Protein 2IU8 (pdb70)

Structure (mmCIF, N/CA/C/O backbone):
data_2IU8
#
_entry.id   2IU8
#
_cell.length_a   98.805
_cell.length_b   98.805
_cell.length_c   283.082
_cell.angle_alpha   90.00
_cell.angle_beta   90.00
_cell.angle_gamma   90.00
#
_symmetry.space_group_name_H-M   'P 41 21 2'
#
loop_
_entity.id
_entity.type
_entity.pdbx_description
1 polymer 'UDP-3-O-[3-HYDROXYMYRISTOYL] GLUCOSAMINE N-ACYLTRANSFERASE'
2 non-polymer 'SULFATE ION'
3 non-polymer 'PALMITIC ACID'
4 non-polymer 1,2-ETHANEDIOL
5 non-polymer BETA-MERCAPTOETHANOL
6 non-polymer URIDINE-DIPHOSPHATE-N-ACETYLGLUCOSAMINE
7 water water
#
loop_
_atom_site.group_PDB
_atom_site.id
_atom_site.type_symbol
_atom_site.label_atom_id
_atom_site.label_alt_id
_atom_site.label_comp_id
_atom_site.label_asym_id
_atom_site.label_entity_id
_atom_site.label_seq_id
_atom_site.pdbx_PDB_ins_code
_atom_site.Cartn_x
_atom_site.Cartn_y
_atom_site.Cartn_z
_atom_site.occupancy
_atom_site.B_iso_or_equiv
_atom_site.auth_seq_id
_atom_site.auth_comp_id
_atom_site.auth_asym_id
_atom_site.auth_atom_id
_atom_site.pdbx_PDB_model_num
ATOM 1 N N . MET A 1 21 ? 54.589 -108.936 -75.250 1.00 71.30 1 MET A N 1
ATOM 2 C CA . MET A 1 21 ? 54.736 -107.845 -76.268 1.00 71.40 1 MET A CA 1
ATOM 3 C C . MET A 1 21 ? 53.968 -106.582 -75.861 1.00 71.20 1 MET A C 1
ATOM 4 O O . MET A 1 21 ? 53.097 -106.634 -74.986 1.00 71.35 1 MET A O 1
ATOM 9 N N . SER A 1 22 ? 54.295 -105.458 -76.502 1.00 70.82 2 SER A N 1
ATOM 10 C CA . SER A 1 22 ? 53.701 -104.152 -76.179 1.00 70.31 2 SER A CA 1
ATOM 11 C C . SER A 1 22 ? 52.449 -103.780 -76.993 1.00 69.87 2 SER A C 1
ATOM 12 O O . SER A 1 22 ? 52.216 -104.302 -78.086 1.00 69.95 2 SER A O 1
ATOM 15 N N . GLN A 1 23 ? 51.668 -102.850 -76.445 1.00 69.11 3 GLN A N 1
ATOM 16 C CA . GLN A 1 23 ? 50.395 -102.421 -77.029 1.00 68.20 3 GLN A CA 1
ATOM 17 C C . GLN A 1 23 ? 50.566 -101.539 -78.278 1.00 67.29 3 GLN A C 1
ATOM 18 O O . GLN A 1 23 ? 49.818 -101.684 -79.251 1.00 67.44 3 GLN A O 1
ATOM 24 N N . SER A 1 24 ? 51.544 -100.635 -78.240 1.00 65.72 4 SER A N 1
ATOM 25 C CA . SER A 1 24 ? 51.680 -99.595 -79.244 1.00 64.22 4 SER A CA 1
ATOM 26 C C . SER A 1 24 ? 53.138 -99.265 -79.480 1.00 63.45 4 SER A C 1
ATOM 27 O O . SER A 1 24 ? 53.979 -99.521 -78.617 1.00 63.32 4 SER A O 1
ATOM 30 N N . THR A 1 25 ? 53.428 -98.696 -80.649 1.00 62.41 5 THR A N 1
ATOM 31 C CA . THR A 1 25 ? 54.745 -98.138 -80.951 1.00 61.78 5 THR A CA 1
ATOM 32 C C . THR A 1 25 ? 54.608 -96.690 -81.426 1.00 61.75 5 THR A C 1
ATOM 33 O O . THR A 1 25 ? 53.712 -96.380 -82.209 1.00 61.70 5 THR A O 1
ATOM 37 N N . TYR A 1 26 ? 55.499 -95.821 -80.948 1.00 61.70 6 TYR A N 1
ATOM 38 C CA . TYR A 1 26 ? 55.528 -94.412 -81.333 1.00 61.84 6 TYR A CA 1
ATOM 39 C C . TYR A 1 26 ? 56.925 -94.017 -81.752 1.00 61.90 6 TYR A C 1
ATOM 40 O O . TYR A 1 26 ? 57.890 -94.598 -81.278 1.00 61.79 6 TYR A O 1
ATOM 49 N N . SER A 1 27 ? 57.046 -93.031 -82.634 1.00 62.08 7 SER A N 1
ATOM 50 C CA . SER A 1 27 ? 58.337 -92.359 -82.794 1.00 62.40 7 SER A CA 1
ATOM 51 C C . SER A 1 27 ? 58.429 -91.213 -81.801 1.00 62.87 7 SER A C 1
ATOM 52 O O . SER A 1 27 ? 57.403 -90.682 -81.337 1.00 63.01 7 SER A O 1
ATOM 55 N N . LEU A 1 28 ? 59.659 -90.865 -81.437 1.00 63.14 8 LEU A N 1
ATOM 56 C CA . LEU A 1 28 ? 59.919 -89.742 -80.557 1.00 62.99 8 LEU A CA 1
ATOM 57 C C . LEU A 1 28 ? 59.147 -88.496 -80.997 1.00 63.35 8 LEU A C 1
ATOM 58 O O . LEU A 1 28 ? 58.445 -87.868 -80.201 1.00 63.57 8 LEU A O 1
ATOM 63 N N . GLU A 1 29 ? 59.265 -88.162 -82.275 1.00 63.80 9 GLU A N 1
ATOM 64 C CA . GLU A 1 29 ? 58.629 -86.976 -82.804 1.00 64.25 9 GLU A CA 1
ATOM 65 C C . GLU A 1 29 ? 57.108 -87.069 -82.805 1.00 64.06 9 GLU A C 1
ATOM 66 O O . GLU A 1 29 ? 56.440 -86.110 -82.417 1.00 64.45 9 GLU A O 1
ATOM 72 N N . GLN A 1 30 ? 56.572 -88.213 -83.241 1.00 63.85 10 GLN A N 1
ATOM 73 C CA . GLN A 1 30 ? 55.134 -88.462 -83.222 1.00 63.31 10 GLN A CA 1
ATOM 74 C C . GLN A 1 30 ? 54.566 -88.290 -81.819 1.00 63.56 10 GLN A C 1
ATOM 75 O O . GLN A 1 30 ? 53.498 -87.685 -81.632 1.00 63.93 10 GLN A O 1
ATOM 81 N N . LEU A 1 31 ? 55.284 -88.812 -80.833 1.00 63.41 11 LEU A N 1
ATOM 82 C CA . LEU A 1 31 ? 54.855 -88.723 -79.445 1.00 63.32 11 LEU A CA 1
ATOM 83 C C . LEU A 1 31 ? 54.974 -87.282 -78.914 1.00 63.58 11 LEU A C 1
ATOM 84 O O . LEU A 1 31 ? 54.065 -86.779 -78.237 1.00 63.32 11 LEU A O 1
ATOM 89 N N . ALA A 1 32 ? 56.084 -86.616 -79.243 1.00 63.55 12 ALA A N 1
ATOM 90 C CA . ALA A 1 32 ? 56.277 -85.207 -78.878 1.00 63.42 12 ALA A CA 1
ATOM 91 C C . ALA A 1 32 ? 55.124 -84.351 -79.403 1.00 63.14 12 ALA A C 1
ATOM 92 O O . ALA A 1 32 ? 54.592 -83.506 -78.687 1.00 63.23 12 ALA A O 1
ATOM 94 N N . ASP A 1 33 ? 54.745 -84.588 -80.655 1.00 63.08 13 ASP A N 1
ATOM 95 C CA . ASP A 1 33 ? 53.612 -83.909 -81.266 1.00 63.01 13 ASP A CA 1
ATOM 96 C C . ASP A 1 33 ? 52.287 -84.238 -80.565 1.00 62.74 13 ASP A C 1
ATOM 97 O O . ASP A 1 33 ? 51.477 -83.337 -80.327 1.00 62.58 13 ASP A O 1
ATOM 102 N N . PHE A 1 34 ? 52.081 -85.517 -80.232 1.00 62.33 14 PHE A N 1
ATOM 103 C CA . PHE A 1 34 ? 50.862 -85.974 -79.542 1.00 61.94 14 PHE A CA 1
ATOM 104 C C . PHE A 1 34 ? 50.734 -85.318 -78.170 1.00 62.07 14 PHE A C 1
ATOM 105 O O . PHE A 1 34 ? 49.635 -84.954 -77.735 1.00 61.30 14 PHE A O 1
ATOM 113 N N . LEU A 1 35 ? 51.883 -85.163 -77.516 1.00 62.09 15 LEU A N 1
ATOM 114 C CA . LEU A 1 35 ? 51.984 -84.605 -76.182 1.00 62.36 15 LEU A CA 1
ATOM 115 C C . LEU A 1 35 ? 51.965 -83.073 -76.171 1.00 62.39 15 LEU A C 1
ATOM 116 O O . LEU A 1 35 ? 51.907 -82.472 -75.104 1.00 62.53 15 LEU A O 1
ATOM 121 N N . LYS A 1 36 ? 52.015 -82.457 -77.353 1.00 62.95 16 LYS A N 1
ATOM 122 C CA . LYS A 1 36 ? 52.213 -80.999 -77.514 1.00 62.93 16 LYS A CA 1
ATOM 123 C C . LYS A 1 36 ? 53.415 -80.543 -76.664 1.00 62.51 16 LYS A C 1
ATOM 124 O O . LYS A 1 36 ? 53.344 -79.612 -75.857 1.00 62.04 16 LYS A O 1
ATOM 130 N N . VAL A 1 37 ? 54.523 -81.230 -76.892 1.00 62.28 17 VAL A N 1
ATOM 131 C CA . VAL A 1 37 ? 55.731 -81.107 -76.102 1.00 61.85 17 VAL A CA 1
ATOM 132 C C . VAL A 1 37 ? 56.892 -80.960 -77.096 1.00 61.80 17 VAL A C 1
ATOM 133 O O . VAL A 1 37 ? 56.770 -81.392 -78.243 1.00 61.77 17 VAL A O 1
ATOM 137 N N . GLU A 1 38 ? 57.985 -80.312 -76.689 1.00 61.52 18 GLU A N 1
ATOM 138 C CA . GLU A 1 38 ? 59.193 -80.212 -77.538 1.00 61.14 18 GLU A CA 1
ATOM 139 C C . GLU A 1 38 ? 60.042 -81.481 -77.381 1.00 60.90 18 GLU A C 1
ATOM 140 O O . GLU A 1 38 ? 59.996 -82.132 -76.336 1.00 60.68 18 GLU A O 1
ATOM 151 N N . PHE A 1 39 ? 60.826 -81.819 -78.405 1.00 60.95 19 PHE A N 1
ATOM 152 C CA . PHE A 1 39 ? 61.815 -82.894 -78.297 1.00 60.52 19 PHE A CA 1
ATOM 153 C C . PHE A 1 39 ? 63.180 -82.465 -78.815 1.00 60.42 19 PHE A C 1
ATOM 154 O O . PHE A 1 39 ? 63.275 -81.608 -79.688 1.00 60.45 19 PHE A O 1
ATOM 162 N N . GLN A 1 40 ? 64.229 -83.060 -78.255 1.00 60.45 20 GLN A N 1
ATOM 163 C CA . GLN A 1 40 ? 65.589 -82.977 -78.806 1.00 60.54 20 GLN A CA 1
ATOM 164 C C . GLN A 1 40 ? 66.157 -84.391 -78.919 1.00 60.86 20 GLN A C 1
ATOM 165 O O . GLN A 1 40 ? 65.961 -85.220 -78.031 1.00 61.03 20 GLN A O 1
ATOM 171 N N . GLY A 1 41 ? 66.865 -84.663 -80.007 1.00 61.54 21 GLY A N 1
ATOM 172 C CA . GLY A 1 41 ? 67.443 -85.973 -80.231 1.00 61.62 21 GLY A CA 1
ATOM 173 C C . GLY A 1 41 ? 67.010 -86.497 -81.574 1.00 62.07 21 GLY A C 1
ATOM 174 O O . GLY A 1 41 ? 66.887 -85.729 -82.525 1.00 62.25 21 GLY A O 1
ATOM 175 N N . ASN A 1 42 ? 66.774 -87.805 -81.648 1.00 62.30 22 ASN A N 1
ATOM 176 C CA . ASN A 1 42 ? 66.406 -88.454 -82.900 1.00 62.69 22 ASN A CA 1
ATOM 177 C C . ASN A 1 42 ? 64.889 -88.671 -82.986 1.00 62.95 22 ASN A C 1
ATOM 178 O O . ASN A 1 42 ? 64.316 -89.479 -82.244 1.00 63.09 22 ASN A O 1
ATOM 183 N N . GLY A 1 43 ? 64.248 -87.940 -83.892 1.00 62.94 23 GLY A N 1
ATOM 184 C CA . GLY A 1 43 ? 62.793 -87.938 -83.996 1.00 62.86 23 GLY A CA 1
ATOM 185 C C . GLY A 1 43 ? 62.209 -89.256 -84.452 1.00 62.69 23 GLY A C 1
ATOM 186 O O . GLY A 1 43 ? 61.027 -89.525 -84.225 1.00 63.19 23 GLY A O 1
ATOM 187 N N . ALA A 1 44 ? 63.047 -90.079 -85.070 1.00 62.22 24 ALA A N 1
ATOM 188 C CA . ALA A 1 44 ? 62.634 -91.353 -85.639 1.00 62.10 24 ALA A CA 1
ATOM 189 C C . ALA A 1 44 ? 62.797 -92.521 -84.675 1.00 62.10 24 ALA A C 1
ATOM 190 O O . ALA A 1 44 ? 62.447 -93.658 -85.012 1.00 62.40 24 ALA A O 1
ATOM 192 N N . THR A 1 45 ? 63.322 -92.238 -83.484 1.00 61.75 25 THR A N 1
ATOM 193 C CA . THR A 1 45 ? 63.500 -93.240 -82.439 1.00 61.96 25 THR A CA 1
ATOM 194 C C . THR A 1 45 ? 62.160 -93.876 -82.014 1.00 61.96 25 THR A C 1
ATOM 195 O O . THR A 1 45 ? 61.194 -93.164 -81.713 1.00 61.99 25 THR A O 1
ATOM 199 N N . LEU A 1 46 ? 62.122 -95.211 -81.991 1.00 61.52 26 LEU A N 1
ATOM 200 C CA . LEU A 1 46 ? 60.893 -95.953 -81.724 1.00 61.26 26 LEU A CA 1
ATOM 201 C C . LEU A 1 46 ? 60.708 -96.278 -80.251 1.00 61.39 26 LEU A C 1
ATOM 202 O O . LEU A 1 46 ? 61.607 -96.804 -79.601 1.00 61.60 26 LEU A O 1
ATOM 207 N N . LEU A 1 47 ? 59.517 -95.965 -79.747 1.00 61.77 27 LEU A N 1
ATOM 208 C CA . LEU A 1 47 ? 59.163 -96.077 -78.332 1.00 61.81 27 LEU A CA 1
ATOM 209 C C . LEU A 1 47 ? 57.934 -96.990 -78.120 1.00 62.09 27 LEU A C 1
ATOM 210 O O . LEU A 1 47 ? 56.903 -96.833 -78.796 1.00 62.24 27 LEU A O 1
ATOM 215 N N . SER A 1 48 ? 58.035 -97.939 -77.189 1.00 61.76 28 SER A N 1
ATOM 216 C CA . SER A 1 48 ? 56.987 -98.953 -77.052 1.00 61.47 28 SER A CA 1
ATOM 217 C C . SER A 1 48 ? 56.592 -99.302 -75.606 1.00 60.86 28 SER A C 1
ATOM 218 O O . SER A 1 48 ? 55.937 -100.315 -75.355 1.00 61.01 28 SER A O 1
ATOM 221 N N . GLY A 1 49 ? 56.968 -98.448 -74.667 1.00 60.11 29 GLY A N 1
ATOM 222 C CA . GLY A 1 49 ? 56.648 -98.655 -73.269 1.00 59.16 29 GLY A CA 1
ATOM 223 C C . GLY A 1 49 ? 57.305 -97.623 -72.391 1.00 58.98 29 GLY A C 1
ATOM 224 O O . GLY A 1 49 ? 58.023 -96.748 -72.873 1.00 59.10 29 GLY A O 1
ATOM 225 N N . VAL A 1 50 ? 57.045 -97.726 -71.092 1.00 59.33 30 VAL A N 1
ATOM 226 C CA . VAL A 1 50 ? 57.616 -96.815 -70.107 1.00 59.50 30 VAL A CA 1
ATOM 227 C C . VAL A 1 50 ? 58.419 -97.592 -69.074 1.00 60.02 30 VAL A C 1
ATOM 228 O O . VAL A 1 50 ? 58.177 -98.776 -68.857 1.00 60.37 30 VAL A O 1
ATOM 232 N N . GLU A 1 51 ? 59.386 -96.926 -68.455 1.00 60.72 31 GLU A N 1
ATOM 233 C CA . GLU A 1 51 ? 60.175 -97.527 -67.386 1.00 61.72 31 GLU A CA 1
ATOM 234 C C . GLU A 1 51 ? 60.769 -96.437 -66.496 1.00 62.14 31 GLU A C 1
ATOM 235 O O . GLU A 1 51 ? 60.971 -95.317 -66.943 1.00 62.22 31 GLU A O 1
ATOM 241 N N . GLU A 1 52 ? 61.034 -96.762 -65.234 1.00 62.88 32 GLU A N 1
ATOM 242 C CA . GLU A 1 52 ? 61.750 -95.849 -64.357 1.00 63.64 32 GLU A CA 1
ATOM 243 C C . GLU A 1 52 ? 63.164 -95.629 -64.879 1.00 63.66 32 GLU A C 1
ATOM 244 O O . GLU A 1 52 ? 63.733 -96.501 -65.532 1.00 63.83 32 GLU A O 1
ATOM 250 N N . ILE A 1 53 ? 63.722 -94.460 -64.581 1.00 63.83 33 ILE A N 1
ATOM 251 C CA . ILE A 1 53 ? 64.973 -94.005 -65.190 1.00 63.77 33 ILE A CA 1
ATOM 252 C C . ILE A 1 53 ? 66.171 -94.957 -65.001 1.00 63.96 33 ILE A C 1
ATOM 253 O O . ILE A 1 53 ? 66.986 -95.110 -65.913 1.00 64.12 33 ILE A O 1
ATOM 258 N N . GLU A 1 54 ? 66.267 -95.616 -63.850 1.00 64.06 34 GLU A N 1
ATOM 259 C CA . GLU A 1 54 ? 67.408 -96.506 -63.607 1.00 64.27 34 GLU A CA 1
ATOM 260 C C . GLU A 1 54 ? 67.328 -97.856 -64.336 1.00 64.09 34 GLU A C 1
ATOM 261 O O . GLU A 1 54 ? 68.283 -98.636 -64.301 1.00 64.22 34 GLU A O 1
ATOM 267 N N . GLU A 1 55 ? 66.204 -98.121 -65.000 1.00 63.80 35 GLU A N 1
ATOM 268 C CA . GLU A 1 55 ? 65.982 -99.419 -65.644 1.00 63.69 35 GLU A CA 1
ATOM 269 C C . GLU A 1 55 ? 65.551 -99.315 -67.109 1.00 63.69 35 GLU A C 1
ATOM 270 O O . GLU A 1 55 ? 65.385 -100.328 -67.789 1.00 63.61 35 GLU A O 1
ATOM 281 N N . ALA A 1 56 ? 65.379 -98.093 -67.597 1.00 63.81 36 ALA A N 1
ATOM 282 C CA . ALA A 1 56 ? 64.896 -97.889 -68.956 1.00 64.02 36 ALA A CA 1
ATOM 283 C C . ALA A 1 56 ? 65.944 -98.274 -70.000 1.00 64.23 36 ALA A C 1
ATOM 284 O O . ALA A 1 56 ? 67.150 -98.089 -69.795 1.00 64.32 36 ALA A O 1
ATOM 286 N N . LYS A 1 57 ? 65.462 -98.833 -71.108 1.00 64.34 37 LYS A N 1
ATOM 287 C CA . LYS A 1 57 ? 66.297 -99.241 -72.230 1.00 64.06 37 LYS A CA 1
ATOM 288 C C . LYS A 1 57 ? 65.814 -98.490 -73.457 1.00 64.04 37 LYS A C 1
ATOM 289 O O . LYS A 1 57 ? 64.812 -97.778 -73.388 1.00 64.23 37 LYS A O 1
ATOM 295 N N . THR A 1 58 ? 66.509 -98.657 -74.577 1.00 63.93 38 THR A N 1
ATOM 296 C CA . THR A 1 58 ? 66.211 -97.941 -75.824 1.00 63.91 38 THR A CA 1
ATOM 297 C C . THR A 1 58 ? 64.723 -97.730 -76.123 1.00 63.71 38 THR A C 1
ATOM 298 O O . THR A 1 58 ? 64.311 -96.637 -76.488 1.00 63.82 38 THR A O 1
ATOM 302 N N . ALA A 1 59 ? 63.929 -98.783 -75.961 1.00 63.54 39 ALA A N 1
ATOM 303 C CA . ALA A 1 59 ? 62.516 -98.769 -76.325 1.00 63.29 39 ALA A CA 1
ATOM 304 C C . ALA A 1 59 ? 61.616 -97.946 -75.382 1.00 63.12 39 ALA A C 1
ATOM 305 O O . ALA A 1 59 ? 60.450 -97.698 -75.696 1.00 63.23 39 ALA A O 1
ATOM 307 N N . HIS A 1 60 ? 62.164 -97.513 -74.248 1.00 62.85 40 HIS A N 1
ATOM 308 C CA . HIS A 1 60 ? 61.359 -96.991 -73.149 1.00 62.75 40 HIS A CA 1
ATOM 309 C C . HIS A 1 60 ? 61.333 -95.470 -73.045 1.00 63.00 40 HIS A C 1
ATOM 310 O O . HIS A 1 60 ? 62.341 -94.789 -73.305 1.00 63.42 40 HIS A O 1
ATOM 317 N N . ILE A 1 61 ? 60.165 -94.956 -72.673 1.00 62.25 41 ILE A N 1
ATOM 318 C CA . ILE A 1 61 ? 59.999 -93.566 -72.262 1.00 61.46 41 ILE A CA 1
ATOM 319 C C . ILE A 1 61 ? 60.174 -93.525 -70.744 1.00 61.29 41 ILE A C 1
ATOM 320 O O . ILE A 1 61 ? 59.641 -94.389 -70.026 1.00 61.12 41 ILE A O 1
ATOM 325 N N . THR A 1 62 ? 60.928 -92.536 -70.259 1.00 60.70 42 THR A N 1
ATOM 326 C CA . THR A 1 62 ? 61.051 -92.281 -68.826 1.00 60.25 42 THR A CA 1
ATOM 327 C C . THR A 1 62 ? 60.920 -90.780 -68.489 1.00 60.57 42 THR A C 1
ATOM 328 O O . THR A 1 62 ? 60.701 -89.950 -69.380 1.00 60.45 42 THR A O 1
ATOM 332 N N . PHE A 1 63 ? 61.029 -90.437 -67.207 1.00 60.64 43 PHE A N 1
ATOM 333 C CA . PHE A 1 63 ? 61.062 -89.034 -66.800 1.00 60.70 43 PHE A CA 1
ATOM 334 C C . PHE A 1 63 ? 62.144 -88.766 -65.767 1.00 61.02 43 PHE A C 1
ATOM 335 O O . PHE A 1 63 ? 62.524 -89.654 -65.003 1.00 61.05 43 PHE A O 1
ATOM 343 N N . LEU A 1 64 ? 62.648 -87.537 -65.770 1.00 61.67 44 LEU A N 1
ATOM 344 C CA . LEU A 1 64 ? 63.554 -87.051 -64.730 1.00 61.99 44 LEU A CA 1
ATOM 345 C C . LEU A 1 64 ? 62.764 -86.181 -63.757 1.00 62.44 44 LEU A C 1
ATOM 346 O O . LEU A 1 64 ? 62.053 -85.260 -64.173 1.00 62.18 44 LEU A O 1
ATOM 351 N N . ASP A 1 65 ? 62.883 -86.488 -62.466 1.00 63.47 45 ASP A N 1
ATOM 352 C CA . ASP A 1 65 ? 62.155 -85.757 -61.424 1.00 64.37 45 ASP A CA 1
ATOM 353 C C . ASP A 1 65 ? 63.063 -85.071 -60.403 1.00 64.92 45 ASP A C 1
ATOM 354 O O . ASP A 1 65 ? 63.022 -85.380 -59.208 1.00 65.09 45 ASP A O 1
ATOM 359 N N . ASN A 1 66 ? 63.897 -84.158 -60.899 1.00 65.74 46 ASN A N 1
ATOM 360 C CA . ASN A 1 66 ? 64.549 -83.110 -60.092 1.00 66.53 46 ASN A CA 1
ATOM 361 C C . ASN A 1 66 ? 65.460 -83.483 -58.902 1.00 67.03 46 ASN A C 1
ATOM 362 O O . ASN A 1 66 ? 65.957 -82.592 -58.200 1.00 66.97 46 ASN A O 1
ATOM 367 N N . GLU A 1 67 ? 65.684 -84.778 -58.675 1.00 67.60 47 GLU A N 1
ATOM 368 C CA . GLU A 1 67 ? 66.573 -85.208 -57.586 1.00 68.04 47 GLU A CA 1
ATOM 369 C C . GLU A 1 67 ? 67.995 -85.505 -58.090 1.00 68.46 47 GLU A C 1
ATOM 370 O O . GLU A 1 67 ? 68.336 -85.152 -59.228 1.00 68.74 47 GLU A O 1
ATOM 376 N N . LYS A 1 68 ? 68.804 -86.161 -57.249 1.00 68.71 48 LYS A N 1
ATOM 377 C CA . LYS A 1 68 ? 70.238 -86.421 -57.506 1.00 68.84 48 LYS A CA 1
ATOM 378 C C . LYS A 1 68 ? 70.496 -87.300 -58.729 1.00 69.01 48 LYS A C 1
ATOM 379 O O . LYS A 1 68 ? 71.524 -87.977 -58.816 1.00 69.04 48 LYS A O 1
ATOM 385 N N . TYR A 1 69 ? 69.566 -87.265 -59.679 1.00 69.19 49 TYR A N 1
ATOM 386 C CA . TYR A 1 69 ? 69.616 -88.112 -60.857 1.00 69.38 49 TYR A CA 1
ATOM 387 C C . TYR A 1 69 ? 70.647 -87.672 -61.905 1.00 69.04 49 TYR A C 1
ATOM 388 O O . TYR A 1 69 ? 70.664 -88.204 -63.011 1.00 69.16 49 TYR A O 1
ATOM 397 N N . ALA A 1 70 ? 71.509 -86.717 -61.557 1.00 68.57 50 ALA A N 1
ATOM 398 C CA . ALA A 1 70 ? 72.571 -86.260 -62.462 1.00 68.10 50 ALA A CA 1
ATOM 399 C C . ALA A 1 70 ? 73.234 -87.429 -63.196 1.00 67.69 50 ALA A C 1
ATOM 400 O O . ALA A 1 70 ? 73.196 -87.503 -64.430 1.00 67.63 50 ALA A O 1
ATOM 402 N N . LYS A 1 71 ? 73.808 -88.351 -62.424 1.00 67.09 51 LYS A N 1
ATOM 403 C CA . LYS A 1 71 ? 74.512 -89.508 -62.970 1.00 66.46 51 LYS A CA 1
ATOM 404 C C . LYS A 1 71 ? 73.570 -90.644 -63.370 1.00 65.97 51 LYS A C 1
ATOM 405 O O . LYS A 1 71 ? 73.970 -91.541 -64.115 1.00 66.16 51 LYS A O 1
ATOM 411 N N . HIS A 1 72 ? 72.330 -90.604 -62.878 1.00 65.21 52 HIS A N 1
ATOM 412 C CA . HIS A 1 72 ? 71.268 -91.504 -63.345 1.00 64.52 52 HIS A CA 1
ATOM 413 C C . HIS A 1 72 ? 70.816 -91.132 -64.759 1.00 63.94 52 HIS A C 1
ATOM 414 O O . HIS A 1 72 ? 70.322 -91.978 -65.514 1.00 63.91 52 HIS A O 1
ATOM 421 N N . LEU A 1 73 ? 70.983 -89.854 -65.095 1.00 63.15 53 LEU A N 1
ATOM 422 C CA . LEU A 1 73 ? 70.636 -89.315 -66.405 1.00 62.23 53 LEU A CA 1
ATOM 423 C C . LEU A 1 73 ? 71.726 -89.601 -67.436 1.00 61.70 53 LEU A C 1
ATOM 424 O O . LEU A 1 73 ? 71.434 -90.082 -68.528 1.00 61.38 53 LEU A O 1
ATOM 429 N N . LYS A 1 74 ? 72.978 -89.315 -67.087 1.00 61.36 54 LYS A N 1
ATOM 430 C CA . LYS A 1 74 ? 74.091 -89.557 -67.998 1.00 61.13 54 LYS A CA 1
ATOM 431 C C . LYS A 1 74 ? 74.166 -91.028 -68.416 1.00 60.95 54 LYS A C 1
ATOM 432 O O . LYS A 1 74 ? 74.457 -91.330 -69.573 1.00 60.82 54 LYS A O 1
ATOM 438 N N . SER A 1 75 ? 73.878 -91.932 -67.481 1.00 60.81 55 SER A N 1
ATOM 439 C CA . SER A 1 75 ? 73.997 -93.368 -67.733 1.00 60.85 55 SER A CA 1
ATOM 440 C C . SER A 1 75 ? 72.699 -94.005 -68.233 1.00 60.90 55 SER A C 1
ATOM 441 O O . SER A 1 75 ? 72.658 -95.210 -68.502 1.00 60.88 55 SER A O 1
ATOM 444 N N . SER A 1 76 ? 71.652 -93.193 -68.367 1.00 61.05 56 SER A N 1
ATOM 445 C CA . SER A 1 76 ? 70.354 -93.666 -68.850 1.00 61.13 56 SER A CA 1
ATOM 446 C C . SER A 1 76 ? 70.402 -94.141 -70.303 1.00 61.22 56 SER A C 1
ATOM 447 O O . SER A 1 76 ? 70.905 -93.438 -71.185 1.00 61.28 56 SER A O 1
ATOM 450 N N . GLU A 1 77 ? 69.867 -95.338 -70.535 1.00 61.22 57 GLU A N 1
ATOM 451 C CA . GLU A 1 77 ? 69.777 -95.908 -71.874 1.00 61.25 57 GLU A CA 1
ATOM 452 C C . GLU A 1 77 ? 68.393 -95.705 -72.490 1.00 61.07 57 GLU A C 1
ATOM 453 O O . GLU A 1 77 ? 68.097 -96.247 -73.554 1.00 61.36 57 GLU A O 1
ATOM 459 N N . ALA A 1 78 ? 67.557 -94.910 -71.828 1.00 60.77 58 ALA A N 1
ATOM 460 C CA . ALA A 1 78 ? 66.176 -94.696 -72.266 1.00 60.55 58 ALA A CA 1
ATOM 461 C C . ALA A 1 78 ? 66.109 -94.113 -73.667 1.00 60.45 58 ALA A C 1
ATOM 462 O O . ALA A 1 78 ? 66.969 -93.314 -74.061 1.00 60.66 58 ALA A O 1
ATOM 464 N N . GLY A 1 79 ? 65.091 -94.525 -74.418 1.00 60.32 59 GLY A N 1
ATOM 465 C CA . GLY A 1 79 ? 64.831 -93.964 -75.739 1.00 60.32 59 GLY A CA 1
ATOM 466 C C . GLY A 1 79 ? 64.211 -92.577 -75.723 1.00 60.30 59 GLY A C 1
ATOM 467 O O . GLY A 1 79 ? 64.245 -91.876 -76.731 1.00 60.37 59 GLY A O 1
ATOM 468 N N . ALA A 1 80 ? 63.628 -92.191 -74.591 1.00 60.33 60 ALA A N 1
ATOM 469 C CA . ALA A 1 80 ? 63.047 -90.854 -74.417 1.00 60.75 60 ALA A CA 1
ATOM 470 C C . ALA A 1 80 ? 62.965 -90.479 -72.947 1.00 60.81 60 ALA A C 1
ATOM 471 O O . ALA A 1 80 ? 62.445 -91.244 -72.140 1.00 60.82 60 ALA A O 1
ATOM 473 N N . ILE A 1 81 ? 63.476 -89.297 -72.607 1.00 60.77 61 ILE A N 1
ATOM 474 C CA . ILE A 1 81 ? 63.420 -88.803 -71.230 1.00 60.74 61 ILE A CA 1
ATOM 475 C C . ILE A 1 81 ? 62.607 -87.516 -71.133 1.00 60.65 61 ILE A C 1
ATOM 476 O O . ILE A 1 81 ? 62.952 -86.511 -71.744 1.00 60.46 61 ILE A O 1
ATOM 481 N N . ILE A 1 82 ? 61.533 -87.567 -70.349 1.00 60.80 62 ILE A N 1
ATOM 482 C CA . ILE A 1 82 ? 60.702 -86.403 -70.072 1.00 60.49 62 ILE A CA 1
ATOM 483 C C . ILE A 1 82 ? 61.347 -85.540 -68.992 1.00 60.70 62 ILE A C 1
ATOM 484 O O . ILE A 1 82 ? 61.588 -85.987 -67.871 1.00 60.45 62 ILE A O 1
ATOM 489 N N . ILE A 1 83 ? 61.593 -84.287 -69.355 1.00 61.00 63 ILE A N 1
ATOM 490 C CA . ILE A 1 83 ? 62.388 -83.359 -68.566 1.00 61.12 63 ILE A CA 1
ATOM 491 C C . ILE A 1 83 ? 61.750 -81.968 -68.629 1.00 61.34 63 ILE A C 1
ATOM 492 O O . ILE A 1 83 ? 61.147 -81.600 -69.629 1.00 61.21 63 ILE A O 1
ATOM 497 N N . SER A 1 84 ? 61.857 -81.208 -67.548 1.00 62.18 64 SER A N 1
ATOM 498 C CA . SER A 1 84 ? 61.355 -79.836 -67.538 1.00 62.57 64 SER A CA 1
ATOM 499 C C . SER A 1 84 ? 62.288 -78.922 -68.338 1.00 62.77 64 SER A C 1
ATOM 500 O O . SER A 1 84 ? 63.403 -79.317 -68.690 1.00 62.46 64 SER A O 1
ATOM 503 N N . ARG A 1 85 ? 61.814 -77.715 -68.639 1.00 63.38 65 ARG A N 1
ATOM 504 C CA . ARG A 1 85 ? 62.622 -76.715 -69.343 1.00 64.09 65 ARG A CA 1
ATOM 505 C C . ARG A 1 85 ? 63.886 -76.359 -68.561 1.00 64.01 65 ARG A C 1
ATOM 506 O O . ARG A 1 85 ? 64.965 -76.323 -69.142 1.00 64.00 65 ARG A O 1
ATOM 514 N N . THR A 1 86 ? 63.747 -76.131 -67.251 1.00 64.41 66 THR A N 1
ATOM 515 C CA . THR A 1 86 ? 64.867 -75.705 -66.387 1.00 64.69 66 THR A CA 1
ATOM 516 C C . THR A 1 86 ? 65.974 -76.759 -66.319 1.00 64.80 66 THR A C 1
ATOM 517 O O . THR A 1 86 ? 67.160 -76.437 -66.428 1.00 65.18 66 THR A O 1
ATOM 521 N N . GLN A 1 87 ? 65.561 -78.012 -66.151 1.00 64.88 67 GLN A N 1
ATOM 522 C CA . GLN A 1 87 ? 66.457 -79.161 -66.056 1.00 64.93 67 GLN A CA 1
ATOM 523 C C . GLN A 1 87 ? 67.140 -79.478 -67.374 1.00 64.35 67 GLN A C 1
ATOM 524 O O . GLN A 1 87 ? 68.242 -80.020 -67.384 1.00 64.29 67 GLN A O 1
ATOM 530 N N . PHE A 1 88 ? 66.469 -79.173 -68.481 1.00 63.97 68 PHE A N 1
ATOM 531 C CA . PHE A 1 88 ? 67.051 -79.360 -69.800 1.00 63.67 68 PHE A CA 1
ATOM 532 C C . PHE A 1 88 ? 68.138 -78.326 -70.090 1.00 63.88 68 PHE A C 1
ATOM 533 O O . PHE A 1 88 ? 69.207 -78.685 -70.578 1.00 63.85 68 PHE A O 1
ATOM 541 N N . GLN A 1 89 ? 67.878 -77.054 -69.779 1.00 64.27 69 GLN A N 1
ATOM 542 C CA . GLN A 1 89 ? 68.902 -75.994 -69.894 1.00 64.48 69 GLN A CA 1
ATOM 543 C C . GLN A 1 89 ? 70.234 -76.361 -69.223 1.00 64.73 69 GLN A C 1
ATOM 544 O O . GLN A 1 89 ? 71.291 -75.811 -69.576 1.00 65.08 69 GLN A O 1
ATOM 555 N N . LYS A 1 90 ? 70.174 -77.290 -68.270 1.00 64.88 70 LYS A N 1
ATOM 556 C CA . LYS A 1 90 ? 71.345 -77.728 -67.511 1.00 65.14 70 LYS A CA 1
ATOM 557 C C . LYS A 1 90 ? 72.040 -78.958 -68.100 1.00 65.36 70 LYS A C 1
ATOM 558 O O . LYS A 1 90 ? 73.209 -79.212 -67.791 1.00 65.39 70 LYS A O 1
ATOM 564 N N . TYR A 1 91 ? 71.324 -79.712 -68.936 1.00 65.52 71 TYR A N 1
ATOM 565 C CA . TYR A 1 91 ? 71.829 -80.970 -69.509 1.00 65.74 71 TYR A CA 1
ATOM 566 C C . TYR A 1 91 ? 71.721 -80.986 -71.035 1.00 65.96 71 TYR A C 1
ATOM 567 O O . TYR A 1 91 ? 71.621 -82.040 -71.670 1.00 66.18 71 TYR A O 1
ATOM 576 N N . ARG A 1 92 ? 71.773 -79.784 -71.596 1.00 66.22 72 ARG A N 1
ATOM 577 C CA . ARG A 1 92 ? 71.629 -79.486 -73.017 1.00 65.98 72 ARG A CA 1
ATOM 578 C C . ARG A 1 92 ? 72.656 -80.222 -73.888 1.00 66.32 72 ARG A C 1
ATOM 579 O O . ARG A 1 92 ? 72.372 -80.599 -75.033 1.00 66.33 72 ARG A O 1
ATOM 592 N N . ASP A 1 93 ? 73.854 -80.417 -73.345 1.00 66.31 73 ASP A N 1
ATOM 593 C CA . ASP A 1 93 ? 74.962 -81.018 -74.091 1.00 66.29 73 ASP A CA 1
ATOM 594 C C . ASP A 1 93 ? 74.895 -82.550 -74.168 1.00 66.07 73 ASP A C 1
ATOM 595 O O . ASP A 1 93 ? 75.643 -83.171 -74.931 1.00 65.86 73 ASP A O 1
ATOM 600 N N . LEU A 1 94 ? 74.012 -83.153 -73.375 1.00 65.88 74 LEU A N 1
ATOM 601 C CA . LEU A 1 94 ? 73.950 -84.608 -73.275 1.00 65.97 74 LEU A CA 1
ATOM 602 C C . LEU A 1 94 ? 73.361 -85.274 -74.515 1.00 66.01 74 LEU A C 1
ATOM 603 O O . LEU A 1 94 ? 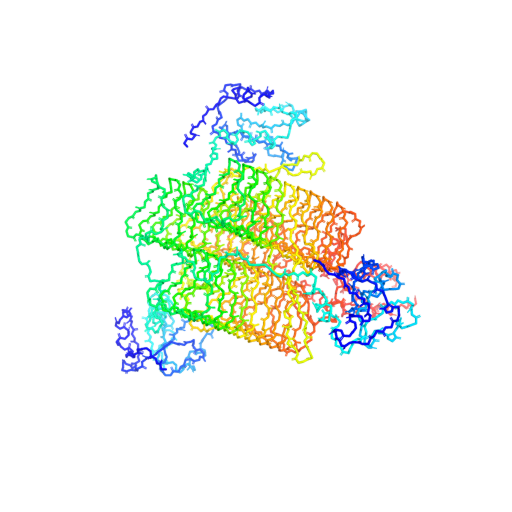72.339 -84.827 -75.043 1.00 65.99 74 LEU A O 1
ATOM 608 N N . ASN A 1 95 ? 74.027 -86.335 -74.978 1.00 66.00 75 ASN A N 1
ATOM 609 C CA . ASN A 1 95 ? 73.596 -87.090 -76.169 1.00 66.00 75 ASN A CA 1
ATOM 610 C C . ASN A 1 95 ? 72.443 -88.056 -75.857 1.00 65.65 75 ASN A C 1
ATOM 611 O O . ASN A 1 95 ? 72.637 -89.274 -75.726 1.00 66.04 75 ASN A O 1
ATOM 620 N N . LYS A 1 96 ? 71.246 -87.480 -75.719 1.00 64.75 76 LYS A N 1
ATOM 621 C CA . LYS A 1 96 ? 70.040 -88.204 -75.299 1.00 64.09 76 LYS A CA 1
ATOM 622 C C . LYS A 1 96 ? 68.792 -87.660 -75.982 1.00 63.41 76 LYS A C 1
ATOM 623 O O . LYS A 1 96 ? 68.760 -86.495 -76.388 1.00 63.44 76 LYS A O 1
ATOM 629 N N . ASN A 1 97 ? 67.771 -88.506 -76.126 1.00 62.46 77 ASN A N 1
ATOM 630 C CA . ASN A 1 97 ? 66.480 -88.046 -76.625 1.00 61.51 77 ASN A CA 1
ATOM 631 C C . ASN A 1 97 ? 65.692 -87.449 -75.482 1.00 60.93 77 ASN A C 1
ATOM 632 O O . ASN A 1 97 ? 65.442 -88.120 -74.487 1.00 60.91 77 ASN A O 1
ATOM 637 N N . PHE A 1 98 ? 65.318 -86.183 -75.608 1.00 60.39 78 PHE A N 1
ATOM 638 C CA . PHE A 1 98 ? 64.556 -85.523 -74.553 1.00 59.93 78 PHE A CA 1
ATOM 639 C C . PHE A 1 98 ? 63.171 -85.163 -75.043 1.00 59.81 78 PHE A C 1
ATOM 640 O O . PHE A 1 98 ? 62.996 -84.825 -76.218 1.00 59.87 78 PHE A O 1
ATOM 648 N N . LEU A 1 99 ? 62.196 -85.232 -74.136 1.00 59.60 79 LEU A N 1
ATOM 649 C CA . LEU A 1 99 ? 60.872 -84.654 -74.366 1.00 59.53 79 LEU A CA 1
ATOM 650 C C . LEU A 1 99 ? 60.709 -83.539 -73.344 1.00 59.34 79 LEU A C 1
ATOM 651 O O . LEU A 1 99 ? 60.585 -83.787 -72.151 1.00 59.11 79 LEU A O 1
ATOM 656 N N . ILE A 1 100 ? 60.721 -82.306 -73.831 1.00 59.41 80 ILE A N 1
ATOM 657 C CA . ILE A 1 100 ? 60.901 -81.130 -72.989 1.00 59.43 80 ILE A CA 1
ATOM 658 C C . ILE A 1 100 ? 59.583 -80.398 -72.725 1.00 59.56 80 ILE A C 1
ATOM 659 O O . ILE A 1 100 ? 58.938 -79.892 -73.641 1.00 58.98 80 ILE A O 1
ATOM 664 N N . THR A 1 101 ? 59.207 -80.331 -71.453 1.00 60.23 81 THR A N 1
ATOM 665 C CA . THR A 1 101 ? 57.884 -79.855 -71.073 1.00 60.73 81 THR A CA 1
ATOM 666 C C . THR A 1 101 ? 57.939 -78.688 -70.098 1.00 61.20 81 THR A C 1
ATOM 667 O O . THR A 1 101 ? 58.887 -78.558 -69.330 1.00 61.43 81 THR A O 1
ATOM 671 N N . SER A 1 102 ? 56.907 -77.847 -70.148 1.00 62.03 82 SER A N 1
ATOM 672 C CA . SER A 1 102 ? 56.674 -76.813 -69.143 1.00 62.81 82 SER A CA 1
ATOM 673 C C . SER A 1 102 ? 55.809 -77.303 -67.967 1.00 63.48 82 SER A C 1
ATOM 674 O O . SER A 1 102 ? 55.820 -76.695 -66.898 1.00 63.49 82 SER A O 1
ATOM 677 N N . GLU A 1 103 ? 55.068 -78.398 -68.166 1.00 64.34 83 GLU A N 1
ATOM 678 C CA . GLU A 1 103 ? 54.341 -79.075 -67.080 1.00 65.28 83 GLU A CA 1
ATOM 679 C C . GLU A 1 103 ? 55.297 -79.973 -66.287 1.00 65.14 83 GLU A C 1
ATOM 680 O O . GLU A 1 103 ? 56.422 -80.222 -66.724 1.00 65.30 83 GLU A O 1
ATOM 686 N N . SER A 1 104 ? 54.858 -80.480 -65.137 1.00 65.03 84 SER A N 1
ATOM 687 C CA . SER A 1 104 ? 55.708 -81.387 -64.364 1.00 65.08 84 SER A CA 1
ATOM 688 C C . SER A 1 104 ? 55.929 -82.669 -65.164 1.00 64.77 84 SER A C 1
ATOM 689 O O . SER A 1 104 ? 54.971 -83.199 -65.718 1.00 65.03 84 SER A O 1
ATOM 692 N N . PRO A 1 105 ? 57.194 -83.143 -65.265 1.00 64.41 85 PRO A N 1
ATOM 693 C CA . PRO A 1 105 ? 57.590 -84.327 -66.044 1.00 64.02 85 PRO A CA 1
ATOM 694 C C . PRO A 1 105 ? 56.807 -85.607 -65.744 1.00 63.94 85 PRO A C 1
ATOM 695 O O . PRO A 1 105 ? 56.445 -86.336 -66.668 1.00 64.06 85 PRO A O 1
ATOM 699 N N . SER A 1 106 ? 56.562 -85.869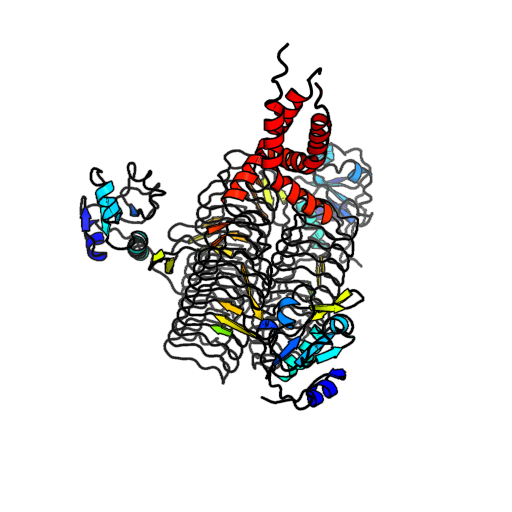 -64.464 1.00 64.17 86 SER A N 1
ATOM 700 C CA . SER A 1 106 ? 55.812 -87.032 -64.014 1.00 64.03 86 SER A CA 1
ATOM 701 C C . SER A 1 106 ? 54.391 -87.027 -64.559 1.00 64.30 86 SER A C 1
ATOM 702 O O . SER A 1 106 ? 53.840 -88.075 -64.877 1.00 64.84 86 SER A O 1
ATOM 705 N N . LEU A 1 107 ? 53.808 -85.841 -64.674 1.00 64.32 87 LEU A N 1
ATOM 706 C CA . LEU A 1 107 ? 52.450 -85.687 -65.180 1.00 64.49 87 LEU A CA 1
ATOM 707 C C . LEU A 1 107 ? 52.363 -85.974 -66.686 1.00 64.26 87 LEU A C 1
ATOM 708 O O . LEU A 1 107 ? 51.410 -86.599 -67.163 1.00 64.61 87 LEU A O 1
ATOM 713 N N . VAL A 1 108 ? 53.358 -85.505 -67.433 1.00 63.73 88 VAL A N 1
ATOM 714 C CA . VAL A 1 108 ? 53.471 -85.819 -68.846 1.00 62.85 88 VAL A CA 1
ATOM 715 C C . VAL A 1 108 ? 53.794 -87.313 -69.047 1.00 62.55 88 VAL A C 1
ATOM 716 O O . VAL A 1 108 ? 53.305 -87.943 -69.987 1.00 61.96 88 VAL A O 1
ATOM 720 N N . PHE A 1 109 ? 54.624 -87.868 -68.166 1.00 62.53 89 PHE A N 1
ATOM 721 C CA . PHE A 1 109 ? 54.937 -89.301 -68.179 1.00 62.70 89 PHE A CA 1
ATOM 722 C C . PHE A 1 109 ? 53.664 -90.123 -68.002 1.00 62.71 89 PHE A C 1
ATOM 723 O O . PHE A 1 109 ? 53.473 -91.140 -68.678 1.00 62.75 89 PHE A O 1
ATOM 731 N N . GLN A 1 110 ? 52.803 -89.668 -67.091 1.00 62.43 90 GLN A N 1
ATOM 732 C CA . GLN A 1 110 ? 51.494 -90.272 -66.870 1.00 62.26 90 GLN A CA 1
ATOM 733 C C . GLN A 1 110 ? 50.740 -90.397 -68.199 1.00 62.72 90 GLN A C 1
ATOM 734 O O . GLN A 1 110 ? 50.201 -91.469 -68.512 1.00 62.76 90 GLN A O 1
ATOM 740 N N . LYS A 1 111 ? 50.749 -89.324 -69.002 1.00 62.41 91 LYS A N 1
ATOM 741 C CA . LYS A 1 111 ? 50.096 -89.346 -70.318 1.00 62.30 91 LYS A CA 1
ATOM 742 C C . LYS A 1 111 ? 50.666 -90.434 -71.230 1.00 62.16 91 LYS A C 1
ATOM 743 O O . LYS A 1 111 ? 49.923 -91.036 -72.005 1.00 61.97 91 LYS A O 1
ATOM 749 N N . CYS A 1 112 ? 51.978 -90.666 -71.144 1.00 61.79 92 CYS A N 1
ATOM 750 C CA . CYS A 1 112 ? 52.637 -91.726 -71.916 1.00 61.62 92 CYS A CA 1
ATOM 751 C C . CYS A 1 112 ? 52.314 -93.111 -71.370 1.00 61.24 92 CYS A C 1
ATOM 752 O O . CYS A 1 112 ? 52.165 -94.051 -72.125 1.00 61.34 92 CYS A O 1
ATOM 755 N N . LEU A 1 113 ? 52.222 -93.223 -70.054 1.00 61.24 93 LEU A N 1
ATOM 756 C CA . LEU A 1 113 ? 51.875 -94.478 -69.411 1.00 61.58 93 LEU A CA 1
ATOM 757 C C . LEU A 1 113 ? 50.529 -95.036 -69.911 1.00 61.87 93 LEU A C 1
ATOM 758 O O . LEU A 1 113 ? 50.419 -96.228 -70.204 1.00 62.31 93 LEU A O 1
ATOM 763 N N . GLU A 1 114 ? 49.537 -94.154 -70.039 1.00 61.87 94 GLU A N 1
ATOM 764 C CA . GLU A 1 114 ? 48.178 -94.521 -70.432 1.00 61.70 94 GLU A CA 1
ATOM 765 C C . GLU A 1 114 ? 48.002 -94.804 -71.922 1.00 61.61 94 GLU A C 1
ATOM 766 O O . GLU A 1 114 ? 46.903 -95.125 -72.379 1.00 61.89 94 GLU A O 1
ATOM 772 N N . LEU A 1 115 ? 49.088 -94.691 -72.672 1.00 61.27 95 LEU A N 1
ATOM 773 C CA . LEU A 1 115 ? 49.123 -95.148 -74.054 1.00 61.35 95 LEU A CA 1
ATOM 774 C C . LEU A 1 115 ? 49.479 -96.637 -74.111 1.00 61.33 95 LEU A C 1
ATOM 775 O O . LEU A 1 115 ? 49.345 -97.279 -75.142 1.00 61.19 95 LEU A O 1
ATOM 780 N N . PHE A 1 116 ? 49.935 -97.177 -72.987 1.00 61.67 96 PHE A N 1
ATOM 781 C CA . PHE A 1 116 ? 50.408 -98.554 -72.934 1.00 62.20 96 PHE A CA 1
ATOM 782 C C . PHE A 1 116 ? 49.533 -99.410 -72.022 1.00 62.71 96 PHE A C 1
ATOM 783 O O . PHE A 1 116 ? 49.301 -100.584 -72.298 1.00 63.10 96 PHE A O 1
ATOM 791 N N . ILE A 1 117 ? 49.033 -98.807 -70.947 1.00 63.20 97 ILE A N 1
ATOM 792 C CA . ILE A 1 117 ? 48.040 -99.447 -70.102 1.00 63.49 97 ILE A CA 1
ATOM 793 C C . ILE A 1 117 ? 46.847 -98.507 -70.040 1.00 64.07 97 ILE A C 1
ATOM 794 O O . ILE A 1 117 ? 46.853 -97.534 -69.297 1.00 64.19 97 ILE A O 1
ATOM 799 N N . THR A 1 118 ? 45.824 -98.777 -70.832 1.00 65.00 98 THR A N 1
ATOM 800 C CA . THR A 1 118 ? 44.698 -97.855 -70.863 1.00 65.88 98 THR A CA 1
ATOM 801 C C . THR A 1 118 ? 43.826 -98.062 -69.629 1.00 66.04 98 THR A C 1
ATOM 802 O O . THR A 1 118 ? 43.528 -99.206 -69.267 1.00 66.48 98 THR A O 1
ATOM 806 N N . PRO A 1 119 ? 43.444 -96.960 -68.956 1.00 66.11 99 PRO A N 1
ATOM 807 C CA . PRO A 1 119 ? 42.586 -97.089 -67.786 1.00 66.07 99 PRO A CA 1
ATOM 808 C C . PRO A 1 119 ? 41.251 -97.699 -68.165 1.00 66.07 99 PRO A C 1
ATOM 809 O O . PRO A 1 119 ? 40.732 -97.428 -69.248 1.00 66.36 99 PRO A O 1
ATOM 813 N N . VAL A 1 120 ? 40.723 -98.542 -67.287 1.00 66.36 100 VAL A N 1
ATOM 814 C CA . VAL A 1 120 ? 39.487 -99.261 -67.562 1.00 66.52 100 VAL A CA 1
ATOM 815 C C . VAL A 1 120 ? 38.471 -99.100 -66.440 1.00 66.73 100 VAL A C 1
ATOM 816 O O . VAL A 1 120 ? 38.832 -98.904 -65.282 1.00 66.96 100 VAL A O 1
ATOM 820 N N . ASP A 1 121 ? 37.198 -99.200 -66.808 1.00 67.11 101 ASP A N 1
ATOM 821 C CA . ASP A 1 121 ? 36.088 -99.077 -65.878 1.00 67.24 101 ASP A CA 1
ATOM 822 C C . ASP A 1 121 ? 35.313 -100.392 -65.794 1.00 66.52 101 ASP A C 1
ATOM 823 O O . ASP A 1 121 ? 35.652 -101.368 -66.455 1.00 66.52 101 ASP A O 1
ATOM 828 N N . SER A 1 122 ? 34.256 -100.398 -64.993 1.00 65.70 102 SER A N 1
ATOM 829 C CA . SER A 1 122 ? 33.498 -101.607 -64.695 1.00 65.18 102 SER A CA 1
ATOM 830 C C . SER A 1 122 ? 32.707 -102.164 -65.878 1.00 64.47 102 SER A C 1
ATOM 831 O O . SER A 1 122 ? 32.412 -103.351 -65.914 1.00 64.13 102 SER A O 1
ATOM 834 N N . GLY A 1 123 ? 32.370 -101.296 -66.832 1.00 63.98 103 GLY A N 1
ATOM 835 C CA . GLY A 1 123 ? 31.537 -101.655 -67.971 1.00 63.26 103 GLY A CA 1
ATOM 836 C C . GLY A 1 123 ? 30.055 -101.369 -67.763 1.00 63.03 103 GLY A C 1
ATOM 837 O O . GLY A 1 123 ? 29.221 -101.821 -68.547 1.00 63.15 103 GLY A O 1
ATOM 838 N N . PHE A 1 124 ? 29.726 -100.628 -66.706 1.00 62.52 104 PHE A N 1
ATOM 839 C CA . PHE A 1 124 ? 28.353 -100.204 -66.439 1.00 62.25 104 PHE A CA 1
ATOM 840 C C . PHE A 1 124 ? 28.215 -98.678 -66.534 1.00 61.98 104 PHE A C 1
ATOM 841 O O . PHE A 1 124 ? 28.329 -97.982 -65.522 1.00 62.10 104 PHE A O 1
ATOM 849 N N . PRO A 1 125 ? 27.966 -98.147 -67.746 1.00 61.68 105 PRO A N 1
ATOM 850 C CA . PRO A 1 125 ? 27.885 -96.683 -67.891 1.00 61.38 105 PRO A CA 1
ATOM 851 C C . PRO A 1 125 ? 26.536 -96.115 -67.441 1.00 61.12 105 PRO A C 1
ATOM 852 O O . PRO A 1 125 ? 25.537 -96.836 -67.416 1.00 60.76 105 PRO A O 1
ATOM 856 N N . GLY A 1 126 ? 26.516 -94.835 -67.078 1.00 60.77 106 GLY A N 1
ATOM 857 C CA . GLY A 1 126 ? 25.279 -94.170 -66.669 1.00 60.25 106 GLY A CA 1
ATOM 858 C C . GLY A 1 126 ? 24.653 -94.727 -65.403 1.00 59.92 106 GLY A C 1
ATOM 859 O O . GLY A 1 126 ? 25.313 -95.407 -64.615 1.00 60.16 106 GLY A O 1
ATOM 860 N N . ILE A 1 127 ? 23.374 -94.430 -65.204 1.00 59.39 107 ILE A N 1
ATOM 861 C CA . ILE A 1 127 ? 22.660 -94.848 -64.006 1.00 59.11 107 ILE A CA 1
ATOM 862 C C . ILE A 1 127 ? 22.087 -96.252 -64.219 1.00 59.18 107 ILE A C 1
ATOM 863 O O . ILE A 1 127 ? 21.301 -96.469 -65.138 1.00 59.26 107 ILE A O 1
ATOM 868 N N . HIS A 1 128 ? 22.504 -97.199 -63.378 1.00 58.84 108 HIS A N 1
ATOM 869 C CA . HIS A 1 128 ? 22.132 -98.598 -63.539 1.00 58.50 108 HIS A CA 1
ATOM 870 C C . HIS A 1 128 ? 20.693 -98.821 -63.083 1.00 58.35 108 HIS A C 1
ATOM 871 O O . HIS A 1 128 ? 20.269 -98.209 -62.100 1.00 58.69 108 HIS A O 1
ATOM 878 N N . PRO A 1 129 ? 19.932 -99.695 -63.783 1.00 58.21 109 PRO A N 1
ATOM 879 C CA . PRO A 1 129 ? 18.570 -100.037 -63.346 1.00 58.00 109 PRO A CA 1
ATOM 880 C C . PRO A 1 129 ? 18.423 -100.376 -61.853 1.00 57.93 109 PRO A C 1
ATOM 881 O O . PRO A 1 129 ? 17.381 -100.076 -61.269 1.00 58.11 109 PRO A O 1
ATOM 885 N N . THR A 1 130 ? 19.454 -100.962 -61.244 1.00 57.62 110 THR A N 1
ATOM 886 C CA . THR A 1 130 ? 19.398 -101.362 -59.841 1.00 57.30 110 THR A CA 1
ATOM 887 C C . THR A 1 130 ? 19.835 -100.272 -58.862 1.00 57.81 110 THR A C 1
ATOM 888 O O . THR A 1 130 ? 19.844 -100.498 -57.657 1.00 58.00 110 THR A O 1
ATOM 892 N N . ALA A 1 131 ? 20.209 -99.093 -59.354 1.00 58.05 111 ALA A N 1
ATOM 893 C CA . ALA A 1 131 ? 20.530 -98.004 -58.440 1.00 57.93 111 ALA A CA 1
ATOM 894 C C . ALA A 1 131 ? 19.244 -97.550 -57.760 1.00 58.32 111 ALA A C 1
ATOM 895 O O . ALA A 1 131 ? 18.224 -97.352 -58.422 1.00 58.01 111 ALA A O 1
ATOM 897 N N . VAL A 1 132 ? 19.287 -97.427 -56.435 1.00 58.84 112 VAL A N 1
ATOM 898 C CA . VAL A 1 132 ? 18.129 -96.958 -55.685 1.00 59.31 112 VAL A CA 1
ATOM 899 C C . VAL A 1 132 ? 18.349 -95.487 -55.391 1.00 59.61 112 VAL A C 1
ATOM 900 O O . VAL A 1 132 ? 19.340 -95.111 -54.768 1.00 59.87 112 VAL A O 1
ATOM 904 N N . ILE A 1 133 ? 17.441 -94.657 -55.887 1.00 59.52 113 ILE A N 1
ATOM 905 C CA . ILE A 1 133 ? 17.565 -93.216 -55.740 1.00 59.42 113 ILE A CA 1
ATOM 906 C C . ILE A 1 133 ? 16.253 -92.731 -55.162 1.00 59.31 113 ILE A C 1
ATOM 907 O O . ILE A 1 133 ? 15.198 -92.984 -55.728 1.00 59.17 113 ILE A O 1
ATOM 912 N N . HIS A 1 134 ? 16.336 -92.079 -54.004 1.00 59.40 114 HIS A N 1
ATOM 913 C CA . HIS A 1 134 ? 15.176 -91.512 -53.333 1.00 59.35 114 HIS A CA 1
ATOM 914 C C . HIS A 1 134 ? 14.548 -90.447 -54.218 1.00 59.37 114 HIS A C 1
ATOM 915 O O . HIS A 1 134 ? 15.266 -89.645 -54.800 1.00 59.28 114 HIS A O 1
ATOM 922 N N . PRO A 1 135 ? 13.205 -90.458 -54.357 1.00 59.62 115 PRO A N 1
ATOM 923 C CA . PRO A 1 135 ? 12.499 -89.476 -55.198 1.00 59.67 115 PRO A CA 1
ATOM 924 C C . PRO A 1 135 ? 12.857 -87.998 -54.935 1.00 59.77 115 PRO A C 1
ATOM 925 O O . PRO A 1 135 ? 12.760 -87.185 -55.853 1.00 60.00 115 PRO A O 1
ATOM 929 N N . THR A 1 136 ? 13.271 -87.666 -53.710 1.00 59.92 116 THR A N 1
ATOM 930 C CA . THR A 1 136 ? 13.643 -86.285 -53.335 1.00 59.83 116 THR A CA 1
ATOM 931 C C . THR A 1 136 ? 15.106 -85.947 -53.640 1.00 59.76 116 THR A C 1
ATOM 932 O O . THR A 1 136 ? 15.514 -84.784 -53.573 1.00 59.73 116 THR A O 1
ATOM 936 N N . ALA A 1 137 ? 15.888 -86.968 -53.964 1.00 60.09 117 ALA A N 1
ATOM 937 C CA . ALA A 1 137 ? 17.288 -86.788 -54.314 1.00 60.07 117 ALA A CA 1
ATOM 938 C C . ALA A 1 137 ? 17.404 -86.132 -55.683 1.00 60.27 117 ALA A C 1
ATOM 939 O O . ALA A 1 137 ? 16.576 -86.374 -56.562 1.00 60.21 117 ALA A O 1
ATOM 941 N N . ILE A 1 138 ? 18.419 -85.293 -55.858 1.00 60.24 118 ILE A N 1
ATOM 942 C CA . ILE A 1 138 ? 18.646 -84.643 -57.141 1.00 60.57 118 ILE A CA 1
ATOM 943 C C . ILE A 1 138 ? 19.938 -85.134 -57.768 1.00 60.49 118 ILE A C 1
ATOM 944 O O . ILE A 1 138 ? 21.009 -84.922 -57.224 1.00 60.55 118 ILE A O 1
ATOM 949 N N . ILE A 1 139 ? 19.809 -85.779 -58.923 1.00 60.75 119 ILE A N 1
ATOM 950 C CA . ILE A 1 139 ? 20.937 -86.281 -59.688 1.00 60.99 119 ILE A CA 1
ATOM 951 C C . ILE A 1 139 ? 21.132 -85.387 -60.910 1.00 61.21 119 ILE A C 1
ATOM 952 O O . ILE A 1 139 ? 20.220 -85.238 -61.710 1.00 61.16 119 ILE A O 1
ATOM 957 N N . GLU A 1 140 ? 22.316 -84.800 -61.056 1.00 61.38 120 GLU A N 1
ATOM 958 C CA . GLU A 1 140 ? 22.585 -83.902 -62.179 1.00 61.70 120 GLU A CA 1
ATOM 959 C C . GLU A 1 140 ? 22.864 -84.658 -63.484 1.00 61.82 120 GLU A C 1
ATOM 960 O O . GLU A 1 140 ? 22.719 -85.880 -63.545 1.00 61.71 120 GLU A O 1
ATOM 966 N N . ASP A 1 141 ? 23.253 -83.921 -64.524 1.00 62.23 121 ASP A N 1
ATOM 967 C CA . ASP A 1 141 ? 23.539 -84.501 -65.837 1.00 62.70 121 ASP A CA 1
ATOM 968 C C . ASP A 1 141 ? 24.867 -85.282 -65.885 1.00 62.89 121 ASP A C 1
ATOM 969 O O . ASP A 1 141 ? 25.786 -85.001 -65.113 1.00 62.97 121 ASP A O 1
ATOM 978 N N . HIS A 1 142 ? 24.938 -86.263 -66.789 1.00 63.08 122 HIS A N 1
ATOM 979 C CA . HIS A 1 142 ? 26.170 -87.018 -67.106 1.00 63.47 122 HIS A CA 1
ATOM 980 C C . HIS A 1 142 ? 26.828 -87.777 -65.952 1.00 63.51 122 HIS A C 1
ATOM 981 O O . HIS A 1 142 ? 28.059 -87.951 -65.931 1.00 63.73 122 HIS A O 1
ATOM 988 N N . VAL A 1 143 ? 26.023 -88.248 -65.003 1.00 63.42 123 VAL A N 1
ATOM 989 C CA . VAL A 1 143 ? 26.588 -89.021 -63.897 1.00 63.03 123 VAL A CA 1
ATOM 990 C C . VAL A 1 143 ? 26.461 -90.525 -64.114 1.00 62.68 123 VAL A C 1
ATOM 991 O O . VAL A 1 143 ? 25.528 -91.008 -64.762 1.00 62.56 123 VAL A O 1
ATOM 995 N N . CYS A 1 144 ? 27.440 -91.245 -63.585 1.00 62.43 124 CYS A N 1
ATOM 996 C CA . CYS A 1 144 ? 27.435 -92.688 -63.573 1.00 62.26 124 CYS A CA 1
ATOM 997 C C . CYS A 1 144 ? 27.082 -93.127 -62.159 1.00 62.02 124 CYS A C 1
ATOM 998 O O . CYS A 1 144 ? 27.648 -92.630 -61.190 1.00 62.01 124 CYS A O 1
ATOM 1001 N N . ILE A 1 145 ? 26.102 -94.011 -62.038 1.00 61.72 125 ILE A N 1
ATOM 1002 C CA . ILE A 1 145 ? 25.808 -94.645 -60.755 1.00 61.55 125 ILE A CA 1
ATOM 1003 C C . ILE A 1 145 ? 25.736 -96.140 -61.015 1.00 61.44 125 ILE A C 1
ATOM 1004 O O . ILE A 1 145 ? 24.930 -96.599 -61.825 1.00 61.33 125 ILE A O 1
ATOM 1009 N N . GLU A 1 146 ? 26.600 -96.887 -60.337 1.00 61.54 126 GLU A N 1
ATOM 1010 C CA . GLU A 1 146 ? 26.771 -98.318 -60.610 1.00 61.27 126 GLU A CA 1
ATOM 1011 C C . GLU A 1 146 ? 25.777 -99.233 -59.878 1.00 60.82 126 GLU A C 1
ATOM 1012 O O . GLU A 1 146 ? 25.004 -98.766 -59.040 1.00 60.55 126 GLU A O 1
ATOM 1018 N N . PRO A 1 147 ? 25.788 -100.543 -60.206 1.00 60.86 127 PRO A N 1
ATOM 1019 C CA . PRO A 1 147 ? 24.866 -101.488 -59.571 1.00 60.63 127 PRO A CA 1
ATOM 1020 C C . PRO A 1 147 ? 24.771 -101.381 -58.045 1.00 60.60 127 PRO A C 1
ATOM 1021 O O . PRO A 1 147 ? 25.793 -101.334 -57.354 1.00 61.05 127 PRO A O 1
ATOM 1025 N N . TYR A 1 148 ? 23.533 -101.319 -57.550 1.00 60.33 128 TYR A N 1
ATOM 1026 C CA . TYR A 1 148 ? 23.196 -101.466 -56.118 1.00 59.66 128 TYR A CA 1
ATOM 1027 C C . TYR A 1 148 ? 23.631 -100.332 -55.214 1.00 59.48 128 TYR A C 1
ATOM 1028 O O . TYR A 1 148 ? 23.631 -100.464 -53.988 1.00 59.11 128 TYR A O 1
ATOM 1037 N N . ALA A 1 149 ? 23.972 -99.205 -55.828 1.00 59.57 129 ALA A N 1
ATOM 1038 C CA . ALA A 1 149 ? 24.293 -98.005 -55.078 1.00 59.55 129 ALA A CA 1
ATOM 1039 C C . ALA A 1 149 ? 22.990 -97.388 -54.554 1.00 59.55 129 ALA A C 1
ATOM 1040 O O . ALA A 1 149 ? 21.949 -97.499 -55.190 1.00 59.43 129 ALA A O 1
ATOM 1042 N N . VAL A 1 150 ? 23.049 -96.761 -53.385 1.00 59.67 130 VAL A N 1
ATOM 1043 C CA . VAL A 1 150 ? 21.858 -96.186 -52.765 1.00 59.20 130 VAL A CA 1
ATOM 1044 C C . VAL A 1 150 ? 22.040 -94.680 -52.536 1.00 59.11 130 VAL A C 1
ATOM 1045 O O . VAL A 1 150 ? 23.007 -94.258 -51.897 1.00 58.35 130 VAL A O 1
ATOM 1049 N N . VAL A 1 151 ? 21.106 -93.885 -53.063 1.00 58.87 131 VAL A N 1
ATOM 1050 C CA . VAL A 1 151 ? 21.102 -92.428 -52.875 1.00 58.63 131 VAL A CA 1
ATOM 1051 C C . VAL A 1 151 ? 19.878 -92.006 -52.060 1.00 58.55 131 VAL A C 1
ATOM 1052 O O . VAL A 1 151 ? 18.736 -92.098 -52.528 1.00 58.57 131 VAL A O 1
ATOM 1056 N N . CYS A 1 152 ? 20.135 -91.539 -50.842 1.00 58.47 132 CYS A N 1
ATOM 1057 C CA . CYS A 1 152 ? 19.088 -91.327 -49.838 1.00 58.43 132 CYS A CA 1
ATOM 1058 C C . CYS A 1 152 ? 18.374 -89.983 -49.972 1.00 57.91 132 CYS A C 1
ATOM 1059 O O . CYS A 1 152 ? 18.574 -89.274 -50.943 1.00 58.06 132 CYS A O 1
ATOM 1062 N N . GLN A 1 153 ? 17.540 -89.641 -48.996 1.00 58.00 133 GLN A N 1
ATOM 1063 C CA . GLN A 1 153 ? 16.622 -88.517 -49.161 1.00 57.93 133 GLN A CA 1
ATOM 1064 C C . GLN A 1 153 ? 17.356 -87.182 -49.245 1.00 57.81 133 GLN A C 1
ATOM 1065 O O . GLN A 1 153 ? 18.284 -86.920 -48.495 1.00 58.30 133 GLN A O 1
ATOM 1071 N N . HIS A 1 154 ? 16.945 -86.368 -50.203 1.00 57.97 134 HIS A N 1
ATOM 1072 C CA . HIS A 1 154 ? 17.473 -85.019 -50.393 1.00 58.04 134 HIS A CA 1
ATOM 1073 C C . HIS A 1 154 ? 18.977 -84.932 -50.631 1.00 57.85 134 HIS A C 1
ATOM 1074 O O . HIS A 1 154 ? 19.570 -83.886 -50.405 1.00 57.81 134 HIS A O 1
ATOM 1081 N N . ALA A 1 155 ? 19.587 -86.009 -51.111 1.00 57.96 135 ALA A N 1
ATOM 1082 C CA . ALA A 1 155 ? 20.998 -85.957 -51.473 1.00 58.43 135 ALA A CA 1
ATOM 1083 C C . ALA A 1 155 ? 21.138 -85.220 -52.803 1.00 58.89 135 ALA A C 1
ATOM 1084 O O . ALA A 1 155 ? 20.149 -85.009 -53.504 1.00 59.00 135 ALA A O 1
ATOM 1086 N N . HIS A 1 156 ? 22.356 -84.800 -53.140 1.00 59.20 136 HIS A N 1
ATOM 1087 C CA . HIS A 1 156 ? 22.585 -84.061 -54.380 1.00 59.28 136 HIS A CA 1
ATOM 1088 C C . HIS A 1 156 ? 23.904 -84.467 -55.021 1.00 59.72 136 HIS A C 1
ATOM 1089 O O . HIS A 1 156 ? 24.977 -84.151 -54.504 1.00 59.44 136 HIS A O 1
ATOM 1096 N N . VAL A 1 157 ? 23.813 -85.164 -56.149 1.00 60.41 137 VAL A N 1
ATOM 1097 C CA . VAL A 1 157 ? 24.998 -85.648 -56.869 1.00 61.03 137 VAL A CA 1
ATOM 1098 C C . VAL A 1 157 ? 25.257 -84.730 -58.059 1.00 61.55 137 VAL A C 1
ATOM 1099 O O . VAL A 1 157 ? 24.406 -84.602 -58.940 1.00 61.58 137 VAL A O 1
ATOM 1103 N N . GLY A 1 158 ? 26.423 -84.085 -58.071 1.00 61.95 138 GLY A N 1
ATOM 1104 C CA . GLY A 1 158 ? 26.772 -83.110 -59.109 1.00 62.51 138 GLY A CA 1
ATOM 1105 C C . GLY A 1 158 ? 27.047 -83.746 -60.458 1.00 63.04 138 GLY A C 1
ATOM 1106 O O . GLY A 1 158 ? 27.195 -84.967 -60.559 1.00 62.80 138 GLY A O 1
ATOM 1107 N N . SER A 1 159 ? 27.126 -82.915 -61.497 1.00 63.89 139 SER A N 1
ATOM 1108 C CA . SER A 1 159 ? 27.298 -83.410 -62.865 1.00 64.47 139 SER A CA 1
ATOM 1109 C C . SER A 1 159 ? 28.614 -84.140 -63.034 1.00 64.39 139 SER A C 1
ATOM 1110 O O . SER A 1 159 ? 29.612 -83.767 -62.420 1.00 64.91 139 SER A O 1
ATOM 1113 N N . ALA A 1 160 ? 28.597 -85.194 -63.848 1.00 64.22 140 ALA A N 1
ATOM 1114 C CA . ALA A 1 160 ? 29.796 -85.970 -64.183 1.00 63.74 140 ALA A CA 1
ATOM 1115 C C . ALA A 1 160 ? 30.429 -86.717 -63.005 1.00 63.82 140 ALA A C 1
ATOM 1116 O O . ALA A 1 160 ? 31.616 -87.043 -63.039 1.00 63.32 140 ALA A O 1
ATOM 1118 N N . CYS A 1 161 ? 29.635 -87.003 -61.975 1.00 64.02 141 CYS A N 1
ATOM 1119 C CA . CYS A 1 161 ? 30.101 -87.820 -60.857 1.00 64.36 141 CYS A CA 1
ATOM 1120 C C . CYS A 1 161 ? 30.077 -89.301 -61.207 1.00 64.03 141 CYS A C 1
ATOM 1121 O O . CYS A 1 161 ? 29.448 -89.713 -62.174 1.00 64.19 141 CYS A O 1
ATOM 1124 N N . HIS A 1 162 ? 30.787 -90.087 -60.413 1.00 63.91 142 HIS A N 1
ATOM 1125 C CA . HIS A 1 162 ? 30.718 -91.534 -60.469 1.00 63.60 142 HIS A CA 1
ATOM 1126 C C . HIS A 1 162 ? 30.444 -92.023 -59.052 1.00 63.11 142 HIS A C 1
ATOM 1127 O O . HIS A 1 162 ? 31.183 -91.705 -58.125 1.00 63.63 142 HIS A O 1
ATOM 1134 N N . ILE A 1 163 ? 29.356 -92.761 -58.883 1.00 62.33 143 ILE A N 1
ATOM 1135 C CA . ILE A 1 163 ? 29.046 -93.412 -57.616 1.00 61.39 143 ILE A CA 1
ATOM 1136 C C . ILE A 1 163 ? 29.197 -94.914 -57.858 1.00 61.04 143 ILE A C 1
ATOM 1137 O O . ILE A 1 163 ? 28.408 -95.502 -58.604 1.00 60.52 143 ILE A O 1
ATOM 1142 N N . GLY A 1 164 ? 30.223 -95.515 -57.248 1.00 60.82 144 GLY A N 1
ATOM 1143 C CA . GLY A 1 164 ? 30.587 -96.923 -57.483 1.00 60.74 144 GLY A CA 1
ATOM 1144 C C . GLY A 1 164 ? 29.654 -97.957 -56.881 1.00 60.87 144 GLY A C 1
ATOM 1145 O O . GLY A 1 164 ? 28.861 -97.641 -56.000 1.00 60.85 144 GLY A O 1
ATOM 1146 N N . SER A 1 165 ? 29.755 -99.204 -57.344 1.00 61.41 145 SER A N 1
ATOM 1147 C CA . SER A 1 165 ? 28.874 -100.293 -56.869 1.00 61.71 145 SER A CA 1
ATOM 1148 C C . SER A 1 165 ? 28.654 -100.283 -55.365 1.00 61.70 145 SER A C 1
ATOM 1149 O O . SER A 1 165 ? 29.601 -100.380 -54.589 1.00 61.54 145 SER A O 1
ATOM 1152 N N . GLY A 1 166 ? 27.392 -100.180 -54.968 1.00 62.09 146 GLY A N 1
ATOM 1153 C CA . GLY A 1 166 ? 27.010 -100.340 -53.572 1.00 62.23 146 GLY A CA 1
ATOM 1154 C C . GLY A 1 166 ? 27.367 -99.209 -52.636 1.00 62.20 146 GLY A C 1
ATOM 1155 O O . GLY A 1 166 ? 27.227 -99.333 -51.424 1.00 61.97 146 GLY A O 1
ATOM 1156 N N . SER A 1 167 ? 27.830 -98.091 -53.175 1.00 62.89 147 SER A N 1
ATOM 1157 C CA . SER A 1 167 ? 28.101 -96.956 -52.313 1.00 62.84 147 SER A CA 1
ATOM 1158 C C . SER A 1 167 ? 26.795 -96.344 -51.805 1.00 62.92 147 SER A C 1
ATOM 1159 O O . SER A 1 167 ? 25.749 -96.479 -52.437 1.00 63.35 147 SER A O 1
ATOM 1162 N N . VAL A 1 168 ? 26.852 -95.709 -50.641 1.00 62.92 148 VAL A N 1
ATOM 1163 C CA . VAL A 1 168 ? 25.671 -95.068 -50.059 1.00 62.40 148 VAL A CA 1
ATOM 1164 C C . VAL A 1 168 ? 25.932 -93.567 -50.019 1.00 62.17 148 VAL A C 1
ATOM 1165 O O . VAL A 1 168 ? 26.949 -93.139 -49.479 1.00 62.52 148 VAL A O 1
ATOM 1169 N N . ILE A 1 169 ? 25.035 -92.782 -50.619 1.00 61.63 149 ILE A N 1
ATOM 1170 C CA . ILE A 1 169 ? 25.091 -91.321 -50.502 1.00 61.00 149 ILE A CA 1
ATOM 1171 C C . ILE A 1 169 ? 23.966 -90.942 -49.551 1.00 60.39 149 ILE A C 1
ATOM 1172 O O . ILE A 1 169 ? 22.788 -91.097 -49.885 1.00 60.53 149 ILE A O 1
ATOM 1177 N N . GLY A 1 170 ? 24.330 -90.480 -48.359 1.00 59.17 150 GLY A N 1
ATOM 1178 C CA . GLY A 1 170 ? 23.382 -90.365 -47.253 1.00 58.40 150 GLY A CA 1
ATOM 1179 C C . GLY A 1 170 ? 22.455 -89.168 -47.343 1.00 58.22 150 GLY A C 1
ATOM 1180 O O . GLY A 1 170 ? 22.582 -88.340 -48.236 1.00 57.41 150 GLY A O 1
ATOM 1181 N N . ALA A 1 171 ? 21.540 -89.089 -46.385 1.00 58.10 151 ALA A N 1
ATOM 1182 C CA . ALA A 1 171 ? 20.476 -88.088 -46.361 1.00 58.62 151 ALA A CA 1
ATOM 1183 C C . ALA A 1 171 ? 21.015 -86.669 -46.313 1.00 58.58 151 ALA A C 1
ATOM 1184 O O . ALA A 1 171 ? 21.760 -86.315 -45.408 1.00 58.68 151 ALA A O 1
ATOM 1186 N N . TYR A 1 172 ? 20.641 -85.860 -47.295 1.00 58.72 152 TYR A N 1
ATOM 1187 C CA . TYR A 1 172 ? 21.027 -84.438 -47.328 1.00 58.99 152 TYR A CA 1
ATOM 1188 C C . TYR A 1 172 ? 22.500 -84.213 -47.701 1.00 59.07 152 TYR A C 1
ATOM 1189 O O . TYR A 1 172 ? 22.988 -83.085 -47.703 1.00 59.21 152 TYR A O 1
ATOM 1198 N N . SER A 1 173 ? 23.194 -85.289 -48.058 1.00 59.00 153 SER A N 1
ATOM 1199 C CA . SER A 1 173 ? 24.580 -85.185 -48.502 1.00 58.97 153 SER A CA 1
ATOM 1200 C C . SER A 1 173 ? 24.764 -84.671 -49.942 1.00 59.47 153 SER A C 1
ATOM 1201 O O . SER A 1 173 ? 24.018 -85.031 -50.840 1.00 59.61 153 SER A O 1
ATOM 1204 N N . THR A 1 174 ? 25.757 -83.802 -50.143 1.00 60.31 154 THR A N 1
ATOM 1205 C CA . THR A 1 174 ? 26.064 -83.247 -51.469 1.00 60.42 154 THR A CA 1
ATOM 1206 C C . THR A 1 174 ? 27.396 -83.785 -51.987 1.00 60.95 154 THR A C 1
ATOM 1207 O O . THR A 1 174 ? 28.315 -84.042 -51.206 1.00 61.00 154 THR A O 1
ATOM 1211 N N . VAL A 1 175 ? 27.494 -83.967 -53.301 1.00 61.39 155 VAL A N 1
ATOM 1212 C CA . VAL A 1 175 ? 28.711 -84.486 -53.924 1.00 61.89 155 VAL A CA 1
ATOM 1213 C C . VAL A 1 175 ? 29.029 -83.630 -55.133 1.00 62.02 155 VAL A C 1
ATOM 1214 O O . VAL A 1 175 ? 28.369 -83.747 -56.155 1.00 62.50 155 VAL A O 1
ATOM 1218 N N . GLY A 1 176 ? 30.040 -82.773 -55.023 1.00 62.47 156 GLY A N 1
ATOM 1219 C CA . GLY A 1 176 ? 30.354 -81.807 -56.086 1.00 62.63 156 GLY A CA 1
ATOM 1220 C C . GLY A 1 176 ? 30.685 -82.440 -57.423 1.00 63.01 156 GLY A C 1
ATOM 1221 O O . GLY A 1 176 ? 31.028 -83.619 -57.497 1.00 63.32 156 GLY A O 1
ATOM 1222 N N . GLU A 1 177 ? 30.602 -81.651 -58.487 1.00 63.73 157 GLU A N 1
ATOM 1223 C CA . GLU A 1 177 ? 30.865 -82.163 -59.835 1.00 64.29 157 GLU A CA 1
ATOM 1224 C C . GLU A 1 177 ? 32.211 -82.891 -59.981 1.00 64.40 157 GLU A C 1
ATOM 1225 O O . GLU A 1 177 ? 33.205 -82.519 -59.347 1.00 64.57 157 GLU A O 1
ATOM 1231 N N . HIS A 1 178 ? 32.212 -83.939 -60.803 1.00 64.35 158 HIS A N 1
ATOM 1232 C CA . HIS A 1 178 ? 33.431 -84.646 -61.209 1.00 64.30 158 HIS A CA 1
ATOM 1233 C C . HIS A 1 178 ? 34.120 -85.482 -60.128 1.00 64.39 158 HIS A C 1
ATOM 1234 O O . HIS A 1 178 ? 35.238 -85.971 -60.334 1.00 64.61 158 HIS A O 1
ATOM 1241 N N . SER A 1 179 ? 33.454 -85.668 -58.990 1.00 64.26 159 SER A N 1
ATOM 1242 C CA . SER A 1 179 ? 33.975 -86.546 -57.940 1.00 64.16 159 SER A CA 1
ATOM 1243 C C . SER A 1 179 ? 33.870 -88.002 -58.349 1.00 64.05 159 SER A C 1
ATOM 1244 O O . SER A 1 179 ? 33.010 -88.357 -59.136 1.00 64.53 159 SER A O 1
ATOM 1247 N N . TYR A 1 180 ? 34.761 -88.833 -57.824 1.00 63.89 160 TYR A N 1
ATOM 1248 C CA . TYR A 1 180 ? 34.781 -90.247 -58.166 1.00 63.91 160 TYR A CA 1
ATOM 1249 C C . TYR A 1 180 ? 34.705 -91.112 -56.914 1.00 63.36 160 TYR A C 1
ATOM 1250 O O . TYR A 1 180 ? 35.669 -91.248 -56.174 1.00 63.60 160 TYR A O 1
ATOM 1259 N N . ILE A 1 181 ? 33.540 -91.686 -56.666 1.00 62.87 161 ILE A N 1
ATOM 1260 C CA . ILE A 1 181 ? 33.343 -92.464 -55.455 1.00 62.23 161 ILE A CA 1
ATOM 1261 C C . ILE A 1 181 ? 33.422 -93.932 -55.837 1.00 61.55 161 ILE A C 1
ATOM 1262 O O . ILE A 1 181 ? 32.637 -94.390 -56.660 1.00 61.68 161 ILE A O 1
ATOM 1267 N N . HIS A 1 182 ? 34.395 -94.651 -55.278 1.00 60.92 162 HIS A N 1
ATOM 1268 C CA . HIS A 1 182 ? 34.588 -96.069 -55.620 1.00 60.97 162 HIS A CA 1
ATOM 1269 C C . HIS A 1 182 ? 33.533 -96.955 -54.961 1.00 60.63 162 HIS A C 1
ATOM 1270 O O . HIS A 1 182 ? 32.704 -96.452 -54.204 1.00 60.20 162 HIS A O 1
ATOM 1277 N N . PRO A 1 183 ? 33.539 -98.271 -55.266 1.00 61.03 163 PRO A N 1
ATOM 1278 C CA . PRO A 1 183 ? 32.560 -99.184 -54.665 1.00 61.15 163 PRO A CA 1
ATOM 1279 C C . PRO A 1 183 ? 32.563 -99.193 -53.145 1.00 61.80 163 PRO A C 1
ATOM 1280 O O . PRO A 1 183 ? 33.601 -98.990 -52.532 1.00 62.14 163 PRO A O 1
ATOM 1284 N N . ARG A 1 184 ? 31.392 -99.423 -52.550 1.00 62.45 164 ARG A N 1
ATOM 1285 C CA . ARG A 1 184 ? 31.258 -99.740 -51.111 1.00 62.62 164 ARG A CA 1
ATOM 1286 C C . ARG A 1 184 ? 31.814 -98.668 -50.161 1.00 62.65 164 ARG A C 1
ATOM 1287 O O . ARG A 1 184 ? 32.299 -98.941 -49.054 1.00 63.24 164 ARG A O 1
ATOM 1302 N N . VAL A 1 185 ? 31.705 -97.427 -50.609 1.00 62.98 165 VAL A N 1
ATOM 1303 C CA . VAL A 1 185 ? 31.981 -96.264 -49.771 1.00 62.64 165 VAL A CA 1
ATOM 1304 C C . VAL A 1 185 ? 30.669 -95.882 -49.076 1.00 62.86 165 VAL A C 1
ATOM 1305 O O . VAL A 1 185 ? 29.608 -95.918 -49.695 1.00 63.51 165 VAL A O 1
ATOM 1309 N N . VAL A 1 186 ? 30.726 -95.562 -47.789 1.00 62.57 166 VAL A N 1
ATOM 1310 C CA . VAL A 1 186 ? 29.539 -95.081 -47.104 1.00 61.90 166 VAL A CA 1
ATOM 1311 C C . VAL A 1 186 ? 29.719 -93.617 -46.780 1.00 62.09 166 VAL A C 1
ATOM 1312 O O . VAL A 1 186 ? 30.606 -93.256 -46.014 1.00 61.68 166 VAL A O 1
ATOM 1316 N N . ILE A 1 187 ? 28.854 -92.792 -47.366 1.00 61.48 167 ILE A N 1
ATOM 1317 C CA . ILE A 1 187 ? 28.774 -91.382 -47.022 1.00 61.52 167 ILE A CA 1
ATOM 1318 C C . ILE A 1 187 ? 27.483 -91.177 -46.244 1.00 60.93 167 ILE A C 1
ATOM 1319 O O . ILE A 1 187 ? 26.404 -91.319 -46.791 1.00 60.80 167 ILE A O 1
ATOM 1324 N N . ARG A 1 188 ? 27.605 -90.926 -44.945 1.00 60.60 168 ARG A N 1
ATOM 1325 C CA . ARG A 1 188 ? 26.433 -90.844 -44.088 1.00 60.74 168 ARG A CA 1
ATOM 1326 C C . ARG A 1 188 ? 25.715 -89.509 -44.301 1.00 60.33 168 ARG A C 1
ATOM 1327 O O . ARG A 1 188 ? 26.067 -88.773 -45.212 1.00 59.92 168 ARG A O 1
ATOM 1335 N N . GLU A 1 189 ? 24.698 -89.234 -43.489 1.00 60.60 169 GLU A N 1
ATOM 1336 C CA . GLU A 1 189 ? 23.905 -87.993 -43.610 1.00 61.63 169 GLU A CA 1
ATOM 1337 C C . GLU A 1 189 ? 24.749 -86.727 -43.431 1.00 62.23 169 GLU A C 1
ATOM 1338 O O . GLU A 1 189 ? 25.816 -86.754 -42.822 1.00 62.13 169 GLU A O 1
ATOM 1344 N N . ARG A 1 190 ? 24.263 -85.626 -43.989 1.00 63.31 170 ARG A N 1
ATOM 1345 C CA . ARG A 1 190 ? 24.860 -84.302 -43.800 1.00 63.60 170 ARG A CA 1
ATOM 1346 C C . ARG A 1 190 ? 26.372 -84.206 -44.007 1.00 63.95 170 ARG A C 1
ATOM 1347 O O . ARG A 1 190 ? 27.094 -83.613 -43.194 1.00 63.66 170 ARG A O 1
ATOM 1355 N N . VAL A 1 191 ? 26.828 -84.802 -45.109 1.00 64.38 171 VAL A N 1
ATOM 1356 C CA . VAL A 1 191 ? 28.213 -84.729 -45.537 1.00 64.29 171 VAL A CA 1
ATOM 1357 C C . VAL A 1 191 ? 28.303 -83.911 -46.832 1.00 64.55 171 VAL A C 1
ATOM 1358 O O . VAL A 1 191 ? 27.591 -84.160 -47.795 1.00 64.69 171 VAL A O 1
ATOM 1362 N N . SER A 1 192 ? 29.181 -82.920 -46.829 1.00 64.87 172 SER A N 1
ATOM 1363 C CA . SER A 1 192 ? 29.469 -82.108 -47.992 1.00 65.26 172 SER A CA 1
ATOM 1364 C C . SER A 1 192 ? 30.733 -82.632 -48.667 1.00 65.38 172 SER A C 1
ATOM 1365 O O . SER A 1 192 ? 31.812 -82.573 -48.076 1.00 65.97 172 SER A O 1
ATOM 1368 N N . ILE A 1 193 ? 30.597 -83.196 -49.871 1.00 65.32 173 ILE A N 1
ATOM 1369 C CA . ILE A 1 193 ? 31.749 -83.628 -50.687 1.00 64.71 173 ILE A CA 1
ATOM 1370 C C . ILE A 1 193 ? 31.947 -82.610 -51.812 1.00 64.87 173 ILE A C 1
ATOM 1371 O O . ILE A 1 193 ? 31.011 -82.308 -52.569 1.00 64.86 173 ILE A O 1
ATOM 1376 N N . GLY A 1 194 ? 33.156 -82.061 -51.913 1.00 64.54 174 GLY A N 1
ATOM 1377 C CA . GLY A 1 194 ? 33.440 -81.003 -52.886 1.00 63.99 174 GLY A CA 1
ATOM 1378 C C . GLY A 1 194 ? 33.613 -81.520 -54.301 1.00 63.93 174 GLY A C 1
ATOM 1379 O O . GLY A 1 194 ? 33.324 -82.685 -54.593 1.00 63.70 174 GLY A O 1
ATOM 1380 N N . LYS A 1 195 ? 34.081 -80.635 -55.177 1.00 63.84 175 LYS A N 1
ATOM 1381 C CA . LYS A 1 195 ? 34.356 -80.948 -56.578 1.00 63.67 175 LYS A CA 1
ATOM 1382 C C . LYS A 1 195 ? 35.609 -81.808 -56.722 1.00 63.66 175 LYS A C 1
ATOM 1383 O O . LYS A 1 195 ? 36.585 -81.606 -56.006 1.00 63.90 175 LYS A O 1
ATOM 1389 N N . ARG A 1 196 ? 35.576 -82.762 -57.650 1.00 63.61 176 ARG A N 1
ATOM 1390 C CA . ARG A 1 196 ? 36.758 -83.550 -58.042 1.00 63.03 176 ARG A CA 1
ATOM 1391 C C . ARG A 1 196 ? 37.395 -84.352 -56.902 1.00 63.17 176 ARG A C 1
ATOM 1392 O O . ARG A 1 196 ? 38.612 -84.593 -56.900 1.00 63.51 176 ARG A O 1
ATOM 1400 N N . VAL A 1 197 ? 36.577 -84.771 -55.939 1.00 62.72 177 VAL A N 1
ATOM 1401 C CA . VAL A 1 197 ? 37.050 -85.568 -54.815 1.00 61.90 177 VAL A CA 1
ATOM 1402 C C . VAL A 1 197 ? 37.104 -87.046 -55.232 1.00 62.54 177 VAL A C 1
ATOM 1403 O O . VAL A 1 197 ? 36.247 -87.511 -55.981 1.00 62.88 177 VAL A O 1
ATOM 1407 N N . ILE A 1 198 ? 38.123 -87.762 -54.755 1.00 62.10 178 ILE A N 1
ATOM 1408 C CA . ILE A 1 198 ? 38.262 -89.182 -55.006 1.00 62.06 178 ILE A CA 1
ATOM 1409 C C . ILE A 1 198 ? 38.258 -89.911 -53.668 1.00 62.16 178 ILE A C 1
ATOM 1410 O O . ILE A 1 198 ? 39.065 -89.635 -52.787 1.00 62.51 178 ILE A O 1
ATOM 1415 N N . ILE A 1 199 ? 37.294 -90.797 -53.498 1.00 61.82 179 ILE A N 1
ATOM 1416 C CA . ILE A 1 199 ? 37.205 -91.583 -52.286 1.00 62.07 179 ILE A CA 1
ATOM 1417 C C . ILE A 1 199 ? 37.431 -93.048 -52.713 1.00 61.65 179 ILE A C 1
ATOM 1418 O O . ILE A 1 199 ? 36.726 -93.542 -53.574 1.00 61.81 179 ILE A O 1
ATOM 1423 N N . GLN A 1 200 ? 38.448 -93.711 -52.160 1.00 61.66 180 GLN A N 1
ATOM 1424 C CA . GLN A 1 200 ? 38.722 -95.104 -52.505 1.00 61.68 180 GLN A CA 1
ATOM 1425 C C . GLN A 1 200 ? 37.737 -96.059 -51.806 1.00 61.92 180 GLN A C 1
ATOM 1426 O O . GLN A 1 200 ? 36.979 -95.631 -50.927 1.00 61.95 180 GLN A O 1
ATOM 1432 N N . PRO A 1 201 ? 37.737 -97.365 -52.180 1.00 62.39 181 PRO A N 1
ATOM 1433 C CA . PRO A 1 201 ? 36.704 -98.254 -51.627 1.00 62.15 181 PRO A CA 1
ATOM 1434 C C . PRO A 1 201 ? 36.774 -98.420 -50.106 1.00 62.43 181 PRO A C 1
ATOM 1435 O O . PRO A 1 201 ? 37.851 -98.546 -49.535 1.00 63.21 181 PRO A O 1
ATOM 1439 N N . GLY A 1 202 ? 35.616 -98.426 -49.464 1.00 62.48 182 GLY A N 1
ATOM 1440 C CA . GLY A 1 202 ? 35.531 -98.760 -48.065 1.00 61.61 182 GLY A CA 1
ATOM 1441 C C . GLY A 1 202 ? 35.680 -97.625 -47.095 1.00 61.26 182 GLY A C 1
ATOM 1442 O O . GLY A 1 202 ? 35.677 -97.847 -45.894 1.00 61.31 182 GLY A O 1
ATOM 1443 N N . ALA A 1 203 ? 35.811 -96.407 -47.592 1.00 61.37 183 ALA A N 1
ATOM 1444 C CA . ALA A 1 203 ? 35.825 -95.255 -46.692 1.00 61.52 183 ALA A CA 1
ATOM 1445 C C . ALA A 1 203 ? 34.460 -95.018 -46.044 1.00 61.51 183 ALA A C 1
ATOM 1446 O O . ALA A 1 203 ? 33.405 -95.333 -46.621 1.00 61.66 183 ALA A O 1
ATOM 1448 N N . VAL A 1 204 ? 34.493 -94.502 -44.822 1.00 61.33 184 VAL A N 1
ATOM 1449 C CA . VAL A 1 204 ? 33.286 -94.099 -44.127 1.00 61.71 184 VAL A CA 1
ATOM 1450 C C . VAL A 1 204 ? 33.428 -92.643 -43.758 1.00 62.13 184 VAL A C 1
ATOM 1451 O O . VAL A 1 204 ? 34.322 -92.308 -42.987 1.00 62.78 184 VAL A O 1
ATOM 1455 N N . ILE A 1 205 ? 32.549 -91.791 -44.299 1.00 62.13 185 ILE A N 1
ATOM 1456 C CA . ILE A 1 205 ? 32.571 -90.357 -44.018 1.00 62.14 185 ILE A CA 1
ATOM 1457 C C . ILE A 1 205 ? 31.319 -89.922 -43.241 1.00 61.56 185 ILE A C 1
ATOM 1458 O O . ILE A 1 205 ? 30.216 -89.910 -43.788 1.00 60.70 185 ILE A O 1
ATOM 1463 N N . GLY A 1 206 ? 31.513 -89.539 -41.979 1.00 61.25 186 GLY A N 1
ATOM 1464 C CA . GLY A 1 206 ? 30.430 -89.070 -41.134 1.00 60.39 186 GLY A CA 1
ATOM 1465 C C . GLY A 1 206 ? 29.925 -90.153 -40.212 1.00 60.66 186 GLY A C 1
ATOM 1466 O O . GLY A 1 206 ? 28.759 -90.185 -39.876 1.00 60.34 186 GLY A O 1
ATOM 1467 N N . SER A 1 207 ? 30.805 -91.075 -39.835 1.00 60.77 187 SER A N 1
ATOM 1468 C CA . SER A 1 207 ? 30.539 -91.971 -38.715 1.00 61.68 187 SER A CA 1
ATOM 1469 C C . SER A 1 207 ? 30.484 -91.117 -37.451 1.00 61.92 187 SER A C 1
ATOM 1470 O O . SER A 1 207 ? 31.114 -90.069 -37.395 1.00 62.84 187 SER A O 1
ATOM 1473 N N . CYS A 1 208 ? 29.737 -91.579 -36.454 0.50 62.51 188 CYS A N 1
ATOM 1474 C CA . CYS A 1 208 ? 29.530 -90.875 -35.188 0.50 62.80 188 CYS A CA 1
ATOM 1475 C C . CYS A 1 208 ? 30.853 -90.836 -34.443 0.50 63.15 188 CYS A C 1
ATOM 1476 O O . CYS A 1 208 ? 31.513 -91.864 -34.352 0.50 62.13 188 CYS A O 1
ATOM 1481 N N . GLY A 1 209 ? 31.227 -89.667 -33.904 1.00 62.44 189 GLY A N 1
ATOM 1482 C CA . GLY A 1 209 ? 32.438 -89.560 -33.084 1.00 62.34 189 GLY A CA 1
ATOM 1483 C C . GLY A 1 209 ? 32.440 -90.333 -31.771 1.00 62.32 189 GLY A C 1
ATOM 1484 O O . GLY A 1 209 ? 31.386 -90.628 -31.203 1.00 62.97 189 GLY A O 1
ATOM 1485 N N . PHE A 1 210 ? 33.633 -90.659 -31.277 1.00 62.37 190 PHE A N 1
ATOM 1486 C CA . PHE A 1 210 ? 33.784 -91.483 -30.073 1.00 61.77 190 PHE A CA 1
ATOM 1487 C C . PHE A 1 210 ? 33.643 -90.653 -28.791 1.00 62.42 190 PHE A C 1
ATOM 1488 O O . PHE A 1 210 ? 34.613 -90.470 -28.051 1.00 62.72 190 PHE A O 1
ATOM 1496 N N . GLY A 1 211 ? 32.424 -90.166 -28.534 1.00 62.19 191 GLY A N 1
ATOM 1497 C CA . GLY A 1 211 ? 32.142 -89.249 -27.432 1.00 61.90 191 GLY A CA 1
ATOM 1498 C C . GLY A 1 211 ? 30.868 -89.647 -26.720 1.00 62.11 191 GLY A C 1
ATOM 1499 O O . GLY A 1 211 ? 29.872 -90.006 -27.361 1.00 61.93 191 GLY A O 1
ATOM 1500 N N . TYR A 1 212 ? 30.923 -89.613 -25.391 1.00 62.45 192 TYR A N 1
ATOM 1501 C CA . TYR A 1 212 ? 29.860 -90.143 -24.520 1.00 62.91 192 TYR A CA 1
ATOM 1502 C C . TYR A 1 212 ? 29.624 -89.272 -23.290 1.00 62.91 192 TYR A C 1
ATOM 1503 O O . TYR A 1 212 ? 30.459 -88.447 -22.922 1.00 62.63 192 TYR A O 1
ATOM 1512 N N . VAL A 1 213 ? 28.486 -89.465 -22.643 1.00 63.22 193 VAL A N 1
ATOM 1513 C CA . VAL A 1 213 ? 28.347 -88.939 -21.296 1.00 63.95 193 VAL A CA 1
ATOM 1514 C C . VAL A 1 213 ? 28.487 -90.010 -20.244 1.00 64.11 193 VAL A C 1
ATOM 1515 O O . VAL A 1 213 ? 27.986 -91.124 -20.405 1.00 63.67 193 VAL A O 1
ATOM 1519 N N . THR A 1 214 ? 29.176 -89.658 -19.164 1.00 65.13 194 THR A N 1
ATOM 1520 C CA . THR A 1 214 ? 29.488 -90.606 -18.106 1.00 65.69 194 THR A CA 1
ATOM 1521 C C . THR A 1 214 ? 28.470 -90.514 -17.001 1.00 66.01 194 THR A C 1
ATOM 1522 O O . THR A 1 214 ? 28.044 -89.417 -16.611 1.00 66.77 194 THR A O 1
ATOM 1526 N N . SER A 1 215 ? 28.082 -91.682 -16.501 1.00 65.84 195 SER A N 1
ATOM 1527 C CA . SER A 1 215 ? 26.949 -91.813 -15.600 1.00 65.36 195 SER A CA 1
ATOM 1528 C C . SER A 1 215 ? 27.171 -93.044 -14.740 1.00 65.04 195 SER A C 1
ATOM 1529 O O . SER A 1 215 ? 27.935 -93.926 -15.119 1.00 65.33 195 SER A O 1
ATOM 1532 N N . ALA A 1 216 ? 26.515 -93.092 -13.588 1.00 64.82 196 ALA A N 1
ATOM 1533 C CA . ALA A 1 216 ? 26.515 -94.269 -12.708 1.00 64.83 196 ALA A CA 1
ATOM 1534 C C . ALA A 1 216 ? 27.906 -94.906 -12.515 1.00 64.73 196 ALA A C 1
ATOM 1535 O O . ALA A 1 216 ? 28.094 -96.120 -12.698 1.00 64.85 196 ALA A O 1
ATOM 1537 N N . PHE A 1 217 ? 28.866 -94.064 -12.132 1.00 64.40 197 PHE A N 1
ATOM 1538 C CA . PHE A 1 217 ? 30.253 -94.468 -11.844 1.00 64.20 197 PHE A CA 1
ATOM 1539 C C . PHE A 1 217 ? 30.946 -95.135 -13.028 1.00 64.03 197 PHE A C 1
ATOM 1540 O O . PHE A 1 217 ? 31.409 -96.271 -12.942 1.00 64.47 197 PHE A O 1
ATOM 1548 N N . GLY A 1 218 ? 31.009 -94.407 -14.136 1.00 63.88 198 GLY A N 1
ATOM 1549 C CA . GLY A 1 218 ? 31.777 -94.832 -15.285 1.00 63.24 198 GLY A CA 1
ATOM 1550 C C . GLY A 1 218 ? 31.041 -95.486 -16.434 1.00 62.89 198 GLY A C 1
ATOM 1551 O O . GLY A 1 218 ? 31.677 -95.935 -17.378 1.00 63.47 198 GLY A O 1
ATOM 1552 N N . GLN A 1 219 ? 29.717 -95.552 -16.374 1.00 62.34 199 GLN A N 1
ATOM 1553 C CA . GLN A 1 219 ? 28.957 -96.087 -17.497 1.00 61.84 199 GLN A CA 1
ATOM 1554 C C . GLN A 1 219 ? 28.804 -95.021 -18.573 1.00 61.75 199 GLN A C 1
ATOM 1555 O O . GLN A 1 219 ? 28.685 -93.849 -18.260 1.00 62.27 199 GLN A O 1
ATOM 1561 N N . HIS A 1 220 ? 28.789 -95.435 -19.835 1.00 61.51 200 HIS A N 1
ATOM 1562 C CA . HIS A 1 220 ? 28.890 -94.510 -20.954 1.00 61.43 200 HIS A CA 1
ATOM 1563 C C . HIS A 1 22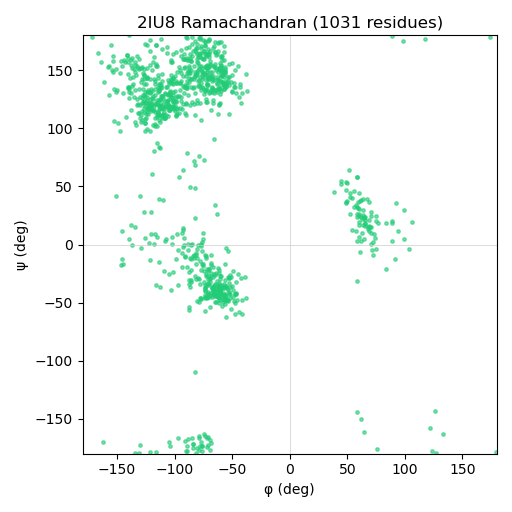0 ? 27.620 -94.408 -21.776 1.00 61.49 200 HIS A C 1
ATOM 1564 O O . HIS A 1 220 ? 27.187 -95.384 -22.389 1.00 60.86 200 HIS A O 1
ATOM 1571 N N . LYS A 1 221 ? 27.040 -93.210 -21.794 1.00 61.32 201 LYS A N 1
ATOM 1572 C CA . LYS A 1 221 ? 25.843 -92.962 -22.571 1.00 61.67 201 LYS A CA 1
ATOM 1573 C C . LYS A 1 221 ? 26.105 -92.310 -23.924 1.00 61.60 201 LYS A C 1
ATOM 1574 O O . LYS A 1 221 ? 26.794 -91.290 -24.029 1.00 61.57 201 LYS A O 1
ATOM 1580 N N . HIS A 1 222 ? 25.552 -92.938 -24.955 1.00 61.49 202 HIS A N 1
ATOM 1581 C CA . HIS A 1 222 ? 25.661 -92.496 -26.335 1.00 61.90 202 HIS A CA 1
ATOM 1582 C C . HIS A 1 222 ? 25.147 -91.065 -26.523 1.00 61.94 202 HIS A C 1
ATOM 1583 O O . HIS A 1 222 ? 24.090 -90.708 -25.997 1.00 62.14 202 HIS A O 1
ATOM 1590 N N . LEU A 1 223 ? 25.912 -90.249 -27.243 1.00 62.10 203 LEU A N 1
ATOM 1591 C CA . LEU A 1 223 ? 25.467 -88.917 -27.657 1.00 62.19 203 LEU A CA 1
ATOM 1592 C C . LEU A 1 223 ? 25.335 -88.902 -29.162 1.00 62.24 203 LEU A C 1
ATOM 1593 O O . LEU A 1 223 ? 26.224 -89.371 -29.876 1.00 62.40 203 LEU A O 1
ATOM 1598 N N . LYS A 1 224 ? 24.214 -88.383 -29.646 1.00 62.31 204 LYS A N 1
ATOM 1599 C CA . LYS A 1 224 ? 24.025 -88.214 -31.083 1.00 62.76 204 LYS A CA 1
ATOM 1600 C C . LYS A 1 224 ? 24.969 -87.132 -31.602 1.00 62.05 204 LYS A C 1
ATOM 1601 O O . LYS A 1 224 ? 25.106 -86.058 -31.005 1.00 61.89 204 LYS A O 1
ATOM 1607 N N . HIS A 1 225 ? 25.638 -87.428 -32.703 1.00 61.57 205 HIS A N 1
ATOM 1608 C CA . HIS A 1 225 ? 26.598 -86.500 -33.250 1.00 60.78 205 HIS A CA 1
ATOM 1609 C C . HIS A 1 225 ? 25.921 -85.908 -34.434 1.00 60.90 205 HIS A C 1
ATOM 1610 O O . HIS A 1 225 ? 25.545 -86.633 -35.366 1.00 60.82 205 HIS A O 1
ATOM 1617 N N . LEU A 1 226 ? 25.729 -84.590 -34.370 1.00 60.25 206 LEU A N 1
ATOM 1618 C CA . LEU A 1 226 ? 24.942 -83.888 -35.353 1.00 60.50 206 LEU A CA 1
ATOM 1619 C C . LEU A 1 226 ? 25.737 -82.884 -36.182 1.00 60.51 206 LEU A C 1
ATOM 1620 O O . LEU A 1 226 ? 25.158 -82.144 -36.978 1.00 61.04 206 LEU A O 1
ATOM 1625 N N . GLY A 1 227 ? 27.054 -82.864 -36.011 1.00 60.19 207 GLY A N 1
ATOM 1626 C CA . GLY A 1 227 ? 27.918 -82.064 -36.873 1.00 59.55 207 GLY A CA 1
ATOM 1627 C C . GLY A 1 227 ? 28.002 -82.644 -38.265 1.00 59.55 207 GLY A C 1
ATOM 1628 O O . GLY A 1 227 ? 27.623 -83.795 -38.499 1.00 59.70 207 GLY A O 1
ATOM 1629 N N . LYS A 1 228 ? 28.497 -81.846 -39.200 1.00 59.60 208 LYS A N 1
ATOM 1630 C CA . LYS A 1 228 ? 28.750 -82.332 -40.546 1.00 59.87 208 LYS A CA 1
ATOM 1631 C C . LYS A 1 228 ? 30.175 -82.886 -40.649 1.00 60.10 208 LYS A C 1
ATOM 1632 O O . LYS A 1 228 ? 30.920 -82.898 -39.670 1.00 59.52 208 LYS A O 1
ATOM 1638 N N . VAL A 1 229 ? 30.502 -83.379 -41.841 1.00 60.02 209 VAL A N 1
ATOM 1639 C CA . VAL A 1 229 ? 31.866 -83.511 -42.298 1.00 60.84 209 VAL A CA 1
ATOM 1640 C C . VAL A 1 229 ? 31.937 -82.701 -43.574 1.00 60.42 209 VAL A C 1
ATOM 1641 O O . VAL A 1 229 ? 31.093 -82.858 -44.444 1.00 60.42 209 VAL A O 1
ATOM 1645 N N . ILE A 1 230 ? 32.938 -81.840 -43.697 1.00 60.60 210 ILE A N 1
ATOM 1646 C CA . ILE A 1 230 ? 33.115 -81.080 -44.929 1.00 60.53 210 ILE A CA 1
ATOM 1647 C C . ILE A 1 230 ? 34.390 -81.542 -45.629 1.00 60.66 210 ILE A C 1
ATOM 1648 O O . ILE A 1 230 ? 35.475 -81.488 -45.048 1.00 60.73 210 ILE A O 1
ATOM 1653 N N . ILE A 1 231 ? 34.235 -82.060 -46.851 1.00 60.38 211 ILE A N 1
ATOM 1654 C CA . ILE A 1 231 ? 35.359 -82.537 -47.658 1.00 59.85 211 ILE A CA 1
ATOM 1655 C C . ILE A 1 231 ? 35.456 -81.627 -48.838 1.00 60.84 211 ILE A C 1
ATOM 1656 O O . ILE A 1 231 ? 34.593 -81.669 -49.728 1.00 61.41 211 ILE A O 1
ATOM 1661 N N . GLU A 1 232 ? 36.481 -80.771 -48.833 1.00 60.95 212 GLU A N 1
ATOM 1662 C CA . GLU A 1 232 ? 36.646 -79.744 -49.854 1.00 60.79 212 GLU A CA 1
ATOM 1663 C C . GLU A 1 232 ? 37.158 -80.264 -51.199 1.00 60.92 212 GLU A C 1
ATOM 1664 O O . GLU A 1 232 ? 37.383 -81.467 -51.370 1.00 60.05 212 GLU A O 1
ATOM 1670 N N . ASP A 1 233 ? 37.357 -79.338 -52.142 1.00 61.24 213 ASP A N 1
ATOM 1671 C CA . ASP A 1 233 ? 37.712 -79.678 -53.519 1.00 61.47 213 ASP A CA 1
ATOM 1672 C C . ASP A 1 233 ? 39.079 -80.320 -53.606 1.00 62.06 213 ASP A C 1
ATOM 1673 O O . ASP A 1 233 ? 39.996 -79.927 -52.876 1.00 61.89 213 ASP A O 1
ATOM 1678 N N . ASP A 1 234 ? 39.191 -81.316 -54.490 1.00 62.42 214 ASP A N 1
ATOM 1679 C CA . ASP A 1 234 ? 40.463 -81.931 -54.854 1.00 63.16 214 ASP A CA 1
ATOM 1680 C C . ASP A 1 234 ? 41.079 -82.740 -53.716 1.00 63.27 214 ASP A C 1
ATOM 1681 O O . ASP A 1 234 ? 42.282 -82.999 -53.702 1.00 63.43 214 ASP A O 1
ATOM 1686 N N . VAL A 1 235 ? 40.232 -83.133 -52.770 1.00 63.45 215 VAL A N 1
ATOM 1687 C CA . VAL A 1 235 ? 40.618 -83.998 -51.675 1.00 63.23 215 VAL A CA 1
ATOM 1688 C C . VAL A 1 235 ? 40.481 -85.460 -52.067 1.00 63.69 215 VAL A C 1
ATOM 1689 O O . VAL A 1 235 ? 39.561 -85.836 -52.785 1.00 63.70 215 VAL A O 1
ATOM 1693 N N . GLU A 1 236 ? 41.407 -86.281 -51.584 1.00 63.99 216 GLU A N 1
ATOM 1694 C CA . GLU A 1 236 ? 41.314 -87.705 -51.763 1.00 63.71 216 GLU A CA 1
ATOM 1695 C C . GLU A 1 236 ? 41.362 -88.394 -50.424 1.00 63.62 216 GLU A C 1
ATOM 1696 O O . GLU A 1 236 ? 42.079 -87.970 -49.533 1.00 63.53 216 GLU A O 1
ATOM 1702 N N . ILE A 1 237 ? 40.585 -89.466 -50.295 1.00 63.19 217 ILE A N 1
ATOM 1703 C CA . ILE A 1 237 ? 40.520 -90.245 -49.063 1.00 62.35 217 ILE A CA 1
ATOM 1704 C C . ILE A 1 237 ? 40.694 -91.710 -49.432 1.00 62.00 217 ILE A C 1
ATOM 1705 O O . ILE A 1 237 ? 40.055 -92.167 -50.370 1.00 62.50 217 ILE A O 1
ATOM 1710 N N . GLY A 1 238 ? 41.540 -92.431 -48.685 1.00 60.98 218 GLY A N 1
ATOM 1711 C CA . GLY A 1 238 ? 42.004 -93.773 -49.054 1.00 60.57 218 GLY A CA 1
ATOM 1712 C C . GLY A 1 238 ? 41.073 -94.902 -48.656 1.00 59.91 218 GLY A C 1
ATOM 1713 O O . GLY A 1 238 ? 39.982 -94.675 -48.131 1.00 60.27 218 GLY A O 1
ATOM 1714 N N . ALA A 1 239 ? 41.512 -96.133 -48.877 1.00 59.64 219 ALA A N 1
ATOM 1715 C CA . ALA A 1 239 ? 40.643 -97.291 -48.677 1.00 58.52 219 ALA A CA 1
ATOM 1716 C C . ALA A 1 239 ? 40.406 -97.534 -47.193 1.00 58.59 219 ALA A C 1
ATOM 1717 O O . ALA A 1 239 ? 41.327 -97.393 -46.384 1.00 58.44 219 ALA A O 1
ATOM 1719 N N . ASN A 1 240 ? 39.147 -97.834 -46.831 1.00 57.96 220 ASN A N 1
ATOM 1720 C CA . ASN A 1 240 ? 38.739 -98.144 -45.454 1.00 57.31 220 ASN A CA 1
ATOM 1721 C C . ASN A 1 240 ? 39.023 -97.092 -44.383 1.00 57.87 220 ASN A C 1
ATOM 1722 O O . ASN A 1 240 ? 38.872 -97.313 -43.178 1.00 57.84 220 ASN A O 1
ATOM 1727 N N . THR A 1 241 ? 39.395 -95.904 -44.841 1.00 57.76 221 THR A N 1
ATOM 1728 C CA . THR A 1 241 ? 39.622 -94.792 -43.955 1.00 56.15 221 THR A CA 1
ATOM 1729 C C . THR A 1 241 ? 38.304 -94.270 -43.382 1.00 56.58 221 THR A C 1
ATOM 1730 O O . THR A 1 241 ? 37.313 -94.242 -44.084 1.00 57.40 221 THR A O 1
ATOM 1734 N N . THR A 1 242 ? 38.283 -93.949 -42.089 1.00 56.18 222 THR A N 1
ATOM 1735 C CA . THR A 1 242 ? 37.063 -93.489 -41.441 1.00 57.68 222 THR A CA 1
ATOM 1736 C C . THR A 1 242 ? 37.203 -92.053 -40.927 1.00 58.27 222 THR A C 1
ATOM 1737 O O . THR A 1 242 ? 38.218 -91.723 -40.300 1.00 58.83 222 THR A O 1
ATOM 1741 N N . ILE A 1 243 ? 36.194 -91.217 -41.201 1.00 58.39 223 ILE A N 1
ATOM 1742 C CA . ILE A 1 243 ? 36.197 -89.820 -40.765 1.00 58.05 223 ILE A CA 1
ATOM 1743 C C . ILE A 1 243 ? 34.931 -89.538 -39.974 1.00 58.15 223 ILE A C 1
ATOM 1744 O O . ILE A 1 243 ? 33.824 -89.528 -40.549 1.00 58.56 223 ILE A O 1
ATOM 1749 N N . ASP A 1 244 ? 35.110 -89.300 -38.671 1.00 57.08 224 ASP A N 1
ATOM 1750 C CA . ASP A 1 244 ? 34.022 -89.077 -37.758 1.00 57.88 224 ASP A CA 1
ATOM 1751 C C . ASP A 1 244 ? 33.481 -87.650 -37.887 1.00 58.13 224 ASP A C 1
ATOM 1752 O O . ASP A 1 244 ? 34.250 -86.697 -38.098 1.00 57.04 224 ASP A O 1
ATOM 1757 N N . ARG A 1 245 ? 32.167 -87.498 -37.742 1.00 59.19 225 ARG A N 1
ATOM 1758 C CA . ARG A 1 245 ? 31.559 -86.149 -37.719 1.00 60.20 225 ARG A CA 1
ATOM 1759 C C . ARG A 1 245 ? 31.735 -85.560 -36.328 1.00 61.39 225 ARG A C 1
ATOM 1760 O O . ARG A 1 245 ? 31.894 -86.310 -35.362 1.00 61.79 225 ARG A O 1
ATOM 1768 N N . GLY A 1 246 ? 31.690 -84.228 -36.206 1.00 62.79 226 GLY A N 1
ATOM 1769 C CA . GLY A 1 246 ? 31.660 -83.594 -34.885 1.00 62.96 226 GLY A CA 1
ATOM 1770 C C . GLY A 1 246 ? 30.312 -83.780 -34.201 1.00 63.58 226 GLY A C 1
ATOM 1771 O O . GLY A 1 246 ? 29.320 -84.102 -34.850 1.00 64.45 226 GLY A O 1
ATOM 1772 N N . ARG A 1 247 ? 30.278 -83.570 -32.889 1.00 63.60 227 ARG A N 1
ATOM 1773 C CA . ARG A 1 247 ? 29.053 -83.622 -32.110 1.00 63.64 227 ARG A CA 1
ATOM 1774 C C . ARG A 1 247 ? 28.071 -82.513 -32.544 1.00 63.91 227 ARG A C 1
ATOM 1775 O O . ARG A 1 247 ? 26.862 -82.743 -32.683 1.00 63.79 227 ARG A O 1
ATOM 1783 N N . PHE A 1 248 ? 28.593 -81.314 -32.767 1.00 63.95 228 PHE A N 1
ATOM 1784 C CA . PHE A 1 248 ? 27.779 -80.191 -33.262 1.00 63.80 228 PHE A CA 1
ATOM 1785 C C . PHE A 1 248 ? 28.587 -79.287 -34.192 1.00 64.41 228 PHE A C 1
ATOM 1786 O O . PHE A 1 248 ? 28.037 -78.407 -34.858 1.00 64.95 228 PHE A O 1
ATOM 1794 N N . LYS A 1 249 ? 29.905 -79.488 -34.196 1.00 64.43 229 LYS A N 1
ATOM 1795 C CA . LYS A 1 249 ? 30.793 -78.742 -35.062 1.00 64.35 229 LYS A CA 1
ATOM 1796 C C . LYS A 1 249 ? 31.232 -79.681 -36.155 1.00 64.39 229 LYS A C 1
ATOM 1797 O O . LYS A 1 249 ? 31.088 -80.916 -36.043 1.00 64.10 229 LYS A O 1
ATOM 1803 N N . HIS A 1 250 ? 31.795 -79.128 -37.215 1.00 63.84 230 HIS A N 1
ATOM 1804 C CA . HIS A 1 250 ? 32.165 -80.004 -38.321 1.00 63.46 230 HIS A CA 1
ATOM 1805 C C . HIS A 1 250 ? 33.592 -80.496 -38.231 1.00 62.75 230 HIS A C 1
ATOM 1806 O O . HIS A 1 250 ? 34.462 -79.796 -37.717 1.00 62.54 230 HIS A O 1
ATOM 1813 N N . SER A 1 251 ? 33.800 -81.736 -38.674 1.00 61.86 231 SER A N 1
ATOM 1814 C CA . SER A 1 251 ? 35.102 -82.179 -39.117 1.00 61.46 231 SER A CA 1
ATOM 1815 C C . SER A 1 251 ? 35.261 -81.599 -40.511 1.00 61.31 231 SER A C 1
ATOM 1816 O O . SER A 1 251 ? 34.315 -81.624 -41.304 1.00 61.79 231 SER A O 1
ATOM 1819 N N . VAL A 1 252 ? 36.436 -81.047 -40.795 1.00 60.76 232 VAL A N 1
ATOM 1820 C CA . VAL A 1 252 ? 36.731 -80.493 -42.104 1.00 59.42 232 VAL A CA 1
ATOM 1821 C C . VAL A 1 252 ? 38.019 -81.098 -42.667 1.00 58.93 232 VAL A C 1
ATOM 1822 O O . VAL A 1 252 ? 38.979 -81.320 -41.926 1.00 57.88 232 VAL A O 1
ATOM 1826 N N . VAL A 1 253 ? 38.027 -81.343 -43.981 1.00 57.84 233 VAL A N 1
ATOM 1827 C CA . VAL A 1 253 ? 39.244 -81.658 -44.715 1.00 56.91 233 VAL A CA 1
ATOM 1828 C C . VAL A 1 253 ? 39.344 -80.753 -45.909 1.00 57.06 233 VAL A C 1
ATOM 1829 O O . VAL A 1 253 ? 38.620 -80.924 -46.896 1.00 56.79 233 VAL A O 1
ATOM 1833 N N . ARG A 1 254 ? 40.274 -79.795 -45.797 1.00 57.11 234 ARG A N 1
ATOM 1834 C CA . ARG A 1 254 ? 40.471 -78.707 -46.732 1.00 56.57 234 ARG A CA 1
ATOM 1835 C C . ARG A 1 254 ? 41.134 -79.109 -48.048 1.00 57.30 234 ARG A C 1
ATOM 1836 O O . ARG A 1 254 ? 41.728 -80.213 -48.185 1.00 56.88 234 ARG A O 1
ATOM 1851 N N . GLU A 1 255 ? 41.041 -78.161 -48.983 1.00 57.64 235 GLU A N 1
ATOM 1852 C CA . GLU A 1 255 ? 41.444 -78.265 -50.383 1.00 59.52 235 GLU A CA 1
ATOM 1853 C C . GLU A 1 255 ? 42.760 -78.981 -50.646 1.00 59.61 235 GLU A C 1
ATOM 1854 O O . GLU A 1 255 ? 43.778 -78.669 -50.031 1.00 60.15 235 GLU A O 1
ATOM 1860 N N . GLY A 1 256 ? 42.736 -79.929 -51.572 1.00 59.63 236 GLY A N 1
ATOM 1861 C CA . GLY A 1 256 ? 43.950 -80.563 -52.054 1.00 59.59 236 GLY A CA 1
ATOM 1862 C C . GLY A 1 256 ? 44.618 -81.569 -51.135 1.00 59.61 236 GLY A C 1
ATOM 1863 O O . GLY A 1 256 ? 45.618 -82.173 -51.511 1.00 59.79 236 GLY A O 1
ATOM 1864 N N . SER A 1 257 ? 44.091 -81.745 -49.928 1.00 59.64 237 SER A N 1
ATOM 1865 C CA . SER A 1 257 ? 44.614 -82.761 -49.017 1.00 59.57 237 SER A CA 1
ATOM 1866 C C . SER A 1 257 ? 44.327 -84.184 -49.466 1.00 59.68 237 SER A C 1
ATOM 1867 O O . SER A 1 257 ? 43.288 -84.459 -50.067 1.00 59.84 237 SER A O 1
ATOM 1870 N N . LYS A 1 258 ? 45.280 -85.072 -49.181 1.00 59.50 238 LYS A N 1
ATOM 1871 C CA . LYS A 1 258 ? 45.222 -86.487 -49.554 1.00 58.60 238 LYS A CA 1
ATOM 1872 C C . LYS A 1 258 ? 45.397 -87.277 -48.293 1.00 58.49 238 LYS A C 1
ATOM 1873 O O . LYS A 1 258 ? 46.230 -86.914 -47.471 1.00 57.60 238 LYS A O 1
ATOM 1879 N N . ILE A 1 259 ? 44.609 -88.354 -48.143 1.00 57.70 239 ILE A N 1
ATOM 1880 C CA . ILE A 1 259 ? 44.555 -89.134 -46.924 1.00 56.96 239 ILE A CA 1
ATOM 1881 C C . ILE A 1 259 ? 44.591 -90.597 -47.381 1.00 58.38 239 ILE A C 1
ATOM 1882 O O . ILE A 1 259 ? 43.803 -90.991 -48.259 1.00 58.34 239 ILE A O 1
ATOM 1887 N N . ASP A 1 260 ? 45.538 -91.365 -46.825 1.00 57.86 240 ASP A N 1
ATOM 1888 C CA . ASP A 1 260 ? 45.884 -92.704 -47.322 1.00 58.62 240 ASP A CA 1
ATOM 1889 C C . ASP A 1 260 ? 44.937 -93.736 -46.702 1.00 58.17 240 ASP A C 1
ATOM 1890 O O . ASP A 1 260 ? 43.932 -93.366 -46.132 1.00 58.49 240 ASP A O 1
ATOM 1895 N N . ASN A 1 261 ? 45.247 -95.026 -46.808 1.00 58.91 241 ASN A N 1
ATOM 1896 C CA . ASN A 1 261 ? 44.323 -96.082 -46.349 1.00 57.47 241 ASN A CA 1
ATOM 1897 C C . ASN A 1 261 ? 44.276 -96.164 -44.864 1.00 57.46 241 ASN A C 1
ATOM 1898 O O . ASN A 1 261 ? 45.277 -95.917 -44.210 1.00 56.78 241 ASN A O 1
ATOM 1903 N N . LEU A 1 262 ? 43.115 -96.520 -44.311 1.00 57.53 242 LEU A N 1
ATOM 1904 C CA . LEU A 1 262 ? 43.082 -97.025 -42.947 1.00 57.78 242 LEU A CA 1
ATOM 1905 C C . LEU A 1 262 ? 43.465 -95.913 -41.939 1.00 58.79 242 LEU A C 1
ATOM 1906 O O . LEU A 1 262 ? 44.146 -96.147 -40.937 1.00 59.59 242 LEU A O 1
ATOM 1911 N N . VAL A 1 263 ? 42.999 -94.695 -42.191 1.00 59.28 243 VAL A N 1
ATOM 1912 C CA . VAL A 1 263 ? 43.289 -93.581 -41.291 1.00 58.60 243 VAL A CA 1
ATOM 1913 C C . VAL A 1 263 ? 42.063 -93.238 -40.457 1.00 58.02 243 VAL A C 1
ATOM 1914 O O . VAL A 1 263 ? 40.941 -93.208 -40.957 1.00 57.72 243 VAL A O 1
ATOM 1918 N N . GLN A 1 264 ? 42.297 -92.980 -39.180 1.00 57.00 244 GLN A N 1
ATOM 1919 C CA . GLN A 1 264 ? 41.272 -92.488 -38.310 1.00 56.78 244 GLN A CA 1
ATOM 1920 C C . GLN A 1 264 ? 41.338 -90.952 -38.249 1.00 57.34 244 GLN A C 1
ATOM 1921 O O . GLN A 1 264 ? 42.379 -90.379 -37.870 1.00 57.39 244 GLN A O 1
ATOM 1927 N N . ILE A 1 265 ? 40.227 -90.290 -38.585 1.00 57.59 245 ILE A N 1
ATOM 1928 C CA . ILE A 1 265 ? 40.094 -88.850 -38.360 1.00 57.49 245 ILE A CA 1
ATOM 1929 C C . ILE A 1 265 ? 38.945 -88.704 -37.358 1.00 57.99 245 ILE A C 1
ATOM 1930 O O . ILE A 1 265 ? 37.835 -89.173 -37.639 1.00 59.31 245 ILE A O 1
ATOM 1935 N N . ALA A 1 266 ? 39.183 -88.100 -36.186 1.00 55.86 246 ALA A N 1
ATOM 1936 C CA . ALA A 1 266 ? 38.175 -88.127 -35.158 1.00 54.23 246 ALA A CA 1
ATOM 1937 C C . ALA A 1 266 ? 37.223 -86.945 -35.278 1.00 54.24 246 ALA A C 1
ATOM 1938 O O . ALA A 1 266 ? 37.309 -86.151 -36.213 1.00 55.10 246 ALA A O 1
ATOM 1940 N N . HIS A 1 267 ? 36.351 -86.824 -34.299 1.00 53.46 247 HIS A N 1
ATOM 1941 C CA . HIS A 1 267 ? 35.268 -85.907 -34.399 1.00 54.31 247 HIS A CA 1
ATOM 1942 C C . HIS A 1 267 ? 35.798 -84.480 -34.259 1.00 54.49 247 HIS A C 1
ATOM 1943 O O . HIS A 1 267 ? 36.460 -84.151 -33.277 1.00 53.83 247 HIS A O 1
ATOM 1950 N N . GLN A 1 268 ? 35.548 -83.658 -35.263 1.00 55.86 248 GLN A N 1
ATOM 1951 C CA . GLN A 1 268 ? 35.758 -82.203 -35.129 1.00 57.73 248 GLN A CA 1
ATOM 1952 C C . GLN A 1 268 ? 37.258 -81.899 -35.395 1.00 57.59 248 GLN A C 1
ATOM 1953 O O . GLN A 1 268 ? 37.795 -80.838 -35.050 1.00 57.46 248 GLN A O 1
ATOM 1959 N N . VAL A 1 269 ? 37.912 -82.868 -36.039 1.00 57.42 249 VAL A N 1
ATOM 1960 C CA . VAL A 1 269 ? 39.241 -82.691 -36.600 1.00 57.28 249 VAL A CA 1
ATOM 1961 C C . VAL A 1 269 ? 39.151 -81.824 -37.847 1.00 57.82 249 VAL A C 1
ATOM 1962 O O . VAL A 1 269 ? 38.296 -82.043 -38.720 1.00 57.13 249 VAL A O 1
ATOM 1966 N N . GLU A 1 270 ? 40.056 -80.844 -37.897 1.00 58.17 250 GLU A N 1
ATOM 1967 C CA . GLU A 1 270 ? 40.303 -79.990 -39.034 1.00 58.58 250 GLU A CA 1
ATOM 1968 C C . GLU A 1 270 ? 41.653 -80.353 -39.669 1.00 58.66 250 GLU A C 1
ATOM 1969 O O . GLU A 1 270 ? 42.687 -80.416 -38.986 1.00 58.71 250 GLU A O 1
ATOM 1980 N N . VAL A 1 271 ? 41.657 -80.565 -40.978 1.00 57.65 251 VAL A N 1
ATOM 1981 C CA . VAL A 1 271 ? 42.896 -80.810 -41.681 1.00 56.98 251 VAL A CA 1
ATOM 1982 C C . VAL A 1 271 ? 43.029 -79.787 -42.774 1.00 56.62 251 VAL A C 1
ATOM 1983 O O . VAL A 1 271 ? 42.213 -79.774 -43.670 1.00 57.55 251 VAL A O 1
ATOM 1987 N N . GLY A 1 272 ? 44.057 -78.938 -42.698 1.00 57.16 252 GLY A N 1
ATOM 1988 C CA . GLY A 1 272 ? 44.220 -77.785 -43.600 1.00 56.13 252 GLY A CA 1
ATOM 1989 C C . GLY A 1 272 ? 44.541 -78.183 -45.029 1.00 56.58 252 GLY A C 1
ATOM 1990 O O . GLY A 1 272 ? 44.458 -79.372 -45.398 1.00 55.91 252 GLY A O 1
ATOM 1991 N N . GLN A 1 273 ? 44.932 -77.202 -45.833 1.00 55.76 253 GLN A N 1
ATOM 1992 C CA . GLN A 1 273 ? 45.048 -77.393 -47.270 1.00 56.23 253 GLN A CA 1
ATOM 1993 C C . GLN A 1 273 ? 46.335 -78.063 -47.700 1.00 56.36 253 GLN A C 1
ATOM 1994 O O . GLN A 1 273 ? 47.382 -77.833 -47.106 1.00 56.56 253 GLN A O 1
ATOM 2000 N N . HIS A 1 274 ? 46.255 -78.853 -48.765 1.00 56.32 254 HIS A N 1
ATOM 2001 C CA . HIS A 1 274 ? 47.418 -79.532 -49.333 1.00 57.11 254 HIS A CA 1
ATOM 2002 C C . HIS A 1 274 ? 48.232 -80.273 -48.266 1.00 57.77 254 HIS A C 1
ATOM 2003 O O . HIS A 1 274 ? 49.474 -80.305 -48.297 1.00 57.23 254 HIS A O 1
ATOM 2010 N N . SER A 1 275 ? 47.528 -80.865 -47.308 1.00 58.04 255 SER A N 1
ATOM 2011 C CA . SER A 1 275 ? 48.206 -81.713 -46.343 1.00 58.84 255 SER A CA 1
ATOM 2012 C C . SER A 1 275 ? 48.135 -83.140 -46.794 1.00 58.98 255 SER A C 1
ATOM 2013 O O . SER A 1 275 ? 47.362 -83.457 -47.700 1.00 59.96 255 SER A O 1
ATOM 2016 N N . MET A 1 276 ? 48.933 -83.995 -46.150 1.00 59.36 256 MET A N 1
ATOM 2017 C CA . MET A 1 276 ? 49.071 -85.408 -46.496 1.00 59.69 256 MET A CA 1
ATOM 2018 C C . MET A 1 276 ? 49.147 -86.242 -45.233 1.00 58.62 256 MET A C 1
ATOM 2019 O O . MET A 1 276 ? 49.895 -85.911 -44.321 1.00 58.22 256 MET A O 1
ATOM 2024 N N . ILE A 1 277 ? 48.349 -87.310 -45.173 1.00 57.12 257 ILE A N 1
ATOM 2025 C CA . ILE A 1 277 ? 48.292 -88.162 -44.005 1.00 56.72 257 ILE A CA 1
ATOM 2026 C C . ILE A 1 277 ? 48.417 -89.604 -44.488 1.00 56.60 257 ILE A C 1
ATOM 2027 O O . ILE A 1 277 ? 47.616 -90.095 -45.291 1.00 55.91 257 ILE A O 1
ATOM 2032 N N . VAL A 1 278 ? 49.447 -90.265 -43.988 1.00 56.36 258 VAL A N 1
ATOM 2033 C CA . VAL A 1 278 ? 49.889 -91.519 -44.564 1.00 56.36 258 VAL A CA 1
ATOM 2034 C C . VAL A 1 278 ? 49.161 -92.650 -43.863 1.00 55.78 258 VAL A C 1
ATOM 2035 O O . VAL A 1 278 ? 48.643 -92.492 -42.773 1.00 56.40 258 VAL A O 1
ATOM 2039 N N . ALA A 1 279 ? 49.112 -93.796 -44.503 1.00 57.90 259 ALA A N 1
ATOM 2040 C CA . ALA A 1 279 ? 48.336 -94.936 -44.021 1.00 57.61 259 ALA A CA 1
ATOM 2041 C C . ALA A 1 279 ? 48.460 -95.202 -42.514 1.00 58.41 259 ALA A C 1
ATOM 2042 O O . ALA A 1 279 ? 49.545 -95.160 -41.929 1.00 58.25 259 ALA A O 1
ATOM 2044 N N . GLN A 1 280 ? 47.319 -95.462 -41.885 1.00 58.76 260 GLN A N 1
ATOM 2045 C CA . GLN A 1 280 ? 47.256 -95.905 -40.502 1.00 58.93 260 GLN A CA 1
ATOM 2046 C C . GLN A 1 280 ? 47.586 -94.861 -39.456 1.00 58.86 260 GLN A C 1
ATOM 2047 O O . GLN A 1 280 ? 47.473 -95.130 -38.285 1.00 58.81 260 GLN A O 1
ATOM 2053 N N . ALA A 1 281 ? 47.999 -93.658 -39.850 1.00 60.19 261 ALA A N 1
ATOM 2054 C CA . ALA A 1 281 ? 48.059 -92.566 -38.881 1.00 59.79 261 ALA A CA 1
ATOM 2055 C C . ALA A 1 281 ? 46.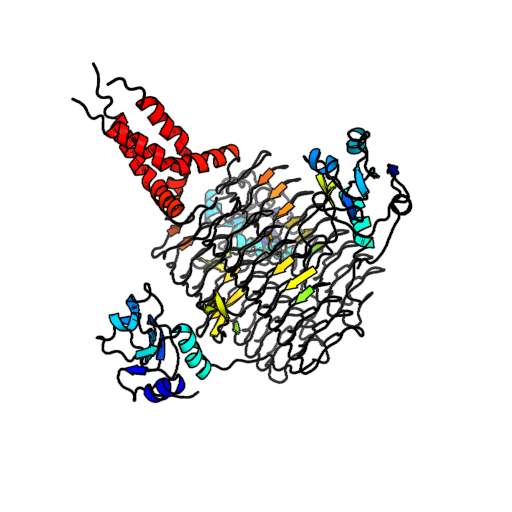642 -92.348 -38.296 1.00 59.66 261 ALA A C 1
ATOM 2056 O O . ALA A 1 281 ? 45.688 -92.782 -38.902 1.00 59.74 261 ALA A O 1
ATOM 2058 N N . GLY A 1 282 ? 46.525 -91.726 -37.113 1.00 59.78 262 GLY A N 1
ATOM 2059 C CA . GLY A 1 282 ? 45.227 -91.355 -36.496 1.00 58.46 262 GLY A CA 1
ATOM 2060 C C . GLY A 1 282 ? 45.289 -89.960 -35.852 1.00 59.23 262 GLY A C 1
ATOM 2061 O O . GLY A 1 282 ? 46.308 -89.561 -35.288 1.00 58.26 262 GLY A O 1
ATOM 2062 N N . ILE A 1 283 ? 44.198 -89.196 -35.933 1.00 59.97 263 ILE A N 1
ATOM 2063 C CA . ILE A 1 283 ? 44.123 -87.910 -35.231 1.00 60.48 263 ILE A CA 1
ATOM 2064 C C . ILE A 1 283 ? 42.898 -87.926 -34.326 1.00 61.21 263 ILE A C 1
ATOM 2065 O O . ILE A 1 283 ? 41.783 -88.244 -34.794 1.00 61.58 263 ILE A O 1
ATOM 2070 N N . ALA A 1 284 ? 43.115 -87.624 -33.036 1.00 60.35 264 ALA A N 1
ATOM 2071 C CA . ALA A 1 284 ? 42.060 -87.668 -32.039 1.00 59.52 264 ALA A CA 1
ATOM 2072 C C . ALA A 1 284 ? 41.208 -86.399 -32.103 1.00 60.05 264 ALA A C 1
ATOM 2073 O O . ALA A 1 284 ? 41.540 -85.458 -32.818 1.00 61.33 264 ALA A O 1
ATOM 2075 N N . GLY A 1 285 ? 40.115 -86.385 -31.352 1.00 59.54 265 GLY A N 1
ATOM 2076 C CA . GLY A 1 285 ? 39.074 -85.408 -31.541 1.00 59.30 265 GLY A CA 1
ATOM 2077 C C . GLY A 1 285 ? 39.541 -84.004 -31.295 1.00 59.45 265 GLY A C 1
ATOM 2078 O O . GLY A 1 285 ? 40.317 -83.743 -30.373 1.00 58.58 265 GLY A O 1
ATOM 2079 N N . SER A 1 286 ? 39.042 -83.096 -32.119 1.00 60.29 266 SER A N 1
ATOM 2080 C CA . SER A 1 286 ? 39.106 -81.660 -31.831 1.00 60.91 266 SER A CA 1
ATOM 2081 C C . SER A 1 286 ? 40.483 -81.059 -32.037 1.00 60.93 266 SER A C 1
ATOM 2082 O O . SER A 1 286 ? 40.822 -80.026 -31.463 1.00 62.43 266 SER A O 1
ATOM 2085 N N . THR A 1 287 ? 41.262 -81.713 -32.885 1.00 61.43 267 THR A N 1
ATOM 2086 C CA . THR A 1 287 ? 42.603 -81.287 -33.226 1.00 60.87 267 THR A CA 1
ATOM 2087 C C . THR A 1 287 ? 42.587 -80.624 -34.589 1.00 60.75 267 THR A C 1
ATOM 2088 O O . THR A 1 287 ? 41.861 -81.046 -35.486 1.00 60.17 267 THR A O 1
ATOM 2092 N N . LYS A 1 288 ? 43.384 -79.571 -34.717 1.00 60.97 268 LYS A N 1
ATOM 2093 C CA . LYS A 1 288 ? 43.552 -78.847 -35.966 1.00 60.92 268 LYS A CA 1
ATOM 2094 C C . LYS A 1 288 ? 44.921 -79.138 -36.556 1.00 60.06 268 LYS A C 1
ATOM 2095 O O . LYS A 1 288 ? 45.913 -79.097 -35.853 1.00 59.66 268 LYS A O 1
ATOM 2101 N N . ILE A 1 289 ? 44.962 -79.394 -37.855 1.00 59.72 269 ILE A N 1
ATOM 2102 C CA . ILE A 1 289 ? 46.214 -79.598 -38.579 1.00 59.81 269 ILE A CA 1
ATOM 2103 C C . ILE A 1 289 ? 46.353 -78.559 -39.662 1.00 59.57 269 ILE A C 1
ATOM 2104 O O . ILE A 1 289 ? 45.442 -78.404 -40.484 1.00 59.68 269 ILE A O 1
ATOM 2109 N N . GLY A 1 290 ? 47.488 -77.849 -39.658 1.00 59.12 270 GLY A N 1
ATOM 2110 C CA . GLY A 1 290 ? 47.727 -76.752 -40.596 1.00 58.47 270 GLY A CA 1
ATOM 2111 C C . GLY A 1 290 ? 47.892 -77.166 -42.043 1.00 58.41 270 GLY A C 1
ATOM 2112 O O . GLY A 1 290 ? 47.665 -78.316 -42.393 1.00 58.43 270 GLY A O 1
ATOM 2113 N N . ASN A 1 291 ? 48.296 -76.224 -42.887 1.00 58.37 271 ASN A N 1
ATOM 2114 C CA . ASN A 1 291 ? 48.459 -76.474 -44.317 1.00 58.97 271 ASN A CA 1
ATOM 2115 C C . ASN A 1 291 ? 49.860 -76.986 -44.623 1.00 59.28 271 ASN A C 1
ATOM 2116 O O . ASN A 1 291 ? 50.800 -76.629 -43.930 1.00 59.67 271 ASN A O 1
ATOM 2121 N N . HIS A 1 292 ? 49.993 -77.815 -45.657 1.00 59.25 272 HIS A N 1
ATOM 2122 C CA . HIS A 1 292 ? 51.287 -78.388 -46.062 1.00 58.93 272 HIS A CA 1
ATOM 2123 C C . HIS A 1 292 ? 51.947 -79.231 -44.981 1.00 59.10 272 HIS A C 1
ATOM 2124 O O . HIS A 1 292 ? 53.154 -79.145 -44.747 1.00 59.19 272 HIS A O 1
ATOM 2131 N N . VAL A 1 293 ? 51.135 -80.067 -44.349 1.00 59.46 273 VAL A N 1
ATOM 2132 C CA . VAL A 1 293 ? 51.575 -80.932 -43.275 1.00 59.48 273 VAL A CA 1
ATOM 2133 C C . VAL A 1 293 ? 51.716 -82.355 -43.824 1.00 60.33 273 VAL A C 1
ATOM 2134 O O . VAL A 1 293 ? 50.986 -82.772 -44.739 1.00 60.25 273 VAL A O 1
ATOM 2138 N N . ILE A 1 294 ? 52.697 -83.077 -43.300 1.00 60.42 274 ILE A N 1
ATOM 2139 C CA . ILE A 1 294 ? 52.848 -84.478 -43.608 1.00 60.41 274 ILE A CA 1
ATOM 2140 C C . ILE A 1 294 ? 52.850 -85.222 -42.292 1.00 60.61 274 ILE A C 1
ATOM 2141 O O . ILE A 1 294 ? 53.619 -84.907 -41.388 1.00 60.16 274 ILE A O 1
ATOM 2146 N N . ILE A 1 295 ? 51.944 -86.186 -42.182 1.00 60.55 275 ILE A N 1
ATOM 2147 C CA . ILE A 1 295 ? 51.855 -87.038 -41.008 1.00 61.12 275 ILE A CA 1
ATOM 2148 C C . ILE A 1 295 ? 52.223 -88.435 -41.494 1.00 61.04 275 ILE A C 1
ATOM 2149 O O . ILE A 1 295 ? 51.505 -89.006 -42.312 1.00 61.42 275 ILE A O 1
ATOM 2154 N N . GLY A 1 296 ? 53.348 -88.966 -41.018 1.00 60.59 276 GLY A N 1
ATOM 2155 C CA . GLY A 1 296 ? 53.885 -90.225 -41.533 1.00 59.72 276 GLY A CA 1
ATOM 2156 C C . GLY A 1 296 ? 53.055 -91.426 -41.129 1.00 58.65 276 GLY A C 1
ATOM 2157 O O . GLY A 1 296 ? 52.129 -91.303 -40.353 1.00 58.45 276 GLY A O 1
ATOM 2158 N N . GLY A 1 297 ? 53.411 -92.601 -41.636 1.00 58.30 277 GLY A N 1
ATOM 2159 C CA . GLY A 1 297 ? 52.606 -93.809 -41.427 1.00 57.56 277 GLY A CA 1
ATOM 2160 C C . GLY A 1 297 ? 52.486 -94.118 -39.956 1.00 57.48 277 GLY A C 1
ATOM 2161 O O . GLY A 1 297 ? 53.423 -93.902 -39.215 1.00 55.61 277 GLY A O 1
ATOM 2162 N N . GLN A 1 298 ? 51.305 -94.561 -39.526 1.00 58.05 278 GLN A N 1
ATOM 2163 C CA . GLN A 1 298 ? 51.112 -95.036 -38.151 1.00 58.63 278 GLN A CA 1
ATOM 2164 C C . GLN A 1 298 ? 51.356 -93.987 -37.048 1.00 59.06 278 GLN A C 1
ATOM 2165 O O . GLN A 1 298 ? 51.258 -94.321 -35.868 1.00 59.17 278 GLN A O 1
ATOM 2171 N N . ALA A 1 299 ? 51.666 -92.732 -37.407 1.00 59.63 279 ALA A N 1
ATOM 2172 C CA . ALA A 1 299 ? 51.751 -91.660 -36.399 1.00 59.88 279 ALA A CA 1
ATOM 2173 C C . ALA A 1 299 ? 50.406 -91.519 -35.695 1.00 59.89 279 ALA A C 1
ATOM 2174 O O . ALA A 1 299 ? 49.396 -92.023 -36.194 1.00 60.21 279 ALA A O 1
ATOM 2176 N N . GLY A 1 300 ? 50.404 -90.867 -34.531 1.00 59.34 280 GLY A N 1
ATOM 2177 C CA . GLY A 1 300 ? 49.179 -90.610 -33.767 1.00 58.41 280 GLY A CA 1
ATOM 2178 C C . GLY A 1 300 ? 49.234 -89.214 -33.168 1.00 58.36 280 GLY A C 1
ATOM 2179 O O . GLY A 1 300 ? 50.254 -88.826 -32.640 1.00 57.83 280 GLY A O 1
ATOM 2180 N N . ILE A 1 301 ? 48.141 -88.455 -33.256 1.00 58.19 281 ILE A N 1
ATOM 2181 C CA . ILE A 1 301 ? 48.108 -87.098 -32.688 1.00 59.20 281 ILE A CA 1
ATOM 2182 C C . ILE A 1 301 ? 46.968 -87.002 -31.676 1.00 59.12 281 ILE A C 1
ATOM 2183 O O . ILE A 1 301 ? 45.813 -87.283 -32.039 1.00 60.23 281 ILE A O 1
ATOM 2188 N N . THR A 1 302 ? 47.280 -86.660 -30.415 1.00 59.10 282 THR A N 1
ATOM 2189 C CA . THR A 1 302 ? 46.241 -86.524 -29.384 1.00 59.43 282 THR A CA 1
ATOM 2190 C C . THR A 1 302 ? 45.215 -85.462 -29.748 1.00 59.38 282 THR A C 1
ATOM 2191 O O . THR A 1 302 ? 45.352 -84.759 -30.741 1.00 58.86 282 THR A O 1
ATOM 2195 N N . GLY A 1 303 ? 44.187 -85.369 -28.920 1.00 60.17 283 GLY A N 1
ATOM 2196 C CA . GLY A 1 303 ? 43.090 -84.465 -29.169 1.00 60.79 283 GLY A CA 1
ATOM 2197 C C . GLY A 1 303 ? 43.340 -83.113 -28.561 1.00 61.65 283 GLY A C 1
ATOM 2198 O O . GLY A 1 303 ? 44.142 -82.974 -27.634 1.00 62.05 283 GLY A O 1
ATOM 2199 N N . HIS A 1 304 ? 42.635 -82.117 -29.080 1.00 62.10 284 HIS A N 1
ATOM 2200 C CA . HIS A 1 304 ? 42.591 -80.797 -28.471 1.00 62.57 284 HIS A CA 1
ATOM 2201 C C . HIS A 1 304 ? 43.906 -80.005 -28.592 1.00 62.10 284 HIS A C 1
ATOM 2202 O O . HIS A 1 304 ? 44.201 -79.134 -27.770 1.00 61.74 284 HIS A O 1
ATOM 2209 N N . ILE A 1 305 ? 44.666 -80.291 -29.645 1.00 61.90 285 ILE A N 1
ATOM 2210 C CA . ILE A 1 305 ? 45.895 -79.545 -29.928 1.00 61.86 285 ILE A CA 1
ATOM 2211 C C . ILE A 1 305 ? 45.973 -79.087 -31.378 1.00 62.16 285 ILE A C 1
ATOM 2212 O O . ILE A 1 305 ? 45.081 -79.354 -32.173 1.00 62.88 285 ILE A O 1
ATOM 2217 N N . CYS A 1 306 ? 47.063 -78.411 -31.706 1.00 62.81 286 CYS A N 1
ATOM 2218 C CA . CYS A 1 306 ? 47.256 -77.816 -33.004 1.00 62.01 286 CYS A CA 1
ATOM 2219 C C . CYS A 1 306 ? 48.586 -78.282 -33.608 1.00 61.36 286 CYS A C 1
ATOM 2220 O O . CYS A 1 306 ? 49.548 -78.536 -32.887 1.00 60.99 286 CYS A O 1
ATOM 2225 N N . ILE A 1 307 ? 48.620 -78.434 -34.929 1.00 60.29 287 ILE A N 1
ATOM 2226 C CA . ILE A 1 307 ? 49.863 -78.692 -35.653 1.00 58.97 287 ILE A CA 1
ATOM 2227 C C . ILE A 1 307 ? 50.007 -77.584 -36.683 1.00 58.86 287 ILE A C 1
ATOM 2228 O O . ILE A 1 307 ? 49.137 -77.430 -37.555 1.00 59.10 287 ILE A O 1
ATOM 2233 N N . ALA A 1 308 ? 51.100 -76.828 -36.564 1.00 58.33 288 ALA A N 1
ATOM 2234 C CA . ALA A 1 308 ? 51.407 -75.677 -37.420 1.00 58.08 288 ALA A CA 1
ATOM 2235 C C . ALA A 1 308 ? 51.581 -76.060 -38.888 1.00 58.17 288 ALA A C 1
ATOM 2236 O O . ALA A 1 308 ? 51.730 -77.254 -39.217 1.00 57.82 288 ALA A O 1
ATOM 2238 N N . ASP A 1 309 ? 51.578 -75.050 -39.760 1.00 57.40 289 ASP A N 1
ATOM 2239 C CA . ASP A 1 309 ? 51.840 -75.255 -41.175 1.00 57.94 289 ASP A CA 1
ATOM 2240 C C . ASP A 1 309 ? 53.244 -75.803 -41.355 1.00 58.31 289 ASP A C 1
ATOM 2241 O O . ASP A 1 309 ? 54.146 -75.500 -40.572 1.00 58.07 289 ASP A O 1
ATOM 2246 N N . HIS A 1 310 ? 53.419 -76.614 -42.392 1.00 58.88 290 HIS A N 1
ATOM 2247 C CA . HIS A 1 310 ? 54.740 -77.076 -42.809 1.00 59.93 290 HIS A CA 1
ATOM 2248 C C . HIS A 1 310 ? 55.472 -77.896 -41.741 1.00 60.49 290 HIS A C 1
ATOM 2249 O O . HIS A 1 310 ? 56.696 -77.786 -41.579 1.00 60.60 290 HIS A O 1
ATOM 2256 N N . VAL A 1 311 ? 54.710 -78.714 -41.023 1.00 60.75 291 VAL A N 1
ATOM 2257 C CA . VAL A 1 311 ? 55.270 -79.675 -40.086 1.00 61.03 291 VAL A CA 1
ATOM 2258 C C . VAL A 1 311 ? 55.311 -81.031 -40.754 1.00 61.35 291 VAL A C 1
ATOM 2259 O O . VAL A 1 311 ? 54.396 -81.393 -41.503 1.00 61.24 291 VAL A O 1
ATOM 2263 N N . ILE A 1 312 ? 56.386 -81.775 -40.520 1.00 61.67 292 ILE A N 1
ATOM 2264 C CA . ILE A 1 312 ? 56.466 -83.149 -41.028 1.00 62.18 292 ILE A CA 1
ATOM 2265 C C . ILE A 1 312 ? 56.755 -84.077 -39.873 1.00 62.44 292 ILE A C 1
ATOM 2266 O O . ILE A 1 312 ? 57.739 -83.911 -39.153 1.00 62.95 292 ILE A O 1
ATOM 2271 N N . MET A 1 313 ? 55.877 -85.046 -39.694 1.00 63.11 293 MET A N 1
ATOM 2272 C CA . MET A 1 313 ? 55.990 -86.012 -38.628 1.00 63.85 293 MET A CA 1
ATOM 2273 C C . MET A 1 313 ? 56.443 -87.323 -39.245 1.00 62.88 293 MET A C 1
ATOM 2274 O O . MET A 1 313 ? 55.865 -87.770 -40.236 1.00 62.58 293 MET A O 1
ATOM 2279 N N . MET A 1 314 ? 57.492 -87.923 -38.681 1.00 62.54 294 MET A N 1
ATOM 2280 C CA . MET A 1 314 ? 58.005 -89.196 -39.174 1.00 62.68 294 MET A CA 1
ATOM 2281 C C . MET A 1 314 ? 56.984 -90.295 -38.873 1.00 62.18 294 MET A C 1
ATOM 2282 O O . MET A 1 314 ? 56.141 -90.145 -37.991 1.00 62.75 294 MET A O 1
ATOM 2287 N N . ALA A 1 315 ? 57.029 -91.393 -39.604 1.00 61.72 295 ALA A N 1
ATOM 2288 C CA . ALA A 1 315 ? 56.181 -92.540 -39.258 1.00 61.50 295 ALA A CA 1
ATOM 2289 C C . ALA A 1 315 ? 56.288 -92.938 -37.773 1.00 61.68 295 ALA A C 1
ATOM 2290 O O . ALA A 1 315 ? 57.350 -92.800 -37.140 1.00 62.00 295 ALA A O 1
ATOM 2292 N N . GLN A 1 316 ? 55.169 -93.400 -37.216 1.00 61.95 296 GLN A N 1
ATOM 2293 C CA . GLN A 1 316 ? 55.107 -93.943 -35.848 1.00 61.67 296 GLN A CA 1
ATOM 2294 C C . GLN A 1 316 ? 55.325 -92.894 -34.754 1.00 62.04 296 GLN A C 1
ATOM 2295 O O . GLN A 1 316 ? 55.534 -93.231 -33.580 1.00 62.83 296 GLN A O 1
ATOM 2301 N N . THR A 1 317 ? 55.271 -91.623 -35.139 1.00 61.45 297 THR A N 1
ATOM 2302 C CA . THR A 1 317 ? 55.310 -90.509 -34.192 1.00 60.95 297 THR A CA 1
ATOM 2303 C C . THR A 1 317 ? 54.079 -90.450 -33.299 1.00 60.74 297 THR A C 1
ATOM 2304 O O . THR A 1 317 ? 52.973 -90.725 -33.742 1.00 61.53 297 THR A O 1
ATOM 2308 N N . GLY A 1 318 ? 54.279 -90.095 -32.032 1.00 60.67 298 GLY A N 1
ATOM 2309 C CA . GLY A 1 318 ? 53.182 -89.922 -31.077 1.00 60.15 298 GLY A CA 1
ATOM 2310 C C . GLY A 1 318 ? 53.153 -88.481 -30.612 1.00 60.14 298 GLY A C 1
ATOM 2311 O O . GLY A 1 318 ? 53.970 -88.062 -29.806 1.00 60.50 298 GLY A O 1
ATOM 2312 N N . VAL A 1 319 ? 52.220 -87.702 -31.125 1.00 60.23 299 VAL A N 1
ATOM 2313 C CA . VAL A 1 319 ? 52.177 -86.295 -30.759 1.00 59.92 299 VAL A CA 1
ATOM 2314 C C . VAL A 1 319 ? 51.301 -86.069 -29.532 1.00 60.58 299 VAL A C 1
ATOM 2315 O O . VAL A 1 319 ? 50.112 -86.399 -29.526 1.00 60.57 299 VAL A O 1
ATOM 2319 N N . THR A 1 320 ? 51.913 -85.504 -28.492 1.00 61.26 300 THR A N 1
ATOM 2320 C CA . THR A 1 320 ? 51.246 -85.267 -27.209 1.00 61.99 300 THR A CA 1
ATOM 2321 C C . THR A 1 320 ? 50.962 -83.783 -26.918 1.00 62.30 300 THR A C 1
ATOM 2322 O O . THR A 1 320 ? 50.100 -83.481 -26.097 1.00 62.89 300 THR A O 1
ATOM 2326 N N . LYS A 1 321 ? 51.712 -82.873 -27.542 1.00 62.16 301 LYS A N 1
ATOM 2327 C CA . LYS A 1 321 ? 51.480 -81.433 -27.390 1.00 62.45 301 LYS A CA 1
ATOM 2328 C C . LYS A 1 321 ? 51.430 -80.768 -28.750 1.00 61.97 301 LYS A C 1
ATOM 2329 O O . LYS A 1 321 ? 51.941 -81.304 -29.723 1.00 61.57 301 LYS A O 1
ATOM 2340 N N . SER A 1 322 ? 50.827 -79.585 -28.803 1.00 62.26 302 SER A N 1
ATOM 2341 C CA . SER A 1 322 ? 50.804 -78.788 -30.018 1.00 62.73 302 SER A CA 1
ATOM 2342 C C . SER A 1 322 ? 52.204 -78.559 -30.567 1.00 62.92 302 SER A C 1
ATOM 2343 O O . SER A 1 322 ? 53.165 -78.405 -29.802 1.00 63.06 302 SER A O 1
ATOM 2346 N N . ILE A 1 323 ? 52.308 -78.539 -31.895 1.00 62.79 303 ILE A N 1
ATOM 2347 C CA . ILE A 1 323 ? 53.529 -78.105 -32.552 1.00 62.82 303 ILE A CA 1
ATOM 2348 C C . ILE A 1 323 ? 53.330 -76.708 -33.159 1.00 63.13 303 ILE A C 1
ATOM 2349 O O . ILE A 1 323 ? 52.455 -76.504 -34.016 1.00 63.79 303 ILE A O 1
ATOM 2354 N N . THR A 1 324 ? 54.130 -75.744 -32.710 1.00 63.25 304 THR A N 1
ATOM 2355 C CA . THR A 1 324 ? 53.907 -74.362 -33.103 1.00 62.92 304 THR A CA 1
ATOM 2356 C C . THR A 1 324 ? 54.855 -73.865 -34.192 1.00 62.53 304 THR A C 1
ATOM 2357 O O . THR A 1 324 ? 54.777 -72.695 -34.616 1.00 62.58 304 THR A O 1
ATOM 2361 N N . SER A 1 325 ? 55.745 -74.733 -34.660 1.00 61.62 305 SER A N 1
ATOM 2362 C CA . SER A 1 325 ? 56.722 -74.290 -35.663 1.00 61.20 305 SER A CA 1
ATOM 2363 C C . SER A 1 325 ? 57.108 -75.394 -36.633 1.00 60.78 305 SER A C 1
ATOM 2364 O O . SER A 1 325 ? 57.138 -76.562 -36.256 1.00 60.68 305 SER A O 1
ATOM 2367 N N . PRO A 1 326 ? 57.400 -75.018 -37.891 1.00 60.29 306 PRO A N 1
ATOM 2368 C CA . PRO A 1 326 ? 57.666 -75.965 -38.960 1.00 59.73 306 PRO A CA 1
ATOM 2369 C C . PRO A 1 326 ? 58.946 -76.785 -38.740 1.00 59.46 306 PRO A C 1
ATOM 2370 O O . PRO A 1 326 ? 59.730 -76.499 -37.826 1.00 59.88 306 PRO A O 1
ATOM 2374 N N . GLY A 1 327 ? 59.147 -77.797 -39.577 1.00 59.04 307 GLY A N 1
ATOM 2375 C CA . GLY A 1 327 ? 60.270 -78.702 -39.436 1.00 58.36 307 GLY A CA 1
ATOM 2376 C C . GLY A 1 327 ? 59.859 -80.152 -39.321 1.00 58.22 307 GLY A C 1
ATOM 2377 O O . GLY A 1 327 ? 58.683 -80.482 -39.394 1.00 57.73 307 GLY A O 1
ATOM 2378 N N . ILE A 1 328 ? 60.851 -81.017 -39.145 1.00 58.16 308 ILE A N 1
ATOM 2379 C CA . ILE A 1 328 ? 60.623 -82.439 -38.984 1.00 57.73 308 ILE A CA 1
ATOM 2380 C C . ILE A 1 328 ? 60.562 -82.762 -37.510 1.00 58.04 308 ILE A C 1
ATOM 2381 O O . ILE A 1 328 ? 61.306 -82.194 -36.706 1.00 57.66 308 ILE A O 1
ATOM 2386 N N . TYR A 1 329 ? 59.652 -83.665 -37.164 1.00 58.02 309 TYR A N 1
ATOM 2387 C CA . TYR A 1 329 ? 59.493 -84.151 -35.806 1.00 58.33 309 TYR A CA 1
ATOM 2388 C C . TYR A 1 329 ? 59.351 -85.680 -35.862 1.00 58.63 309 TYR A C 1
ATOM 2389 O O . TYR A 1 329 ? 58.996 -86.236 -36.901 1.00 58.44 309 TYR A O 1
ATOM 2398 N N . GLY A 1 330 ? 59.653 -86.350 -34.758 1.00 59.01 310 GLY A N 1
ATOM 2399 C CA . GLY A 1 330 ? 59.425 -87.796 -34.638 1.00 59.77 310 GLY A CA 1
ATOM 2400 C C . GLY A 1 330 ? 59.434 -88.214 -33.179 1.00 60.51 310 GLY A C 1
ATOM 2401 O O . GLY A 1 330 ? 59.448 -87.357 -32.283 1.00 60.78 310 GLY A O 1
ATOM 2402 N N . GLY A 1 331 ? 59.440 -89.523 -32.935 1.00 60.46 311 GLY A N 1
ATOM 2403 C CA . GLY A 1 331 ? 59.392 -90.056 -31.569 1.00 60.88 311 GLY A CA 1
ATOM 2404 C C . GLY A 1 331 ? 58.029 -89.994 -30.872 1.00 61.46 311 GLY A C 1
ATOM 2405 O O . GLY A 1 331 ? 57.027 -89.597 -31.461 1.00 61.57 311 GLY A O 1
ATOM 2406 N N . ALA A 1 332 ? 58.000 -90.398 -29.605 1.00 61.56 312 ALA A N 1
ATOM 2407 C CA . ALA A 1 332 ? 56.781 -90.384 -28.799 1.00 61.95 312 ALA A CA 1
ATOM 2408 C C . ALA A 1 332 ? 57.183 -90.241 -27.331 1.00 61.97 312 ALA A C 1
ATOM 2409 O O . ALA A 1 332 ? 57.684 -91.182 -26.745 1.00 62.84 312 ALA A O 1
ATOM 2411 N N . PRO A 1 333 ? 56.980 -89.051 -26.739 1.00 61.77 313 PRO A N 1
ATOM 2412 C CA . PRO A 1 333 ? 56.316 -87.922 -27.379 1.00 61.58 313 PRO A CA 1
ATOM 2413 C C . PRO A 1 333 ? 57.171 -87.323 -28.485 1.00 61.17 313 PRO A C 1
ATOM 2414 O O . PRO A 1 333 ? 58.392 -87.447 -28.455 1.00 61.49 313 PRO A O 1
ATOM 2418 N N . ALA A 1 334 ? 56.521 -86.715 -29.471 1.00 60.78 314 ALA A N 1
ATOM 2419 C CA . ALA A 1 334 ? 57.222 -86.064 -30.567 1.00 60.21 314 ALA A CA 1
ATOM 2420 C C . ALA A 1 334 ? 58.177 -84.992 -30.058 1.00 60.17 314 ALA A C 1
ATOM 2421 O O . ALA A 1 334 ? 57.854 -84.221 -29.154 1.00 60.02 314 ALA A O 1
ATOM 2423 N N . ARG A 1 335 ? 59.371 -84.968 -30.629 1.00 60.12 315 ARG A N 1
ATOM 2424 C CA . ARG A 1 335 ? 60.304 -83.891 -30.370 1.00 60.25 315 ARG A CA 1
ATOM 2425 C C . ARG A 1 335 ? 60.828 -83.443 -31.733 1.00 60.09 315 ARG A C 1
ATOM 2426 O O . ARG A 1 335 ? 60.666 -84.170 -32.718 1.00 59.77 315 ARG A O 1
ATOM 2434 N N . PRO A 1 336 ? 61.419 -82.229 -31.813 1.00 60.05 316 PRO A N 1
ATOM 2435 C CA . PRO A 1 336 ? 62.134 -81.893 -33.043 1.00 59.63 316 PRO A CA 1
ATOM 2436 C C . PRO A 1 336 ? 63.164 -82.976 -33.329 1.00 59.52 316 PRO A C 1
ATOM 2437 O O . PRO A 1 336 ? 63.799 -83.471 -32.405 1.00 59.10 316 PRO A O 1
ATOM 2441 N N . TYR A 1 337 ? 63.300 -83.353 -34.597 1.00 59.90 317 TYR A N 1
ATOM 2442 C CA . TYR A 1 337 ? 64.096 -84.514 -34.993 1.00 60.33 317 TYR A CA 1
ATOM 2443 C C . TYR A 1 337 ? 65.530 -84.491 -34.464 1.00 60.69 317 TYR A C 1
ATOM 2444 O O . TYR A 1 337 ? 66.058 -85.535 -34.080 1.00 60.41 317 TYR A O 1
ATOM 2453 N N . GLN A 1 338 ? 66.156 -83.311 -34.458 1.00 60.91 318 GLN A N 1
ATOM 2454 C CA . GLN A 1 338 ? 67.494 -83.160 -33.891 1.00 61.47 318 GLN A CA 1
ATOM 2455 C C . GLN A 1 338 ? 67.541 -83.781 -32.496 1.00 61.41 318 GLN A C 1
ATOM 2456 O O . GLN A 1 338 ? 68.463 -84.539 -32.183 1.00 61.47 318 GLN A O 1
ATOM 2462 N N . GLU A 1 339 ? 66.521 -83.487 -31.689 1.00 61.68 319 GLU A N 1
ATOM 2463 C CA . GLU A 1 339 ? 66.411 -83.998 -30.318 1.00 61.86 319 GLU A CA 1
ATOM 2464 C C . GLU A 1 339 ? 66.271 -85.520 -30.221 1.00 61.60 319 GLU A C 1
ATOM 2465 O O . GLU A 1 339 ? 66.933 -86.133 -29.391 1.00 61.48 319 GLU A O 1
ATOM 2471 N N . ILE A 1 340 ? 65.430 -86.140 -31.051 1.00 61.43 320 ILE A N 1
ATOM 2472 C CA . ILE A 1 340 ? 65.276 -87.605 -30.972 1.00 61.68 320 ILE A CA 1
ATOM 2473 C C . ILE A 1 340 ? 66.383 -88.409 -31.649 1.00 61.60 320 ILE A C 1
ATOM 2474 O O . ILE A 1 340 ? 66.645 -89.541 -31.249 1.00 61.53 320 ILE A O 1
ATOM 2479 N N . HIS A 1 341 ? 67.005 -87.840 -32.682 1.00 61.80 321 HIS A N 1
ATOM 2480 C CA . HIS A 1 341 ? 68.183 -88.441 -33.306 1.00 61.99 321 HIS A CA 1
ATOM 2481 C C . HIS A 1 341 ? 69.235 -88.584 -32.210 1.00 62.05 321 HIS A C 1
ATOM 2482 O O . HIS A 1 341 ? 69.803 -89.659 -32.012 1.00 61.86 321 HIS A O 1
ATOM 2489 N N . ARG A 1 342 ? 69.449 -87.490 -31.484 1.00 62.38 322 ARG A N 1
ATOM 2490 C CA . ARG A 1 342 ? 70.308 -87.450 -30.304 1.00 62.61 322 ARG A CA 1
ATOM 2491 C C . ARG A 1 342 ? 69.899 -88.470 -29.240 1.00 62.44 322 ARG A C 1
ATOM 2492 O O . ARG A 1 342 ? 70.747 -89.156 -28.686 1.00 62.55 322 ARG A O 1
ATOM 2500 N N . GLN A 1 343 ? 68.598 -88.561 -28.964 1.00 62.26 323 GLN A N 1
ATOM 2501 C CA . GLN A 1 343 ? 68.057 -89.479 -27.965 1.00 61.72 323 GLN A CA 1
ATOM 2502 C C . GLN A 1 343 ? 68.341 -90.930 -28.290 1.00 61.19 323 GLN A C 1
ATOM 2503 O O . GLN A 1 343 ? 68.819 -91.667 -27.443 1.00 61.08 323 GLN A O 1
ATOM 2509 N N . VAL A 1 344 ? 68.038 -91.342 -29.515 1.00 60.72 324 VAL A N 1
ATOM 2510 C CA . VAL A 1 344 ? 68.228 -92.734 -29.907 1.00 60.25 324 VAL A CA 1
ATOM 2511 C C . VAL A 1 344 ? 69.688 -93.115 -29.729 1.00 59.77 324 VAL A C 1
ATOM 2512 O O . VAL A 1 344 ? 69.989 -94.182 -29.198 1.00 59.91 324 VAL A O 1
ATOM 2516 N N . ALA A 1 345 ? 70.573 -92.203 -30.133 1.00 59.53 325 ALA A N 1
ATOM 2517 C CA . ALA A 1 345 ? 72.029 -92.383 -30.069 1.00 58.88 325 ALA A CA 1
ATOM 2518 C C . ALA A 1 345 ? 72.591 -92.449 -28.641 1.00 58.62 325 ALA A C 1
ATOM 2519 O O . ALA A 1 345 ? 73.454 -93.275 -28.355 1.00 58.55 325 ALA A O 1
ATOM 2521 N N . LYS A 1 346 ? 72.111 -91.580 -27.755 1.00 58.36 326 LYS A N 1
ATOM 2522 C CA . LYS A 1 346 ? 72.548 -91.590 -26.361 1.00 58.42 326 LYS A CA 1
ATOM 2523 C C . LYS A 1 346 ? 72.079 -92.864 -25.672 1.00 58.59 326 LYS A C 1
ATOM 2524 O O . LYS A 1 346 ? 72.805 -93.433 -24.856 1.00 58.79 326 LYS A O 1
ATOM 2530 N N . VAL A 1 347 ? 70.872 -93.315 -26.015 1.00 58.71 327 VAL A N 1
ATOM 2531 C CA . VAL A 1 347 ? 70.318 -94.558 -25.475 1.00 58.76 327 VAL A CA 1
ATOM 2532 C C . VAL A 1 347 ? 71.117 -95.780 -25.950 1.00 59.07 327 VAL A C 1
ATOM 2533 O O . VAL A 1 347 ? 71.419 -96.679 -25.161 1.00 59.10 327 VAL A O 1
ATOM 2537 N N . ARG A 1 348 ? 71.474 -95.796 -27.231 1.00 59.33 328 ARG A N 1
ATOM 2538 C CA . ARG A 1 348 ? 72.271 -96.889 -27.789 1.00 59.78 328 ARG A CA 1
ATOM 2539 C C . ARG A 1 348 ? 73.686 -96.930 -27.178 1.00 59.68 328 ARG A C 1
ATOM 2540 O O . ARG A 1 348 ? 74.317 -97.986 -27.123 1.00 59.61 328 ARG A O 1
ATOM 2548 N N . ASN A 1 349 ? 74.149 -95.777 -26.697 1.00 59.77 329 ASN A N 1
ATOM 2549 C CA . ASN A 1 349 ? 75.498 -95.603 -26.159 1.00 59.75 329 ASN A CA 1
ATOM 2550 C C . ASN A 1 349 ? 75.596 -95.824 -24.647 1.00 60.03 329 ASN A C 1
ATOM 2551 O O . ASN A 1 349 ? 76.658 -95.609 -24.045 1.00 59.85 329 ASN A O 1
ATOM 2556 N N . LEU A 1 350 ? 74.489 -96.252 -24.039 1.00 60.20 330 LEU A N 1
ATOM 2557 C CA . LEU A 1 350 ? 74.420 -96.481 -22.590 1.00 60.28 330 LEU A CA 1
ATOM 2558 C C . LEU A 1 350 ? 75.460 -97.458 -22.011 1.00 60.44 330 LEU A C 1
ATOM 2559 O O . LEU A 1 350 ? 76.066 -97.145 -20.978 1.00 60.38 330 LEU A O 1
ATOM 2564 N N . PRO A 1 351 ? 75.668 -98.635 -22.659 1.00 60.67 331 PRO A N 1
ATOM 2565 C CA . PRO A 1 351 ? 76.689 -99.588 -22.173 1.00 60.84 331 PRO A CA 1
ATOM 2566 C C . PRO A 1 351 ? 78.104 -99.008 -22.185 1.00 61.01 331 PRO A C 1
ATOM 2567 O O . PRO A 1 351 ? 78.880 -99.252 -21.263 1.00 60.84 331 PRO A O 1
ATOM 2571 N N . ARG A 1 352 ? 78.414 -98.247 -23.233 1.00 61.44 332 ARG A N 1
ATOM 2572 C CA . ARG A 1 352 ? 79.691 -97.560 -23.383 1.00 61.99 332 ARG A CA 1
ATOM 2573 C C . ARG A 1 352 ? 79.828 -96.405 -22.389 1.00 62.18 332 ARG A C 1
ATOM 2574 O O . ARG A 1 352 ? 80.939 -95.964 -22.087 1.00 62.31 332 ARG A O 1
ATOM 2582 N N . LEU A 1 353 ? 78.693 -95.926 -21.883 1.00 62.37 333 LEU A N 1
ATOM 2583 C CA . LEU A 1 353 ? 78.673 -94.905 -20.840 1.00 62.45 333 LEU A CA 1
ATOM 2584 C C . LEU A 1 353 ? 78.782 -95.532 -19.448 1.00 62.59 333 LEU A C 1
ATOM 2585 O O . LEU A 1 353 ? 79.173 -94.867 -18.490 1.00 62.60 333 LEU A O 1
ATOM 2590 N N . GLU A 1 354 ? 78.433 -96.812 -19.350 1.00 62.78 334 GLU A N 1
ATOM 2591 C CA . GLU A 1 354 ? 78.451 -97.548 -18.086 1.00 63.00 334 GLU A CA 1
ATOM 2592 C C . GLU A 1 354 ? 79.837 -98.148 -17.812 1.00 63.11 334 GLU A C 1
ATOM 2593 O O . GLU A 1 354 ? 80.290 -98.208 -16.663 1.00 63.06 334 GLU A O 1
ATOM 2599 N N . GLU A 1 355 ? 80.496 -98.594 -18.879 1.00 63.19 335 GLU A N 1
ATOM 2600 C CA . GLU A 1 355 ? 81.881 -99.043 -18.816 1.00 63.38 335 GLU A CA 1
ATOM 2601 C C . GLU A 1 355 ? 82.784 -97.848 -18.544 1.00 63.52 335 GLU A C 1
ATOM 2602 O O . GLU A 1 355 ? 83.875 -97.987 -17.982 1.00 63.54 335 GLU A O 1
ATOM 2608 N N . ARG A 1 356 ? 82.308 -96.677 -18.960 1.00 63.63 336 ARG A N 1
ATOM 2609 C CA . ARG A 1 356 ? 82.955 -95.401 -18.695 1.00 63.78 336 ARG A CA 1
ATOM 2610 C C . ARG A 1 356 ? 82.823 -95.047 -17.214 1.00 64.06 336 ARG A C 1
ATOM 2611 O O . ARG A 1 356 ? 83.722 -94.435 -16.631 1.00 64.10 336 ARG A O 1
ATOM 2619 N N . ILE A 1 357 ? 81.698 -95.442 -16.616 1.00 64.40 337 ILE A N 1
ATOM 2620 C CA . ILE A 1 357 ? 81.459 -95.252 -15.182 1.00 64.76 337 ILE A CA 1
ATOM 2621 C C . ILE A 1 357 ? 82.211 -96.287 -14.338 1.00 64.95 337 ILE A C 1
ATOM 2622 O O . ILE A 1 357 ? 82.840 -95.932 -13.341 1.00 65.04 337 ILE A O 1
ATOM 2627 N N . ALA A 1 358 ? 82.142 -97.556 -14.745 1.00 65.18 338 ALA A N 1
ATOM 2628 C CA . ALA A 1 358 ? 82.810 -98.655 -14.039 1.00 65.43 338 ALA A CA 1
ATOM 2629 C C . ALA A 1 358 ? 84.333 -98.487 -13.989 1.00 65.62 338 ALA A C 1
ATOM 2630 O O . ALA A 1 358 ? 84.971 -98.835 -12.987 1.00 65.59 338 ALA A O 1
ATOM 2632 N N . ALA A 1 359 ? 84.898 -97.957 -15.077 1.00 65.85 339 ALA A N 1
ATOM 2633 C CA . ALA A 1 359 ? 86.327 -97.629 -15.159 1.00 66.01 339 ALA A CA 1
ATOM 2634 C C . ALA A 1 359 ? 86.680 -96.511 -14.189 1.00 66.08 339 ALA A C 1
ATOM 2635 O O . ALA A 1 359 ? 87.731 -96.542 -13.544 1.00 66.09 339 ALA A O 1
ATOM 2637 N N . LEU A 1 360 ? 85.782 -95.533 -14.095 1.00 66.16 340 LEU A N 1
ATOM 2638 C CA . LEU A 1 360 ? 85.937 -94.409 -13.185 1.00 66.25 340 LEU A CA 1
ATOM 2639 C C . LEU A 1 360 ? 85.454 -94.759 -11.772 1.00 66.33 340 LEU A C 1
ATOM 2640 O O . LEU A 1 360 ? 85.663 -93.988 -10.835 1.00 66.41 340 LEU A O 1
ATOM 2645 N N . GLU A 1 361 ? 84.811 -95.918 -11.625 1.00 66.40 341 GLU A N 1
ATOM 2646 C CA . GLU A 1 361 ? 84.455 -96.446 -10.303 1.00 66.49 341 GLU A CA 1
ATOM 2647 C C . GLU A 1 361 ? 85.588 -97.283 -9.711 1.00 66.46 341 GLU A C 1
ATOM 2648 O O . GLU A 1 361 ? 85.680 -97.438 -8.489 1.00 66.54 341 GLU A O 1
ATOM 2654 N N . LYS A 1 362 ? 86.445 -97.816 -10.582 1.00 66.34 342 LYS A N 1
ATOM 2655 C CA . LYS A 1 362 ? 87.613 -98.587 -10.157 1.00 66.15 342 LYS A CA 1
ATOM 2656 C C . LYS A 1 362 ? 88.610 -97.717 -9.391 1.00 65.99 342 LYS A C 1
ATOM 2657 O O . LYS A 1 362 ? 89.268 -98.192 -8.461 1.00 66.11 342 LYS A O 1
ATOM 2663 N N . LEU A 1 363 ? 88.711 -96.447 -9.782 1.00 65.72 343 LEU A N 1
ATOM 2664 C CA . LEU A 1 363 ? 89.651 -95.512 -9.160 1.00 65.51 343 LEU A CA 1
ATOM 2665 C C . LEU A 1 363 ? 89.191 -95.047 -7.768 1.00 65.41 343 LEU A C 1
ATOM 2666 O O . LEU A 1 363 ? 88.765 -93.904 -7.583 1.00 65.37 343 LEU A O 1
ATOM 2671 N N . VAL A 1 364 ? 89.280 -95.955 -6.798 1.00 65.31 344 VAL A N 1
ATOM 2672 C CA . VAL A 1 364 ? 88.949 -95.665 -5.402 1.00 65.26 344 VAL A CA 1
ATOM 2673 C C . VAL A 1 364 ? 90.227 -95.748 -4.540 1.00 65.20 344 VAL A C 1
ATOM 2674 O O . VAL A 1 364 ? 90.529 -96.772 -3.914 1.00 65.11 344 VAL A O 1
ATOM 2678 N N . GLN A 1 365 ? 90.972 -94.644 -4.528 1.00 65.03 345 GLN A N 1
ATOM 2679 C CA . GLN A 1 365 ? 92.331 -94.624 -3.996 1.00 64.82 345 GLN A CA 1
ATOM 2680 C C . GLN A 1 365 ? 92.453 -93.770 -2.738 1.00 64.73 345 GLN A C 1
ATOM 2681 O O . GLN A 1 365 ? 91.883 -92.667 -2.669 1.00 64.69 345 GLN A O 1
ATOM 2687 N N . LYS A 1 366 ? 93.208 -94.303 -1.765 1.00 64.53 346 LYS A N 1
ATOM 2688 C CA . LYS A 1 366 ? 93.494 -93.664 -0.465 1.00 64.39 346 LYS A CA 1
ATOM 2689 C C . LYS A 1 366 ? 92.452 -92.654 0.011 1.00 64.45 346 LYS A C 1
ATOM 2690 O O . LYS A 1 366 ? 91.282 -93.010 0.232 1.00 64.49 346 LYS A O 1
ATOM 2696 N N . MET B 1 21 ? 16.600 -77.007 -41.579 1.00 78.00 1 MET B N 1
ATOM 2697 C CA . MET B 1 21 ? 16.232 -75.565 -41.728 1.00 78.06 1 MET B CA 1
ATOM 2698 C C . MET B 1 21 ? 15.778 -74.940 -40.401 1.00 77.73 1 MET B C 1
ATOM 2699 O O . MET B 1 21 ? 14.775 -74.216 -40.349 1.00 77.84 1 MET B O 1
ATOM 2704 N N . SER B 1 22 ? 16.526 -75.228 -39.333 1.00 77.24 2 SER B N 1
ATOM 2705 C CA . SER B 1 22 ? 16.228 -74.689 -38.001 1.00 76.61 2 SER B CA 1
ATOM 2706 C C . SER B 1 22 ? 16.998 -73.395 -37.746 1.00 75.94 2 SER B C 1
ATOM 2707 O O . SER B 1 22 ? 17.858 -73.327 -36.851 1.00 76.16 2 SER B O 1
ATOM 2710 N N . GLN B 1 23 ? 16.677 -72.379 -38.549 1.00 74.70 3 GLN B N 1
ATOM 2711 C CA . GLN B 1 23 ? 17.103 -70.999 -38.313 1.00 73.36 3 GLN B CA 1
ATOM 2712 C C . GLN B 1 23 ? 16.470 -70.473 -37.014 1.00 71.93 3 GLN B C 1
ATOM 2713 O O . GLN B 1 23 ? 16.150 -69.289 -36.916 1.00 72.00 3 GLN B O 1
ATOM 2719 N N . SER B 1 24 ? 16.302 -71.353 -36.023 1.00 69.85 4 SER B N 1
ATOM 2720 C CA . SER B 1 24 ? 15.537 -71.033 -34.812 1.00 68.03 4 SER B CA 1
ATOM 2721 C C . SER B 1 24 ? 16.284 -70.209 -33.762 1.00 66.58 4 SER B C 1
ATOM 2722 O O . SER B 1 24 ? 17.477 -70.413 -33.522 1.00 65.95 4 SER B O 1
ATOM 2725 N N . THR B 1 25 ? 15.543 -69.276 -33.163 1.00 64.66 5 THR B N 1
ATOM 2726 C CA . THR B 1 25 ? 15.978 -68.433 -32.050 1.00 63.14 5 THR B CA 1
ATOM 2727 C C . THR B 1 25 ? 14.941 -68.570 -30.929 1.00 62.23 5 THR B C 1
ATOM 2728 O O . THR B 1 25 ? 13.752 -68.397 -31.176 1.00 62.45 5 THR B O 1
ATOM 2732 N N . TYR B 1 26 ? 15.396 -68.870 -29.714 1.00 61.13 6 TYR B N 1
ATOM 2733 C CA . TYR B 1 26 ? 14.554 -68.880 -28.518 1.00 59.97 6 TYR B CA 1
ATOM 2734 C C . TYR B 1 26 ? 15.113 -67.909 -27.508 1.00 59.70 6 TYR B C 1
ATOM 2735 O O . TYR B 1 26 ? 16.240 -67.439 -27.643 1.00 59.49 6 TYR B O 1
ATOM 2744 N N . SER B 1 27 ? 14.302 -67.604 -26.503 1.00 59.58 7 SER B N 1
ATOM 2745 C CA . SER B 1 27 ? 14.711 -66.743 -25.408 1.00 59.61 7 SER B CA 1
ATOM 2746 C C . SER B 1 27 ? 15.269 -67.622 -24.304 1.00 59.29 7 SER B C 1
ATOM 2747 O O . SER B 1 27 ? 14.852 -68.784 -24.169 1.00 58.56 7 SER B O 1
ATOM 2750 N N . LEU B 1 28 ? 16.195 -67.066 -23.514 1.00 59.37 8 LEU B N 1
ATOM 2751 C CA . LEU B 1 28 ? 16.827 -67.801 -22.406 1.00 59.12 8 LEU B CA 1
ATOM 2752 C C . LEU B 1 28 ? 15.757 -68.409 -21.506 1.00 58.87 8 LEU B C 1
ATOM 2753 O O . LEU B 1 28 ? 15.915 -69.512 -20.987 1.00 59.22 8 LEU B O 1
ATOM 2758 N N . GLU B 1 29 ? 14.663 -67.680 -21.338 1.00 57.79 9 GLU B N 1
ATOM 2759 C CA . GLU B 1 29 ? 13.553 -68.139 -20.525 1.00 57.28 9 GLU B CA 1
ATOM 2760 C C . GLU B 1 29 ? 12.797 -69.317 -21.137 1.00 56.86 9 GLU B C 1
ATOM 2761 O O . GLU B 1 29 ? 12.428 -70.239 -20.418 1.00 56.79 9 GLU B O 1
ATOM 2767 N N . GLN B 1 30 ? 12.529 -69.259 -22.443 1.00 56.75 10 GLN B N 1
ATOM 2768 C CA . GLN B 1 30 ? 11.935 -70.378 -23.168 1.00 57.39 10 GLN B CA 1
ATOM 2769 C C . GLN B 1 30 ? 12.805 -71.614 -22.997 1.00 58.30 10 GLN B C 1
ATOM 2770 O O . GLN B 1 30 ? 12.321 -72.680 -22.614 1.00 59.07 10 GLN B O 1
ATOM 2776 N N . LEU B 1 31 ? 14.094 -71.441 -23.272 1.00 58.58 11 LEU B N 1
ATOM 2777 C CA . LEU B 1 31 ? 15.106 -72.494 -23.147 1.00 59.72 11 LEU B CA 1
ATOM 2778 C C . LEU B 1 31 ? 14.945 -73.191 -21.798 1.00 59.46 11 LEU B C 1
ATOM 2779 O O . LEU B 1 31 ? 14.655 -74.380 -21.737 1.00 59.83 11 LEU B O 1
ATOM 2784 N N . ALA B 1 32 ? 15.076 -72.412 -20.724 1.00 59.82 12 ALA B N 1
ATOM 2785 C CA . ALA B 1 32 ? 14.953 -72.893 -19.358 1.00 59.56 12 ALA B CA 1
ATOM 2786 C C . ALA B 1 32 ? 13.630 -73.609 -19.100 1.00 59.79 12 ALA B C 1
ATOM 2787 O O . ALA B 1 32 ? 13.585 -74.582 -18.348 1.00 59.83 12 ALA B O 1
ATOM 2789 N N . ASP B 1 33 ? 12.554 -73.142 -19.726 1.00 59.52 13 ASP B N 1
ATOM 2790 C CA . ASP B 1 33 ? 11.266 -73.805 -19.556 1.00 59.48 13 ASP B CA 1
ATOM 2791 C C . ASP B 1 33 ? 11.230 -75.152 -20.285 1.00 59.30 13 ASP B C 1
ATOM 2792 O O . ASP B 1 33 ? 10.809 -76.157 -19.712 1.00 59.43 13 ASP B O 1
ATOM 2801 N N . PHE B 1 34 ? 11.702 -75.171 -21.528 1.00 59.07 14 PHE B N 1
ATOM 2802 C CA . PHE B 1 34 ? 11.858 -76.413 -22.296 1.00 58.95 14 PHE B CA 1
ATOM 2803 C C . PHE B 1 34 ? 12.702 -77.455 -21.562 1.00 59.27 14 PHE B C 1
ATOM 2804 O O . PHE B 1 34 ? 12.327 -78.621 -21.472 1.00 59.01 14 PHE B O 1
ATOM 2812 N N . LEU B 1 35 ? 13.846 -77.013 -21.052 1.00 60.11 15 LEU B N 1
ATOM 2813 C CA . LEU B 1 35 ? 14.805 -77.861 -20.350 1.00 59.78 15 LEU B CA 1
ATOM 2814 C C . LEU B 1 35 ? 14.371 -78.209 -18.913 1.00 60.33 15 LEU B C 1
ATOM 2815 O O . LEU B 1 35 ? 14.890 -79.156 -18.315 1.00 60.90 15 LEU B O 1
ATOM 2820 N N . LYS B 1 36 ? 13.412 -77.456 -18.376 1.00 60.75 16 LYS B N 1
ATOM 2821 C CA . LYS B 1 36 ? 12.962 -77.575 -16.981 1.00 61.00 16 LYS B CA 1
ATOM 2822 C C . LYS B 1 36 ? 14.126 -77.354 -16.023 1.00 61.19 16 LYS B C 1
ATOM 2823 O O . LYS B 1 36 ? 14.454 -78.211 -15.198 1.00 61.59 16 LYS B O 1
ATOM 2829 N N . VAL B 1 37 ? 14.737 -76.180 -16.149 1.00 61.19 17 VAL B N 1
ATOM 2830 C CA . VAL B 1 37 ? 15.978 -75.836 -15.463 1.00 61.02 17 VAL B CA 1
ATOM 2831 C C . VAL B 1 37 ? 15.863 -74.422 -14.857 1.00 60.62 17 VAL B C 1
ATOM 2832 O O . VAL B 1 37 ? 15.146 -73.586 -15.385 1.00 60.83 17 VAL B O 1
ATOM 2836 N N . GLU B 1 38 ? 16.529 -74.167 -13.734 1.00 60.29 18 GLU B N 1
ATOM 2837 C CA . GLU B 1 38 ? 16.625 -72.805 -13.210 1.00 60.29 18 GLU B CA 1
ATOM 2838 C C . GLU B 1 38 ? 17.556 -71.963 -14.089 1.00 60.25 18 GLU B C 1
ATOM 2839 O O . GLU B 1 38 ? 18.473 -72.489 -14.723 1.00 59.97 18 GLU B O 1
ATOM 2845 N N . PHE B 1 39 ? 17.308 -70.658 -14.148 1.00 60.23 19 PHE B N 1
ATOM 2846 C CA . PHE B 1 39 ? 18.229 -69.754 -14.837 1.00 60.24 19 PHE B CA 1
ATOM 2847 C C . PHE B 1 39 ? 18.576 -68.519 -14.012 1.00 60.34 19 PHE B C 1
ATOM 2848 O O . PHE B 1 39 ? 17.815 -68.108 -13.144 1.00 60.09 19 PHE B O 1
ATOM 2856 N N . GLN B 1 40 ? 19.769 -67.989 -14.255 1.00 60.89 20 GLN B N 1
ATOM 2857 C CA . GLN B 1 40 ? 20.147 -66.665 -13.812 1.00 61.49 20 GLN B CA 1
ATOM 2858 C C . GLN B 1 40 ? 20.397 -65.867 -15.073 1.00 61.98 20 GLN B C 1
ATOM 2859 O O . GLN B 1 40 ? 20.934 -66.391 -16.045 1.00 62.16 20 GLN B O 1
ATOM 2865 N N . GLY B 1 41 ? 19.979 -64.607 -15.072 1.00 62.58 21 GLY B N 1
ATOM 2866 C CA . GLY B 1 41 ? 20.213 -63.748 -16.220 1.00 63.10 21 GLY B CA 1
ATOM 2867 C C . GLY B 1 41 ? 18.966 -63.240 -16.919 1.00 63.49 21 GLY B C 1
ATOM 2868 O O . GLY B 1 41 ? 17.831 -63.601 -16.564 1.00 63.12 21 GLY B O 1
ATOM 2869 N N . ASN B 1 42 ? 19.208 -62.401 -17.926 1.00 63.91 22 ASN B N 1
ATOM 2870 C CA . ASN B 1 42 ? 18.165 -61.819 -18.754 1.00 64.56 22 ASN B CA 1
ATOM 2871 C C . ASN B 1 42 ? 17.398 -62.916 -19.499 1.00 64.30 22 ASN B C 1
ATOM 2872 O O . ASN B 1 42 ? 17.949 -63.585 -20.373 1.00 64.30 22 ASN B O 1
ATOM 2877 N N . GLY B 1 43 ? 16.133 -63.103 -19.133 1.00 64.13 23 GLY B N 1
ATOM 2878 C CA . GLY B 1 43 ? 15.287 -64.113 -19.757 1.00 63.75 23 GLY B CA 1
ATOM 2879 C C . GLY B 1 43 ? 14.948 -63.776 -21.195 1.00 63.53 23 GLY B C 1
ATOM 2880 O O . GLY B 1 43 ? 14.538 -64.644 -21.958 1.00 64.07 23 GLY B O 1
ATOM 2881 N N . ALA B 1 44 ? 15.125 -62.510 -21.560 1.00 62.95 24 ALA B N 1
ATOM 2882 C CA . ALA B 1 44 ? 14.836 -62.028 -22.908 1.00 62.44 24 ALA B CA 1
ATOM 2883 C C . ALA B 1 44 ? 15.986 -62.286 -23.890 1.00 62.03 24 ALA B C 1
ATOM 2884 O O . ALA B 1 44 ? 15.820 -62.137 -25.100 1.00 61.95 24 ALA B O 1
ATOM 2886 N N . THR B 1 45 ? 17.149 -62.666 -23.363 1.00 62.10 25 THR B N 1
ATOM 2887 C CA . THR B 1 45 ? 18.306 -63.023 -24.191 1.00 61.78 25 THR B CA 1
ATOM 2888 C C . THR B 1 45 ? 17.921 -64.039 -25.268 1.00 61.41 25 THR B C 1
ATOM 2889 O O . THR B 1 45 ? 17.253 -65.029 -24.995 1.00 61.25 25 THR B O 1
ATOM 2893 N N . LEU B 1 46 ? 18.352 -63.752 -26.491 1.00 61.15 26 LEU B N 1
ATOM 2894 C CA . LEU B 1 46 ? 17.982 -64.503 -27.670 1.00 60.48 26 LEU B CA 1
ATOM 2895 C C . LEU B 1 46 ? 19.127 -65.431 -28.032 1.00 60.77 26 LEU B C 1
ATOM 2896 O O . LEU B 1 46 ? 20.248 -64.983 -28.290 1.00 60.45 26 LEU B O 1
ATOM 2901 N N . LEU B 1 47 ? 18.836 -66.731 -28.024 1.00 61.07 27 LEU B N 1
ATOM 2902 C CA . LEU B 1 47 ? 19.820 -67.769 -28.349 1.00 60.81 27 LEU B CA 1
ATOM 2903 C C . LEU B 1 47 ? 19.410 -68.462 -29.638 1.00 60.76 27 LEU B C 1
ATOM 2904 O O . LEU B 1 47 ? 18.242 -68.813 -29.821 1.00 60.63 27 LEU B O 1
ATOM 2909 N N . SER B 1 48 ? 20.364 -68.618 -30.549 1.00 60.73 28 SER B N 1
ATOM 2910 C CA . SER B 1 48 ? 20.063 -69.149 -31.866 1.00 60.56 28 SER B CA 1
ATOM 2911 C C . SER B 1 48 ? 21.059 -70.209 -32.315 1.00 60.19 28 SER B C 1
ATOM 2912 O O . SER B 1 48 ? 21.101 -70.580 -33.494 1.00 60.45 28 SER B O 1
ATOM 2915 N N . GLY B 1 49 ? 21.834 -70.717 -31.365 1.00 59.57 29 GLY B N 1
ATOM 2916 C CA . GLY B 1 49 ? 22.708 -71.838 -31.645 1.00 59.59 29 GLY B CA 1
ATOM 2917 C C . GLY B 1 49 ? 23.535 -72.284 -30.461 1.00 59.16 29 GLY B C 1
ATOM 2918 O O . GLY B 1 49 ? 23.419 -71.736 -29.363 1.00 58.39 29 GLY B O 1
ATOM 2919 N N . VAL B 1 50 ? 24.365 -73.297 -30.709 1.00 59.31 30 VAL B N 1
ATOM 2920 C CA . VAL B 1 50 ? 25.323 -73.810 -29.725 1.00 59.34 30 VAL B CA 1
ATOM 2921 C C . VAL B 1 50 ? 26.768 -73.591 -30.181 1.00 59.52 30 VAL B C 1
ATOM 2922 O O . VAL B 1 50 ? 27.057 -73.511 -31.379 1.00 59.25 30 VAL B O 1
ATOM 2926 N N . GLU B 1 51 ? 27.670 -73.499 -29.213 1.00 59.59 31 GLU B N 1
ATOM 2927 C CA . GLU B 1 51 ? 29.079 -73.286 -29.491 1.00 59.62 31 GLU B CA 1
ATOM 2928 C C . GLU B 1 51 ? 29.890 -73.864 -28.324 1.00 59.59 31 GLU B C 1
ATOM 2929 O O . GLU B 1 51 ? 29.337 -74.140 -27.262 1.00 59.61 31 GLU B O 1
ATOM 2935 N N . GLU B 1 52 ? 31.181 -74.099 -28.531 1.00 59.28 32 GLU B N 1
ATOM 2936 C CA . GLU B 1 52 ? 32.056 -74.541 -27.441 1.00 59.72 32 GLU B CA 1
ATOM 2937 C C . GLU B 1 52 ? 32.453 -73.348 -26.562 1.00 59.80 32 GLU B C 1
ATOM 2938 O O . GLU B 1 52 ? 32.535 -72.219 -27.050 1.00 59.99 32 GLU B O 1
ATOM 2944 N N . ILE B 1 53 ? 32.707 -73.596 -25.278 1.00 59.99 33 ILE B N 1
ATOM 2945 C CA . ILE B 1 53 ? 32.932 -72.502 -24.314 1.00 60.33 33 ILE B CA 1
ATOM 2946 C C . ILE B 1 53 ? 33.907 -71.361 -24.726 1.00 60.37 33 ILE B C 1
ATOM 2947 O O . ILE B 1 53 ? 33.600 -70.194 -24.504 1.00 60.30 33 ILE B O 1
ATOM 2952 N N . GLU B 1 54 ? 35.040 -71.674 -25.351 1.00 60.85 34 GLU B N 1
ATOM 2953 C CA . GLU B 1 54 ? 36.021 -70.622 -25.709 1.00 61.08 34 GLU B CA 1
ATOM 2954 C C . GLU B 1 54 ? 35.702 -69.821 -26.992 1.00 61.03 34 GLU B C 1
ATOM 2955 O O . GLU B 1 54 ? 36.420 -68.874 -27.333 1.00 60.66 34 GLU B O 1
ATOM 2961 N N . GLU B 1 55 ? 34.627 -70.207 -27.685 1.00 61.03 35 GLU B N 1
ATOM 2962 C CA . GLU B 1 55 ? 34.187 -69.537 -28.917 1.00 61.06 35 GLU B CA 1
ATOM 2963 C C . GLU B 1 55 ? 32.757 -68.974 -28.841 1.00 60.94 35 GLU B C 1
ATOM 2964 O O . GLU B 1 55 ? 32.355 -68.202 -29.707 1.00 61.01 35 GLU B O 1
ATOM 2970 N N . ALA B 1 56 ? 31.992 -69.364 -27.824 1.00 60.94 36 ALA B N 1
ATOM 2971 C CA . ALA B 1 56 ? 30.582 -68.945 -27.705 1.00 61.45 36 ALA B CA 1
ATOM 2972 C C . ALA B 1 56 ? 30.383 -67.428 -27.786 1.00 61.88 36 ALA B C 1
ATOM 2973 O O . ALA B 1 56 ? 31.150 -66.672 -27.198 1.00 62.65 36 ALA B O 1
ATOM 2975 N N . LYS B 1 57 ? 29.367 -66.982 -28.523 1.00 62.03 37 LYS B N 1
ATOM 2976 C CA . LYS B 1 57 ? 29.039 -65.552 -28.590 1.00 62.06 37 LYS B CA 1
ATOM 2977 C C . LYS B 1 57 ? 27.696 -65.288 -27.897 1.00 61.85 37 LYS B C 1
ATOM 2978 O O . LYS B 1 57 ? 27.043 -66.221 -27.438 1.00 61.95 37 LYS B O 1
ATOM 2984 N N . THR B 1 58 ? 27.282 -64.023 -27.821 1.00 61.60 38 THR B N 1
ATOM 2985 C CA . THR B 1 58 ? 26.004 -63.676 -27.173 1.00 61.21 38 THR B CA 1
ATOM 2986 C C . THR B 1 58 ? 24.800 -64.454 -27.739 1.00 60.81 38 THR B C 1
ATOM 2987 O O . THR B 1 58 ? 23.821 -64.690 -27.028 1.00 60.77 38 THR B O 1
ATOM 2991 N N . ALA B 1 59 ? 24.878 -64.865 -29.002 1.00 60.12 39 ALA B N 1
ATOM 2992 C CA . ALA B 1 59 ? 23.831 -65.707 -29.584 1.00 59.80 39 ALA B CA 1
ATOM 2993 C C . ALA B 1 59 ? 23.930 -67.197 -29.208 1.00 59.41 39 ALA B C 1
ATOM 2994 O O . ALA B 1 59 ? 23.093 -67.994 -29.623 1.00 59.48 39 ALA B O 1
ATOM 2996 N N . HIS B 1 60 ? 24.936 -67.579 -28.423 1.00 59.33 40 HIS B N 1
ATOM 2997 C CA . HIS B 1 60 ? 25.264 -69.011 -28.255 1.00 58.54 40 HIS B CA 1
ATOM 2998 C C . HIS B 1 60 ? 25.021 -69.587 -26.875 1.00 58.75 40 HIS B C 1
ATOM 2999 O O . HIS B 1 60 ? 25.330 -68.962 -25.847 1.00 58.70 40 HIS B O 1
ATOM 3006 N N . ILE B 1 61 ? 24.469 -70.798 -26.872 1.00 58.73 41 ILE B N 1
ATOM 3007 C CA . ILE B 1 61 ? 24.344 -71.595 -25.663 1.00 58.33 41 ILE B CA 1
ATOM 3008 C C . ILE B 1 61 ? 25.620 -72.433 -25.620 1.00 58.08 41 ILE B C 1
ATOM 3009 O O . ILE B 1 61 ? 26.066 -72.930 -26.652 1.00 58.04 41 ILE B O 1
ATOM 3014 N N . THR B 1 62 ? 26.221 -72.555 -24.440 1.00 58.16 42 THR B N 1
ATOM 3015 C CA . THR B 1 62 ? 27.397 -73.411 -24.261 1.00 58.43 42 THR B CA 1
ATOM 3016 C C . THR B 1 62 ? 27.233 -74.117 -22.934 1.00 58.59 42 THR B C 1
ATOM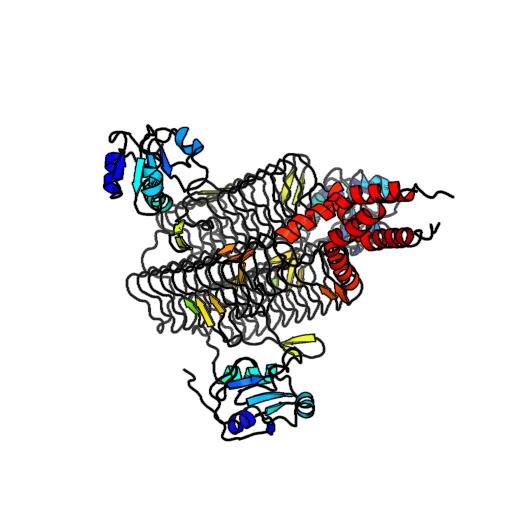 3017 O O . THR B 1 62 ? 26.215 -73.929 -22.246 1.00 59.58 42 THR B O 1
ATOM 3021 N N . PHE B 1 63 ? 28.203 -74.948 -22.582 1.00 58.78 43 PHE B N 1
ATOM 3022 C CA . PHE B 1 63 ? 28.178 -75.678 -21.322 1.00 58.78 43 PHE B CA 1
ATOM 3023 C C . PHE B 1 63 ? 29.572 -75.756 -20.716 1.00 58.92 43 PHE B C 1
ATOM 3024 O O . PHE B 1 63 ? 30.571 -75.482 -21.389 1.00 58.30 43 PHE B O 1
ATOM 3032 N N . LEU B 1 64 ? 29.597 -76.079 -19.424 1.00 59.53 44 LEU B N 1
ATOM 3033 C CA . LEU B 1 64 ? 30.812 -76.365 -18.681 1.00 60.36 44 LEU B CA 1
ATOM 3034 C C . LEU B 1 64 ? 30.596 -77.676 -17.938 1.00 60.80 44 LEU B C 1
ATOM 3035 O O . LEU B 1 64 ? 29.812 -77.739 -16.998 1.00 60.88 44 LEU B O 1
ATOM 3040 N N . ASP B 1 65 ? 31.280 -78.723 -18.383 1.00 61.70 45 ASP B N 1
ATOM 3041 C CA . ASP B 1 65 ? 31.124 -80.057 -17.823 1.00 62.54 45 ASP B CA 1
ATOM 3042 C C . ASP B 1 65 ? 32.416 -80.446 -17.125 1.00 63.33 45 ASP B C 1
ATOM 3043 O O . ASP B 1 65 ? 32.393 -81.119 -16.092 1.00 63.61 45 ASP B O 1
ATOM 3048 N N . ASN B 1 66 ? 33.544 -80.033 -17.706 1.00 64.09 46 ASN B N 1
ATOM 3049 C CA . ASN B 1 66 ? 34.869 -80.268 -17.121 1.00 64.54 46 ASN B CA 1
ATOM 3050 C C . ASN B 1 66 ? 35.386 -79.000 -16.441 1.00 64.94 46 ASN B C 1
ATOM 3051 O O . ASN B 1 66 ? 35.247 -77.898 -16.982 1.00 64.79 46 ASN B O 1
ATOM 3056 N N . GLU B 1 67 ? 35.996 -79.157 -15.268 1.00 65.50 47 GLU B N 1
ATOM 3057 C CA . GLU B 1 67 ? 36.770 -78.065 -14.671 1.00 66.13 47 GLU B CA 1
ATOM 3058 C C . GLU B 1 67 ? 38.036 -77.788 -15.490 1.00 66.34 47 GLU B C 1
ATOM 3059 O O . GLU B 1 67 ? 38.724 -76.792 -15.255 1.00 66.51 47 GLU B O 1
ATOM 3065 N N . LYS B 1 68 ? 38.320 -78.662 -16.460 1.00 66.63 48 LYS B N 1
ATOM 3066 C CA . LYS B 1 68 ? 39.464 -78.499 -17.368 1.00 66.90 48 LYS B CA 1
ATOM 3067 C C . LYS B 1 68 ? 39.353 -77.219 -18.192 1.00 66.99 48 LYS B C 1
ATOM 3068 O O . LYS B 1 68 ? 40.355 -76.581 -18.513 1.00 67.19 48 LYS B O 1
ATOM 3074 N N . TYR B 1 69 ? 38.122 -76.851 -18.519 1.00 67.19 49 TYR B N 1
ATOM 3075 C CA . TYR B 1 69 ? 37.830 -75.564 -19.140 1.00 67.48 49 TYR B CA 1
ATOM 3076 C C . TYR B 1 69 ? 37.765 -74.514 -18.022 1.00 67.33 49 TYR B C 1
ATOM 3077 O O . TYR B 1 69 ? 38.814 -74.216 -17.431 1.00 67.40 49 TYR B O 1
ATOM 3086 N N . ALA B 1 70 ? 36.582 -73.977 -17.710 1.00 66.74 50 ALA B N 1
ATOM 3087 C CA . ALA B 1 70 ? 36.402 -73.100 -16.530 1.00 66.32 50 ALA B CA 1
ATOM 3088 C C . ALA B 1 70 ? 37.275 -71.831 -16.505 1.00 65.98 50 ALA B C 1
ATOM 3089 O O . ALA B 1 70 ? 36.871 -70.807 -15.946 1.00 66.11 50 ALA B O 1
ATOM 3091 N N . LYS B 1 71 ? 38.473 -71.912 -17.084 1.00 65.36 51 LYS B N 1
ATOM 3092 C CA . LYS B 1 71 ? 39.315 -70.743 -17.338 1.00 64.61 51 LYS B CA 1
ATOM 3093 C C . LYS B 1 71 ? 38.727 -69.885 -18.465 1.00 64.27 51 LYS B C 1
ATOM 3094 O O . LYS B 1 71 ? 39.011 -68.685 -18.554 1.00 64.15 51 LYS B O 1
ATOM 3100 N N . HIS B 1 72 ? 37.910 -70.518 -19.314 1.00 63.60 52 HIS B N 1
ATOM 3101 C CA . HIS B 1 72 ? 37.218 -69.851 -20.416 1.00 62.98 52 HIS B CA 1
ATOM 3102 C C . HIS B 1 72 ? 35.925 -69.197 -19.947 1.00 62.55 52 HIS B C 1
ATOM 3103 O O . HIS B 1 72 ? 35.299 -68.445 -20.697 1.00 62.58 52 HIS B O 1
ATOM 3110 N N . LEU B 1 73 ? 35.530 -69.490 -18.710 1.00 61.83 53 LEU B N 1
ATOM 3111 C CA . LEU B 1 73 ? 34.253 -69.038 -18.177 1.00 61.15 53 LEU B CA 1
ATOM 3112 C C . LEU B 1 73 ? 34.213 -67.550 -17.840 1.00 60.83 53 LEU B C 1
ATOM 3113 O O . LEU B 1 73 ? 33.238 -66.866 -18.144 1.00 60.74 53 LEU B O 1
ATOM 3118 N N . LYS B 1 74 ? 35.270 -67.053 -17.210 1.00 60.60 54 LYS B N 1
ATOM 3119 C CA . LYS B 1 74 ? 35.295 -65.672 -16.737 1.00 60.37 54 LYS B CA 1
ATOM 3120 C C . LYS B 1 74 ? 35.160 -64.694 -17.899 1.00 60.23 54 LYS B C 1
ATOM 3121 O O . LYS B 1 74 ? 34.489 -63.667 -17.783 1.00 60.09 54 LYS B O 1
ATOM 3127 N N . SER B 1 75 ? 35.788 -65.040 -19.020 1.00 60.12 55 SER B N 1
ATOM 3128 C CA . SER B 1 75 ? 35.826 -64.179 -20.196 1.00 60.20 55 SER B CA 1
ATOM 3129 C C . SER B 1 75 ? 34.710 -64.497 -21.191 1.00 60.33 55 SER B C 1
ATOM 3130 O O . SER B 1 75 ? 34.505 -63.762 -22.162 1.00 60.55 55 SER B O 1
ATOM 3133 N N . SER B 1 76 ? 33.982 -65.581 -20.929 1.00 60.35 56 SER B N 1
ATOM 3134 C CA . SER B 1 76 ? 32.967 -66.097 -21.840 1.00 60.35 56 SER B CA 1
ATOM 3135 C C . SER B 1 76 ? 31.956 -65.056 -22.306 1.00 60.36 56 SER B C 1
ATOM 3136 O O . SER B 1 76 ? 31.498 -64.219 -21.535 1.00 60.51 56 SER B O 1
ATOM 3139 N N . GLU B 1 77 ? 31.614 -65.140 -23.584 1.00 60.48 57 GLU B N 1
ATOM 3140 C CA . GLU B 1 77 ? 30.683 -64.218 -24.220 1.00 60.55 57 GLU B CA 1
ATOM 3141 C C . GLU B 1 77 ? 29.334 -64.882 -24.518 1.00 60.46 57 GLU B C 1
ATOM 3142 O O . GLU B 1 77 ? 28.457 -64.267 -25.125 1.00 60.77 57 GLU B O 1
ATOM 3153 N N . ALA B 1 78 ? 29.168 -66.133 -24.089 1.00 60.18 58 ALA B N 1
ATOM 3154 C CA . ALA B 1 78 ? 27.951 -66.897 -24.369 1.00 59.92 58 ALA B CA 1
ATOM 3155 C C . ALA B 1 78 ? 26.687 -66.187 -23.885 1.00 59.59 58 ALA B C 1
ATOM 3156 O O . ALA B 1 78 ? 26.704 -65.487 -22.873 1.00 59.28 58 ALA B O 1
ATOM 3158 N N . GLY B 1 79 ? 25.595 -66.383 -24.621 1.00 59.07 59 GLY B N 1
ATOM 3159 C CA . GLY B 1 79 ? 24.291 -65.877 -24.200 1.00 58.50 59 GLY B CA 1
ATOM 3160 C C . GLY B 1 79 ? 23.637 -66.727 -23.130 1.00 58.00 59 GLY B C 1
ATOM 3161 O O . GLY B 1 79 ? 22.652 -66.316 -22.522 1.00 57.79 59 GLY B O 1
ATOM 3162 N N . ALA B 1 80 ? 24.171 -67.929 -22.932 1.00 57.45 60 ALA B N 1
ATOM 3163 C CA . ALA B 1 80 ? 23.734 -68.846 -21.874 1.00 57.18 60 ALA B CA 1
ATOM 3164 C C . ALA B 1 80 ? 24.831 -69.876 -21.661 1.00 56.79 60 ALA B C 1
ATOM 3165 O O . ALA B 1 80 ? 25.437 -70.339 -22.620 1.00 57.24 60 ALA B O 1
ATOM 3167 N N . ILE B 1 81 ? 25.084 -70.223 -20.407 1.00 56.46 61 ILE B N 1
ATOM 3168 C CA . ILE B 1 81 ? 26.048 -71.254 -20.083 1.00 56.06 61 ILE B CA 1
ATOM 3169 C C . ILE B 1 81 ? 25.365 -72.298 -19.211 1.00 56.03 61 ILE B C 1
ATOM 3170 O O . ILE B 1 81 ? 24.878 -71.982 -18.127 1.00 55.58 61 ILE B O 1
ATOM 3175 N N . ILE B 1 82 ? 25.312 -73.535 -19.702 1.00 56.41 62 ILE B N 1
ATOM 3176 C CA . ILE B 1 82 ? 24.745 -74.648 -18.928 1.00 56.78 62 ILE B CA 1
ATOM 3177 C C . ILE B 1 82 ? 25.768 -75.160 -17.932 1.00 56.77 62 ILE B C 1
ATOM 3178 O O . ILE B 1 82 ? 26.872 -75.573 -18.302 1.00 56.72 62 ILE B O 1
ATOM 3183 N N . ILE B 1 83 ? 25.360 -75.167 -16.669 1.00 56.98 63 ILE B N 1
ATOM 3184 C CA . ILE B 1 83 ? 26.267 -75.339 -15.553 1.00 57.50 63 ILE B CA 1
ATOM 3185 C C . ILE B 1 83 ? 25.568 -76.148 -14.462 1.00 57.61 63 ILE B C 1
ATOM 3186 O O . ILE B 1 83 ? 24.338 -76.234 -14.437 1.00 57.70 63 ILE B O 1
ATOM 3191 N N . SER B 1 84 ? 26.353 -76.757 -13.581 1.00 57.96 64 SER B N 1
ATOM 3192 C CA . SER B 1 84 ? 25.810 -77.566 -12.494 1.00 58.20 64 SER B CA 1
ATOM 3193 C C . SER B 1 84 ? 25.583 -76.701 -11.260 1.00 58.78 64 SER B C 1
ATOM 3194 O O . SER B 1 84 ? 26.011 -75.550 -11.217 1.00 59.43 64 SER B O 1
ATOM 3197 N N . ARG B 1 85 ? 24.893 -77.245 -10.265 1.00 59.49 65 ARG B N 1
ATOM 3198 C CA . ARG B 1 85 ? 24.606 -76.507 -9.038 1.00 60.25 65 ARG B CA 1
ATOM 3199 C C . ARG B 1 85 ? 25.854 -76.192 -8.199 1.00 60.44 65 ARG B C 1
ATOM 3200 O O . ARG B 1 85 ? 25.940 -75.109 -7.588 1.00 60.07 65 ARG B O 1
ATOM 3208 N N . THR B 1 86 ? 26.805 -77.133 -8.172 1.00 60.33 66 THR B N 1
ATOM 3209 C CA . THR B 1 86 ? 28.083 -76.919 -7.502 1.00 60.83 66 THR B CA 1
ATOM 3210 C C . THR B 1 86 ? 28.861 -75.794 -8.173 1.00 61.23 66 THR B C 1
ATOM 3211 O O . THR B 1 86 ? 29.349 -74.891 -7.493 1.00 61.50 66 THR B O 1
ATOM 3215 N N . GLN B 1 87 ? 28.985 -75.858 -9.499 1.00 61.67 67 GLN B N 1
ATOM 3216 C CA . GLN B 1 87 ? 29.736 -74.851 -10.244 1.00 62.61 67 GLN B CA 1
ATOM 3217 C C . GLN B 1 87 ? 29.126 -73.451 -10.082 1.00 63.25 67 GLN B C 1
ATOM 3218 O O . GLN B 1 87 ? 29.852 -72.453 -10.014 1.00 63.35 67 GLN B O 1
ATOM 3224 N N . PHE B 1 88 ? 27.797 -73.384 -9.982 1.00 64.05 68 PHE B N 1
ATOM 3225 C CA . PHE B 1 88 ? 27.121 -72.108 -9.769 1.00 64.64 68 PHE B CA 1
ATOM 3226 C C . PHE B 1 88 ? 27.618 -71.445 -8.493 1.00 64.92 68 PHE B C 1
ATOM 3227 O O . PHE B 1 88 ? 27.962 -70.262 -8.491 1.00 65.05 68 PHE B O 1
ATOM 3235 N N . GLN B 1 89 ? 27.667 -72.215 -7.412 1.00 65.29 69 GLN B N 1
ATOM 3236 C CA . GLN B 1 89 ? 28.192 -71.705 -6.154 1.00 65.55 69 GLN B CA 1
ATOM 3237 C C . GLN B 1 89 ? 29.619 -71.201 -6.312 1.00 65.79 69 GLN B C 1
ATOM 3238 O O . GLN B 1 89 ? 29.940 -70.115 -5.832 1.00 65.87 69 GLN B O 1
ATOM 3244 N N . LYS B 1 90 ? 30.454 -71.975 -7.008 1.00 65.88 70 LYS B N 1
ATOM 3245 C CA . LYS B 1 90 ? 31.834 -71.585 -7.287 1.00 66.28 70 LYS B CA 1
ATOM 3246 C C . LYS B 1 90 ? 31.905 -70.279 -8.076 1.00 66.63 70 LYS B C 1
ATOM 3247 O O . LYS B 1 90 ? 32.808 -69.474 -7.866 1.00 66.67 70 LYS B O 1
ATOM 3253 N N . TYR B 1 91 ? 30.941 -70.062 -8.966 1.00 67.28 71 TYR B N 1
ATOM 3254 C CA . TYR B 1 91 ? 31.006 -68.933 -9.901 1.00 67.98 71 TYR B CA 1
ATOM 3255 C C . TYR B 1 91 ? 29.848 -67.935 -9.797 1.00 68.38 71 TYR B C 1
ATOM 3256 O O . TYR B 1 91 ? 29.516 -67.260 -10.771 1.00 68.56 71 TYR B O 1
ATOM 3265 N N . ARG B 1 92 ? 29.265 -67.830 -8.607 1.00 68.77 72 ARG B N 1
ATOM 3266 C CA . ARG B 1 92 ? 28.081 -67.000 -8.371 1.00 69.30 72 ARG B CA 1
ATOM 3267 C C . ARG B 1 92 ? 28.272 -65.498 -8.655 1.00 69.56 72 ARG B C 1
ATOM 3268 O O . ARG B 1 92 ? 27.411 -64.855 -9.264 1.00 69.90 72 ARG B O 1
ATOM 3276 N N . ASP B 1 93 ? 29.398 -64.959 -8.193 1.00 69.89 73 ASP B N 1
ATOM 3277 C CA . ASP B 1 93 ? 29.804 -63.560 -8.399 1.00 70.01 73 ASP B CA 1
ATOM 3278 C C . ASP B 1 93 ? 29.766 -63.094 -9.859 1.00 69.75 73 ASP B C 1
ATOM 3279 O O . ASP B 1 93 ? 29.591 -61.903 -10.129 1.00 69.97 73 ASP B O 1
ATOM 3284 N N . LEU B 1 94 ? 29.921 -64.036 -10.788 1.00 69.40 74 LEU B N 1
ATOM 3285 C CA . LEU B 1 94 ? 30.060 -63.722 -12.215 1.00 68.88 74 LEU B CA 1
ATOM 3286 C C . LEU B 1 94 ? 28.770 -63.238 -12.899 1.00 68.46 74 LEU B C 1
ATOM 3287 O O . LEU B 1 94 ? 27.661 -63.648 -12.537 1.00 68.43 74 LEU B O 1
ATOM 3292 N N . ASN B 1 95 ? 28.948 -62.371 -13.895 1.00 67.90 75 ASN B N 1
ATOM 3293 C CA . ASN B 1 95 ? 27.849 -61.728 -14.617 1.00 67.39 75 ASN B CA 1
ATOM 3294 C C . ASN B 1 95 ? 27.489 -62.460 -15.913 1.00 66.86 75 ASN B C 1
ATOM 3295 O O . ASN B 1 95 ? 27.524 -61.887 -17.009 1.00 66.94 75 ASN B O 1
ATOM 3304 N N . LYS B 1 96 ? 27.135 -63.733 -15.777 1.00 65.80 76 LYS B N 1
ATOM 3305 C CA . LYS B 1 96 ? 26.856 -64.583 -16.927 1.00 64.59 76 LYS B CA 1
ATOM 3306 C C . LYS B 1 96 ? 25.417 -65.096 -16.901 1.00 63.75 76 LYS B C 1
ATOM 3307 O O . LYS B 1 96 ? 24.789 -65.136 -15.837 1.00 63.60 76 LYS B O 1
ATOM 3313 N N . ASN B 1 97 ? 24.895 -65.463 -18.073 1.00 62.58 77 ASN B N 1
ATOM 3314 C CA . ASN B 1 97 ? 23.610 -66.160 -18.170 1.00 61.43 77 ASN B CA 1
ATOM 3315 C C . ASN B 1 97 ? 23.790 -67.660 -17.927 1.00 60.86 77 ASN B C 1
ATOM 3316 O O . ASN B 1 97 ? 24.414 -68.361 -18.723 1.00 61.14 77 ASN B O 1
ATOM 3321 N N . PHE B 1 98 ? 23.262 -68.149 -16.814 1.00 59.89 78 PHE B N 1
ATOM 3322 C CA . PHE B 1 98 ? 23.433 -69.543 -16.465 1.00 59.06 78 PHE B CA 1
ATOM 3323 C C . PHE B 1 98 ? 22.124 -70.287 -16.544 1.00 58.75 78 PHE B C 1
ATOM 3324 O O . PHE B 1 98 ? 21.086 -69.781 -16.122 1.00 57.89 78 PHE B O 1
ATOM 3332 N N . LEU B 1 99 ? 22.201 -71.488 -17.108 1.00 58.33 79 LEU B N 1
ATOM 3333 C CA . LEU B 1 99 ? 21.158 -72.498 -17.010 1.00 58.12 79 LEU B CA 1
ATOM 3334 C C . LEU B 1 99 ? 21.685 -73.521 -16.024 1.00 58.30 79 LEU B C 1
ATOM 3335 O O . LEU B 1 99 ? 22.718 -74.156 -16.262 1.00 58.06 79 LEU B O 1
ATOM 3340 N N . ILE B 1 100 ? 20.998 -73.640 -14.895 1.00 58.55 80 ILE B N 1
ATOM 3341 C CA . ILE B 1 100 ? 21.501 -74.398 -13.756 1.00 59.31 80 ILE B CA 1
ATOM 3342 C C . ILE B 1 100 ? 20.760 -75.730 -13.628 1.00 59.61 80 ILE B C 1
ATOM 3343 O O . ILE B 1 100 ? 19.540 -75.763 -13.441 1.00 59.71 80 ILE B O 1
ATOM 3348 N N . THR B 1 101 ? 21.510 -76.818 -13.741 1.00 59.88 81 THR B N 1
ATOM 3349 C CA . THR B 1 101 ? 20.937 -78.167 -13.721 1.00 60.56 81 THR B CA 1
ATOM 3350 C C . THR B 1 101 ? 21.572 -79.111 -12.683 1.00 60.97 81 THR B C 1
ATOM 3351 O O . THR B 1 101 ? 22.758 -78.990 -12.334 1.00 60.76 81 THR B O 1
ATOM 3355 N N . SER B 1 102 ? 20.765 -80.058 -12.214 1.00 61.41 82 SER B N 1
ATOM 3356 C CA . SER B 1 102 ? 21.218 -81.073 -11.269 1.00 61.89 82 SER B CA 1
ATOM 3357 C C . SER B 1 102 ? 21.725 -82.277 -12.024 1.00 62.24 82 SER B C 1
ATOM 3358 O O . SER B 1 102 ? 22.280 -83.192 -11.431 1.00 62.53 82 SER B O 1
ATOM 3361 N N . GLU B 1 103 ? 21.490 -82.279 -13.333 1.00 62.93 83 GLU B N 1
ATOM 3362 C CA . GLU B 1 103 ? 21.976 -83.326 -14.231 1.00 63.74 83 GLU B CA 1
ATOM 3363 C C . GLU B 1 103 ? 23.356 -82.980 -14.800 1.00 63.21 83 GLU B C 1
ATOM 3364 O O . GLU B 1 103 ? 23.947 -81.937 -14.467 1.00 63.92 83 GLU B O 1
ATOM 3370 N N . SER B 1 104 ? 23.856 -83.851 -15.668 1.00 62.40 84 SER B N 1
ATOM 3371 C CA . SER B 1 104 ? 25.097 -83.599 -16.406 1.00 61.78 84 SER B CA 1
ATOM 3372 C C . SER B 1 104 ? 24.887 -82.437 -17.378 1.00 60.60 84 SER B C 1
ATOM 3373 O O . SER B 1 104 ? 23.998 -82.509 -18.224 1.00 60.92 84 SER B O 1
ATOM 3376 N N . PRO B 1 105 ? 25.694 -81.361 -17.256 1.00 59.39 85 PRO B N 1
ATOM 3377 C CA . PRO B 1 105 ? 25.584 -80.231 -18.187 1.00 57.98 85 PRO B CA 1
ATOM 3378 C C . PRO B 1 105 ? 25.746 -80.651 -19.654 1.00 56.52 85 PRO B C 1
ATOM 3379 O O . PRO B 1 105 ? 25.143 -80.052 -20.541 1.00 55.79 85 PRO B O 1
ATOM 3383 N N . SER B 1 106 ? 26.529 -81.694 -19.906 1.00 55.15 86 SER B N 1
ATOM 3384 C CA . SER B 1 106 ? 26.680 -82.202 -21.266 1.00 53.62 86 SER B CA 1
ATOM 3385 C C . SER B 1 106 ? 25.445 -82.943 -21.783 1.00 53.13 86 SER B C 1
ATOM 3386 O O . SER B 1 106 ? 25.227 -83.032 -22.993 1.00 52.51 86 SER B O 1
ATOM 3389 N N . LEU B 1 107 ? 24.661 -83.512 -20.880 1.00 53.27 87 LEU B N 1
ATOM 3390 C CA . LEU B 1 107 ? 23.439 -84.192 -21.297 1.00 53.74 87 LEU B CA 1
ATOM 3391 C C . LEU B 1 107 ? 22.318 -83.173 -21.516 1.00 54.01 87 LEU B C 1
ATOM 3392 O O . LEU B 1 107 ? 21.417 -83.386 -22.329 1.00 54.72 87 LEU B O 1
ATOM 3397 N N . VAL B 1 108 ? 22.378 -82.080 -20.769 1.00 54.18 88 VAL B N 1
ATOM 3398 C CA . VAL B 1 108 ? 21.420 -80.959 -20.929 1.00 54.41 88 VAL B CA 1
ATOM 3399 C C . VAL B 1 108 ? 21.751 -80.184 -22.203 1.00 54.91 88 VAL B C 1
ATOM 3400 O O . VAL B 1 108 ? 20.887 -79.948 -23.020 1.00 56.29 88 VAL B O 1
ATOM 3404 N N . PHE B 1 109 ? 23.028 -79.876 -22.408 1.00 56.66 89 PHE B N 1
ATOM 3405 C CA . PHE B 1 109 ? 23.530 -79.351 -23.681 1.00 56.85 89 PHE B CA 1
ATOM 3406 C C . PHE B 1 109 ? 23.017 -80.113 -24.911 1.00 57.95 89 PHE B C 1
ATOM 3407 O O . PHE B 1 109 ? 22.583 -79.486 -25.884 1.00 58.39 89 PHE B O 1
ATOM 3415 N N . GLN B 1 110 ? 23.085 -81.452 -24.867 1.00 58.52 90 GLN B N 1
ATOM 3416 C CA . GLN B 1 110 ? 22.537 -82.323 -25.928 1.00 59.24 90 GLN B CA 1
ATOM 3417 C C . GLN B 1 110 ? 21.061 -82.034 -26.277 1.00 59.72 90 GLN B C 1
ATOM 3418 O O . GLN B 1 110 ? 20.679 -82.053 -27.445 1.00 59.95 90 GLN B O 1
ATOM 3424 N N . LYS B 1 111 ? 20.238 -81.772 -25.271 1.00 60.39 91 LYS B N 1
ATOM 3425 C CA . LYS B 1 111 ? 18.832 -81.418 -25.514 1.00 61.41 91 LYS B CA 1
ATOM 3426 C C . LYS B 1 111 ? 18.706 -80.126 -26.298 1.00 61.67 91 LYS B C 1
ATOM 3427 O O . LYS B 1 111 ? 17.754 -79.960 -27.043 1.00 62.66 91 LYS B O 1
ATOM 3433 N N . CYS B 1 112 ? 19.651 -79.206 -26.119 1.00 62.01 92 CYS B N 1
ATOM 3434 C CA . CYS B 1 112 ? 19.641 -77.919 -26.853 1.00 62.41 92 CYS B CA 1
ATOM 3435 C C . CYS B 1 112 ? 20.117 -78.101 -28.267 1.00 62.13 92 CYS B C 1
ATOM 3436 O O . CYS B 1 112 ? 19.530 -77.570 -29.210 1.00 61.75 92 CYS B O 1
ATOM 3439 N N . LEU B 1 113 ? 21.230 -78.820 -28.385 1.00 62.37 93 LEU B N 1
ATOM 3440 C CA . LEU B 1 113 ? 21.773 -79.226 -29.659 1.00 62.36 93 LEU B CA 1
ATOM 3441 C C . LEU B 1 113 ? 20.657 -79.743 -30.564 1.00 62.53 93 LEU B C 1
ATOM 3442 O O . LEU B 1 113 ? 20.418 -79.198 -31.650 1.00 62.16 93 LEU B O 1
ATOM 3447 N N . GLU B 1 114 ? 19.958 -80.771 -30.086 1.00 62.90 94 GLU B N 1
ATOM 3448 C CA . GLU B 1 114 ? 18.893 -81.429 -30.849 1.00 63.29 94 GLU B CA 1
ATOM 3449 C C . GLU B 1 114 ? 17.735 -80.497 -31.200 1.00 62.92 94 GLU B C 1
ATOM 3450 O O . GLU B 1 114 ? 17.049 -80.729 -32.182 1.00 63.79 94 GLU B O 1
ATOM 3456 N N . LEU B 1 115 ? 17.551 -79.432 -30.425 1.00 62.82 95 LEU B N 1
ATOM 3457 C CA . LEU B 1 115 ? 16.611 -78.352 -30.769 1.00 62.18 95 LEU B CA 1
ATOM 3458 C C . LEU B 1 115 ? 17.008 -77.537 -31.993 1.00 61.83 95 LEU B C 1
ATOM 3459 O O . LEU B 1 115 ? 16.156 -76.990 -32.668 1.00 62.20 95 LEU B O 1
ATOM 3464 N N . PHE B 1 116 ? 18.302 -77.439 -32.273 1.00 61.73 96 PHE B N 1
ATOM 3465 C CA . PHE B 1 116 ? 18.773 -76.623 -33.391 1.00 61.11 96 PHE B CA 1
ATOM 3466 C C . PHE B 1 116 ? 19.136 -77.451 -34.613 1.00 61.53 96 PHE B C 1
ATOM 3467 O O . PHE B 1 116 ? 19.152 -76.935 -35.731 1.00 61.54 96 PHE B O 1
ATOM 3475 N N . ILE B 1 117 ? 19.460 -78.723 -34.391 1.00 61.50 97 ILE B N 1
ATOM 3476 C CA . ILE B 1 117 ? 19.778 -79.641 -35.478 1.00 61.80 97 ILE B CA 1
ATOM 3477 C C . ILE B 1 117 ? 18.995 -80.933 -35.248 1.00 61.88 97 ILE B C 1
ATOM 3478 O O . ILE B 1 117 ? 19.135 -81.584 -34.227 1.00 61.93 97 ILE B O 1
ATOM 3483 N N . THR B 1 118 ? 18.144 -81.273 -36.203 1.00 62.43 98 THR B N 1
ATOM 3484 C CA . THR B 1 118 ? 17.262 -82.423 -36.078 1.00 62.80 98 THR B CA 1
ATOM 3485 C C . THR B 1 118 ? 17.875 -83.650 -36.745 1.00 62.68 98 THR B C 1
ATOM 3486 O O . THR B 1 118 ? 18.373 -83.560 -37.870 1.00 62.75 98 THR B O 1
ATOM 3490 N N . PRO B 1 119 ? 17.858 -84.803 -36.056 1.00 62.88 99 PRO B N 1
ATOM 3491 C CA . PRO B 1 119 ? 18.377 -86.012 -36.696 1.00 62.88 99 PRO B CA 1
ATOM 3492 C C . PRO B 1 119 ? 17.589 -86.331 -37.960 1.00 62.98 99 PRO B C 1
ATOM 3493 O O . PRO B 1 119 ? 16.383 -86.046 -38.037 1.00 63.59 99 PRO B O 1
ATOM 3497 N N . VAL B 1 120 ? 18.270 -86.870 -38.962 1.00 62.79 100 VAL B N 1
ATOM 3498 C CA . VAL B 1 120 ? 17.618 -87.265 -40.215 1.00 62.38 100 VAL B CA 1
ATOM 3499 C C . VAL B 1 120 ? 17.947 -88.723 -40.583 1.00 62.61 100 VAL B C 1
ATOM 3500 O O . VAL B 1 120 ? 19.111 -89.160 -40.499 1.00 62.62 100 VAL B O 1
ATOM 3504 N N . ASP B 1 121 ? 16.900 -89.463 -40.954 1.00 62.41 101 ASP B N 1
ATOM 3505 C CA . ASP B 1 121 ? 16.985 -90.838 -41.453 1.00 62.03 101 ASP B CA 1
ATOM 3506 C C . ASP B 1 121 ? 17.259 -90.814 -42.953 1.00 61.59 101 ASP B C 1
ATOM 3507 O O . ASP B 1 121 ? 17.324 -89.739 -43.556 1.00 61.57 101 ASP B O 1
ATOM 3516 N N . SER B 1 122 ? 17.401 -91.999 -43.548 1.00 60.50 102 SER B N 1
ATOM 3517 C CA . SER B 1 122 ? 17.669 -92.148 -44.983 1.00 59.62 102 SER B CA 1
ATOM 3518 C C . SER B 1 122 ? 16.452 -91.863 -45.848 1.00 58.90 102 SER B C 1
ATOM 3519 O O . SER B 1 122 ? 16.585 -91.553 -47.030 1.00 58.23 102 SER B O 1
ATOM 3522 N N . GLY B 1 123 ? 15.272 -91.999 -45.253 1.00 58.60 103 GLY B N 1
ATOM 3523 C CA . GLY B 1 123 ? 14.012 -91.842 -45.965 1.00 58.37 103 GLY B CA 1
ATOM 3524 C C . GLY B 1 123 ? 13.514 -93.138 -46.585 1.00 58.02 103 GLY B C 1
ATOM 3525 O O . GLY B 1 123 ? 12.717 -93.112 -47.517 1.00 58.23 103 GLY B O 1
ATOM 3526 N N . PHE B 1 124 ? 13.995 -94.273 -46.083 1.00 57.93 104 PHE B N 1
ATOM 3527 C CA . PHE B 1 124 ? 13.534 -95.587 -46.536 1.00 57.42 104 PHE B CA 1
ATOM 3528 C C . PHE B 1 124 ? 12.891 -96.336 -45.366 1.00 57.48 104 PHE B C 1
ATOM 3529 O O . PHE B 1 124 ? 13.540 -97.176 -44.756 1.00 57.65 104 PHE B O 1
ATOM 3537 N N . PRO B 1 125 ? 11.612 -96.027 -45.043 1.00 57.60 105 PRO B N 1
ATOM 3538 C CA . PRO B 1 125 ? 10.934 -96.637 -43.884 1.00 57.36 105 PRO B CA 1
ATOM 3539 C C . PRO B 1 125 ? 10.721 -98.143 -44.034 1.00 57.26 105 PRO B C 1
ATOM 3540 O O . PRO B 1 125 ? 10.653 -98.638 -45.158 1.00 57.53 105 PRO B O 1
ATOM 3544 N N . GLY B 1 126 ? 10.628 -98.852 -42.909 1.00 57.00 106 GLY B N 1
ATOM 3545 C CA . GLY B 1 126 ? 10.216 -100.255 -42.888 1.00 56.69 106 GLY B CA 1
ATOM 3546 C C . GLY B 1 126 ? 11.136 -101.185 -43.650 1.00 56.75 106 GLY B C 1
ATOM 3547 O O . GLY B 1 126 ? 12.339 -100.943 -43.753 1.00 56.61 106 GLY B O 1
ATOM 3548 N N . ILE B 1 127 ? 10.585 -102.265 -44.184 1.00 57.05 107 ILE B N 1
ATOM 3549 C CA . ILE B 1 127 ? 11.414 -103.151 -44.990 1.00 57.24 107 ILE B CA 1
ATOM 3550 C C . ILE B 1 127 ? 11.365 -102.751 -46.463 1.00 57.65 107 ILE B C 1
ATOM 3551 O O . ILE B 1 127 ? 10.321 -102.857 -47.118 1.00 57.02 107 ILE B O 1
ATOM 3556 N N . HIS B 1 128 ? 12.508 -102.279 -46.962 1.00 58.13 108 HIS B N 1
ATOM 3557 C CA . HIS B 1 128 ? 12.630 -101.876 -48.361 1.00 58.88 108 HIS B CA 1
ATOM 3558 C C . HIS B 1 128 ? 12.518 -103.093 -49.288 1.00 59.48 108 HIS B C 1
ATOM 3559 O O . HIS B 1 128 ? 13.203 -104.087 -49.057 1.00 59.80 108 HIS B O 1
ATOM 3566 N N . PRO B 1 129 ? 11.661 -103.007 -50.341 1.00 59.93 109 PRO B N 1
ATOM 3567 C CA . PRO B 1 129 ? 11.364 -104.073 -51.308 1.00 60.23 109 PRO B CA 1
ATOM 3568 C C . PRO B 1 129 ? 12.563 -104.888 -51.805 1.00 60.63 109 PRO B C 1
ATOM 3569 O O . PRO B 1 129 ? 12.403 -106.067 -52.147 1.00 60.24 109 PRO B O 1
ATOM 3573 N N . THR B 1 130 ? 13.739 -104.264 -51.840 1.00 60.75 110 THR B N 1
ATOM 3574 C CA . THR B 1 130 ? 14.958 -104.897 -52.340 1.00 61.16 110 THR B CA 1
ATOM 3575 C C . THR B 1 130 ? 15.792 -105.572 -51.241 1.00 61.47 110 THR B C 1
ATOM 3576 O O . THR B 1 130 ? 16.974 -105.864 -51.445 1.00 62.14 110 THR B O 1
ATOM 3580 N N . ALA B 1 131 ? 15.213 -105.773 -50.063 1.00 61.24 111 ALA B N 1
ATOM 3581 C CA . ALA B 1 131 ? 15.901 -106.516 -49.013 1.00 60.83 111 ALA B CA 1
ATOM 3582 C C . ALA B 1 131 ? 15.717 -107.995 -49.256 1.00 60.88 111 ALA B C 1
ATOM 3583 O O . ALA B 1 131 ? 14.590 -108.468 -49.474 1.00 60.46 111 ALA B O 1
ATOM 3585 N N . VAL B 1 132 ? 16.825 -108.728 -49.221 1.00 60.86 112 VAL B N 1
ATOM 3586 C CA . VAL B 1 132 ? 16.766 -110.183 -49.342 1.00 60.64 112 VAL B CA 1
ATOM 3587 C C . VAL B 1 132 ? 16.632 -110.816 -47.960 1.00 60.63 112 VAL B C 1
ATOM 3588 O O . VAL B 1 132 ? 17.473 -110.604 -47.086 1.00 60.37 112 VAL B O 1
ATOM 3592 N N . ILE B 1 133 ? 15.562 -111.590 -47.765 1.00 60.83 113 ILE B N 1
ATOM 3593 C CA . ILE B 1 133 ? 15.341 -112.251 -46.484 1.00 60.79 113 ILE B CA 1
ATOM 3594 C C . ILE B 1 133 ? 15.086 -113.730 -46.681 1.00 61.07 113 ILE B C 1
ATOM 3595 O O . ILE B 1 133 ? 14.078 -114.126 -47.275 1.00 60.75 113 ILE B O 1
ATOM 3600 N N . HIS B 1 134 ? 16.001 -114.545 -46.167 1.00 61.19 114 HIS B N 1
ATOM 3601 C CA . HIS B 1 134 ? 15.915 -115.984 -46.356 1.00 60.94 114 HIS B CA 1
ATOM 3602 C C . HIS B 1 134 ? 14.609 -116.511 -45.729 1.00 60.95 114 HIS B C 1
ATOM 3603 O O . HIS B 1 134 ? 14.253 -116.128 -44.620 1.00 61.65 114 HIS B O 1
ATOM 3610 N N . PRO B 1 135 ? 13.870 -117.361 -46.458 1.00 60.61 115 PRO B N 1
ATOM 3611 C CA . PRO B 1 135 ? 12.653 -117.986 -45.934 1.00 60.43 115 PRO B CA 1
ATOM 3612 C C . PRO B 1 135 ? 12.723 -118.418 -44.461 1.00 60.26 115 PRO B C 1
ATOM 3613 O O . PRO B 1 135 ? 11.692 -118.445 -43.785 1.00 60.38 115 PRO B O 1
ATOM 3617 N N . THR B 1 136 ? 13.917 -118.730 -43.961 1.00 60.08 116 THR B N 1
ATOM 3618 C CA . THR B 1 136 ? 14.038 -119.207 -42.582 1.00 59.56 116 THR B CA 1
ATOM 3619 C C . THR B 1 136 ? 14.538 -118.150 -41.584 1.00 59.95 116 THR B C 1
ATOM 3620 O O . THR B 1 136 ? 14.776 -118.443 -40.412 1.00 59.49 116 THR B O 1
ATOM 3624 N N . ALA B 1 137 ? 14.667 -116.912 -42.047 1.00 60.84 117 ALA B N 1
ATOM 3625 C CA . ALA B 1 137 ? 14.987 -115.789 -41.162 1.00 61.25 117 ALA B CA 1
ATOM 3626 C C . ALA B 1 137 ? 13.738 -115.264 -40.435 1.00 61.75 117 ALA B C 1
ATOM 3627 O O . ALA B 1 137 ? 12.631 -115.266 -40.986 1.00 61.73 117 ALA B O 1
ATOM 3629 N N . ILE B 1 138 ? 13.916 -114.830 -39.190 1.00 62.36 118 ILE B N 1
ATOM 3630 C CA . ILE B 1 138 ? 12.802 -114.291 -38.406 1.00 62.82 118 ILE B CA 1
ATOM 3631 C C . ILE B 1 138 ? 12.917 -112.778 -38.219 1.00 63.03 118 ILE B C 1
ATOM 3632 O O . ILE B 1 138 ? 13.923 -112.257 -37.707 1.00 63.11 118 ILE B O 1
ATOM 3637 N N . ILE B 1 139 ? 11.866 -112.084 -38.645 1.00 62.96 119 ILE B N 1
ATOM 3638 C CA . ILE B 1 139 ? 11.807 -110.641 -38.548 1.00 62.70 119 ILE B CA 1
ATOM 3639 C C . ILE B 1 139 ? 10.661 -110.250 -37.620 1.00 62.49 119 ILE B C 1
ATOM 3640 O O . ILE B 1 139 ? 9.518 -110.704 -37.797 1.00 61.75 119 ILE B O 1
ATOM 3645 N N . GLU B 1 140 ? 10.977 -109.407 -36.635 1.00 62.06 120 GLU B N 1
ATOM 3646 C CA . GLU B 1 140 ? 9.979 -108.966 -35.663 1.00 62.14 120 GLU B CA 1
ATOM 3647 C C . GLU B 1 140 ? 9.257 -107.675 -36.096 1.00 61.52 120 GLU B C 1
ATOM 3648 O O . GLU B 1 140 ? 9.366 -107.247 -37.248 1.00 61.13 120 GLU B O 1
ATOM 3654 N N . ASP B 1 141 ? 8.495 -107.087 -35.175 1.00 61.06 121 ASP B N 1
ATOM 3655 C CA . ASP B 1 141 ? 7.728 -105.878 -35.445 1.00 61.02 121 ASP B CA 1
ATOM 3656 C C . ASP B 1 141 ? 8.616 -104.631 -35.513 1.00 60.88 121 ASP B C 1
ATOM 3657 O O . ASP B 1 141 ? 9.738 -104.634 -35.005 1.00 60.15 121 ASP B O 1
ATOM 3662 N N . HIS B 1 142 ? 8.092 -103.587 -36.158 1.00 60.88 122 HIS B N 1
ATOM 3663 C CA . HIS B 1 142 ? 8.704 -102.249 -36.211 1.00 61.34 122 HIS B CA 1
ATOM 3664 C C . HIS B 1 142 ? 10.164 -102.204 -36.669 1.00 61.18 122 HIS B C 1
ATOM 3665 O O . HIS B 1 142 ? 10.894 -101.270 -36.331 1.00 61.52 122 HIS B O 1
ATOM 3672 N N . VAL B 1 143 ? 10.578 -103.187 -37.464 1.00 61.15 123 VAL B N 1
ATOM 3673 C CA . VAL B 1 143 ? 11.954 -103.217 -37.976 1.00 61.17 123 VAL B CA 1
ATOM 3674 C C . VAL B 1 143 ? 12.134 -102.502 -39.316 1.00 61.09 123 VAL B C 1
ATOM 3675 O O . VAL B 1 143 ? 11.343 -102.662 -40.251 1.00 60.72 123 VAL B O 1
ATOM 3679 N N . CYS B 1 144 ? 13.194 -101.706 -39.381 1.00 61.08 124 CYS B N 1
ATOM 3680 C CA . CYS B 1 144 ? 13.648 -101.123 -40.623 1.00 61.04 124 CYS B CA 1
ATOM 3681 C C . CYS B 1 144 ? 14.732 -102.013 -41.218 1.00 61.16 124 CYS B C 1
ATOM 3682 O O . CYS B 1 144 ? 15.691 -102.364 -40.535 1.00 60.96 124 CYS B O 1
ATOM 3685 N N . ILE B 1 145 ? 14.558 -102.407 -42.477 1.00 61.19 125 ILE B N 1
ATOM 3686 C CA . ILE B 1 145 ? 15.650 -102.998 -43.249 1.00 61.04 125 ILE B CA 1
ATOM 3687 C C . ILE B 1 145 ? 15.799 -102.224 -44.551 1.00 61.15 125 ILE B C 1
ATOM 3688 O O . ILE B 1 145 ? 14.872 -102.205 -45.383 1.00 60.62 125 ILE B O 1
ATOM 3693 N N . GLU B 1 146 ? 16.970 -101.598 -44.722 1.00 60.65 126 GLU B N 1
ATOM 3694 C CA . GLU B 1 146 ? 17.233 -100.670 -45.831 1.00 60.47 126 GLU B CA 1
ATOM 3695 C C . GLU B 1 146 ? 17.616 -101.350 -47.163 1.00 60.54 126 GLU B C 1
ATOM 3696 O O . GLU B 1 146 ? 17.964 -102.529 -47.194 1.00 60.08 126 GLU B O 1
ATOM 3702 N N . PRO B 1 147 ? 17.570 -100.590 -48.273 1.00 61.17 127 PRO B N 1
ATOM 3703 C CA . PRO B 1 147 ? 17.834 -101.133 -49.595 1.00 61.40 127 PRO B CA 1
ATOM 3704 C C . PRO B 1 147 ? 19.048 -102.045 -49.625 1.00 61.51 127 PRO B C 1
ATOM 3705 O O . PRO B 1 147 ? 20.140 -101.643 -49.194 1.00 61.74 127 PRO B O 1
ATOM 3709 N N . TYR B 1 148 ? 18.845 -103.250 -50.147 1.00 61.60 128 TYR B N 1
ATOM 3710 C CA . TYR B 1 148 ? 19.917 -104.187 -50.493 1.00 61.61 128 TYR B CA 1
ATOM 3711 C C . TYR B 1 148 ? 20.653 -104.806 -49.309 1.00 61.80 128 TYR B C 1
ATOM 3712 O O . TYR B 1 148 ? 21.730 -105.376 -49.484 1.00 63.17 128 TYR B O 1
ATOM 3721 N N . ALA B 1 149 ? 20.093 -104.704 -48.110 1.00 61.02 129 ALA B N 1
ATOM 3722 C CA . ALA B 1 149 ? 20.574 -105.515 -46.993 1.00 60.39 129 ALA B CA 1
ATOM 3723 C C . ALA B 1 149 ? 20.216 -106.998 -47.251 1.00 60.15 129 ALA B C 1
ATOM 3724 O O . ALA B 1 149 ? 19.263 -107.281 -47.987 1.00 59.84 129 ALA B O 1
ATOM 3726 N N . VAL B 1 150 ? 20.981 -107.925 -46.662 1.00 59.25 130 VAL B N 1
ATOM 3727 C CA . VAL B 1 150 ? 20.808 -109.371 -46.905 1.00 59.47 130 VAL B CA 1
ATOM 3728 C C . VAL B 1 150 ? 20.731 -110.110 -45.568 1.00 59.10 130 VAL B C 1
ATOM 3729 O O . VAL B 1 150 ? 21.614 -109.946 -44.716 1.00 59.56 130 VAL B O 1
ATOM 3733 N N . VAL B 1 151 ? 19.675 -110.910 -45.376 1.00 58.89 131 VAL B N 1
ATOM 3734 C CA . VAL B 1 151 ? 19.460 -111.622 -44.103 1.00 57.55 131 VAL B CA 1
ATOM 3735 C C . VAL B 1 151 ? 19.403 -113.137 -44.332 1.00 57.39 131 VAL B C 1
ATOM 3736 O O . VAL B 1 151 ? 18.483 -113.623 -44.999 1.00 57.55 131 VAL B O 1
ATOM 3740 N N . CYS B 1 152 ? 20.358 -113.878 -43.751 1.00 56.63 132 CYS B N 1
ATOM 3741 C CA . CYS B 1 152 ? 20.609 -115.276 -44.156 1.00 55.73 132 CYS B CA 1
ATOM 3742 C C . CYS B 1 152 ? 19.799 -116.362 -43.398 1.00 55.75 132 CYS B C 1
ATOM 3743 O O . CYS B 1 152 ? 19.004 -116.072 -42.489 1.00 54.98 132 CYS B O 1
ATOM 3746 N N . GLN B 1 153 ? 19.988 -117.618 -43.794 1.00 55.49 133 GLN B N 1
ATOM 3747 C CA . GLN B 1 153 ? 19.164 -118.687 -43.238 1.00 55.85 133 GLN B CA 1
ATOM 3748 C C . GLN B 1 153 ? 19.194 -118.553 -41.712 1.00 56.54 133 GLN B C 1
ATOM 3749 O O . GLN B 1 153 ? 20.254 -118.307 -41.119 1.00 57.48 133 GLN B O 1
ATOM 3755 N N . HIS B 1 154 ? 18.013 -118.601 -41.104 1.00 56.87 134 HIS B N 1
ATOM 3756 C CA . HIS B 1 154 ? 17.855 -118.682 -39.637 1.00 57.84 134 HIS B CA 1
ATOM 3757 C C . HIS B 1 154 ? 18.448 -117.535 -38.830 1.00 58.80 134 HIS B C 1
ATOM 3758 O O . HIS B 1 154 ? 18.786 -117.708 -37.661 1.00 59.43 134 HIS B O 1
ATOM 3765 N N . ALA B 1 155 ? 18.554 -116.364 -39.449 1.00 59.72 135 ALA B N 1
ATOM 3766 C CA . ALA B 1 155 ? 18.915 -115.144 -38.723 1.00 60.51 135 ALA B CA 1
ATOM 3767 C C . ALA B 1 155 ? 17.675 -114.595 -38.004 1.00 60.92 135 ALA B C 1
ATOM 3768 O O . ALA B 1 155 ? 16.552 -114.984 -38.321 1.00 61.26 135 ALA B O 1
ATOM 3770 N N . HIS B 1 156 ? 17.885 -113.734 -37.011 1.00 61.72 136 HIS B N 1
ATOM 3771 C CA . HIS B 1 156 ? 16.790 -113.156 -36.232 1.00 62.10 136 HIS B CA 1
ATOM 3772 C C . HIS B 1 156 ? 17.012 -111.668 -35.973 1.00 62.15 136 HIS B C 1
ATOM 3773 O O . HIS B 1 156 ? 17.955 -111.279 -35.285 1.00 61.79 136 HIS B O 1
ATOM 3780 N N . VAL B 1 157 ? 16.122 -110.850 -36.523 1.00 62.42 137 VAL B N 1
ATOM 3781 C CA . VAL B 1 157 ? 16.132 -109.401 -36.299 1.00 62.33 137 VAL B CA 1
ATOM 3782 C C . VAL B 1 157 ? 15.094 -109.080 -35.220 1.00 62.14 137 VAL B C 1
ATOM 3783 O O . VAL B 1 157 ? 13.914 -109.420 -35.360 1.00 61.52 137 VAL B O 1
ATOM 3787 N N . GLY B 1 158 ? 15.548 -108.430 -34.150 1.00 62.03 138 GLY B N 1
ATOM 3788 C CA . GLY B 1 158 ? 14.699 -108.134 -32.998 1.00 62.14 138 GLY B CA 1
ATOM 3789 C C . GLY B 1 158 ? 13.638 -107.089 -33.285 1.00 61.90 138 GLY B C 1
ATOM 3790 O O . GLY B 1 158 ? 13.587 -106.526 -34.380 1.00 62.55 138 GLY B O 1
ATOM 3791 N N . SER B 1 159 ? 12.784 -106.820 -32.307 1.00 61.36 139 SER B N 1
ATOM 3792 C CA . SER B 1 159 ? 11.760 -105.810 -32.498 1.00 61.33 139 SER B CA 1
ATOM 3793 C C . SER B 1 159 ? 12.386 -104.432 -32.495 1.00 61.08 139 SER B C 1
ATOM 3794 O O . SER B 1 159 ? 13.274 -104.152 -31.698 1.00 61.15 139 SER B O 1
ATOM 3797 N N . ALA B 1 160 ? 11.919 -103.587 -33.406 1.00 61.08 140 ALA B N 1
ATOM 3798 C CA . ALA B 1 160 ? 12.361 -102.191 -33.514 1.00 61.18 140 ALA B CA 1
ATOM 3799 C C . ALA B 1 160 ? 13.843 -102.041 -33.870 1.00 61.00 140 ALA B C 1
ATOM 3800 O O . ALA B 1 160 ? 14.486 -101.050 -33.498 1.00 61.79 140 ALA B O 1
ATOM 3802 N N . CYS B 1 161 ? 14.369 -103.013 -34.612 1.00 61.01 141 CYS B N 1
ATOM 3803 C CA . CYS B 1 161 ? 15.753 -102.981 -35.097 1.00 62.10 141 CYS B CA 1
ATOM 3804 C C . CYS B 1 161 ? 15.878 -102.264 -36.415 1.00 62.20 141 CYS B C 1
ATOM 3805 O O . CYS B 1 161 ? 14.963 -102.318 -37.232 1.00 62.40 141 CYS B O 1
ATOM 3808 N N . HIS B 1 162 ? 17.036 -101.640 -36.635 1.00 61.95 142 HIS B N 1
ATOM 3809 C CA . HIS B 1 162 ? 17.349 -101.007 -37.902 1.00 61.97 142 HIS B CA 1
ATOM 3810 C C . HIS B 1 162 ? 18.492 -101.730 -38.605 1.00 61.78 142 HIS B C 1
ATOM 3811 O O . HIS B 1 162 ? 19.594 -101.817 -38.069 1.00 61.23 142 HIS B O 1
ATOM 3818 N N . ILE B 1 163 ? 18.235 -102.251 -39.803 1.00 61.31 143 ILE B N 1
ATOM 3819 C CA . ILE B 1 163 ? 19.311 -102.867 -40.589 1.00 61.38 143 ILE B CA 1
ATOM 3820 C C . ILE B 1 163 ? 19.621 -102.005 -41.814 1.00 61.42 143 ILE B C 1
ATOM 3821 O O . ILE B 1 163 ? 18.814 -101.928 -42.747 1.00 60.70 143 ILE B O 1
ATOM 3826 N N . GLY B 1 164 ? 20.786 -101.353 -41.779 1.00 61.06 144 GLY B N 1
ATOM 3827 C CA . GLY B 1 164 ? 21.209 -100.396 -42.799 1.00 60.91 144 GLY B CA 1
ATOM 3828 C C . GLY B 1 164 ? 21.558 -100.974 -44.163 1.00 61.10 144 GLY B C 1
ATOM 3829 O O . GLY B 1 164 ? 21.787 -102.170 -44.302 1.00 60.55 144 GLY B O 1
ATOM 3830 N N . SER B 1 165 ? 21.620 -100.088 -45.160 1.00 61.54 145 SER B N 1
ATOM 3831 C CA . SER B 1 165 ? 21.792 -100.443 -46.569 1.00 62.02 145 SER B CA 1
ATOM 3832 C C . SER B 1 165 ? 22.910 -101.427 -46.772 1.00 61.88 145 SER B C 1
ATOM 3833 O O . SER B 1 165 ? 23.965 -101.296 -46.182 1.00 62.19 145 SER B O 1
ATOM 3836 N N . GLY B 1 166 ? 22.659 -102.433 -47.586 1.00 62.09 146 GLY B N 1
ATOM 3837 C CA . GLY B 1 166 ? 23.685 -103.416 -47.926 1.00 62.43 146 GLY B CA 1
ATOM 3838 C C . GLY B 1 166 ? 24.408 -104.134 -46.797 1.00 61.87 146 GLY B C 1
ATOM 3839 O O . GLY B 1 166 ? 25.438 -104.779 -47.026 1.00 62.49 146 GLY B O 1
ATOM 3840 N N . SER B 1 167 ? 23.893 -104.026 -45.581 1.00 61.04 147 SER B N 1
ATOM 3841 C CA . SER B 1 167 ? 24.461 -104.794 -44.487 1.00 60.96 147 SER B CA 1
ATOM 3842 C C . SER B 1 167 ? 24.107 -106.272 -44.617 1.00 60.03 147 SER B C 1
ATOM 3843 O O . SER B 1 167 ? 23.097 -106.615 -45.235 1.00 60.12 147 SER B O 1
ATOM 3846 N N . VAL B 1 168 ? 24.951 -107.139 -44.069 1.00 59.73 148 VAL B N 1
ATOM 3847 C CA . VAL B 1 168 ? 24.684 -108.589 -44.089 1.00 59.89 148 VAL B CA 1
ATOM 3848 C C . VAL B 1 168 ? 24.459 -109.048 -42.667 1.00 59.72 148 VAL B C 1
ATOM 3849 O O . VAL B 1 168 ? 25.193 -108.646 -41.756 1.00 59.73 148 VAL B O 1
ATOM 3853 N N . ILE B 1 169 ? 23.416 -109.856 -42.468 1.00 59.62 149 ILE B N 1
ATOM 3854 C CA . ILE B 1 169 ? 23.150 -110.467 -41.170 1.00 58.87 149 ILE B CA 1
ATOM 3855 C C . ILE B 1 169 ? 23.230 -111.985 -41.406 1.00 58.79 149 ILE B C 1
ATOM 3856 O O . ILE B 1 169 ? 22.304 -112.577 -41.957 1.00 58.65 149 ILE B O 1
ATOM 3861 N N . GLY B 1 170 ? 24.352 -112.584 -40.999 1.00 57.92 150 GLY B N 1
ATOM 3862 C CA . GLY B 1 170 ? 24.740 -113.950 -41.386 1.00 57.65 150 GLY B CA 1
ATOM 3863 C C . GLY B 1 170 ? 23.907 -115.079 -40.828 1.00 56.87 150 GLY B C 1
ATOM 3864 O O . GLY B 1 170 ? 22.931 -114.851 -40.119 1.00 56.73 150 GLY B O 1
ATOM 3865 N N . ALA B 1 171 ? 24.305 -116.309 -41.138 1.00 57.36 151 ALA B N 1
ATOM 3866 C CA . ALA B 1 171 ? 23.521 -117.487 -40.785 1.00 56.99 151 ALA B CA 1
ATOM 3867 C C . ALA B 1 171 ? 23.470 -117.779 -39.274 1.00 57.27 151 ALA B C 1
ATOM 3868 O O . ALA B 1 171 ? 24.492 -118.129 -38.667 1.00 57.68 151 ALA B O 1
ATOM 3870 N N . TYR B 1 172 ? 22.271 -117.690 -38.687 1.00 56.83 152 TYR B N 1
ATOM 3871 C CA . TYR B 1 172 ? 22.042 -118.000 -37.257 1.00 56.66 152 TYR B CA 1
ATOM 3872 C C . TYR B 1 172 ? 22.498 -116.919 -36.317 1.00 56.99 152 TYR B C 1
ATOM 3873 O O . TYR B 1 172 ? 22.709 -117.197 -35.124 1.00 56.97 152 TYR B O 1
ATOM 3882 N N . SER B 1 173 ? 22.669 -115.709 -36.871 1.00 56.48 153 SER B N 1
ATOM 3883 C CA . SER B 1 173 ? 23.012 -114.512 -36.113 1.00 56.55 153 SER B CA 1
ATOM 3884 C C . SER B 1 173 ? 21.747 -113.789 -35.657 1.00 56.53 153 SER B C 1
ATOM 3885 O O . SER B 1 173 ? 20.786 -113.651 -36.425 1.00 56.06 153 SER B O 1
ATOM 3888 N N . THR B 1 174 ? 21.751 -113.369 -34.392 1.00 56.58 154 THR B N 1
ATOM 3889 C CA . THR B 1 174 ? 20.620 -112.665 -33.799 1.00 56.56 154 THR B CA 1
ATOM 3890 C C . THR B 1 174 ? 21.002 -111.213 -33.546 1.00 57.42 154 THR B C 1
ATOM 3891 O O . THR B 1 174 ? 22.127 -110.937 -33.137 1.00 57.06 154 THR B O 1
ATOM 3895 N N . VAL B 1 175 ? 20.066 -110.303 -33.796 1.00 57.59 155 VAL B N 1
ATOM 3896 C CA . VAL B 1 175 ? 20.246 -108.882 -33.499 1.00 57.21 155 VAL B CA 1
ATOM 3897 C C . VAL B 1 175 ? 19.159 -108.508 -32.489 1.00 57.64 155 VAL B C 1
ATOM 3898 O O . VAL B 1 175 ? 17.960 -108.594 -32.796 1.00 58.54 155 VAL B O 1
ATOM 3902 N N . GLY B 1 176 ? 19.570 -108.119 -31.283 1.00 57.60 156 GLY B N 1
ATOM 3903 C CA . GLY B 1 176 ? 18.647 -107.843 -30.178 1.00 57.15 156 GLY B CA 1
ATOM 3904 C C . GLY B 1 176 ? 17.808 -106.600 -30.382 1.00 57.94 156 GLY B C 1
ATOM 3905 O O . GLY B 1 176 ? 18.205 -105.674 -31.102 1.00 57.27 156 GLY B O 1
ATOM 3906 N N . GLU B 1 177 ? 16.647 -106.569 -29.732 1.00 58.30 157 GLU B N 1
ATOM 3907 C CA . GLU B 1 177 ? 15.697 -105.470 -29.898 1.00 59.17 157 GLU B CA 1
ATOM 3908 C C . GLU B 1 177 ? 16.323 -104.071 -29.787 1.00 58.81 157 GLU B C 1
ATOM 3909 O O . GLU B 1 177 ? 17.182 -103.820 -28.938 1.00 58.88 157 GLU B O 1
ATOM 3915 N N . HIS B 1 178 ? 15.878 -103.174 -30.662 1.00 59.18 158 HIS B N 1
ATOM 3916 C CA . HIS B 1 178 ? 16.298 -101.758 -30.662 1.00 59.68 158 HIS B CA 1
ATOM 3917 C C . HIS B 1 178 ? 17.762 -101.503 -31.050 1.00 59.54 158 HIS B C 1
ATOM 3918 O O . HIS B 1 178 ? 18.281 -100.399 -30.831 1.00 59.61 158 HIS B O 1
ATOM 3925 N N . SER B 1 179 ? 18.419 -102.503 -31.634 1.00 59.23 159 SER B N 1
ATOM 3926 C CA . SER B 1 179 ? 19.772 -102.328 -32.159 1.00 59.94 159 SER B CA 1
ATOM 3927 C C . SER B 1 179 ? 19.779 -101.475 -33.435 1.00 60.23 159 SER B C 1
ATOM 3928 O O . SER B 1 179 ? 18.768 -101.401 -34.144 1.00 60.11 159 SER B O 1
ATOM 3931 N N . TYR B 1 180 ? 20.901 -100.812 -33.714 1.00 60.03 160 TYR B N 1
ATOM 3932 C CA . TYR B 1 180 ? 20.988 -99.966 -34.904 1.00 60.21 160 TYR B CA 1
ATOM 3933 C C . TYR B 1 180 ? 22.227 -100.322 -35.702 1.00 60.80 160 TYR B C 1
ATOM 3934 O O . TYR B 1 180 ? 23.339 -99.966 -35.308 1.00 61.30 160 TYR B O 1
ATOM 3943 N N . ILE B 1 181 ? 22.025 -101.019 -36.820 1.00 60.62 161 ILE B N 1
ATOM 3944 C CA . ILE B 1 181 ? 23.114 -101.447 -37.691 1.00 61.07 161 ILE B CA 1
ATOM 3945 C C . ILE B 1 181 ? 23.176 -100.576 -38.928 1.00 61.11 161 ILE B C 1
ATOM 3946 O O . ILE B 1 181 ? 22.251 -100.562 -39.727 1.00 60.62 161 ILE B O 1
ATOM 3951 N N . HIS B 1 182 ? 24.282 -99.837 -39.059 1.00 61.63 162 HIS B N 1
ATOM 3952 C CA . HIS B 1 182 ? 24.501 -98.896 -40.149 1.00 61.05 162 HIS B CA 1
ATOM 3953 C C . HIS B 1 182 ? 24.876 -99.589 -41.442 1.00 61.38 162 HIS B C 1
ATOM 3954 O O . HIS B 1 182 ? 25.169 -100.782 -41.437 1.00 61.09 162 HIS B O 1
ATOM 3961 N N . PRO B 1 183 ? 24.880 -98.839 -42.569 1.00 62.05 163 PRO B N 1
ATOM 3962 C CA . PRO B 1 183 ? 25.184 -99.432 -43.881 1.00 62.29 163 PRO B CA 1
ATOM 3963 C C . PRO B 1 183 ? 26.515 -100.213 -43.948 1.00 62.77 163 PRO B C 1
ATOM 3964 O O . PRO B 1 183 ? 27.510 -99.809 -43.336 1.00 62.77 163 PRO B O 1
ATOM 3968 N N . ARG B 1 184 ? 26.482 -101.336 -44.670 1.00 62.95 164 ARG B N 1
ATOM 3969 C CA . ARG B 1 184 ? 27.632 -102.236 -44.965 1.00 62.61 164 ARG B CA 1
ATOM 3970 C C . ARG B 1 184 ? 28.449 -102.722 -43.774 1.00 62.42 164 ARG B C 1
ATOM 3971 O O . ARG B 1 184 ? 29.689 -102.729 -43.792 1.00 63.27 164 ARG B O 1
ATOM 3986 N N . VAL B 1 185 ? 27.736 -103.128 -42.736 1.00 61.40 165 VAL B N 1
ATOM 3987 C CA . VAL B 1 185 ? 28.318 -103.913 -41.671 1.00 60.06 165 VAL B CA 1
ATOM 3988 C C . VAL B 1 185 ? 28.145 -105.388 -42.111 1.00 60.71 165 VAL B C 1
ATOM 3989 O O . VAL B 1 185 ? 27.114 -105.742 -42.694 1.00 60.37 165 VAL B O 1
ATOM 3993 N N . VAL B 1 186 ? 29.150 -106.229 -41.866 1.00 60.40 166 VAL B N 1
ATOM 3994 C CA . VAL B 1 186 ? 29.014 -107.659 -42.137 1.00 59.89 166 VAL B CA 1
ATOM 3995 C C . VAL B 1 186 ? 28.932 -108.385 -40.801 1.00 59.91 166 VAL B C 1
ATOM 3996 O O . VAL B 1 186 ? 29.911 -108.459 -40.037 1.00 60.58 166 VAL B O 1
ATOM 4000 N N . ILE B 1 187 ? 27.750 -108.892 -40.492 1.00 59.04 167 ILE B N 1
ATOM 4001 C CA . ILE B 1 187 ? 27.611 -109.702 -39.306 1.00 57.95 167 ILE B CA 1
ATOM 4002 C C . ILE B 1 187 ? 27.644 -111.115 -39.855 1.00 58.69 167 ILE B C 1
ATOM 4003 O O . ILE B 1 187 ? 26.788 -111.489 -40.649 1.00 58.84 167 ILE B O 1
ATOM 4008 N N . ARG B 1 188 ? 28.678 -111.868 -39.488 1.00 59.27 168 ARG B N 1
ATOM 4009 C CA . ARG B 1 188 ? 28.890 -113.227 -40.038 1.00 58.36 168 ARG B CA 1
ATOM 4010 C C . ARG B 1 188 ? 28.032 -114.265 -39.358 1.00 58.59 168 ARG B C 1
ATOM 4011 O O . ARG B 1 188 ? 27.205 -113.943 -38.518 1.00 59.12 168 ARG B O 1
ATOM 4019 N N . GLU B 1 189 ? 28.241 -115.527 -39.727 1.00 58.49 169 GLU B N 1
ATOM 4020 C CA . GLU B 1 189 ? 27.513 -116.645 -39.148 1.00 58.74 169 GLU B CA 1
ATOM 4021 C C . GLU B 1 189 ? 27.694 -116.669 -37.636 1.00 58.90 169 GLU B C 1
ATOM 4022 O O . GLU B 1 189 ? 28.717 -116.218 -37.123 1.00 59.44 169 GLU B O 1
ATOM 4028 N N . ARG B 1 190 ? 26.672 -117.146 -36.938 1.00 58.85 170 ARG B N 1
ATOM 4029 C CA . ARG B 1 190 ? 26.734 -117.495 -35.513 1.00 59.52 170 ARG B CA 1
ATOM 4030 C C . ARG B 1 190 ? 27.356 -116.424 -34.648 1.00 59.47 170 ARG B C 1
ATOM 4031 O O . ARG B 1 190 ? 28.321 -116.645 -33.902 1.00 58.88 170 ARG B O 1
ATOM 4039 N N . VAL B 1 191 ? 26.782 -115.229 -34.798 1.00 60.21 171 VAL B N 1
ATOM 4040 C CA . VAL B 1 191 ? 27.112 -114.087 -33.986 1.00 60.23 171 VAL B CA 1
ATOM 4041 C C . VAL B 1 191 ? 25.832 -113.688 -33.255 1.00 60.34 171 VAL B C 1
ATOM 4042 O O . VAL B 1 191 ? 24.771 -113.540 -33.865 1.00 60.60 171 VAL B O 1
ATOM 4046 N N . SER B 1 192 ? 25.933 -113.566 -31.938 1.00 60.20 172 SER B N 1
ATOM 4047 C CA . SER B 1 192 ? 24.858 -113.004 -31.133 1.00 60.27 172 SER B CA 1
ATOM 4048 C C . SER B 1 192 ? 25.129 -111.522 -30.833 1.00 60.47 172 SER B C 1
ATOM 4049 O O . SER B 1 192 ? 26.104 -111.206 -30.150 1.00 60.71 172 SER B O 1
ATOM 4052 N N . ILE B 1 193 ? 24.259 -110.638 -31.333 1.00 60.73 173 ILE B N 1
ATOM 4053 C CA . ILE B 1 193 ? 24.279 -109.189 -31.042 1.00 60.32 173 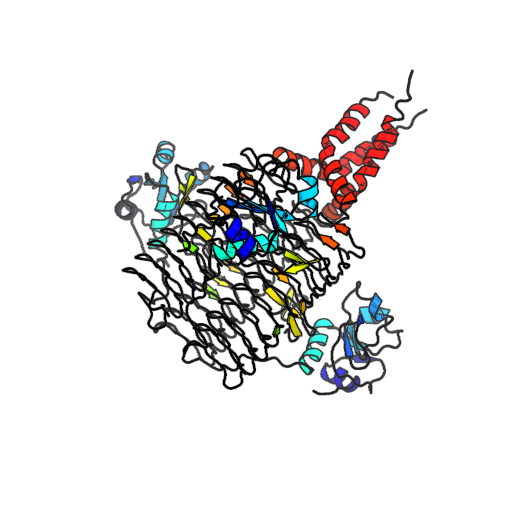ILE B CA 1
ATOM 4054 C C . ILE B 1 193 ? 23.182 -108.848 -30.029 1.00 60.31 173 ILE B C 1
ATOM 4055 O O . ILE B 1 193 ? 22.016 -109.167 -30.251 1.00 61.11 173 ILE B O 1
ATOM 4060 N N . GLY B 1 194 ? 23.540 -108.175 -28.936 1.00 59.87 174 GLY B N 1
ATOM 4061 C CA . GLY B 1 194 ? 22.587 -107.858 -27.864 1.00 59.69 174 GLY B CA 1
ATOM 4062 C C . GLY B 1 194 ? 21.524 -106.808 -28.172 1.00 59.34 174 GLY B C 1
ATOM 4063 O O . GLY B 1 194 ? 21.300 -106.450 -29.329 1.00 59.32 174 GLY B O 1
ATOM 4064 N N . LYS B 1 195 ? 20.865 -106.327 -27.127 1.00 59.28 175 LYS B N 1
ATOM 4065 C CA . LYS B 1 195 ? 19.861 -105.262 -27.239 1.00 59.98 175 LYS B CA 1
ATOM 4066 C C . LYS B 1 195 ? 20.510 -103.888 -27.259 1.00 60.21 175 LYS B C 1
ATOM 4067 O O . LYS B 1 195 ? 21.496 -103.681 -26.569 1.00 60.82 175 LYS B O 1
ATOM 4073 N N . ARG B 1 196 ? 19.947 -102.952 -28.029 1.00 60.52 176 ARG B N 1
ATOM 4074 C CA . ARG B 1 196 ? 20.386 -101.532 -28.041 1.00 60.44 176 ARG B CA 1
ATOM 4075 C C . ARG B 1 196 ? 21.819 -101.304 -28.504 1.00 60.13 176 ARG B C 1
ATOM 4076 O O . ARG B 1 196 ? 22.409 -100.280 -28.180 1.00 61.12 176 ARG B O 1
ATOM 4084 N N . VAL B 1 197 ? 22.368 -102.252 -29.254 1.00 59.86 177 VAL B N 1
ATOM 4085 C CA . VAL B 1 197 ? 23.750 -102.215 -29.765 1.00 58.91 177 VAL B CA 1
ATOM 4086 C C . VAL B 1 197 ? 23.825 -101.391 -31.066 1.00 58.24 177 VAL B C 1
ATOM 4087 O O . VAL B 1 197 ? 22.995 -101.569 -31.967 1.00 58.54 177 VAL B O 1
ATOM 4091 N N . ILE B 1 198 ? 24.822 -100.509 -31.163 1.00 56.83 178 ILE B N 1
ATOM 4092 C CA . ILE B 1 198 ? 25.071 -99.708 -32.360 1.00 55.56 178 ILE B CA 1
ATOM 4093 C C . ILE B 1 198 ? 26.375 -100.141 -33.038 1.00 54.68 178 ILE B C 1
ATOM 4094 O O . ILE B 1 198 ? 27.400 -100.315 -32.363 1.00 54.29 178 ILE B O 1
ATOM 4099 N N . ILE B 1 199 ? 26.338 -100.293 -34.360 1.00 53.49 179 ILE B N 1
ATOM 4100 C CA . ILE B 1 199 ? 27.502 -100.685 -35.134 1.00 53.44 179 ILE B CA 1
ATOM 4101 C C . ILE B 1 199 ? 27.639 -99.750 -36.322 1.00 54.12 179 ILE B C 1
ATOM 4102 O O . ILE B 1 199 ? 26.778 -99.720 -37.193 1.00 53.24 179 ILE B O 1
ATOM 4107 N N . GLN B 1 200 ? 28.702 -98.936 -36.326 1.00 55.19 180 GLN B N 1
ATOM 4108 C CA . GLN B 1 200 ? 28.915 -97.925 -37.364 1.00 55.48 180 GLN B CA 1
ATOM 4109 C C . GLN B 1 200 ? 29.240 -98.614 -38.688 1.00 56.28 180 GLN B C 1
ATOM 4110 O O . GLN B 1 200 ? 29.532 -99.818 -38.697 1.00 55.83 180 GLN B O 1
ATOM 4116 N N . PRO B 1 201 ? 29.203 -97.871 -39.821 1.00 56.24 181 PRO B N 1
ATOM 4117 C CA . PRO B 1 201 ? 29.370 -98.598 -41.094 1.00 57.09 181 PRO B CA 1
ATOM 4118 C C . PRO B 1 201 ? 30.704 -99.376 -41.240 1.00 57.76 181 PRO B C 1
ATOM 4119 O O . PRO B 1 201 ? 31.695 -99.057 -40.582 1.00 58.45 181 PRO B O 1
ATOM 4123 N N . GLY B 1 202 ? 30.700 -100.447 -42.025 1.00 58.84 182 GLY B N 1
ATOM 4124 C CA . GLY B 1 202 ? 31.939 -101.213 -42.287 1.00 57.34 182 GLY B CA 1
ATOM 4125 C C . GLY B 1 202 ? 32.600 -102.104 -41.234 1.00 56.85 182 GLY B C 1
ATOM 4126 O O . GLY B 1 202 ? 33.563 -102.798 -41.559 1.00 56.64 182 GLY B O 1
ATOM 4127 N N . ALA B 1 203 ? 32.157 -102.073 -39.979 1.00 56.58 183 ALA B N 1
ATOM 4128 C CA . ALA B 1 203 ? 32.693 -103.025 -38.979 1.00 57.10 183 ALA B CA 1
ATOM 4129 C C . ALA B 1 203 ? 32.412 -104.422 -39.505 1.00 56.26 183 ALA B C 1
ATOM 4130 O O . ALA B 1 203 ? 31.465 -104.572 -40.282 1.00 56.22 183 ALA B O 1
ATOM 4132 N N . VAL B 1 204 ? 33.250 -105.396 -39.135 1.00 56.06 184 VAL B N 1
ATOM 4133 C CA . VAL B 1 204 ? 33.050 -106.827 -39.494 1.00 56.63 184 VAL B CA 1
ATOM 4134 C C . VAL B 1 204 ? 33.025 -107.660 -38.217 1.00 56.69 184 VAL B C 1
ATOM 4135 O O . VAL B 1 204 ? 34.009 -107.719 -37.469 1.00 57.08 184 VAL B O 1
ATOM 4139 N N . ILE B 1 205 ? 31.889 -108.289 -37.943 1.00 56.65 185 ILE B N 1
ATOM 4140 C CA . ILE B 1 205 ? 31.739 -109.001 -36.702 1.00 56.41 185 ILE B CA 1
ATOM 4141 C C . ILE B 1 205 ? 31.687 -110.492 -37.008 1.00 56.18 185 ILE B C 1
ATOM 4142 O O . ILE B 1 205 ? 30.725 -110.988 -37.636 1.00 56.97 185 ILE B O 1
ATOM 4147 N N . GLY B 1 206 ? 32.747 -111.191 -36.610 1.00 55.74 186 GLY B N 1
ATOM 4148 C CA . GLY B 1 206 ? 32.823 -112.652 -36.802 1.00 54.32 186 GLY B CA 1
ATOM 4149 C C . GLY B 1 206 ? 33.759 -113.144 -37.892 1.00 54.60 186 GLY B C 1
ATOM 4150 O O . GLY B 1 206 ? 33.620 -114.288 -38.361 1.00 54.16 186 GLY B O 1
ATOM 4151 N N . SER B 1 207 ? 34.714 -112.319 -38.319 1.00 53.81 187 SER B N 1
ATOM 4152 C CA . SER B 1 207 ? 35.778 -112.802 -39.212 1.00 54.85 187 SER B CA 1
ATOM 4153 C C . SER B 1 207 ? 36.603 -113.957 -38.573 1.00 54.99 187 SER B C 1
ATOM 4154 O O . SER B 1 207 ? 36.667 -114.063 -37.349 1.00 54.85 187 SER B O 1
ATOM 4157 N N . CYS B 1 208 ? 37.226 -114.823 -39.377 1.00 55.77 188 CYS B N 1
ATOM 4158 C CA . CYS B 1 208 ? 38.053 -115.901 -38.793 1.00 56.26 188 CYS B CA 1
ATOM 4159 C C . CYS B 1 208 ? 39.256 -115.362 -38.022 1.00 55.83 188 CYS B C 1
ATOM 4160 O O . CYS B 1 208 ? 39.987 -114.479 -38.508 1.00 55.46 188 CYS B O 1
ATOM 4163 N N . GLY B 1 209 ? 39.459 -115.902 -36.818 1.00 55.38 189 GLY B N 1
ATOM 4164 C CA . GLY B 1 209 ? 40.692 -115.672 -36.051 1.00 55.27 189 GLY B CA 1
ATOM 4165 C C . GLY B 1 209 ? 41.964 -115.931 -36.861 1.00 55.10 189 GLY B C 1
ATOM 4166 O O . GLY B 1 209 ? 41.925 -116.640 -37.869 1.00 53.70 189 GLY B O 1
ATOM 4167 N N . PHE B 1 210 ? 43.076 -115.312 -36.449 1.00 55.52 190 PHE B N 1
ATOM 4168 C CA . PHE B 1 210 ? 44.352 -115.491 -37.152 1.00 56.66 190 PHE B CA 1
ATOM 4169 C C . PHE B 1 210 ? 45.132 -116.701 -36.585 1.00 56.22 190 PHE B C 1
ATOM 4170 O O . PHE B 1 210 ? 46.059 -116.543 -35.791 1.00 55.94 190 PHE B O 1
ATOM 4178 N N . GLY B 1 211 ? 44.747 -117.909 -36.981 1.00 57.22 191 GLY B N 1
ATOM 4179 C CA . GLY B 1 211 ? 45.345 -119.130 -36.382 1.00 56.92 191 GLY B CA 1
ATOM 4180 C C . GLY B 1 211 ? 45.901 -120.122 -37.379 1.00 57.41 191 GLY B C 1
ATOM 4181 O O . GLY B 1 211 ? 45.186 -120.521 -38.304 1.00 57.54 191 GLY B O 1
ATOM 4182 N N . TYR B 1 212 ? 47.165 -120.535 -37.175 1.00 57.44 192 TYR B N 1
ATOM 4183 C CA . TYR B 1 212 ? 47.905 -121.382 -38.129 1.00 57.86 192 TYR B CA 1
ATOM 4184 C C . TYR B 1 212 ? 48.820 -122.424 -37.483 1.00 57.79 192 TYR B C 1
ATOM 4185 O O . TYR B 1 212 ? 49.247 -122.285 -36.341 1.00 57.62 192 TYR B O 1
ATOM 4194 N N . VAL B 1 213 ? 49.128 -123.477 -38.221 1.00 58.57 193 VAL B N 1
ATOM 4195 C CA . VAL B 1 213 ? 50.153 -124.403 -37.764 1.00 58.77 193 VAL B CA 1
ATOM 4196 C C . VAL B 1 213 ? 51.276 -124.494 -38.796 1.00 59.28 193 VAL B C 1
ATOM 4197 O O . VAL B 1 213 ? 51.178 -125.229 -39.793 1.00 59.93 193 VAL B O 1
ATOM 4201 N N . THR B 1 214 ? 52.338 -123.726 -38.543 1.00 59.61 194 THR B N 1
ATOM 4202 C CA . THR B 1 214 ? 53.559 -123.760 -39.353 1.00 60.05 194 THR B CA 1
ATOM 4203 C C . THR B 1 214 ? 54.243 -125.139 -39.335 1.00 60.13 194 THR B C 1
ATOM 4204 O O . THR B 1 214 ? 54.645 -125.644 -38.284 1.00 60.27 194 THR B O 1
ATOM 4208 N N . SER B 1 215 ? 54.368 -125.728 -40.520 1.00 60.57 195 SER B N 1
ATOM 4209 C CA . SER B 1 215 ? 55.075 -126.991 -40.740 1.00 60.61 195 SER B CA 1
ATOM 4210 C C . SER B 1 215 ? 56.591 -126.825 -40.652 1.00 60.84 195 SER B C 1
ATOM 4211 O O . SER B 1 215 ? 57.087 -125.697 -40.510 1.00 60.77 195 SER B O 1
ATOM 4214 N N . ALA B 1 216 ? 57.322 -127.955 -40.747 1.00 61.29 196 ALA B N 1
ATOM 4215 C CA . ALA B 1 216 ? 58.798 -127.957 -40.768 1.00 61.52 196 ALA B CA 1
ATOM 4216 C C . ALA B 1 216 ? 59.339 -127.046 -41.904 1.00 61.84 196 ALA B C 1
ATOM 4217 O O . ALA B 1 216 ? 59.947 -125.991 -41.624 1.00 62.47 196 ALA B O 1
ATOM 4219 N N . PHE B 1 217 ? 59.054 -127.328 -43.168 1.00 61.58 197 PHE B N 1
ATOM 4220 C CA . PHE B 1 217 ? 59.420 -126.424 -44.359 1.00 61.61 197 PHE B CA 1
ATOM 4221 C C . PHE B 1 217 ? 58.975 -125.018 -44.354 1.00 61.33 197 PHE B C 1
ATOM 4222 O O . PHE B 1 217 ? 59.301 -124.268 -45.296 1.00 61.39 197 PHE B O 1
ATOM 4230 N N . GLY B 1 218 ? 58.237 -124.711 -43.320 1.00 61.36 198 GLY B N 1
ATOM 4231 C CA . GLY B 1 218 ? 57.855 -123.282 -43.154 1.00 61.55 198 GLY B CA 1
ATOM 4232 C C . GLY B 1 218 ? 56.416 -122.866 -43.523 1.00 61.50 198 GLY B C 1
ATOM 4233 O O . GLY B 1 218 ? 56.015 -121.693 -43.304 1.00 62.18 198 GLY B O 1
ATOM 4234 N N . GLN B 1 219 ? 55.623 -123.816 -44.045 1.00 61.23 199 GLN B N 1
ATOM 4235 C CA . GLN B 1 219 ? 54.244 -123.546 -44.555 1.00 61.71 199 GLN B CA 1
ATOM 4236 C C . GLN B 1 219 ? 53.105 -123.594 -43.513 1.00 61.56 199 GLN B C 1
ATOM 4237 O O . GLN B 1 219 ? 53.136 -124.408 -42.550 1.00 61.97 199 GLN B O 1
ATOM 4243 N N . HIS B 1 220 ? 52.068 -122.733 -43.742 1.00 61.77 200 HIS B N 1
ATOM 4244 C CA . HIS B 1 220 ? 51.108 -122.465 -42.657 1.00 61.96 200 HIS B CA 1
ATOM 4245 C C . HIS B 1 220 ? 49.677 -122.974 -42.874 1.00 61.83 200 HIS B C 1
ATOM 4246 O O . HIS B 1 220 ? 48.965 -122.560 -43.832 1.00 61.78 200 HIS B O 1
ATOM 4253 N N . LYS B 1 221 ? 49.269 -123.862 -41.948 1.00 61.94 201 LYS B N 1
ATOM 4254 C CA . LYS B 1 221 ? 47.990 -124.546 -42.050 1.00 62.33 201 LYS B CA 1
ATOM 4255 C C . LYS B 1 221 ? 46.865 -123.708 -41.469 1.00 62.27 201 LYS B C 1
ATOM 4256 O O . LYS B 1 221 ? 46.897 -123.324 -40.302 1.00 62.36 201 LYS B O 1
ATOM 4262 N N . HIS B 1 222 ? 45.871 -123.433 -42.303 1.00 62.40 202 HIS B N 1
ATOM 4263 C CA . HIS B 1 222 ? 44.653 -122.740 -41.891 1.00 62.61 202 HIS B CA 1
ATOM 4264 C C . HIS B 1 222 ? 43.861 -123.640 -40.927 1.00 62.14 202 HIS B C 1
ATOM 4265 O O . HIS B 1 222 ? 43.568 -124.802 -41.253 1.00 61.49 202 HIS B O 1
ATOM 4272 N N . LEU B 1 223 ? 43.570 -123.105 -39.736 1.00 61.25 203 LEU B N 1
ATOM 4273 C CA . LEU B 1 223 ? 42.698 -123.759 -38.755 1.00 60.81 203 LEU B CA 1
ATOM 4274 C C . LEU B 1 223 ? 41.305 -123.129 -38.830 1.00 60.85 203 LEU B C 1
ATOM 4275 O O . LEU B 1 223 ? 41.153 -121.908 -38.674 1.00 60.77 203 LEU B O 1
ATOM 4280 N N . LYS B 1 224 ? 40.301 -123.963 -39.090 1.00 60.78 204 LYS B N 1
ATOM 4281 C CA . LYS B 1 224 ? 38.922 -123.504 -39.248 1.00 60.59 204 LYS B CA 1
ATOM 4282 C C . LYS B 1 224 ? 38.404 -122.984 -37.913 1.00 60.21 204 LYS B C 1
ATOM 4283 O O . LYS B 1 224 ? 38.629 -123.593 -36.860 1.00 59.84 204 LYS B O 1
ATOM 4289 N N . HIS B 1 225 ? 37.728 -121.846 -37.959 1.00 59.36 205 HIS B N 1
ATOM 4290 C CA . HIS B 1 225 ? 37.139 -121.276 -36.759 1.00 59.59 205 HIS B CA 1
ATOM 4291 C C . HIS B 1 225 ? 35.634 -121.494 -36.709 1.00 59.48 205 HIS B C 1
ATOM 4292 O O . HIS B 1 225 ? 34.921 -121.286 -37.693 1.00 59.37 205 HIS B O 1
ATOM 4299 N N . LEU B 1 226 ? 35.163 -121.953 -35.553 1.00 59.35 206 LEU B N 1
ATOM 4300 C CA . LEU B 1 226 ? 33.789 -122.427 -35.413 1.00 59.21 206 LEU B CA 1
ATOM 4301 C C . LEU B 1 226 ? 33.166 -121.925 -34.128 1.00 59.58 206 LEU B C 1
ATOM 4302 O O . LEU B 1 226 ? 32.002 -122.223 -33.824 1.00 60.40 206 LEU B O 1
ATOM 4307 N N . GLY B 1 227 ? 33.959 -121.171 -33.370 1.00 60.10 207 GLY B N 1
ATOM 4308 C CA . GLY B 1 227 ? 33.480 -120.462 -32.195 1.00 60.04 207 GLY B CA 1
ATOM 4309 C C . GLY B 1 227 ? 32.625 -119.319 -32.682 1.00 60.27 207 GLY B C 1
ATOM 4310 O O . GLY B 1 227 ? 32.374 -119.203 -33.883 1.00 60.20 207 GLY B O 1
ATOM 4311 N N . LYS B 1 228 ? 32.193 -118.477 -31.749 1.00 60.06 208 LYS B N 1
ATOM 4312 C CA . LYS B 1 228 ? 31.245 -117.412 -32.033 1.00 60.04 208 LYS B CA 1
ATOM 4313 C C . LYS B 1 228 ? 31.836 -116.058 -31.672 1.00 60.02 208 LYS B C 1
ATOM 4314 O O . LYS B 1 228 ? 32.994 -115.969 -31.248 1.00 59.87 208 LYS B O 1
ATOM 4320 N N . VAL B 1 229 ? 31.025 -115.014 -31.867 1.00 60.17 209 VAL B N 1
ATOM 4321 C CA . VAL B 1 229 ? 31.230 -113.686 -31.276 1.00 59.73 209 VAL B CA 1
ATOM 4322 C C . VAL B 1 229 ? 29.963 -113.259 -30.503 1.00 59.43 209 VAL B C 1
ATOM 4323 O O . VAL B 1 229 ? 28.872 -113.185 -31.072 1.00 59.60 209 VAL B O 1
ATOM 4327 N N . ILE B 1 230 ? 30.111 -112.982 -29.208 1.00 58.88 210 ILE B N 1
ATOM 4328 C CA . ILE B 1 230 ? 28.997 -112.487 -28.401 1.00 58.24 210 ILE B CA 1
ATOM 4329 C C . ILE B 1 230 ? 29.149 -110.968 -28.135 1.00 58.21 210 ILE B C 1
ATOM 4330 O O . ILE B 1 230 ? 30.144 -110.520 -27.573 1.00 57.54 210 ILE B O 1
ATOM 4335 N N . ILE B 1 231 ? 28.184 -110.177 -28.585 1.00 58.16 211 ILE B N 1
ATOM 4336 C CA . ILE B 1 231 ? 28.182 -108.734 -28.278 1.00 58.78 211 ILE B CA 1
ATOM 4337 C C . ILE B 1 231 ? 27.014 -108.477 -27.331 1.00 59.15 211 ILE B C 1
ATOM 4338 O O . ILE B 1 231 ? 25.863 -108.708 -27.694 1.00 59.51 211 ILE B O 1
ATOM 4343 N N . GLU B 1 232 ? 27.301 -108.026 -26.111 1.00 59.44 212 GLU B N 1
ATOM 4344 C CA . GLU B 1 232 ? 26.255 -107.837 -25.097 1.00 59.36 212 GLU B CA 1
ATOM 4345 C C . GLU B 1 232 ? 25.509 -106.508 -25.288 1.00 59.21 212 GLU B C 1
ATOM 4346 O O . GLU B 1 232 ? 25.802 -105.779 -26.225 1.00 59.29 212 GLU B O 1
ATOM 4352 N N . ASP B 1 233 ? 24.547 -106.215 -24.414 1.00 59.09 213 ASP B N 1
ATOM 4353 C CA . ASP B 1 233 ? 23.680 -105.023 -24.545 1.00 59.32 213 ASP B CA 1
ATOM 4354 C C . ASP B 1 233 ? 24.424 -103.705 -24.378 1.00 59.78 213 ASP B C 1
ATOM 4355 O O . ASP B 1 233 ? 25.355 -103.620 -23.568 1.00 59.43 213 ASP B O 1
ATOM 4360 N N . ASP B 1 234 ? 23.991 -102.688 -25.135 1.00 60.30 214 ASP B N 1
ATOM 4361 C CA . ASP B 1 234 ? 24.447 -101.282 -24.973 1.00 60.89 214 ASP B CA 1
ATOM 4362 C C . ASP B 1 234 ? 25.896 -101.094 -25.383 1.00 60.96 214 ASP B C 1
ATOM 4363 O O . ASP B 1 234 ? 26.540 -100.096 -25.043 1.00 61.98 214 ASP B O 1
ATOM 4368 N N . VAL B 1 235 ? 26.404 -102.078 -26.106 1.00 61.03 215 VAL B N 1
ATOM 4369 C CA . VAL B 1 235 ? 27.727 -102.026 -26.673 1.00 60.63 215 VAL B CA 1
ATOM 4370 C C . VAL B 1 235 ? 27.665 -101.246 -27.971 1.00 60.63 215 VAL B C 1
ATOM 4371 O O . VAL B 1 235 ? 26.668 -101.294 -28.694 1.00 60.01 215 VAL B O 1
ATOM 4375 N N . GLU B 1 236 ? 28.738 -100.513 -28.249 1.00 60.75 216 GLU B N 1
ATOM 4376 C CA . GLU B 1 236 ? 28.909 -99.839 -29.520 1.00 61.11 216 GLU B CA 1
ATOM 4377 C C . GLU B 1 236 ? 30.235 -100.160 -30.158 1.00 60.64 216 GLU B C 1
ATOM 4378 O O . GLU B 1 236 ? 31.229 -100.387 -29.490 1.00 59.98 216 GLU B O 1
ATOM 4384 N N . ILE B 1 237 ? 30.222 -100.175 -31.478 1.00 60.41 217 ILE B N 1
ATOM 4385 C CA . ILE B 1 237 ? 31.348 -100.644 -32.225 1.00 60.58 217 ILE B CA 1
ATOM 4386 C C . ILE B 1 237 ? 31.527 -99.698 -33.385 1.00 59.74 217 ILE B C 1
ATOM 4387 O O . ILE B 1 237 ? 30.580 -99.445 -34.130 1.00 58.34 217 ILE B O 1
ATOM 4392 N N . GLY B 1 238 ? 32.764 -99.242 -33.549 1.00 59.20 218 GLY B N 1
ATOM 4393 C CA . GLY B 1 238 ? 33.099 -98.231 -34.529 1.00 59.75 218 GLY B CA 1
ATOM 4394 C C . GLY B 1 238 ? 33.203 -98.731 -35.938 1.00 59.64 218 GLY B C 1
ATOM 4395 O O . GLY B 1 238 ? 33.064 -99.940 -36.227 1.00 59.58 218 GLY B O 1
ATOM 4396 N N . ALA B 1 239 ? 33.478 -97.779 -36.809 1.00 59.64 219 ALA B N 1
ATOM 4397 C CA . ALA B 1 239 ? 33.533 -98.006 -38.232 1.00 60.11 219 ALA B CA 1
ATOM 4398 C C . ALA B 1 239 ? 34.760 -98.808 -38.606 1.00 60.12 219 ALA B C 1
ATOM 4399 O O . ALA B 1 239 ? 35.856 -98.543 -38.121 1.00 59.49 219 ALA B O 1
ATOM 4401 N N . ASN B 1 240 ? 34.554 -99.834 -39.429 1.00 60.94 220 ASN B N 1
ATOM 4402 C CA . ASN B 1 240 ? 35.674 -100.599 -39.977 1.00 61.31 220 ASN B CA 1
ATOM 4403 C C . ASN B 1 240 ? 36.489 -101.314 -38.905 1.00 61.07 220 ASN B C 1
ATOM 4404 O O . ASN B 1 240 ? 37.547 -101.902 -39.169 1.00 62.79 220 ASN B O 1
ATOM 4409 N N . THR B 1 241 ? 35.967 -101.310 -37.691 1.00 60.78 221 THR B N 1
ATOM 4410 C CA . THR B 1 241 ? 36.528 -102.140 -36.622 1.00 60.91 221 THR B CA 1
ATOM 4411 C C . THR B 1 241 ? 36.261 -103.628 -36.944 1.00 59.97 221 THR B C 1
ATOM 4412 O O . THR B 1 241 ? 35.262 -103.931 -37.558 1.00 60.09 221 THR B O 1
ATOM 4416 N N . THR B 1 242 ? 37.173 -104.538 -36.600 1.00 59.57 222 THR B N 1
ATOM 4417 C CA . THR B 1 242 ? 36.991 -105.954 -36.966 1.00 58.71 222 THR B CA 1
ATOM 4418 C C . THR B 1 242 ? 37.143 -106.832 -35.748 1.00 58.73 222 THR B C 1
ATOM 4419 O O . THR B 1 242 ? 38.152 -106.767 -35.028 1.00 57.19 222 THR B O 1
ATOM 4423 N N . ILE B 1 243 ? 36.121 -107.652 -35.520 1.00 58.42 223 ILE B N 1
ATOM 4424 C CA . ILE B 1 243 ? 36.095 -108.499 -34.359 1.00 59.24 223 ILE B CA 1
ATOM 4425 C C . ILE B 1 243 ? 36.012 -109.932 -34.827 1.00 59.64 223 ILE B C 1
ATOM 4426 O O . ILE B 1 243 ? 35.033 -110.360 -35.461 1.00 58.78 223 ILE B O 1
ATOM 4431 N N . ASP B 1 244 ? 37.090 -110.644 -34.517 1.00 60.84 224 ASP B N 1
ATOM 4432 C CA . ASP B 1 244 ? 37.304 -111.996 -34.901 1.00 60.60 224 ASP B CA 1
ATOM 4433 C C . ASP B 1 244 ? 36.668 -112.945 -33.922 1.00 61.20 224 ASP B C 1
ATOM 4434 O O . ASP B 1 244 ? 36.470 -112.610 -32.748 1.00 61.10 224 ASP B O 1
ATOM 4439 N N . ARG B 1 245 ? 36.411 -114.159 -34.410 1.00 60.95 225 ARG B N 1
ATOM 4440 C CA . ARG B 1 245 ? 35.781 -115.204 -33.640 1.00 60.70 225 ARG B CA 1
ATOM 4441 C C . ARG B 1 245 ? 36.847 -116.200 -33.152 1.00 60.63 225 ARG B C 1
ATOM 4442 O O . ARG B 1 245 ? 37.970 -116.211 -33.669 1.00 60.24 225 ARG B O 1
ATOM 4450 N N . GLY B 1 246 ? 36.492 -117.035 -32.173 1.00 60.23 226 GLY B N 1
ATOM 4451 C CA . GLY B 1 246 ? 37.454 -117.943 -31.540 1.00 59.77 226 GLY B CA 1
ATOM 4452 C C . GLY B 1 246 ? 37.550 -119.285 -32.236 1.00 59.51 226 GLY B C 1
ATOM 4453 O O . GLY B 1 246 ? 36.622 -119.678 -32.964 1.00 59.20 226 GLY B O 1
ATOM 4454 N N . ARG B 1 247 ? 38.656 -120.010 -32.005 1.00 59.45 227 ARG B N 1
ATOM 4455 C CA . ARG B 1 247 ? 38.848 -121.304 -32.653 1.00 59.04 227 ARG B CA 1
ATOM 4456 C C . ARG B 1 247 ? 37.611 -122.147 -32.309 1.00 59.17 227 ARG B C 1
ATOM 4457 O O . ARG B 1 247 ? 36.973 -122.726 -33.196 1.00 58.74 227 ARG B O 1
ATOM 4465 N N . PHE B 1 248 ? 37.238 -122.154 -31.030 1.00 59.75 228 PHE B N 1
ATOM 4466 C CA . PHE B 1 248 ? 36.160 -123.030 -30.541 1.00 61.33 228 PHE B CA 1
ATOM 4467 C C . PHE B 1 248 ? 35.315 -122.402 -29.427 1.00 61.82 228 PHE B C 1
ATOM 4468 O O . PHE B 1 248 ? 34.217 -122.891 -29.128 1.00 61.89 228 PHE B O 1
ATOM 4476 N N . LYS B 1 249 ? 35.850 -121.338 -28.821 1.00 62.33 229 LYS B N 1
ATOM 4477 C CA . LYS B 1 249 ? 35.200 -120.598 -27.742 1.00 62.67 229 LYS B CA 1
ATOM 4478 C C . LYS B 1 249 ? 34.975 -119.167 -28.227 1.00 62.84 229 LYS B C 1
ATOM 4479 O O . LYS B 1 249 ? 35.586 -118.716 -29.198 1.00 62.93 229 LYS B O 1
ATOM 4490 N N . HIS B 1 250 ? 34.084 -118.453 -27.568 1.00 62.90 230 HIS B N 1
ATOM 4491 C CA . HIS B 1 250 ? 33.618 -117.193 -28.120 1.00 63.85 230 HIS B CA 1
ATOM 4492 C C . HIS B 1 250 ? 34.512 -116.015 -27.763 1.00 63.46 230 HIS B C 1
ATOM 4493 O O . HIS B 1 250 ? 35.068 -115.955 -26.670 1.00 63.25 230 HIS B O 1
ATOM 4500 N N . SER B 1 251 ? 34.677 -115.103 -28.716 1.00 64.23 231 SER B N 1
ATOM 4501 C CA . SER B 1 251 ? 35.089 -113.743 -28.405 1.00 64.45 231 SER B CA 1
ATOM 4502 C C . SER B 1 251 ? 33.850 -113.070 -27.848 1.00 64.28 231 SER B C 1
ATOM 4503 O O . SER B 1 251 ? 32.739 -113.387 -28.279 1.00 63.86 231 SER B O 1
ATOM 4506 N N . VAL B 1 252 ? 34.043 -112.161 -26.883 1.00 64.57 232 VAL B N 1
ATOM 4507 C CA . VAL B 1 252 ? 32.942 -111.538 -26.121 1.00 63.99 232 VAL B CA 1
ATOM 4508 C C . VAL B 1 252 ? 33.265 -110.092 -25.792 1.00 64.21 232 VAL B C 1
ATOM 4509 O O . VAL B 1 252 ? 34.350 -109.802 -25.289 1.00 63.81 232 VAL B O 1
ATOM 4513 N N . VAL B 1 253 ? 32.308 -109.204 -26.081 1.00 64.26 233 VAL B N 1
ATOM 4514 C CA . VAL B 1 253 ? 32.331 -107.814 -25.635 1.00 64.33 233 VAL B CA 1
ATOM 4515 C C . VAL B 1 253 ? 31.126 -107.601 -24.716 1.00 64.55 233 VAL B C 1
ATOM 4516 O O . VAL B 1 253 ? 29.977 -107.660 -25.165 1.00 64.34 233 VAL B O 1
ATOM 4520 N N . ARG B 1 254 ? 31.404 -107.346 -23.436 1.00 64.71 234 ARG B N 1
ATOM 4521 C CA . ARG B 1 254 ? 30.375 -107.294 -22.392 1.00 64.80 234 ARG B CA 1
ATOM 4522 C C . ARG B 1 254 ? 29.705 -105.926 -22.235 1.00 64.71 234 ARG B C 1
ATOM 4523 O O . ARG B 1 254 ? 30.219 -104.912 -22.715 1.00 64.12 234 ARG B O 1
ATOM 4531 N N . GLU B 1 255 ? 28.561 -105.934 -21.552 1.00 64.53 235 GLU B N 1
ATOM 4532 C CA . GLU B 1 255 ? 27.633 -104.802 -21.470 1.00 65.03 235 GLU B CA 1
ATOM 4533 C C . GLU B 1 255 ? 28.239 -103.405 -21.398 1.00 64.38 235 GLU B C 1
ATOM 4534 O O . GLU B 1 255 ? 29.128 -103.145 -20.581 1.00 64.57 235 GLU B O 1
ATOM 4540 N N . GLY B 1 256 ? 27.719 -102.510 -22.233 1.00 63.65 236 GLY B N 1
ATOM 4541 C CA . GLY B 1 256 ? 28.034 -101.091 -22.162 1.00 63.58 236 GLY B CA 1
ATOM 4542 C C . GLY B 1 256 ? 29.422 -100.668 -22.617 1.00 63.05 236 GLY B C 1
ATOM 4543 O O . GLY B 1 256 ? 29.772 -99.500 -22.526 1.00 63.31 236 GLY B O 1
ATOM 4544 N N . SER B 1 257 ? 30.224 -101.614 -23.090 1.00 63.19 237 SER B N 1
ATOM 4545 C CA . SER B 1 257 ? 31.555 -101.294 -23.607 1.00 62.66 237 SER B CA 1
ATOM 4546 C C . SER B 1 257 ? 31.465 -100.562 -24.937 1.00 62.84 237 SER B C 1
ATOM 4547 O O . SER B 1 257 ? 30.588 -100.870 -25.758 1.00 62.87 237 SER B O 1
ATOM 4550 N N . LYS B 1 258 ? 32.366 -99.599 -25.154 1.00 62.31 238 LYS B N 1
ATOM 4551 C CA . LYS B 1 258 ? 32.363 -98.832 -26.402 1.00 61.97 238 LYS B CA 1
ATOM 4552 C C . LYS B 1 258 ? 33.688 -98.954 -27.127 1.00 62.30 238 LYS B C 1
ATOM 4553 O O . LYS B 1 258 ? 34.723 -98.559 -26.607 1.00 62.15 238 LYS B O 1
ATOM 4559 N N . ILE B 1 259 ? 33.623 -99.509 -28.334 1.00 62.50 239 ILE B N 1
ATOM 4560 C CA . ILE B 1 259 ? 34.765 -99.770 -29.167 1.00 62.61 239 ILE B CA 1
ATOM 4561 C C . ILE B 1 259 ? 34.691 -98.846 -30.350 1.00 62.47 239 ILE B C 1
ATOM 4562 O O . ILE B 1 259 ? 33.720 -98.900 -31.115 1.00 63.19 239 ILE B O 1
ATOM 4567 N N . ASP B 1 260 ? 35.729 -98.018 -30.468 1.00 61.29 240 ASP B N 1
ATOM 4568 C CA . ASP B 1 260 ? 35.924 -96.957 -31.466 1.00 61.14 240 ASP B CA 1
ATOM 4569 C C . ASP B 1 260 ? 36.214 -97.525 -32.853 1.00 61.04 240 ASP B C 1
ATOM 4570 O O . ASP B 1 260 ? 35.992 -98.709 -33.102 1.00 61.18 240 ASP B O 1
ATOM 4575 N N . ASN B 1 261 ? 36.684 -96.671 -33.756 1.00 60.31 241 ASN B N 1
ATOM 4576 C CA . ASN B 1 261 ? 36.908 -97.017 -35.161 1.00 60.66 241 ASN B CA 1
ATOM 4577 C C . ASN B 1 261 ? 38.188 -97.795 -35.413 1.00 60.94 241 ASN B C 1
ATOM 4578 O O . ASN B 1 261 ? 39.198 -97.519 -34.772 1.00 60.77 241 ASN B O 1
ATOM 4583 N N . LEU B 1 262 ? 38.149 -98.770 -36.329 1.00 61.49 242 LEU B N 1
ATOM 4584 C CA . LEU B 1 262 ? 39.385 -99.325 -36.885 1.00 60.76 242 LEU B CA 1
ATOM 4585 C C . LEU B 1 262 ? 40.169 -100.143 -35.842 1.00 61.19 242 LEU B C 1
ATOM 4586 O O . LEU B 1 262 ? 41.403 -100.153 -35.830 1.00 60.86 242 LEU B O 1
ATOM 4591 N N . VAL B 1 263 ? 39.443 -100.864 -34.989 1.00 62.19 243 VAL B N 1
ATOM 4592 C CA . VAL B 1 263 ? 40.062 -101.682 -33.935 1.00 61.92 243 VAL B CA 1
ATOM 4593 C C . VAL B 1 263 ? 40.154 -103.164 -34.285 1.00 62.01 243 VAL B C 1
ATOM 4594 O O . VAL B 1 263 ? 39.270 -103.728 -34.955 1.00 62.65 243 VAL B O 1
ATOM 4598 N N . GLN B 1 264 ? 41.230 -103.803 -33.837 1.00 61.08 244 GLN B N 1
ATOM 4599 C CA . GLN B 1 264 ? 41.369 -105.251 -33.996 1.00 60.38 244 GLN B CA 1
ATOM 4600 C C . GLN B 1 264 ? 41.019 -105.929 -32.685 1.00 59.77 244 GLN B C 1
ATOM 4601 O O . GLN B 1 264 ? 41.673 -105.724 -31.680 1.00 59.33 244 GLN B O 1
ATOM 4607 N N . ILE B 1 265 ? 39.961 -106.725 -32.697 1.00 59.85 245 ILE B N 1
ATOM 4608 C CA . ILE B 1 265 ? 39.676 -107.592 -31.569 1.00 59.52 245 ILE B CA 1
ATOM 4609 C C . ILE B 1 265 ? 39.873 -108.999 -32.106 1.00 59.85 245 ILE B C 1
ATOM 4610 O O . ILE B 1 265 ? 39.109 -109.447 -32.953 1.00 59.49 245 ILE B O 1
ATOM 4615 N N . ALA B 1 266 ? 40.913 -109.677 -31.618 1.00 60.75 246 ALA B N 1
ATOM 4616 C CA . ALA B 1 266 ? 41.312 -110.987 -32.101 1.00 60.80 246 ALA B CA 1
ATOM 4617 C C . ALA B 1 266 ? 40.418 -112.123 -31.613 1.00 61.71 246 ALA B C 1
ATOM 4618 O O . ALA B 1 266 ? 39.394 -111.898 -30.972 1.00 62.23 246 ALA B O 1
ATOM 4620 N N . HIS B 1 267 ? 40.828 -113.353 -31.922 1.00 61.96 247 HIS B N 1
ATOM 4621 C CA . HIS B 1 267 ? 40.085 -114.557 -31.567 1.00 62.61 247 HIS B CA 1
ATOM 4622 C C . HIS B 1 267 ? 40.186 -114.822 -30.079 1.00 62.87 247 HIS B C 1
ATOM 4623 O O . HIS B 1 267 ? 41.282 -114.911 -29.525 1.00 63.42 247 HIS B O 1
ATOM 4630 N N . GLN B 1 268 ? 39.038 -114.942 -29.427 1.00 63.15 248 GLN B N 1
ATOM 4631 C CA . GLN B 1 268 ? 38.977 -115.333 -28.018 1.00 63.60 248 GLN B CA 1
ATOM 4632 C C . GLN B 1 268 ? 39.385 -114.222 -27.070 1.00 63.45 248 GLN B C 1
ATOM 4633 O O . GLN B 1 268 ? 39.739 -114.471 -25.934 1.00 64.18 248 GLN B O 1
ATOM 4639 N N . VAL B 1 269 ? 39.328 -112.981 -27.540 1.00 64.01 249 VAL B N 1
ATOM 4640 C CA . VAL B 1 269 ? 39.451 -111.851 -26.649 1.00 63.20 249 VAL B CA 1
ATOM 4641 C C . VAL B 1 269 ? 38.141 -111.689 -25.868 1.00 63.62 249 VAL B C 1
ATOM 4642 O O . VAL B 1 269 ? 37.056 -111.757 -26.448 1.00 63.60 249 VAL B O 1
ATOM 4646 N N . GLU B 1 270 ? 38.255 -111.476 -24.560 1.00 63.22 250 GLU B N 1
ATOM 4647 C CA . GLU B 1 270 ? 37.111 -111.064 -23.765 1.00 63.18 250 GLU B CA 1
ATOM 4648 C C . GLU B 1 270 ? 37.281 -109.615 -23.270 1.00 63.22 250 GLU B C 1
ATOM 4649 O O . GLU B 1 270 ? 38.289 -109.251 -22.662 1.00 62.94 250 GLU B O 1
ATOM 4660 N N . VAL B 1 271 ? 36.305 -108.778 -23.594 1.00 63.27 251 VAL B N 1
ATOM 4661 C CA . VAL B 1 271 ? 36.261 -107.415 -23.082 1.00 63.32 251 VAL B CA 1
ATOM 4662 C C . VAL B 1 271 ? 35.179 -107.367 -22.030 1.00 63.17 251 VAL B C 1
ATOM 4663 O O . VAL B 1 271 ? 34.059 -107.798 -22.280 1.00 63.82 251 VAL B O 1
ATOM 4667 N N . GLY B 1 272 ? 35.515 -106.860 -20.849 1.00 62.95 252 GLY B N 1
ATOM 4668 C CA . GLY B 1 272 ? 34.552 -106.728 -19.757 1.00 62.67 252 GLY B CA 1
ATOM 4669 C C . GLY B 1 272 ? 33.547 -105.603 -19.968 1.00 62.39 252 GLY B C 1
ATOM 4670 O O . GLY B 1 272 ? 33.415 -105.082 -21.062 1.00 61.80 252 GLY B O 1
ATOM 4671 N N . GLN B 1 273 ? 32.859 -105.226 -18.896 1.00 62.50 253 GLN B N 1
ATOM 4672 C CA . GLN B 1 273 ? 31.754 -104.281 -18.952 1.00 62.61 253 GLN B CA 1
ATOM 4673 C C . GLN B 1 273 ? 32.212 -102.837 -18.778 1.00 62.28 253 GLN B C 1
ATOM 4674 O O . GLN B 1 273 ? 33.091 -102.555 -17.987 1.00 62.39 253 GLN B O 1
ATOM 4680 N N . HIS B 1 274 ? 31.550 -101.923 -19.477 1.00 62.27 254 HIS B N 1
ATOM 4681 C CA . HIS B 1 274 ? 31.796 -100.474 -19.367 1.00 62.10 254 HIS B CA 1
ATOM 4682 C C . HIS B 1 274 ? 33.237 -100.087 -19.664 1.00 62.37 254 HIS B C 1
ATOM 4683 O O . HIS B 1 274 ? 33.780 -99.142 -19.094 1.00 62.73 254 HIS B O 1
ATOM 4690 N N . SER B 1 275 ? 33.834 -100.816 -20.588 1.00 62.31 255 SER B N 1
ATOM 4691 C CA . SER B 1 275 ? 35.192 -100.552 -20.990 1.00 62.83 255 SER B CA 1
ATOM 4692 C C . SER B 1 275 ? 35.189 -99.746 -22.272 1.00 63.16 255 SER B C 1
ATOM 4693 O O . SER B 1 275 ? 34.167 -99.598 -22.929 1.00 62.96 255 SER B O 1
ATOM 4696 N N . MET B 1 276 ? 36.337 -99.187 -22.604 1.00 63.60 256 MET B N 1
ATOM 4697 C CA . MET B 1 276 ? 36.428 -98.351 -23.773 1.00 65.17 256 MET B CA 1
ATOM 4698 C C . MET B 1 276 ? 37.713 -98.633 -24.493 1.00 63.62 256 MET B C 1
ATOM 4699 O O . MET B 1 276 ? 38.771 -98.729 -23.864 1.00 63.72 256 MET B O 1
ATOM 4704 N N . ILE B 1 277 ? 37.601 -98.789 -25.809 1.00 62.54 257 ILE B N 1
ATOM 4705 C CA . ILE B 1 277 ? 38.749 -99.016 -26.678 1.00 61.57 257 ILE B CA 1
ATOM 4706 C C . ILE B 1 277 ? 38.782 -97.993 -27.789 1.00 60.38 257 ILE B C 1
ATOM 4707 O O . ILE B 1 277 ? 38.005 -98.053 -28.738 1.00 60.20 257 ILE B O 1
ATOM 4712 N N . VAL B 1 278 ? 39.691 -97.043 -27.648 1.00 59.39 258 VAL B N 1
ATOM 4713 C CA . VAL B 1 278 ? 39.848 -95.942 -28.587 1.00 57.52 258 VAL B CA 1
ATOM 4714 C C . VAL B 1 278 ? 40.437 -96.383 -29.943 1.00 57.29 258 VAL B C 1
ATOM 4715 O O . VAL B 1 278 ? 41.143 -97.436 -30.050 1.00 57.61 258 VAL B O 1
ATOM 4719 N N . ALA B 1 279 ? 40.120 -95.624 -30.990 1.00 55.89 259 ALA B N 1
ATOM 4720 C CA . ALA B 1 279 ? 40.491 -95.976 -32.376 1.00 56.83 259 ALA B CA 1
ATOM 4721 C C . ALA B 1 279 ? 41.864 -96.624 -32.580 1.00 56.95 259 ALA B C 1
ATOM 4722 O O . ALA B 1 279 ? 42.842 -96.284 -31.897 1.00 57.02 259 ALA B O 1
ATOM 4724 N N . GLN B 1 280 ? 41.936 -97.515 -33.563 1.00 57.19 260 GLN B N 1
ATOM 4725 C CA . GLN B 1 280 ? 43.216 -98.165 -33.954 1.00 57.45 260 GLN B CA 1
ATOM 4726 C C . GLN B 1 280 ? 43.929 -99.007 -32.879 1.00 56.95 260 GLN B C 1
ATOM 4727 O O . GLN B 1 280 ? 44.933 -99.707 -33.183 1.00 57.92 260 GLN B O 1
ATOM 4733 N N . ALA B 1 281 ? 43.444 -98.994 -31.639 1.00 55.81 261 ALA B N 1
ATOM 4734 C CA . ALA B 1 281 ? 44.035 -99.895 -30.635 1.00 56.26 261 ALA B CA 1
ATOM 4735 C C . ALA B 1 281 ? 43.921 -101.342 -31.156 1.00 55.94 261 ALA B C 1
ATOM 4736 O O . ALA B 1 281 ? 43.264 -101.587 -32.179 1.00 55.73 261 ALA B O 1
ATOM 4738 N N . GLY B 1 282 ? 44.559 -102.297 -30.496 1.00 56.68 262 GLY B N 1
ATOM 4739 C CA . GLY B 1 282 ? 44.428 -103.714 -30.937 1.00 57.16 262 GLY B CA 1
ATOM 4740 C C . GLY B 1 282 ? 44.740 -104.687 -29.807 1.00 58.36 262 GLY B C 1
ATOM 4741 O O . GLY B 1 282 ? 45.511 -104.360 -28.909 1.00 58.43 262 GLY B O 1
ATOM 4742 N N . ILE B 1 283 ? 44.147 -105.887 -29.853 1.00 58.85 263 ILE B N 1
ATOM 4743 C CA . ILE B 1 283 ? 44.265 -106.849 -28.784 1.00 58.66 263 ILE B CA 1
ATOM 4744 C C . ILE B 1 283 ? 44.439 -108.236 -29.410 1.00 59.89 263 ILE B C 1
ATOM 4745 O O . ILE B 1 283 ? 43.651 -108.656 -30.267 1.00 59.76 263 ILE B O 1
ATOM 4750 N N . ALA B 1 284 ? 45.492 -108.929 -28.999 1.00 60.13 264 ALA B N 1
ATOM 4751 C CA . ALA B 1 284 ? 45.827 -110.208 -29.612 1.00 60.67 264 ALA B CA 1
ATOM 4752 C C . ALA B 1 284 ? 45.076 -111.346 -28.921 1.00 60.76 264 ALA B C 1
ATOM 4753 O O . ALA B 1 284 ? 44.448 -111.138 -27.877 1.00 61.21 264 ALA B O 1
ATOM 4755 N N . GLY B 1 285 ? 45.136 -112.537 -29.514 1.00 61.18 265 GLY B N 1
ATOM 4756 C CA . GLY B 1 285 ? 44.337 -113.687 -29.081 1.00 60.91 265 GLY B CA 1
ATOM 4757 C C . GLY B 1 285 ? 44.320 -114.001 -27.593 1.00 61.00 265 GLY B C 1
ATOM 4758 O O . GLY B 1 285 ? 45.284 -113.728 -26.886 1.00 61.17 265 GLY B O 1
ATOM 4759 N N . SER B 1 286 ? 43.206 -114.576 -27.132 1.00 61.18 266 SER B N 1
ATOM 4760 C CA . SER B 1 286 ? 43.031 -115.068 -25.768 1.00 61.21 266 SER B CA 1
ATOM 4761 C C . SER B 1 286 ? 43.436 -114.097 -24.663 1.00 61.46 266 SER B C 1
ATOM 4762 O O . SER B 1 286 ? 43.957 -114.503 -23.617 1.00 62.09 266 SER B O 1
ATOM 4765 N N . THR B 1 287 ? 43.184 -112.814 -24.876 1.00 61.75 267 THR B N 1
ATOM 4766 C CA . THR B 1 287 ? 43.481 -111.831 -23.859 1.00 61.62 267 THR B CA 1
ATOM 4767 C C . THR B 1 287 ? 42.209 -111.344 -23.179 1.00 61.67 267 THR B C 1
ATOM 4768 O O . THR B 1 287 ? 41.175 -111.182 -23.818 1.00 61.91 267 THR B O 1
ATOM 4772 N N . LYS B 1 288 ? 42.301 -111.134 -21.869 1.00 61.40 268 LYS B N 1
ATOM 4773 C CA . LYS B 1 288 ? 41.177 -110.696 -21.060 1.00 61.15 268 LYS B CA 1
ATOM 4774 C C . LYS B 1 288 ? 41.323 -109.260 -20.552 1.00 61.10 268 LYS B C 1
ATOM 4775 O O . LYS B 1 288 ? 42.282 -108.927 -19.845 1.00 61.13 268 LYS B O 1
ATOM 4781 N N . ILE B 1 289 ? 40.352 -108.429 -20.923 1.00 60.06 269 ILE B N 1
ATOM 4782 C CA . ILE B 1 289 ? 40.252 -107.036 -20.482 1.00 59.66 269 ILE B CA 1
ATOM 4783 C C . ILE B 1 289 ? 39.136 -106.990 -19.456 1.00 59.16 269 ILE B C 1
ATOM 4784 O O . ILE B 1 289 ? 38.040 -107.497 -19.705 1.00 59.09 269 ILE B O 1
ATOM 4789 N N . GLY B 1 290 ? 39.416 -106.402 -18.298 1.00 58.65 270 GLY B N 1
ATOM 4790 C CA . GLY B 1 290 ? 38.434 -106.324 -17.219 1.00 57.48 270 GLY B CA 1
ATOM 4791 C C . GLY B 1 290 ? 37.413 -105.223 -17.460 1.00 57.01 270 GLY B C 1
ATOM 4792 O O . GLY B 1 290 ? 37.289 -104.705 -18.572 1.00 56.21 270 GLY B O 1
ATOM 4793 N N . ASN B 1 291 ? 36.689 -104.883 -16.401 1.00 56.56 271 ASN B N 1
ATOM 4794 C CA . ASN B 1 291 ? 35.605 -103.912 -16.448 1.00 56.91 271 ASN B CA 1
ATOM 4795 C C . ASN B 1 291 ? 36.121 -102.510 -16.191 1.00 57.05 271 ASN B C 1
ATOM 4796 O O . ASN B 1 291 ? 37.058 -102.324 -15.422 1.00 57.52 271 ASN B O 1
ATOM 4801 N N . HIS B 1 292 ? 35.491 -101.523 -16.810 1.00 57.06 272 HIS B N 1
ATOM 4802 C CA . HIS B 1 292 ? 35.862 -100.118 -16.591 1.00 57.67 272 HIS B CA 1
ATOM 4803 C C . HIS B 1 292 ? 37.315 -99.837 -16.953 1.00 57.50 272 HIS B C 1
ATOM 4804 O O . HIS B 1 292 ? 37.994 -99.051 -16.286 1.00 57.64 272 HIS B O 1
ATOM 4811 N N . VAL B 1 293 ? 37.774 -100.496 -18.013 1.00 57.90 273 VAL B N 1
ATOM 4812 C CA . VAL B 1 293 ? 39.139 -100.364 -18.508 1.00 57.46 273 VAL B CA 1
ATOM 4813 C C . VAL B 1 293 ? 39.144 -99.386 -19.663 1.00 57.67 273 VAL B C 1
ATOM 4814 O O . VAL B 1 293 ? 38.258 -99.419 -20.516 1.00 57.69 273 VAL B O 1
ATOM 4818 N N . ILE B 1 294 ? 40.161 -98.530 -19.712 1.00 57.68 274 ILE B N 1
ATOM 4819 C CA . ILE B 1 294 ? 40.374 -97.712 -20.893 1.00 57.79 274 ILE B CA 1
ATOM 4820 C C . ILE B 1 294 ? 41.655 -98.072 -21.653 1.00 57.71 274 ILE B C 1
ATOM 4821 O O . ILE B 1 294 ? 42.764 -97.889 -21.124 1.00 56.55 274 ILE B O 1
ATOM 4826 N N . ILE B 1 295 ? 41.486 -98.524 -22.905 1.00 57.85 275 ILE B N 1
ATOM 4827 C CA . ILE B 1 295 ? 42.603 -98.682 -23.834 1.00 58.45 275 ILE B CA 1
ATOM 4828 C C . ILE B 1 295 ? 42.743 -97.531 -24.810 1.00 58.12 275 ILE B C 1
ATOM 4829 O O . ILE B 1 295 ? 41.945 -97.404 -25.721 1.00 59.22 275 ILE B O 1
ATOM 4834 N N . GLY B 1 296 ? 43.796 -96.731 -24.662 1.00 58.01 276 GLY B N 1
ATOM 4835 C CA . GLY B 1 296 ? 43.972 -95.531 -25.477 1.00 57.28 276 GLY B CA 1
ATOM 4836 C C . GLY B 1 296 ? 44.167 -95.794 -26.964 1.00 57.41 276 GLY B C 1
ATOM 4837 O O . GLY B 1 296 ? 44.438 -96.927 -27.378 1.00 56.82 276 GLY B O 1
ATOM 4838 N N . GLY B 1 297 ? 44.036 -94.743 -27.772 1.00 56.89 277 GLY B N 1
ATOM 4839 C CA . GLY B 1 297 ? 44.272 -94.836 -29.211 1.00 57.79 277 GLY B CA 1
ATOM 4840 C C . GLY B 1 297 ? 45.570 -95.564 -29.564 1.00 58.44 277 GLY B C 1
ATOM 4841 O O . GLY B 1 297 ? 46.602 -95.324 -28.929 1.00 58.90 277 GLY B O 1
ATOM 4842 N N . GLN B 1 298 ? 45.512 -96.464 -30.552 1.00 58.07 278 GLN B N 1
ATOM 4843 C CA . GLN B 1 298 ? 46.721 -97.106 -31.129 1.00 58.30 278 GLN B CA 1
ATOM 4844 C C . GLN B 1 298 ? 47.489 -97.993 -30.152 1.00 58.30 278 GLN B C 1
ATOM 4845 O O . GLN B 1 298 ? 48.565 -98.518 -30.487 1.00 59.54 278 GLN B O 1
ATOM 4851 N N . ALA B 1 299 ? 46.961 -98.175 -28.952 1.00 58.37 279 ALA B N 1
ATOM 4852 C CA . ALA B 1 299 ? 47.610 -99.048 -27.984 1.00 59.10 279 ALA B CA 1
ATOM 4853 C C . ALA B 1 299 ? 47.611 -100.472 -28.538 1.00 59.02 279 ALA B C 1
ATOM 4854 O O . ALA B 1 299 ? 46.896 -100.765 -29.498 1.00 59.17 279 ALA B O 1
ATOM 4856 N N . GLY B 1 300 ? 48.449 -101.340 -27.981 1.00 59.92 280 GLY B N 1
ATOM 4857 C CA . GLY B 1 300 ? 48.533 -102.737 -28.439 1.00 59.92 280 GLY B CA 1
ATOM 4858 C C . GLY B 1 300 ? 48.707 -103.673 -27.260 1.00 60.68 280 GLY B C 1
ATOM 4859 O O . GLY B 1 300 ? 49.519 -103.403 -26.377 1.00 61.35 280 GLY B O 1
ATOM 4860 N N . ILE B 1 301 ? 47.958 -104.771 -27.237 1.00 60.70 281 ILE B N 1
ATOM 4861 C CA . ILE B 1 301 ? 47.990 -105.688 -26.110 1.00 61.30 281 ILE B CA 1
ATOM 4862 C C . ILE B 1 301 ? 48.272 -107.120 -26.575 1.00 62.14 281 ILE B C 1
ATOM 4863 O O . ILE B 1 301 ? 47.530 -107.648 -27.416 1.00 62.87 281 ILE B O 1
ATOM 4868 N N . THR B 1 302 ? 49.317 -107.747 -26.028 1.00 62.21 282 THR B N 1
ATOM 4869 C CA . THR B 1 302 ? 49.714 -109.106 -26.461 1.00 62.58 282 THR B CA 1
ATOM 4870 C C . THR B 1 302 ? 48.604 -110.097 -26.176 1.00 62.57 282 THR B C 1
ATOM 4871 O O . THR B 1 302 ? 47.612 -109.761 -25.512 1.00 62.36 282 THR B O 1
ATOM 4875 N N . GLY B 1 303 ? 48.796 -111.326 -26.649 1.00 62.26 283 GLY B N 1
ATOM 4876 C CA . GLY B 1 303 ? 47.827 -112.392 -26.419 1.00 61.88 283 GLY B CA 1
ATOM 4877 C C . GLY B 1 303 ? 48.057 -113.108 -25.112 1.00 61.23 283 GLY B C 1
ATOM 4878 O O . GLY B 1 303 ? 49.145 -113.039 -24.548 1.00 62.17 283 GLY B O 1
ATOM 4879 N N . HIS B 1 304 ? 47.028 -113.798 -24.630 1.00 60.30 284 HIS B N 1
ATOM 4880 C CA . HIS B 1 304 ? 47.151 -114.691 -23.484 1.00 59.13 284 HIS B CA 1
ATOM 4881 C C . HIS B 1 304 ? 47.490 -113.979 -22.185 1.00 59.49 284 HIS B C 1
ATOM 4882 O O . HIS B 1 304 ? 47.996 -114.598 -21.262 1.00 59.31 284 HIS B O 1
ATOM 4889 N N . ILE B 1 305 ? 47.209 -112.679 -22.115 1.00 60.03 285 ILE B N 1
ATOM 4890 C CA . ILE B 1 305 ? 47.373 -111.927 -20.864 1.00 60.38 285 ILE B CA 1
ATOM 4891 C C . ILE B 1 305 ? 46.044 -111.386 -20.315 1.00 60.90 285 ILE B C 1
ATOM 4892 O O . ILE B 1 305 ? 45.002 -111.494 -20.970 1.00 60.48 285 ILE B O 1
ATOM 4897 N N . CYS B 1 306 ? 46.088 -110.836 -19.100 1.00 61.57 286 CYS B N 1
ATOM 4898 C CA . CYS B 1 306 ? 44.928 -110.159 -18.500 1.00 62.39 286 CYS B CA 1
ATOM 4899 C C . CYS B 1 306 ? 45.216 -108.729 -18.089 1.00 62.05 286 CYS B C 1
ATOM 4900 O O . CYS B 1 306 ? 46.289 -108.410 -17.593 1.00 62.14 286 CYS B O 1
ATOM 4903 N N . ILE B 1 307 ? 44.215 -107.883 -18.253 1.00 62.56 287 ILE B N 1
ATOM 4904 C CA . ILE B 1 307 ? 44.270 -106.544 -17.725 1.00 62.40 287 ILE B CA 1
ATOM 4905 C C . ILE B 1 307 ? 43.214 -106.472 -16.635 1.00 62.46 287 ILE B C 1
ATOM 4906 O O . ILE B 1 307 ? 42.045 -106.815 -16.865 1.00 63.01 287 ILE B O 1
ATOM 4911 N N . ALA B 1 308 ? 43.639 -106.068 -15.437 1.00 61.88 288 ALA B N 1
ATOM 4912 C CA . ALA B 1 308 ? 42.748 -105.908 -14.290 1.00 61.14 288 ALA B CA 1
ATOM 4913 C C . ALA B 1 308 ? 41.632 -104.896 -14.579 1.00 60.84 288 ALA B C 1
ATOM 4914 O O . ALA B 1 308 ? 41.736 -104.102 -15.523 1.00 60.54 288 ALA B O 1
ATOM 4916 N N . ASP B 1 309 ? 40.571 -104.944 -13.770 1.00 60.38 289 ASP B N 1
ATOM 4917 C CA . ASP B 1 309 ? 39.487 -103.967 -13.808 1.00 59.69 289 ASP B CA 1
ATOM 4918 C C . ASP B 1 309 ? 40.059 -102.586 -13.475 1.00 59.41 289 ASP B C 1
ATOM 4919 O O . ASP B 1 309 ? 41.030 -102.485 -12.733 1.00 59.14 289 ASP B O 1
ATOM 4924 N N . HIS B 1 310 ? 39.433 -101.525 -13.987 1.00 58.76 290 HIS B N 1
ATOM 4925 C CA . HIS B 1 310 ? 39.769 -100.137 -13.605 1.00 57.77 290 HIS B CA 1
ATOM 4926 C C . HIS B 1 310 ? 41.215 -99.721 -13.935 1.00 57.22 290 HIS B C 1
ATOM 4927 O O . HIS B 1 310 ? 41.871 -99.001 -13.176 1.00 56.63 290 HIS B O 1
ATOM 4934 N N . VAL B 1 311 ? 41.690 -100.182 -15.083 1.00 57.07 291 VAL B N 1
ATOM 4935 C CA . VAL B 1 311 ? 43.021 -99.862 -15.580 1.00 57.07 291 VAL B CA 1
ATOM 4936 C C . VAL B 1 311 ? 42.908 -98.855 -16.710 1.00 57.55 291 VAL B C 1
ATOM 4937 O O . VAL B 1 311 ? 42.014 -98.976 -17.549 1.00 57.95 291 VAL B O 1
ATOM 4941 N N . ILE B 1 312 ? 43.811 -97.874 -16.750 1.00 57.48 292 ILE B N 1
ATOM 4942 C CA . ILE B 1 312 ? 43.870 -96.984 -17.905 1.00 57.87 292 ILE B CA 1
ATOM 4943 C C . ILE B 1 312 ? 45.184 -97.166 -18.643 1.00 58.80 292 ILE B C 1
ATOM 4944 O O . ILE B 1 312 ? 46.250 -97.005 -18.058 1.00 58.57 292 ILE B O 1
ATOM 4949 N N . MET B 1 313 ? 45.082 -97.505 -19.929 1.00 59.93 293 MET B N 1
ATOM 4950 C CA . MET B 1 313 ? 46.234 -97.594 -20.815 1.00 62.05 293 MET B CA 1
ATOM 4951 C C . MET B 1 313 ? 46.318 -96.366 -21.712 1.00 61.90 293 MET B C 1
ATOM 4952 O O . MET B 1 313 ? 45.420 -96.127 -22.515 1.00 61.87 293 MET B O 1
ATOM 4957 N N . MET B 1 314 ? 47.411 -95.612 -21.556 1.00 62.13 294 MET B N 1
ATOM 4958 C CA . MET B 1 314 ? 47.728 -94.420 -22.349 1.00 63.05 294 MET B CA 1
ATOM 4959 C C . MET B 1 314 ? 47.773 -94.727 -23.844 1.00 62.60 294 MET B C 1
ATOM 4960 O O . MET B 1 314 ? 47.927 -95.883 -24.250 1.00 63.26 294 MET B O 1
ATOM 4965 N N . ALA B 1 315 ? 47.615 -93.706 -24.679 1.00 61.94 295 ALA B N 1
ATOM 4966 C CA . ALA B 1 315 ? 47.738 -93.927 -26.116 1.00 61.38 295 ALA B CA 1
ATOM 4967 C C . ALA B 1 315 ? 49.111 -94.520 -26.476 1.00 61.08 295 ALA B C 1
ATOM 4968 O O . ALA B 1 315 ? 50.116 -94.228 -25.810 1.00 61.54 295 ALA B O 1
ATOM 4970 N N . GLN B 1 316 ? 49.128 -95.357 -27.511 1.00 60.52 296 GLN B N 1
ATOM 4971 C CA . GLN B 1 316 ? 50.349 -95.976 -28.061 1.00 60.61 296 GLN B CA 1
ATOM 4972 C C . GLN B 1 316 ? 51.075 -96.949 -27.121 1.00 60.99 296 GLN B C 1
ATOM 4973 O O . GLN B 1 316 ? 52.229 -97.310 -27.336 1.00 61.32 296 GLN B O 1
ATOM 4979 N N . THR B 1 317 ? 50.374 -97.410 -26.097 1.00 61.85 297 THR B N 1
ATOM 4980 C CA . THR B 1 317 ? 50.954 -98.346 -25.142 1.00 61.77 297 THR B CA 1
ATOM 4981 C C . THR B 1 317 ? 51.213 -99.689 -25.821 1.00 62.11 297 THR B C 1
ATOM 4982 O O . THR B 1 317 ? 50.450 -100.104 -26.714 1.00 62.02 297 THR B O 1
ATOM 4986 N N . GLY B 1 318 ? 52.324 -100.331 -25.425 1.00 61.52 298 GLY B N 1
ATOM 4987 C CA . GLY B 1 318 ? 52.625 -101.702 -25.814 1.00 60.90 298 GLY B CA 1
ATOM 4988 C C . GLY B 1 318 ? 52.657 -102.537 -24.558 1.00 60.54 298 GLY B C 1
ATOM 4989 O O . GLY B 1 318 ? 53.624 -102.487 -23.802 1.00 60.64 298 GLY B O 1
ATOM 4990 N N . VAL B 1 319 ? 51.583 -103.282 -24.326 1.00 59.96 299 VAL B N 1
ATOM 4991 C CA . VAL B 1 319 ? 51.450 -104.109 -23.135 1.00 59.45 299 VAL B CA 1
ATOM 4992 C C . VAL B 1 319 ? 51.960 -105.508 -23.450 1.00 59.49 299 VAL B C 1
ATOM 4993 O O . VAL B 1 319 ? 51.438 -106.169 -24.351 1.00 58.88 299 VAL B O 1
ATOM 4997 N N . THR B 1 320 ? 52.967 -105.951 -22.698 1.00 59.91 300 THR B N 1
ATOM 4998 C CA . THR B 1 320 ? 53.634 -107.244 -22.947 1.00 60.23 300 THR B CA 1
ATOM 4999 C C . THR B 1 320 ? 53.404 -108.269 -21.838 1.00 60.80 300 THR B C 1
ATOM 5000 O O . THR B 1 320 ? 53.681 -109.454 -22.008 1.00 61.12 300 THR B O 1
ATOM 5004 N N . LYS B 1 321 ? 52.919 -107.799 -20.695 1.00 61.42 301 LYS B N 1
ATOM 5005 C CA . LYS B 1 321 ? 52.740 -108.627 -19.514 1.00 61.88 301 LYS B CA 1
ATOM 5006 C C . LYS B 1 321 ? 51.398 -108.224 -18.934 1.00 61.69 301 LYS B C 1
ATOM 5007 O O . LYS B 1 321 ? 50.943 -107.095 -19.154 1.00 61.52 301 LYS B O 1
ATOM 5013 N N . SER B 1 322 ? 50.768 -109.141 -18.200 1.00 61.38 302 SER B N 1
ATOM 5014 C CA . SER B 1 322 ? 49.472 -108.885 -17.583 1.00 61.42 302 SER B CA 1
ATOM 5015 C C . SER B 1 322 ? 49.549 -107.707 -16.628 1.00 61.51 302 SER B C 1
ATOM 5016 O O . SER B 1 322 ? 50.513 -107.564 -15.876 1.00 61.75 302 SER B O 1
ATOM 5019 N N . ILE B 1 323 ? 48.538 -106.851 -16.678 1.00 61.28 303 ILE B N 1
ATOM 5020 C CA . ILE B 1 323 ? 48.360 -105.821 -15.663 1.00 61.06 303 ILE B CA 1
ATOM 5021 C C . ILE B 1 323 ? 47.368 -106.401 -14.683 1.00 60.97 303 ILE B C 1
ATOM 5022 O O . ILE B 1 323 ? 46.308 -106.874 -15.085 1.00 61.04 303 ILE B O 1
ATOM 5027 N N . THR B 1 324 ? 47.729 -106.391 -13.401 1.00 60.95 304 THR B N 1
ATOM 5028 C CA . THR B 1 324 ? 46.985 -107.138 -12.394 1.00 61.15 304 THR B CA 1
ATOM 5029 C C . THR B 1 324 ? 46.456 -106.282 -11.253 1.00 61.06 304 THR B C 1
ATOM 5030 O O . THR B 1 324 ? 45.835 -106.797 -10.322 1.00 61.26 304 THR B O 1
ATOM 5034 N N . SER B 1 325 ? 46.710 -104.978 -11.322 1.00 60.93 305 SER B N 1
ATOM 5035 C CA . SER B 1 325 ? 46.137 -104.039 -10.370 1.00 60.67 305 SER B CA 1
ATOM 5036 C C . SER B 1 325 ? 45.728 -102.751 -11.075 1.00 60.09 305 SER B C 1
ATOM 5037 O O . SER B 1 325 ? 46.254 -102.424 -12.144 1.00 59.75 305 SER B O 1
ATOM 5040 N N . PRO B 1 326 ? 44.787 -101.999 -10.484 1.00 59.75 306 PRO B N 1
ATOM 5041 C CA . PRO B 1 326 ? 44.285 -100.847 -11.223 1.00 59.46 306 PRO B CA 1
ATOM 5042 C C . PRO B 1 326 ? 45.289 -99.691 -11.285 1.00 59.21 306 PRO B C 1
ATOM 5043 O O . PRO B 1 326 ? 46.331 -99.721 -10.622 1.00 59.27 306 PRO B O 1
ATOM 5047 N N . GLY B 1 327 ? 44.977 -98.694 -12.104 1.00 59.00 307 GLY B N 1
ATOM 5048 C CA . GLY B 1 327 ? 45.783 -97.483 -12.194 1.00 58.29 307 GLY B CA 1
ATOM 5049 C C . GLY B 1 327 ? 46.057 -97.115 -13.632 1.00 57.86 307 GLY B C 1
ATOM 5050 O O . GLY B 1 327 ? 45.380 -97.606 -14.539 1.00 57.33 307 GLY B O 1
ATOM 5051 N N . ILE B 1 328 ? 47.057 -96.251 -13.824 1.00 57.79 308 ILE B N 1
ATOM 5052 C CA . ILE B 1 328 ? 47.414 -95.743 -15.138 1.00 57.67 308 ILE B CA 1
ATOM 5053 C C . ILE B 1 328 ? 48.727 -96.332 -15.610 1.00 58.29 308 ILE B C 1
ATOM 5054 O O . ILE B 1 328 ? 49.713 -96.318 -14.876 1.00 58.55 308 ILE B O 1
ATOM 5059 N N . TYR B 1 329 ? 48.724 -96.841 -16.845 1.00 58.65 309 TYR B N 1
ATOM 5060 C CA . TYR B 1 329 ? 49.904 -97.452 -17.454 1.00 59.04 309 TYR B CA 1
ATOM 5061 C C . TYR B 1 329 ? 50.204 -96.827 -18.806 1.00 59.44 309 TYR B C 1
ATOM 5062 O O . TYR B 1 329 ? 49.298 -96.453 -19.527 1.00 60.07 309 TYR B O 1
ATOM 5071 N N . GLY B 1 330 ? 51.483 -96.722 -19.151 1.00 60.35 310 GLY B N 1
ATOM 5072 C CA . GLY B 1 330 ? 51.886 -96.155 -20.438 1.00 60.73 310 GLY B CA 1
ATOM 5073 C C . GLY B 1 330 ? 53.246 -96.653 -20.877 1.00 61.25 310 GLY B C 1
ATOM 5074 O O . GLY B 1 330 ? 53.948 -97.325 -20.108 1.00 62.18 310 GLY B O 1
ATOM 5075 N N . GLY B 1 331 ? 53.618 -96.321 -22.113 1.00 61.51 311 GLY B N 1
ATOM 5076 C CA . GLY B 1 331 ? 54.894 -96.734 -22.703 1.00 61.39 311 GLY B CA 1
ATOM 5077 C C . GLY B 1 331 ? 54.797 -98.073 -23.405 1.00 61.66 311 GLY B C 1
ATOM 5078 O O . GLY B 1 331 ? 53.724 -98.708 -23.415 1.00 61.32 311 GLY B O 1
ATOM 5079 N N . ALA B 1 332 ? 55.924 -98.502 -23.981 1.00 61.48 312 ALA B N 1
ATOM 5080 C CA . ALA B 1 332 ? 56.025 -99.760 -24.722 1.00 61.52 312 ALA B CA 1
ATOM 5081 C C . ALA B 1 332 ? 57.441 -100.319 -24.569 1.00 61.86 312 ALA B C 1
ATOM 5082 O O . ALA B 1 332 ? 58.359 -99.799 -25.195 1.00 62.41 312 ALA B O 1
ATOM 5084 N N . PRO B 1 333 ? 57.639 -101.366 -23.731 1.00 61.69 313 PRO B N 1
ATOM 5085 C CA . PRO B 1 333 ? 56.714 -102.073 -22.825 1.00 61.47 313 PRO B CA 1
ATOM 5086 C C . PRO B 1 333 ? 56.050 -101.180 -21.783 1.00 61.47 313 PRO B C 1
ATOM 5087 O O . PRO B 1 333 ? 56.721 -100.318 -21.201 1.00 61.21 313 PRO B O 1
ATOM 5091 N N . ALA B 1 334 ? 54.750 -101.407 -21.552 1.00 61.17 314 ALA B N 1
ATOM 5092 C CA . ALA B 1 334 ? 53.962 -100.665 -20.573 1.00 60.72 314 ALA B CA 1
ATOM 5093 C C . ALA B 1 334 ? 54.537 -100.759 -19.172 1.00 60.82 314 ALA B C 1
ATOM 5094 O O . ALA B 1 334 ? 55.000 -101.822 -18.733 1.00 60.67 314 ALA B O 1
ATOM 5096 N N . ARG B 1 335 ? 54.491 -99.635 -18.470 1.00 60.52 315 ARG B N 1
ATOM 5097 C CA . ARG B 1 335 ? 54.906 -99.573 -17.086 1.00 60.47 315 ARG B CA 1
ATOM 5098 C C . ARG B 1 335 ? 53.904 -98.664 -16.380 1.00 60.61 315 ARG B C 1
ATOM 5099 O O . ARG B 1 335 ? 53.187 -97.929 -17.042 1.00 61.05 315 ARG B O 1
ATOM 5114 N N . PRO B 1 336 ? 53.799 -98.745 -15.043 1.00 61.01 316 PRO B N 1
ATOM 5115 C CA . PRO B 1 336 ? 52.934 -97.778 -14.380 1.00 61.18 316 PRO B CA 1
ATOM 5116 C C . PRO B 1 336 ? 53.339 -96.342 -14.715 1.00 61.72 316 PRO B C 1
ATOM 5117 O O . PRO B 1 336 ? 54.511 -96.080 -15.015 1.00 61.61 316 PRO B O 1
ATOM 5121 N N . TYR B 1 337 ? 52.369 -95.429 -14.666 1.00 61.93 317 TYR B N 1
ATOM 5122 C CA . TYR B 1 337 ? 52.581 -94.034 -15.047 1.00 62.32 317 TYR B CA 1
ATOM 5123 C C . TYR B 1 337 ? 53.851 -93.443 -14.448 1.00 62.52 317 TYR B C 1
ATOM 5124 O O . TYR B 1 337 ? 54.597 -92.737 -15.120 1.00 62.67 317 TYR B O 1
ATOM 5133 N N . GLN B 1 338 ? 54.073 -93.746 -13.176 1.00 62.81 318 GLN B N 1
ATOM 5134 C CA . GLN B 1 338 ? 55.199 -93.238 -12.413 1.00 63.12 318 GLN B CA 1
ATOM 5135 C C . GLN B 1 338 ? 56.541 -93.615 -13.038 1.00 63.41 318 GLN B C 1
ATOM 5136 O O . GLN B 1 338 ? 57.383 -92.745 -13.286 1.00 63.33 318 GLN B O 1
ATOM 5142 N N . GLU B 1 339 ? 56.715 -94.913 -13.297 1.00 64.01 319 GLU B N 1
ATOM 5143 C CA . GLU B 1 339 ? 57.944 -95.466 -13.881 1.00 64.41 319 GLU B CA 1
ATOM 5144 C C . GLU B 1 339 ? 58.136 -94.996 -15.307 1.00 64.19 319 GLU B C 1
ATOM 5145 O O . GLU B 1 339 ? 59.271 -94.768 -15.732 1.00 64.37 319 GLU B O 1
ATOM 5156 N N . ILE B 1 340 ? 57.041 -94.853 -16.051 1.00 63.97 320 ILE B N 1
ATOM 5157 C CA . ILE B 1 340 ? 57.155 -94.387 -17.429 1.00 63.84 320 ILE B CA 1
ATOM 5158 C C . ILE B 1 340 ? 57.379 -92.876 -17.533 1.00 63.60 320 ILE B C 1
ATOM 5159 O O . ILE B 1 340 ? 58.095 -92.422 -18.412 1.00 64.07 320 ILE B O 1
ATOM 5164 N N . HIS B 1 341 ? 56.795 -92.104 -16.627 1.00 63.70 321 HIS B N 1
ATOM 5165 C CA . HIS B 1 341 ? 57.018 -90.661 -16.605 1.00 63.70 321 HIS B CA 1
ATOM 5166 C C . HIS B 1 341 ? 58.479 -90.369 -16.251 1.00 63.70 321 HIS B C 1
ATOM 5167 O O . HIS B 1 341 ? 59.122 -89.529 -16.883 1.00 63.45 321 HIS B O 1
ATOM 5174 N N . ARG B 1 342 ? 58.987 -91.089 -15.250 1.00 63.91 322 ARG B N 1
ATOM 5175 C CA . ARG B 1 342 ? 60.381 -90.988 -14.796 1.00 64.14 322 ARG B CA 1
ATOM 5176 C C . ARG B 1 342 ? 61.373 -91.368 -15.897 1.00 63.99 322 ARG B C 1
ATOM 5177 O O . ARG B 1 342 ? 62.407 -90.717 -16.069 1.00 64.29 322 ARG B O 1
ATOM 5185 N N . GLN B 1 343 ? 61.050 -92.431 -16.629 1.00 63.57 323 GLN B N 1
ATOM 5186 C CA . GLN B 1 343 ? 61.896 -92.961 -17.704 1.00 63.08 323 GLN B CA 1
ATOM 5187 C C . GLN B 1 343 ? 62.112 -91.958 -18.836 1.00 62.73 323 GLN B C 1
ATOM 5188 O O . GLN B 1 343 ? 63.241 -91.744 -19.284 1.00 62.55 323 GLN B O 1
ATOM 5194 N N . VAL B 1 344 ? 61.016 -91.356 -19.293 1.00 62.29 324 VAL B N 1
ATOM 5195 C CA . VAL B 1 344 ? 61.054 -90.313 -20.311 1.00 61.89 324 VAL B CA 1
ATOM 5196 C C . VAL B 1 344 ? 61.948 -89.150 -19.846 1.00 61.75 324 VAL B C 1
ATOM 5197 O O . VAL B 1 344 ? 62.758 -88.639 -20.622 1.00 62.02 324 VAL B O 1
ATOM 5201 N N . ALA B 1 345 ? 61.821 -88.772 -18.576 1.00 61.11 325 ALA B N 1
ATOM 5202 C CA . ALA B 1 345 ? 62.574 -87.656 -18.011 1.00 60.83 325 ALA B CA 1
ATOM 5203 C C . ALA B 1 345 ? 64.065 -87.952 -17.960 1.00 60.66 325 ALA B C 1
ATOM 5204 O O . ALA B 1 345 ? 64.888 -87.068 -18.210 1.00 60.34 325 ALA B O 1
ATOM 5206 N N . LYS B 1 346 ? 64.391 -89.203 -17.631 1.00 60.67 326 LYS B N 1
ATOM 5207 C CA . LYS B 1 346 ? 65.768 -89.671 -17.521 1.00 60.56 326 LYS B CA 1
ATOM 5208 C C . LYS B 1 346 ? 66.418 -89.848 -18.888 1.00 60.45 326 LYS B C 1
ATOM 5209 O O . LYS B 1 346 ? 67.592 -89.528 -19.060 1.00 60.33 326 LYS B O 1
ATOM 5215 N N . VAL B 1 347 ? 65.658 -90.356 -19.854 1.00 60.49 327 VAL B N 1
ATOM 5216 C CA . VAL B 1 347 ? 66.132 -90.423 -21.238 1.00 60.54 327 VAL B CA 1
ATOM 5217 C C . VAL B 1 347 ? 66.380 -89.009 -21.771 1.00 60.81 327 VAL B C 1
ATOM 5218 O O . VAL B 1 347 ? 67.416 -88.744 -22.378 1.00 61.13 327 VAL B O 1
ATOM 5222 N N . ARG B 1 348 ? 65.437 -88.106 -21.508 1.00 61.15 328 ARG B N 1
ATOM 5223 C CA . ARG B 1 348 ? 65.564 -86.687 -21.855 1.00 61.22 328 ARG B CA 1
ATOM 5224 C C . ARG B 1 348 ? 66.815 -86.037 -21.259 1.00 61.19 328 ARG B C 1
ATOM 5225 O O . ARG B 1 348 ? 67.241 -84.972 -21.705 1.00 61.29 328 ARG B O 1
ATOM 5233 N N . ASN B 1 349 ? 67.402 -86.691 -20.263 1.00 61.08 329 ASN B N 1
ATOM 5234 C CA . ASN B 1 349 ? 68.441 -86.085 -19.445 1.00 61.04 329 ASN B CA 1
ATOM 5235 C C . ASN B 1 349 ? 69.848 -86.640 -19.689 1.00 61.07 329 ASN B C 1
ATOM 5236 O O . ASN B 1 349 ? 70.802 -86.242 -19.017 1.00 61.07 329 ASN B O 1
ATOM 5241 N N . LEU B 1 350 ? 69.970 -87.549 -20.653 1.00 61.09 330 LEU B N 1
ATOM 5242 C CA . LEU B 1 350 ? 71.242 -88.219 -20.946 1.00 61.02 330 LEU B CA 1
ATOM 5243 C C . LEU B 1 350 ? 72.383 -87.290 -21.361 1.00 61.24 330 LEU B C 1
ATOM 5244 O O . LEU B 1 350 ? 73.523 -87.526 -20.962 1.00 61.21 330 LEU B O 1
ATOM 5249 N N . PRO B 1 351 ? 72.094 -86.245 -22.169 1.00 61.50 331 PRO B N 1
ATOM 5250 C CA . PRO B 1 351 ? 73.156 -85.272 -22.441 1.00 61.73 331 PRO B CA 1
ATOM 5251 C C . PRO B 1 351 ? 73.625 -84.563 -21.170 1.00 62.08 331 PRO B C 1
ATOM 5252 O O . PRO B 1 351 ? 74.832 -84.427 -20.955 1.00 61.98 331 PRO B O 1
ATOM 5256 N N . ARG B 1 352 ? 72.674 -84.135 -20.338 1.00 62.44 332 ARG B N 1
ATOM 5257 C CA . ARG B 1 352 ? 72.972 -83.501 -19.053 1.00 62.96 332 ARG B CA 1
ATOM 5258 C C . ARG B 1 352 ? 73.723 -84.456 -18.112 1.00 63.01 332 ARG B C 1
ATOM 5259 O O . ARG B 1 352 ? 74.596 -84.024 -17.352 1.00 63.09 332 ARG B O 1
ATOM 5267 N N . LEU B 1 353 ? 73.384 -85.745 -18.184 1.00 63.08 333 LEU B N 1
ATOM 5268 C CA . LEU B 1 353 ? 73.982 -86.775 -17.330 1.00 63.01 333 LEU B CA 1
ATOM 5269 C C . LEU B 1 353 ? 75.450 -87.042 -17.663 1.00 63.43 333 LEU B C 1
ATOM 5270 O O . LEU B 1 353 ? 76.308 -86.979 -16.782 1.00 63.55 333 LEU B O 1
ATOM 5275 N N . GLU B 1 354 ? 75.739 -87.340 -18.929 1.00 63.82 334 GLU B N 1
ATOM 5276 C CA . GLU B 1 354 ? 77.120 -87.584 -19.348 1.00 64.21 334 GLU B CA 1
ATOM 5277 C C . GLU B 1 354 ? 77.962 -86.303 -19.298 1.00 64.26 334 GLU B C 1
ATOM 5278 O O . GLU B 1 354 ? 79.189 -86.361 -19.317 1.00 64.24 334 GLU B O 1
ATOM 5284 N N . GLU B 1 355 ? 77.282 -85.159 -19.227 1.00 64.36 335 GLU B N 1
ATOM 5285 C CA . GLU B 1 355 ? 77.914 -83.862 -19.030 1.00 64.41 335 GLU B CA 1
ATOM 5286 C C . GLU B 1 355 ? 78.515 -83.799 -17.630 1.00 64.44 335 GLU B C 1
ATOM 5287 O O . GLU B 1 355 ? 79.595 -83.229 -17.428 1.00 64.49 335 GLU B O 1
ATOM 5293 N N . ARG B 1 356 ? 77.804 -84.391 -16.670 1.00 64.42 336 ARG B N 1
ATOM 5294 C CA . ARG B 1 356 ? 78.284 -84.515 -15.293 1.00 64.41 336 ARG B CA 1
ATOM 5295 C C . ARG B 1 356 ? 79.457 -85.491 -15.207 1.00 64.37 336 ARG B C 1
ATOM 5296 O O . ARG B 1 356 ? 80.349 -85.320 -14.371 1.00 64.36 336 ARG B O 1
ATOM 5304 N N . ILE B 1 357 ? 79.443 -86.506 -16.074 1.00 64.30 337 ILE B N 1
ATOM 5305 C CA . ILE B 1 357 ? 80.568 -87.433 -16.234 1.00 64.21 337 ILE B CA 1
ATOM 5306 C C . ILE B 1 357 ? 81.764 -86.732 -16.899 1.00 64.39 337 ILE B C 1
ATOM 5307 O O . ILE B 1 357 ? 82.905 -86.864 -16.437 1.00 64.46 337 ILE B O 1
ATOM 5312 N N . ALA B 1 358 ? 81.494 -85.973 -17.963 1.00 64.46 338 ALA B N 1
ATOM 5313 C CA . ALA B 1 358 ? 82.522 -85.185 -18.655 1.00 64.50 338 ALA B CA 1
ATOM 5314 C C . ALA B 1 358 ? 83.275 -84.248 -17.703 1.00 64.51 338 ALA B C 1
ATOM 5315 O O . ALA B 1 358 ? 84.487 -84.053 -17.844 1.00 64.58 338 ALA B O 1
ATOM 5317 N N . ALA B 1 359 ? 82.550 -83.683 -16.736 1.00 64.46 339 ALA B N 1
ATOM 5318 C CA . ALA B 1 359 ? 83.143 -82.824 -15.709 1.00 64.42 339 ALA B CA 1
ATOM 5319 C C . ALA B 1 359 ? 83.940 -83.641 -14.689 1.00 64.40 339 ALA B C 1
ATOM 5320 O O . ALA B 1 359 ? 84.995 -83.202 -14.217 1.00 64.26 339 ALA B O 1
ATOM 5322 N N . LEU B 1 360 ? 83.425 -84.830 -14.367 1.00 64.32 340 LEU B N 1
ATOM 5323 C CA . LEU B 1 360 ? 84.057 -85.756 -13.421 1.00 64.26 340 LEU B CA 1
ATOM 5324 C C . LEU B 1 360 ? 85.400 -86.263 -13.952 1.00 64.17 340 LEU B C 1
ATOM 5325 O O . LEU B 1 360 ? 86.413 -86.228 -13.246 1.00 64.09 340 LEU B O 1
ATOM 5330 N N . GLU B 1 361 ? 85.391 -86.721 -15.204 1.00 64.03 341 GLU B N 1
ATOM 5331 C CA . GLU B 1 361 ? 86.525 -87.424 -15.803 1.00 63.76 341 GLU B CA 1
ATOM 5332 C C . GLU B 1 361 ? 87.787 -86.580 -15.898 1.00 63.72 341 GLU B C 1
ATOM 5333 O O . GLU B 1 361 ? 88.887 -87.123 -16.022 1.00 63.71 341 GLU B O 1
ATOM 5339 N N . LYS B 1 362 ? 87.627 -85.260 -15.831 1.00 63.57 342 LYS B N 1
ATOM 5340 C CA . LYS B 1 362 ? 88.771 -84.369 -15.688 1.00 63.45 342 LYS B CA 1
ATOM 5341 C C . LYS B 1 362 ? 89.192 -84.280 -14.209 1.00 63.23 342 LYS B C 1
ATOM 5342 O O . LYS B 1 362 ? 89.365 -83.191 -13.655 1.00 63.18 342 LYS B O 1
ATOM 5348 N N . LEU B 1 363 ? 89.326 -85.445 -13.575 1.00 62.99 343 LEU B N 1
ATOM 5349 C CA . LEU B 1 363 ? 89.976 -85.546 -12.275 1.00 62.77 343 LEU B CA 1
ATOM 5350 C C . LEU B 1 363 ? 91.441 -85.925 -12.483 1.00 62.70 343 LEU B C 1
ATOM 5351 O O . LEU B 1 363 ? 91.789 -86.597 -13.457 1.00 62.73 343 LEU B O 1
ATOM 5356 N N . VAL B 1 364 ? 92.293 -85.486 -11.564 1.00 62.55 344 VAL B N 1
ATOM 5357 C CA . VAL B 1 364 ? 93.735 -85.668 -11.698 1.00 62.39 344 VAL B CA 1
ATOM 5358 C C . VAL B 1 364 ? 94.324 -86.551 -10.588 1.00 62.38 344 VAL B C 1
ATOM 5359 O O . VAL B 1 364 ? 95.551 -86.676 -10.469 1.00 62.32 344 VAL B O 1
ATOM 5363 N N . GLN B 1 365 ? 93.427 -87.161 -9.802 1.00 62.34 345 GLN B N 1
ATOM 5364 C CA . GLN B 1 365 ? 93.743 -88.095 -8.703 1.00 62.33 345 GLN B CA 1
ATOM 5365 C C . GLN B 1 365 ? 95.222 -88.502 -8.604 1.00 62.35 345 GLN B C 1
ATOM 5366 O O . GLN B 1 365 ? 96.001 -87.891 -7.843 1.00 62.54 345 GLN B O 1
ATOM 5372 N N . GLN C 1 23 ? 24.749 -133.855 -31.691 1.00 61.22 3 GLN C N 1
ATOM 5373 C CA . GLN C 1 23 ? 25.869 -134.050 -30.716 1.00 61.28 3 GLN C CA 1
ATOM 5374 C C . GLN C 1 23 ? 26.187 -135.527 -30.466 1.00 61.26 3 GLN C C 1
ATOM 5375 O O . GLN C 1 23 ? 25.279 -136.351 -30.316 1.00 61.23 3 GLN C O 1
ATOM 5381 N N . SER C 1 24 ? 27.480 -135.851 -30.417 1.00 61.16 4 SER C N 1
ATOM 5382 C CA . SER C 1 24 ? 27.928 -137.231 -30.204 1.00 61.04 4 SER C CA 1
ATOM 5383 C C . SER C 1 24 ? 28.908 -137.373 -29.026 1.00 60.82 4 SER C C 1
ATOM 5384 O O . SER C 1 24 ? 29.342 -136.376 -28.439 1.00 60.85 4 SER C O 1
ATOM 5387 N N . THR C 1 25 ? 29.236 -138.617 -28.680 1.00 60.46 5 THR C N 1
ATOM 5388 C CA . THR C 1 25 ? 30.184 -138.908 -27.600 1.00 60.10 5 THR C CA 1
ATOM 5389 C C . THR C 1 25 ? 31.219 -139.955 -28.009 1.00 59.79 5 THR C C 1
ATOM 5390 O O . THR C 1 25 ? 30.926 -140.873 -28.778 1.00 59.75 5 THR C O 1
ATOM 5394 N N . TYR C 1 26 ? 32.432 -139.797 -27.489 1.00 59.55 6 TYR C N 1
ATOM 5395 C CA . TYR C 1 26 ? 33.564 -140.647 -27.848 1.00 59.17 6 TYR C CA 1
ATOM 5396 C C . TYR C 1 26 ? 34.337 -141.043 -26.596 1.00 59.12 6 TYR C C 1
ATOM 5397 O O . TYR C 1 26 ? 34.449 -140.254 -25.656 1.00 59.06 6 TYR C O 1
ATOM 5406 N N . SER C 1 27 ? 34.858 -142.266 -26.580 1.00 59.06 7 SER C N 1
ATOM 5407 C CA . SER C 1 27 ? 35.733 -142.699 -25.493 1.00 59.04 7 SER C CA 1
ATOM 5408 C C . SER C 1 27 ? 37.203 -142.488 -25.864 1.00 58.99 7 SER C C 1
ATOM 5409 O O . SER C 1 27 ? 37.524 -142.317 -27.041 1.00 58.81 7 SER C O 1
ATOM 5412 N N . LEU C 1 28 ? 38.083 -142.483 -24.862 1.00 58.94 8 LEU C N 1
ATOM 5413 C CA . LEU C 1 28 ? 39.516 -142.243 -25.084 1.00 59.07 8 LEU C CA 1
ATOM 5414 C C . LEU C 1 28 ? 40.136 -143.220 -26.096 1.00 58.91 8 LEU C C 1
ATOM 5415 O O . LEU C 1 28 ? 40.847 -142.796 -27.010 1.00 58.91 8 LEU C O 1
ATOM 5420 N N . GLU C 1 29 ? 39.855 -144.513 -25.930 1.00 58.63 9 GLU C N 1
ATOM 5421 C CA . GLU C 1 29 ? 40.246 -145.527 -26.906 1.00 58.46 9 GLU C CA 1
ATOM 5422 C C . GLU C 1 29 ? 39.551 -145.313 -28.259 1.00 58.38 9 GLU C C 1
ATOM 5423 O O . GLU C 1 29 ? 40.172 -145.474 -29.310 1.00 58.28 9 GLU C O 1
ATOM 5429 N N . GLN C 1 30 ? 38.271 -144.945 -28.220 1.00 58.44 10 GLN C N 1
ATOM 5430 C CA . GLN C 1 30 ? 37.472 -144.664 -29.423 1.00 58.51 10 GLN C CA 1
ATOM 5431 C C . GLN C 1 30 ? 38.004 -143.449 -30.189 1.00 58.76 10 GLN C C 1
ATOM 5432 O O . GLN C 1 30 ? 37.783 -143.316 -31.397 1.00 58.85 10 GLN C O 1
ATOM 5438 N N . LEU C 1 31 ? 38.703 -142.576 -29.466 1.00 58.77 11 LEU C N 1
ATOM 5439 C CA . LEU C 1 31 ? 39.341 -141.396 -30.028 1.00 58.95 11 LEU C CA 1
ATOM 5440 C C . LEU C 1 31 ? 40.750 -141.713 -30.546 1.00 58.73 11 LEU C C 1
ATOM 5441 O O . LEU C 1 31 ? 41.059 -141.449 -31.707 1.00 58.63 11 LEU C O 1
ATOM 5446 N N . ALA C 1 32 ? 41.590 -142.287 -29.686 1.00 58.57 12 ALA C N 1
ATOM 5447 C CA . ALA C 1 32 ? 42.965 -142.635 -30.051 1.00 58.60 12 ALA C CA 1
ATOM 5448 C C . ALA C 1 32 ? 43.012 -143.401 -31.369 1.00 58.63 12 ALA C C 1
ATOM 5449 O O . ALA C 1 32 ? 43.900 -143.173 -32.196 1.00 58.58 12 ALA C O 1
ATOM 5451 N N . ASP C 1 33 ? 42.039 -144.292 -31.556 1.00 58.40 13 ASP C N 1
ATOM 5452 C CA . ASP C 1 33 ? 41.948 -145.119 -32.748 1.00 58.46 13 ASP C CA 1
ATOM 5453 C C . ASP C 1 33 ? 41.561 -144.322 -33.989 1.00 58.35 13 ASP C C 1
ATOM 5454 O O . ASP C 1 33 ? 42.013 -144.635 -35.090 1.00 58.42 13 ASP C O 1
ATOM 5459 N N . PHE C 1 34 ? 40.721 -143.305 -33.809 1.00 58.32 14 PHE C N 1
ATOM 5460 C CA . PHE C 1 34 ? 40.263 -142.472 -34.923 1.00 58.41 14 PHE C CA 1
ATOM 5461 C C . PHE C 1 34 ? 41.371 -141.544 -35.393 1.00 58.48 14 PHE C C 1
ATOM 5462 O O . PHE C 1 34 ? 41.608 -141.394 -36.593 1.00 58.59 14 PHE C O 1
ATOM 5470 N N . LEU C 1 35 ? 42.037 -140.929 -34.420 1.00 58.59 15 LEU C N 1
ATOM 5471 C CA . LEU C 1 35 ? 43.158 -140.026 -34.647 1.00 58.49 15 LEU C CA 1
ATOM 5472 C C . LEU C 1 35 ? 44.422 -140.777 -35.079 1.00 58.67 15 LEU C C 1
ATOM 5473 O O . LEU C 1 35 ? 45.391 -140.154 -35.533 1.00 58.47 15 LEU C O 1
ATOM 5478 N N . LYS C 1 36 ? 44.387 -142.110 -34.948 1.00 58.59 16 LYS C N 1
ATOM 5479 C CA . LYS C 1 36 ? 45.562 -142.993 -35.099 1.00 58.70 16 LYS C CA 1
ATOM 5480 C C . LYS C 1 36 ? 46.732 -142.492 -34.225 1.00 58.69 16 LYS C C 1
ATOM 5481 O O . LYS C 1 36 ? 47.788 -142.083 -34.709 1.00 58.48 16 LYS C O 1
ATOM 5492 N N . VAL C 1 37 ? 46.495 -142.534 -32.917 1.00 58.81 17 VAL C N 1
ATOM 5493 C CA . VAL C 1 37 ? 47.379 -141.962 -31.913 1.00 59.20 17 VAL C CA 1
ATOM 5494 C C . VAL C 1 37 ? 47.489 -142.957 -30.743 1.00 59.30 17 VAL C C 1
ATOM 5495 O O . VAL C 1 37 ? 46.568 -143.737 -30.514 1.00 59.30 17 VAL C O 1
ATOM 5499 N N . GLU C 1 38 ? 48.616 -142.945 -30.026 1.00 59.54 18 GLU C N 1
ATOM 5500 C CA . GLU C 1 38 ? 48.767 -143.738 -28.794 1.00 60.04 18 GLU C CA 1
ATOM 5501 C C . GLU C 1 38 ? 48.170 -143.006 -27.591 1.00 59.98 18 GLU C C 1
ATOM 5502 O O . GLU C 1 38 ? 48.396 -141.809 -27.418 1.00 60.38 18 GLU C O 1
ATOM 5508 N N . PHE C 1 39 ? 47.417 -143.727 -26.763 1.00 60.00 19 PHE C N 1
ATOM 5509 C CA . PHE C 1 39 ? 46.895 -143.165 -25.512 1.00 59.88 19 PHE C CA 1
ATOM 5510 C C . PHE C 1 39 ? 47.541 -143.786 -24.262 1.00 59.89 19 PHE C C 1
ATOM 5511 O O . PHE C 1 39 ? 48.268 -144.786 -24.349 1.00 59.82 19 PHE C O 1
ATOM 5519 N N . GLN C 1 40 ? 47.292 -143.162 -23.113 1.00 59.75 20 GLN C N 1
ATOM 5520 C CA . GLN C 1 40 ? 47.689 -143.699 -21.812 1.00 59.45 20 GLN C CA 1
ATOM 5521 C C . GLN C 1 40 ? 46.666 -143.217 -20.782 1.00 59.82 20 GLN C C 1
ATOM 5522 O O . GLN C 1 40 ? 46.299 -142.041 -20.766 1.00 59.71 20 GLN C O 1
ATOM 5528 N N . GLY C 1 41 ? 46.195 -144.138 -19.947 1.00 60.10 21 GLY C N 1
ATOM 5529 C CA . GLY C 1 41 ? 45.194 -143.826 -18.937 1.00 60.53 21 GLY C CA 1
ATOM 5530 C C . GLY C 1 41 ? 43.952 -144.673 -19.111 1.00 60.85 21 GLY C C 1
ATOM 5531 O O . GLY C 1 41 ? 44.005 -145.746 -19.715 1.00 61.00 21 GLY C O 1
ATOM 5532 N N . ASN C 1 42 ? 42.834 -144.183 -18.579 1.00 61.04 22 ASN C N 1
ATOM 5533 C CA . ASN C 1 42 ? 41.548 -144.879 -18.655 1.00 61.07 22 ASN C CA 1
ATOM 5534 C C . ASN C 1 42 ? 40.895 -144.742 -20.037 1.00 60.97 22 ASN C C 1
ATOM 5535 O O . ASN C 1 42 ? 40.393 -143.674 -20.397 1.00 60.99 22 ASN C O 1
ATOM 5540 N N . GLY C 1 43 ? 40.907 -145.835 -20.799 1.00 60.85 23 GLY C N 1
ATOM 5541 C CA . GLY C 1 43 ? 40.407 -145.848 -22.176 1.00 60.61 23 GLY C CA 1
ATOM 5542 C C . GLY C 1 43 ? 38.897 -145.836 -22.321 1.00 60.46 23 GLY C C 1
ATOM 5543 O O . GLY C 1 43 ? 38.379 -145.538 -23.400 1.00 60.43 23 GLY C O 1
ATOM 5544 N N . ALA C 1 44 ? 38.191 -146.167 -21.241 1.00 60.39 24 ALA C N 1
ATOM 5545 C CA . ALA C 1 44 ? 36.726 -146.123 -21.213 1.00 60.29 24 ALA C CA 1
ATOM 5546 C C . ALA C 1 44 ? 36.176 -144.722 -20.888 1.00 60.26 24 ALA C C 1
ATOM 5547 O O . ALA C 1 44 ? 34.957 -144.529 -20.827 1.00 60.18 24 ALA C O 1
ATOM 5549 N N . THR C 1 45 ? 37.083 -143.758 -20.693 1.00 60.29 25 THR C N 1
ATOM 5550 C CA . THR C 1 45 ? 36.738 -142.363 -20.374 1.00 60.29 25 THR C CA 1
ATOM 5551 C C . THR C 1 45 ? 35.880 -141.733 -21.473 1.00 60.32 25 THR C C 1
ATOM 5552 O O . THR C 1 45 ? 36.204 -141.839 -22.657 1.00 60.26 25 THR C O 1
ATOM 5556 N N . LEU C 1 46 ? 34.791 -141.081 -21.063 1.00 60.27 26 LEU C N 1
ATOM 5557 C CA . LEU C 1 46 ? 33.823 -140.499 -21.996 1.00 60.18 26 LEU C CA 1
ATOM 5558 C C . LEU C 1 46 ? 34.034 -139.002 -22.227 1.00 60.12 26 LEU C C 1
ATOM 5559 O O . LEU C 1 46 ? 34.086 -138.211 -21.279 1.00 60.14 26 LEU C O 1
ATOM 5564 N N . LEU C 1 47 ? 34.141 -138.633 -23.501 1.00 59.98 27 LEU C N 1
ATOM 5565 C CA . LEU C 1 47 ? 34.437 -137.265 -23.916 1.00 59.92 27 LEU C CA 1
ATOM 5566 C C . LEU C 1 47 ? 33.325 -136.713 -24.812 1.00 60.01 27 LEU C C 1
ATOM 5567 O O . LEU C 1 47 ? 32.771 -137.440 -25.640 1.00 59.85 27 LEU C O 1
ATOM 5572 N N . SER C 1 48 ? 33.007 -135.429 -24.650 1.00 60.21 28 SER C N 1
ATOM 5573 C CA . SER C 1 48 ? 31.894 -134.813 -25.387 1.00 60.55 28 SER C CA 1
ATOM 5574 C C . SER C 1 48 ? 32.165 -133.395 -25.908 1.00 60.64 28 SER C C 1
ATOM 5575 O O . SER C 1 48 ? 31.273 -132.752 -26.476 1.00 60.50 28 SER C O 1
ATOM 5578 N N . GLY C 1 49 ? 33.394 -132.916 -25.732 1.00 60.74 29 GLY C N 1
ATOM 5579 C CA . GLY C 1 49 ? 33.779 -131.621 -26.287 1.00 60.73 29 GLY C CA 1
ATOM 5580 C C . GLY C 1 49 ? 35.254 -131.288 -26.178 1.00 60.60 29 GLY C C 1
ATOM 5581 O O . GLY C 1 49 ? 36.047 -132.072 -25.640 1.00 60.30 29 GLY C O 1
ATOM 5582 N N . VAL C 1 50 ? 35.609 -130.123 -26.718 1.00 60.35 30 VAL C N 1
ATOM 5583 C CA . VAL C 1 50 ? 36.947 -129.550 -26.562 1.00 60.31 30 VAL C CA 1
ATOM 5584 C C . VAL C 1 50 ? 36.923 -128.412 -25.534 1.00 60.50 30 VAL C C 1
ATOM 5585 O O . VAL C 1 50 ? 35.869 -127.832 -25.268 1.00 60.73 30 VAL C O 1
ATOM 5589 N N . GLU C 1 51 ? 38.086 -128.102 -24.965 1.00 60.69 31 GLU C N 1
ATOM 5590 C CA . GLU C 1 51 ? 38.232 -126.978 -24.042 1.00 61.06 31 GLU C CA 1
ATOM 5591 C C . GLU C 1 51 ? 39.712 -126.607 -23.862 1.00 61.45 31 GLU C C 1
ATOM 5592 O O . GLU C 1 51 ? 40.599 -127.424 -24.117 1.00 61.32 31 GLU C O 1
ATOM 5598 N N . GLU C 1 52 ? 39.963 -125.364 -23.451 1.00 61.99 32 GLU C N 1
ATOM 5599 C CA . GLU C 1 52 ? 41.313 -124.876 -23.137 1.00 62.51 32 GLU C CA 1
ATOM 5600 C C . GLU C 1 52 ? 41.864 -125.577 -21.887 1.00 62.49 32 GLU C C 1
ATOM 5601 O O . GLU C 1 52 ? 41.123 -125.811 -20.929 1.00 62.47 32 GLU C O 1
ATOM 5607 N N . ILE C 1 53 ? 43.159 -125.902 -21.906 1.00 62.74 33 ILE C N 1
ATOM 5608 C CA . ILE C 1 53 ? 43.812 -126.724 -20.860 1.00 62.85 33 ILE C CA 1
ATOM 5609 C C . ILE C 1 53 ? 43.393 -126.403 -19.419 1.00 62.91 33 ILE C C 1
ATOM 5610 O O . ILE C 1 53 ? 43.054 -127.309 -18.650 1.00 62.75 33 ILE C O 1
ATOM 5615 N N . GLU C 1 54 ? 43.396 -125.113 -19.080 1.00 63.18 34 GLU C N 1
ATOM 5616 C CA . GLU C 1 54 ? 43.040 -124.637 -17.739 1.00 63.40 34 GLU C CA 1
ATOM 5617 C C . GLU C 1 54 ? 41.605 -125.004 -17.379 1.00 63.36 34 GLU C C 1
ATOM 5618 O O . GLU C 1 54 ? 41.316 -125.353 -16.237 1.00 63.32 34 GLU C O 1
ATOM 5624 N N . GLU C 1 55 ? 40.723 -124.936 -18.371 1.00 63.36 35 GLU C N 1
ATOM 5625 C CA . GLU C 1 55 ? 39.281 -124.961 -18.145 1.00 63.45 35 GLU C CA 1
ATOM 5626 C C . GLU C 1 55 ? 38.624 -126.324 -18.347 1.00 63.46 35 GLU C C 1
ATOM 5627 O O . GLU C 1 55 ? 37.469 -126.509 -17.960 1.00 63.60 35 GLU C O 1
ATOM 5633 N N . ALA C 1 56 ? 39.346 -127.267 -18.945 1.00 63.42 36 ALA C N 1
ATOM 5634 C CA . ALA C 1 56 ? 38.764 -128.557 -19.326 1.00 63.53 36 ALA C CA 1
ATOM 5635 C C . ALA C 1 56 ? 38.427 -129.458 -18.137 1.00 63.70 36 ALA C C 1
ATOM 5636 O O . ALA C 1 56 ? 39.254 -129.659 -17.241 1.00 63.92 36 ALA C O 1
ATOM 5638 N N . LYS C 1 57 ? 37.203 -129.986 -18.135 1.00 63.69 37 LYS C N 1
ATOM 5639 C CA . LYS C 1 57 ? 36.792 -131.010 -17.172 1.00 63.74 37 LYS C CA 1
ATOM 5640 C C . LYS C 1 57 ? 36.754 -132.377 -17.859 1.00 63.83 37 LYS C C 1
ATOM 5641 O O . LYS C 1 57 ? 37.157 -132.502 -19.018 1.00 63.94 37 LYS C O 1
ATOM 5647 N N . THR C 1 58 ? 36.268 -133.388 -17.136 1.00 63.98 38 THR C N 1
ATOM 5648 C CA . THR C 1 58 ? 36.265 -134.788 -17.582 1.00 63.99 38 THR C CA 1
ATOM 5649 C C . THR C 1 58 ? 35.745 -134.981 -18.999 1.00 63.91 38 THR C C 1
ATOM 5650 O O . THR C 1 58 ? 36.317 -135.750 -19.776 1.00 64.10 38 THR C O 1
ATOM 5654 N N . ALA C 1 59 ? 34.663 -134.281 -19.326 1.00 63.68 39 ALA C N 1
ATOM 5655 C CA . ALA C 1 59 ? 34.024 -134.418 -20.627 1.00 63.40 39 ALA C CA 1
ATOM 5656 C C . ALA C 1 59 ? 34.797 -133.732 -21.760 1.00 63.14 39 ALA C C 1
ATOM 5657 O O . ALA C 1 59 ? 34.336 -133.723 -22.903 1.00 63.04 39 ALA C O 1
ATOM 5659 N N . HIS C 1 60 ? 35.975 -133.187 -21.451 1.00 62.98 40 HIS C N 1
ATOM 5660 C CA . HIS C 1 60 ? 36.714 -132.359 -22.421 1.00 62.99 40 HIS C CA 1
ATOM 5661 C C . HIS C 1 60 ? 38.086 -132.876 -22.881 1.00 62.76 40 HIS C C 1
ATOM 5662 O O . HIS C 1 60 ? 38.897 -133.370 -22.091 1.00 62.65 40 HIS C O 1
ATOM 5669 N N . ILE C 1 61 ? 38.314 -132.738 -24.184 1.00 62.66 41 ILE C N 1
ATOM 5670 C CA . ILE C 1 61 ? 39.607 -132.963 -24.816 1.00 62.40 41 ILE C CA 1
ATOM 5671 C C . ILE C 1 61 ? 40.359 -131.637 -24.797 1.00 62.59 41 ILE C C 1
ATOM 5672 O O . ILE C 1 61 ? 39.786 -130.596 -25.124 1.00 62.64 41 ILE C O 1
ATOM 5677 N N . THR C 1 62 ? 41.635 -131.668 -24.416 1.00 62.59 42 THR C N 1
ATOM 5678 C CA . THR C 1 62 ? 42.492 -130.470 -24.490 1.00 62.22 42 THR C CA 1
ATOM 5679 C C . THR C 1 62 ? 43.834 -130.772 -25.204 1.00 61.85 42 THR C C 1
ATOM 5680 O O . THR C 1 62 ? 44.000 -131.845 -25.783 1.00 61.72 42 THR C O 1
ATOM 5684 N N . PHE C 1 63 ? 44.763 -129.817 -25.200 1.00 61.50 43 PHE C N 1
ATOM 5685 C CA . PHE C 1 63 ? 46.117 -130.047 -25.725 1.00 61.01 43 PHE C CA 1
ATOM 5686 C C . PHE C 1 63 ? 47.144 -129.119 -25.082 1.00 61.04 43 PHE C C 1
ATOM 5687 O O . PHE C 1 63 ? 46.808 -128.006 -24.671 1.00 60.97 43 PHE C O 1
ATOM 5695 N N . LEU C 1 64 ? 48.384 -129.598 -24.989 1.00 61.23 44 LEU C N 1
ATOM 5696 C CA . LEU C 1 64 ? 49.521 -128.775 -24.569 1.00 61.52 44 LEU C CA 1
ATOM 5697 C C . LEU C 1 64 ? 50.474 -128.566 -25.740 1.00 61.71 44 LEU C C 1
ATOM 5698 O O . LEU C 1 64 ? 50.792 -129.509 -26.468 1.00 61.75 44 LEU C O 1
ATOM 5703 N N . ASP C 1 65 ? 50.926 -127.329 -25.917 1.00 62.08 45 ASP C N 1
ATOM 5704 C CA . ASP C 1 65 ? 51.899 -127.018 -26.958 1.00 62.40 45 ASP C CA 1
ATOM 5705 C C . ASP C 1 65 ? 52.774 -125.833 -26.557 1.00 62.67 45 ASP C C 1
ATOM 5706 O O . ASP C 1 65 ? 53.079 -124.964 -27.380 1.00 62.71 45 ASP C O 1
ATOM 5711 N N . ASN C 1 66 ? 53.184 -125.813 -25.289 1.00 63.00 46 ASN C N 1
ATOM 5712 C CA . ASN C 1 66 ? 53.970 -124.704 -24.744 1.00 63.30 46 ASN C CA 1
ATOM 5713 C C . ASN C 1 66 ? 54.870 -125.063 -23.569 1.00 63.50 46 ASN C C 1
ATOM 5714 O O . ASN C 1 66 ? 54.551 -125.941 -22.761 1.00 63.59 46 ASN C O 1
ATOM 5719 N N . GLU C 1 67 ? 55.998 -124.364 -23.486 1.00 63.72 47 GLU C N 1
ATOM 5720 C CA . GLU C 1 67 ? 56.773 -124.300 -22.255 1.00 63.95 47 GLU C CA 1
ATOM 5721 C C . GLU C 1 67 ? 56.085 -123.323 -21.293 1.00 64.17 47 GLU C C 1
ATOM 5722 O O . GLU C 1 67 ? 56.283 -123.391 -20.076 1.00 64.19 47 GLU C O 1
ATOM 5728 N N . LYS C 1 68 ? 55.270 -122.430 -21.860 1.00 64.42 48 LYS C N 1
ATOM 5729 C CA . LYS C 1 68 ? 54.543 -121.406 -21.101 1.00 64.58 48 LYS C CA 1
ATOM 5730 C C . LYS C 1 68 ? 53.029 -121.663 -21.047 1.00 64.72 48 LYS C C 1
ATOM 5731 O O . LYS C 1 68 ? 52.219 -120.736 -21.135 1.00 64.67 48 LYS C O 1
ATOM 5737 N N . TYR C 1 69 ? 52.667 -122.936 -20.916 1.00 64.97 49 TYR C N 1
ATOM 5738 C CA . TYR C 1 69 ? 51.305 -123.358 -20.576 1.00 65.22 49 TYR C CA 1
ATOM 5739 C C . TYR C 1 69 ? 51.357 -124.618 -19.707 1.00 65.18 49 TYR C C 1
ATOM 5740 O O . TYR C 1 69 ? 50.337 -125.267 -19.460 1.00 65.12 49 TYR C O 1
ATOM 5749 N N . ALA C 1 70 ? 52.564 -124.928 -19.234 1.00 65.16 50 ALA C N 1
ATOM 5750 C CA . ALA C 1 70 ? 52.842 -126.095 -18.402 1.00 65.09 50 ALA C CA 1
ATOM 5751 C C . ALA C 1 70 ? 52.244 -126.005 -16.995 1.00 65.02 50 ALA C C 1
ATOM 5752 O O . ALA C 1 70 ? 51.944 -127.033 -16.386 1.00 65.13 50 ALA C O 1
ATOM 5754 N N . LYS C 1 71 ? 52.091 -124.783 -16.482 1.00 64.85 51 LYS C N 1
ATOM 5755 C CA . LYS C 1 71 ? 51.427 -124.536 -15.193 1.00 64.75 51 LYS C CA 1
ATOM 5756 C C . LYS C 1 71 ? 50.096 -125.282 -15.035 1.00 64.67 51 LYS C C 1
ATOM 5757 O O . LYS C 1 71 ? 49.815 -125.855 -13.978 1.00 64.65 51 LYS C O 1
ATOM 5763 N N . HIS C 1 72 ? 49.295 -125.276 -16.100 1.00 64.51 52 HIS C N 1
ATOM 5764 C CA . HIS C 1 72 ? 47.903 -125.727 -16.052 1.00 64.34 52 HIS C CA 1
ATOM 5765 C C . HIS C 1 72 ? 47.727 -127.220 -16.311 1.00 64.13 52 HIS C C 1
ATOM 5766 O O . HIS C 1 72 ? 46.618 -127.745 -16.210 1.00 63.99 52 HIS C O 1
ATOM 5773 N N . LEU C 1 73 ? 48.823 -127.895 -16.642 1.00 64.05 53 LEU C N 1
ATOM 5774 C CA . LEU C 1 73 ? 48.808 -129.333 -16.890 1.00 64.05 53 LEU C CA 1
ATOM 5775 C C . LEU C 1 73 ? 48.805 -130.138 -15.588 1.00 64.05 53 LEU C C 1
ATOM 5776 O O . LEU C 1 73 ? 47.983 -131.044 -15.415 1.00 64.03 53 LEU C O 1
ATOM 5781 N N . LYS C 1 74 ? 49.717 -129.787 -14.680 1.00 64.09 54 LYS C N 1
ATOM 5782 C CA . LYS C 1 74 ? 49.890 -130.474 -13.395 1.00 64.23 54 LYS C CA 1
ATOM 5783 C C . LYS C 1 74 ? 48.588 -130.594 -12.594 1.00 64.37 54 LYS C C 1
ATOM 5784 O O . LYS C 1 74 ? 48.415 -131.531 -11.808 1.00 64.46 54 LYS C O 1
ATOM 5790 N N . SER C 1 75 ? 47.683 -129.641 -12.800 1.00 64.44 55 SER C N 1
ATOM 5791 C CA . SER C 1 75 ? 46.399 -129.629 -12.113 1.00 64.57 55 SER C CA 1
ATOM 5792 C C . SER C 1 75 ? 45.228 -129.451 -13.085 1.00 64.70 55 SER C C 1
ATOM 5793 O O . SER C 1 75 ? 44.287 -128.713 -12.801 1.00 64.72 55 SER C O 1
ATOM 5796 N N . SER C 1 76 ? 45.292 -130.137 -14.226 1.00 64.90 56 SER C N 1
ATOM 5797 C CA . SER C 1 76 ? 44.209 -130.112 -15.213 1.00 64.91 56 SER C CA 1
ATOM 5798 C C . SER C 1 76 ? 43.164 -131.187 -14.920 1.00 64.95 56 SER C C 1
ATOM 5799 O O . SER C 1 76 ? 43.446 -132.164 -14.227 1.00 65.16 56 SER C O 1
ATOM 5802 N N . GLU C 1 77 ? 41.959 -131.003 -15.453 1.00 64.87 57 GLU C N 1
ATOM 5803 C CA . GLU C 1 77 ? 40.872 -131.961 -15.244 1.00 64.65 57 GLU C CA 1
ATOM 5804 C C . GLU C 1 77 ? 40.328 -132.555 -16.544 1.00 64.22 57 GLU C C 1
ATOM 5805 O O . GLU C 1 77 ? 39.318 -133.262 -16.538 1.00 64.23 57 GLU C O 1
ATOM 5811 N N . ALA C 1 78 ? 41.015 -132.277 -17.649 1.00 63.78 58 ALA C N 1
ATOM 5812 C CA . ALA C 1 78 ? 40.637 -132.803 -18.956 1.00 63.30 58 ALA C CA 1
ATOM 5813 C C . ALA C 1 78 ? 40.564 -134.333 -18.950 1.00 63.09 58 ALA C C 1
ATOM 5814 O O . ALA C 1 78 ? 41.280 -134.997 -18.193 1.00 63.17 58 ALA C O 1
ATOM 5816 N N . GLY C 1 79 ? 39.682 -134.884 -19.781 1.00 62.67 59 GLY C N 1
ATOM 5817 C CA . GLY C 1 79 ? 39.538 -136.334 -19.902 1.00 62.13 59 GLY C CA 1
ATOM 5818 C C . GLY C 1 79 ? 40.432 -136.902 -20.989 1.00 61.71 59 GLY C C 1
ATOM 5819 O O . GLY C 1 79 ? 40.573 -138.122 -21.113 1.00 61.74 59 GLY C O 1
ATOM 5820 N N . ALA C 1 80 ? 41.012 -136.002 -21.785 1.00 61.19 60 ALA C N 1
ATOM 5821 C CA . ALA C 1 80 ? 41.994 -136.324 -22.819 1.00 60.70 60 ALA C CA 1
ATOM 5822 C C . ALA C 1 80 ? 42.915 -135.124 -22.987 1.00 60.65 60 ALA C C 1
ATOM 5823 O O . ALA C 1 80 ? 42.446 -133.983 -23.105 1.00 61.05 60 ALA C O 1
ATOM 5825 N N . ILE C 1 81 ? 44.221 -135.374 -22.975 1.00 60.24 61 ILE C N 1
ATOM 5826 C CA . ILE C 1 81 ? 45.216 -134.331 -23.226 1.00 59.91 61 ILE C CA 1
ATOM 5827 C C . ILE C 1 81 ? 46.120 -134.765 -24.368 1.00 59.69 61 ILE C C 1
ATOM 5828 O O . ILE C 1 81 ? 46.927 -135.691 -24.217 1.00 59.68 61 ILE C O 1
ATOM 5833 N N . ILE C 1 82 ? 45.961 -134.101 -25.510 1.00 59.31 62 ILE C N 1
ATOM 5834 C CA . ILE C 1 82 ? 46.803 -134.330 -26.675 1.00 59.25 62 ILE C CA 1
ATOM 5835 C C . ILE C 1 82 ? 48.180 -133.696 -26.445 1.00 59.70 62 ILE C C 1
ATOM 5836 O O . ILE C 1 82 ? 48.283 -132.520 -26.084 1.00 59.41 62 ILE C O 1
ATOM 5841 N N . ILE C 1 83 ? 49.233 -134.481 -26.669 1.00 60.06 63 ILE C N 1
ATOM 5842 C CA . ILE C 1 83 ? 50.579 -134.106 -26.240 1.00 60.09 63 ILE C CA 1
ATOM 5843 C C . ILE C 1 83 ? 51.641 -134.712 -27.169 1.00 60.42 63 ILE C C 1
ATOM 5844 O O . ILE C 1 83 ? 51.424 -135.760 -27.781 1.00 61.16 63 ILE C O 1
ATOM 5849 N N . SER C 1 84 ? 52.778 -134.037 -27.292 1.00 60.32 64 SER C N 1
ATOM 5850 C CA . SER C 1 84 ? 53.849 -134.505 -28.156 1.00 60.07 64 SER C CA 1
ATOM 5851 C C . SER C 1 84 ? 54.736 -135.513 -27.432 1.00 59.96 64 SER C C 1
ATOM 5852 O O . SER C 1 84 ? 54.748 -135.569 -26.199 1.00 59.99 64 SER C O 1
ATOM 5855 N N . ARG C 1 85 ? 55.502 -136.271 -28.219 1.00 59.76 65 ARG C N 1
ATOM 5856 C CA . ARG C 1 85 ? 56.450 -137.262 -27.707 1.00 59.15 65 ARG C CA 1
ATOM 5857 C C . ARG C 1 85 ? 57.512 -136.611 -26.824 1.00 59.13 65 ARG C C 1
ATOM 5858 O O . ARG C 1 85 ? 58.035 -137.249 -25.906 1.00 59.11 65 ARG C O 1
ATOM 5866 N N . THR C 1 86 ? 57.826 -135.350 -27.116 1.00 58.86 66 THR C N 1
ATOM 5867 C CA . THR C 1 86 ? 58.800 -134.584 -26.336 1.00 59.08 66 THR C CA 1
ATOM 5868 C C . THR C 1 86 ? 58.265 -134.152 -24.971 1.00 59.52 66 THR C C 1
ATOM 5869 O O . THR C 1 86 ? 58.866 -134.481 -23.937 1.00 59.19 66 THR C O 1
ATOM 5873 N N . GLN C 1 87 ? 57.149 -133.419 -24.967 1.00 60.05 67 GLN C N 1
ATOM 5874 C CA . GLN C 1 87 ? 56.560 -132.939 -23.715 1.00 60.83 67 GLN C CA 1
ATOM 5875 C C . GLN C 1 87 ? 56.060 -134.072 -22.835 1.00 61.04 67 GLN C C 1
ATOM 5876 O O . GLN C 1 87 ? 56.013 -133.929 -21.614 1.00 61.16 67 GLN C O 1
ATOM 5882 N N . PHE C 1 88 ? 55.703 -135.198 -23.459 1.00 61.60 68 PHE C N 1
ATOM 5883 C CA . PHE C 1 88 ? 55.232 -136.397 -22.739 1.00 61.86 68 PHE C CA 1
ATOM 5884 C C . PHE C 1 88 ? 56.274 -136.938 -21.756 1.00 62.00 68 PHE C C 1
ATOM 5885 O O . PHE C 1 88 ? 55.932 -137.557 -20.747 1.00 62.07 68 PHE C O 1
ATOM 5893 N N . GLN C 1 89 ? 57.542 -136.676 -22.057 1.00 62.49 69 GLN C N 1
ATOM 5894 C CA . GLN C 1 89 ? 58.673 -137.171 -21.273 1.00 62.63 69 GLN C CA 1
ATOM 5895 C C . GLN C 1 89 ? 58.767 -136.482 -19.912 1.00 62.88 69 GLN C C 1
ATOM 5896 O O . GLN C 1 89 ? 59.378 -137.009 -18.978 1.00 62.71 69 GLN C O 1
ATOM 5902 N N . LYS C 1 90 ? 58.151 -135.306 -19.809 1.00 63.06 70 LYS C N 1
ATOM 5903 C CA . LYS C 1 90 ? 58.075 -134.580 -18.547 1.00 63.27 70 LYS C CA 1
ATOM 5904 C C . LYS C 1 90 ? 56.899 -135.010 -17.671 1.00 63.40 70 LYS C C 1
ATOM 5905 O O . LYS C 1 90 ? 57.002 -135.000 -16.442 1.00 63.51 70 LYS C O 1
ATOM 5911 N N . TYR C 1 91 ? 55.796 -135.404 -18.303 1.00 63.52 71 TYR C N 1
ATOM 5912 C CA . TYR C 1 91 ? 54.519 -135.542 -17.595 1.00 63.54 71 TYR C CA 1
ATOM 5913 C C . TYR C 1 91 ? 53.950 -136.953 -17.589 1.00 63.59 71 TYR C C 1
ATOM 5914 O O . TYR C 1 91 ? 52.885 -137.185 -17.012 1.00 63.66 71 TYR C O 1
ATOM 5923 N N . ARG C 1 92 ? 54.653 -137.898 -18.211 1.00 63.30 72 ARG C N 1
ATOM 5924 C CA . ARG C 1 92 ? 54.146 -139.269 -18.298 1.00 63.13 72 ARG C CA 1
ATOM 5925 C C . ARG C 1 92 ? 53.947 -139.947 -16.934 1.00 63.17 72 ARG C C 1
ATOM 5926 O O . ARG C 1 92 ? 53.164 -140.898 -16.815 1.00 62.93 72 ARG C O 1
ATOM 5934 N N . ASP C 1 93 ? 54.640 -139.438 -15.915 1.00 63.32 73 ASP C N 1
ATOM 5935 C CA . ASP C 1 93 ? 54.483 -139.919 -14.536 1.00 63.54 73 ASP C CA 1
ATOM 5936 C C . ASP C 1 93 ? 53.155 -139.488 -13.901 1.00 63.56 73 ASP C C 1
ATOM 5937 O O . ASP C 1 93 ? 52.664 -140.137 -12.977 1.00 63.62 73 ASP C O 1
ATOM 5946 N N . LEU C 1 94 ? 52.588 -138.387 -14.394 1.00 63.69 74 LEU C N 1
ATOM 5947 C CA . LEU C 1 94 ? 51.300 -137.897 -13.907 1.00 63.78 74 LEU C CA 1
ATOM 5948 C C . LEU C 1 94 ? 50.164 -138.813 -14.359 1.00 63.72 74 LEU C C 1
ATOM 5949 O O . LEU C 1 94 ? 50.173 -139.334 -15.476 1.00 63.65 74 LEU C O 1
ATOM 5954 N N . ASN C 1 95 ? 49.184 -138.994 -13.482 1.00 63.80 75 ASN C N 1
ATOM 5955 C CA . ASN C 1 95 ? 48.060 -139.895 -13.732 1.00 63.84 75 ASN C CA 1
ATOM 5956 C C . ASN C 1 95 ? 46.913 -139.229 -14.503 1.00 63.51 75 ASN C C 1
ATOM 5957 O O . ASN C 1 95 ? 45.745 -139.304 -14.109 1.00 63.73 75 ASN C O 1
ATOM 5962 N N . LYS C 1 96 ? 47.265 -138.569 -15.600 1.00 62.98 76 LYS C N 1
ATOM 5963 C CA . LYS C 1 96 ? 46.288 -137.955 -16.486 1.00 62.60 76 LYS C CA 1
ATOM 5964 C C . LYS C 1 96 ? 46.102 -138.806 -17.735 1.00 62.13 76 LYS C C 1
ATOM 5965 O O . LYS C 1 96 ? 46.976 -139.597 -18.089 1.00 62.11 76 LYS C O 1
ATOM 5971 N N . ASN C 1 97 ? 44.953 -138.653 -18.386 1.00 61.66 77 ASN C N 1
ATOM 5972 C CA . ASN C 1 97 ? 44.694 -139.291 -19.673 1.00 61.27 77 ASN C CA 1
ATOM 5973 C C . ASN C 1 97 ? 45.391 -138.530 -20.808 1.00 61.13 77 ASN C C 1
ATOM 5974 O O . ASN C 1 97 ? 45.145 -137.339 -21.002 1.00 60.80 77 ASN C O 1
ATOM 5979 N N . PHE C 1 98 ? 46.258 -139.220 -21.548 1.00 60.82 78 PHE C N 1
ATOM 5980 C CA . PHE C 1 98 ? 47.010 -138.598 -22.635 1.00 60.48 78 PHE C CA 1
ATOM 5981 C C . PHE C 1 98 ? 46.668 -139.195 -23.993 1.00 60.30 78 PHE C C 1
ATOM 5982 O O . PHE C 1 98 ? 46.211 -140.325 -24.086 1.00 60.58 78 PHE C O 1
ATOM 5990 N N . LEU C 1 99 ? 46.884 -138.407 -25.040 1.00 59.96 79 LEU C N 1
ATOM 5991 C CA . LEU C 1 99 ? 46.893 -138.885 -26.409 1.00 59.43 79 LEU C CA 1
ATOM 5992 C C . LEU C 1 99 ? 48.200 -138.347 -26.973 1.00 59.30 79 LEU C C 1
ATOM 5993 O O . LEU C 1 99 ? 48.368 -137.129 -27.126 1.00 59.09 79 LEU C O 1
ATOM 5998 N N . ILE C 1 100 ? 49.132 -139.26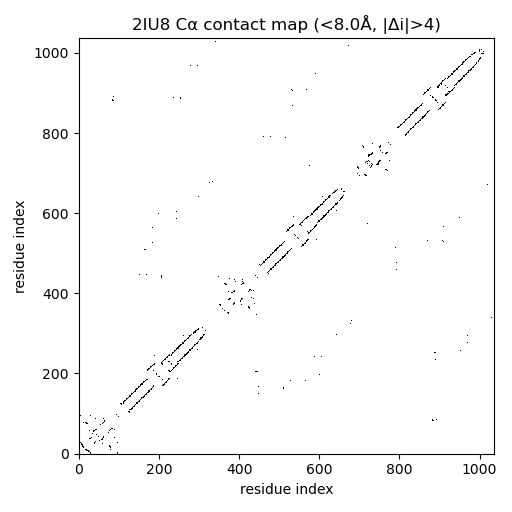2 -27.244 1.00 58.99 80 ILE C N 1
ATOM 5999 C CA . ILE C 1 100 ? 50.517 -138.904 -27.592 1.00 58.42 80 ILE C CA 1
ATOM 6000 C C . ILE C 1 100 ? 50.787 -138.994 -29.091 1.00 58.54 80 ILE C C 1
ATOM 6001 O O . ILE C 1 100 ? 50.604 -140.045 -29.715 1.00 58.59 80 ILE C O 1
ATOM 6006 N N . THR C 1 101 ? 51.237 -137.868 -29.644 1.00 58.48 81 THR C N 1
ATOM 6007 C CA . THR C 1 101 ? 51.383 -137.690 -31.079 1.00 58.08 81 THR C CA 1
ATOM 6008 C C . THR C 1 101 ? 52.790 -137.200 -31.419 1.00 58.40 81 THR C C 1
ATOM 6009 O O . THR C 1 101 ? 53.387 -136.410 -30.676 1.00 58.28 81 THR C O 1
ATOM 6013 N N . SER C 1 102 ? 53.311 -137.697 -32.537 1.00 58.55 82 SER C N 1
ATOM 6014 C CA . SER C 1 102 ? 54.585 -137.253 -33.080 1.00 59.05 82 SER C CA 1
ATOM 6015 C C . SER C 1 102 ? 54.347 -136.133 -34.094 1.00 59.23 82 SER C C 1
ATOM 6016 O O . SER C 1 102 ? 55.241 -135.768 -34.867 1.00 58.87 82 SER C O 1
ATOM 6019 N N . GLU C 1 103 ? 53.115 -135.620 -34.080 1.00 59.50 83 GLU C N 1
ATOM 6020 C CA . GLU C 1 103 ? 52.661 -134.511 -34.918 1.00 59.89 83 GLU C CA 1
ATOM 6021 C C . GLU C 1 103 ? 52.288 -133.319 -34.042 1.00 59.53 83 GLU C C 1
ATOM 6022 O O . GLU C 1 103 ? 52.229 -133.439 -32.813 1.00 59.46 83 GLU C O 1
ATOM 6028 N N . SER C 1 104 ? 52.028 -132.183 -34.689 1.00 59.11 84 SER C N 1
ATOM 6029 C CA . SER C 1 104 ? 51.522 -130.988 -34.023 1.00 59.14 84 SER C CA 1
ATOM 6030 C C . SER C 1 104 ? 50.272 -131.277 -33.187 1.00 58.91 84 SER C C 1
ATOM 6031 O O . SER C 1 104 ? 49.223 -131.587 -33.748 1.00 59.21 84 SER C O 1
ATOM 6034 N N . PRO C 1 105 ? 50.385 -131.178 -31.844 1.00 58.75 85 PRO C N 1
ATOM 6035 C CA . PRO C 1 105 ? 49.255 -131.311 -30.926 1.00 58.76 85 PRO C CA 1
ATOM 6036 C C . PRO C 1 105 ? 48.049 -130.441 -31.299 1.00 58.81 85 PRO C C 1
ATOM 6037 O O . PRO C 1 105 ? 46.896 -130.855 -31.105 1.00 59.07 85 PRO C O 1
ATOM 6041 N N . SER C 1 106 ? 48.323 -129.253 -31.828 1.00 58.29 86 SER C N 1
ATOM 6042 C CA . SER C 1 106 ? 47.291 -128.302 -32.209 1.00 57.86 86 SER C CA 1
ATOM 6043 C C . SER C 1 106 ? 46.506 -128.744 -33.454 1.00 57.76 86 SER C C 1
ATOM 6044 O O . SER C 1 106 ? 45.314 -128.445 -33.591 1.00 57.23 86 SER C O 1
ATOM 6047 N N . LEU C 1 107 ? 47.189 -129.436 -34.364 1.00 57.82 87 LEU C N 1
ATOM 6048 C CA . LEU C 1 107 ? 46.561 -129.971 -35.563 1.00 58.51 87 LEU C CA 1
ATOM 6049 C C . LEU C 1 107 ? 45.643 -131.140 -35.210 1.00 58.76 87 LEU C C 1
ATOM 6050 O O . LEU C 1 107 ? 44.536 -131.265 -35.752 1.00 58.95 87 LEU C O 1
ATOM 6055 N N . VAL C 1 108 ? 46.131 -132.000 -34.320 1.00 58.61 88 VAL C N 1
ATOM 6056 C CA . VAL C 1 108 ? 45.382 -133.152 -33.865 1.00 58.63 88 VAL C CA 1
ATOM 6057 C C . VAL C 1 108 ? 44.185 -132.644 -33.060 1.00 58.86 88 VAL C C 1
ATOM 6058 O O . VAL C 1 108 ? 43.077 -133.164 -33.187 1.00 58.65 88 VAL C O 1
ATOM 6062 N N . PHE C 1 109 ? 44.411 -131.601 -32.262 1.00 59.25 89 PHE C N 1
ATOM 6063 C CA . PHE C 1 109 ? 43.331 -130.930 -31.539 1.00 59.79 89 PHE C CA 1
ATOM 6064 C C . PHE C 1 109 ? 42.216 -130.511 -32.505 1.00 60.02 89 PHE C C 1
ATOM 6065 O O . PHE C 1 109 ? 41.039 -130.795 -32.257 1.00 59.72 89 PHE C O 1
ATOM 6073 N N . GLN C 1 110 ? 42.602 -129.884 -33.620 1.00 60.25 90 GLN C N 1
ATOM 6074 C CA . GLN C 1 110 ? 41.656 -129.490 -34.666 1.00 60.66 90 GLN C CA 1
ATOM 6075 C C . GLN C 1 110 ? 40.808 -130.658 -35.203 1.00 61.03 90 GLN C C 1
ATOM 6076 O O . GLN C 1 110 ? 39.625 -130.470 -35.511 1.00 61.03 90 GLN C O 1
ATOM 6082 N N . LYS C 1 111 ? 41.416 -131.847 -35.312 1.00 61.01 91 LYS C N 1
ATOM 6083 C CA . LYS C 1 111 ? 40.718 -133.057 -35.746 1.00 61.34 91 LYS C CA 1
ATOM 6084 C C . LYS C 1 111 ? 39.568 -133.420 -34.803 1.00 61.20 91 LYS C C 1
ATOM 6085 O O . LYS C 1 111 ? 38.506 -133.871 -35.257 1.00 61.61 91 LYS C O 1
ATOM 6091 N N . CYS C 1 112 ? 39.796 -133.240 -33.500 1.00 61.01 92 CYS C N 1
ATOM 6092 C CA . CYS C 1 112 ? 38.782 -133.492 -32.468 1.00 60.75 92 CYS C CA 1
ATOM 6093 C C . CYS C 1 112 ? 37.690 -132.418 -32.493 1.00 61.03 92 CYS C C 1
ATOM 6094 O O . CYS C 1 112 ? 36.505 -132.734 -32.399 1.00 60.84 92 CYS C O 1
ATOM 6097 N N . LEU C 1 113 ? 38.104 -131.156 -32.597 1.00 60.96 93 LEU C N 1
ATOM 6098 C CA . LEU C 1 113 ? 37.176 -130.017 -32.610 1.00 61.43 93 LEU C CA 1
ATOM 6099 C C . LEU C 1 113 ? 36.176 -130.078 -33.767 1.00 61.69 93 LEU C C 1
ATOM 6100 O O . LEU C 1 113 ? 34.999 -129.729 -33.609 1.00 61.60 93 LEU C O 1
ATOM 6105 N N . GLU C 1 114 ? 36.656 -130.523 -34.924 1.00 62.16 94 GLU C N 1
ATOM 6106 C CA . GLU C 1 114 ? 35.831 -130.618 -36.116 1.00 62.85 94 GLU C CA 1
ATOM 6107 C C . GLU C 1 114 ? 34.892 -131.831 -36.087 1.00 63.11 94 GLU C C 1
ATOM 6108 O O . GLU C 1 114 ? 34.118 -132.044 -37.021 1.00 63.28 94 GLU C O 1
ATOM 6114 N N . LEU C 1 115 ? 34.979 -132.616 -35.009 1.00 63.20 95 LEU C N 1
ATOM 6115 C CA . LEU C 1 115 ? 34.007 -133.660 -34.699 1.00 63.33 95 LEU C CA 1
ATOM 6116 C C . LEU C 1 115 ? 32.782 -133.080 -34.002 1.00 63.49 95 LEU C C 1
ATOM 6117 O O . LEU C 1 115 ? 31.702 -133.653 -34.095 1.00 63.75 95 LEU C O 1
ATOM 6122 N N . PHE C 1 116 ? 32.955 -131.962 -33.294 1.00 63.71 96 PHE C N 1
ATOM 6123 C CA . PHE C 1 116 ? 31.895 -131.421 -32.425 1.00 63.92 96 PHE C CA 1
ATOM 6124 C C . PHE C 1 116 ? 31.176 -130.187 -32.967 1.00 64.15 96 PHE C C 1
ATOM 6125 O O . PHE C 1 116 ? 30.031 -129.918 -32.580 1.00 64.16 96 PHE C O 1
ATOM 6133 N N . ILE C 1 117 ? 31.849 -129.420 -33.825 1.00 64.17 97 ILE C N 1
ATOM 6134 C CA . ILE C 1 117 ? 31.204 -128.273 -34.455 1.00 64.52 97 ILE C CA 1
ATOM 6135 C C . ILE C 1 117 ? 31.264 -128.372 -35.975 1.00 64.71 97 ILE C C 1
ATOM 6136 O O . ILE C 1 117 ? 32.305 -128.682 -36.557 1.00 64.49 97 ILE C O 1
ATOM 6141 N N . THR C 1 118 ? 30.113 -128.126 -36.590 1.00 65.14 98 THR C N 1
ATOM 6142 C CA . THR C 1 118 ? 29.961 -128.037 -38.036 1.00 65.56 98 THR C CA 1
ATOM 6143 C C . THR C 1 118 ? 30.068 -126.579 -38.523 1.00 65.65 98 THR C C 1
ATOM 6144 O O . THR C 1 118 ? 29.687 -125.654 -37.798 1.00 65.67 98 THR C O 1
ATOM 6148 N N . PRO C 1 119 ? 30.603 -126.366 -39.741 1.00 65.58 99 PRO C N 1
ATOM 6149 C CA . PRO C 1 119 ? 30.493 -125.049 -40.384 1.00 65.39 99 PRO C CA 1
ATOM 6150 C C . PRO C 1 119 ? 29.081 -124.783 -40.939 1.00 65.08 99 PRO C C 1
ATOM 6151 O O . PRO C 1 119 ? 28.325 -125.721 -41.143 1.00 65.34 99 PRO C O 1
ATOM 6155 N N . VAL C 1 120 ? 28.730 -123.513 -41.159 1.00 64.71 100 VAL C N 1
ATOM 6156 C CA . VAL C 1 120 ? 27.402 -123.136 -41.690 1.00 64.03 100 VAL C CA 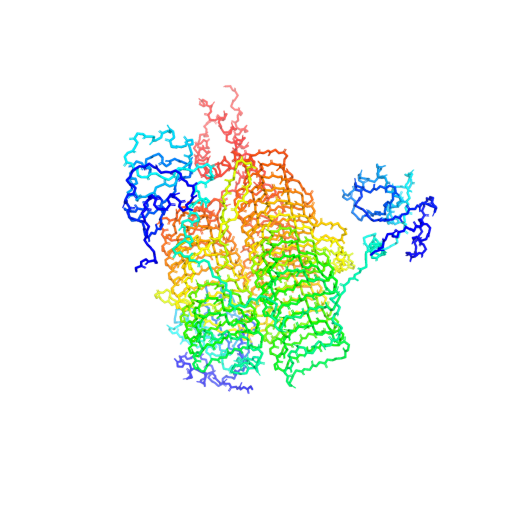1
ATOM 6157 C C . VAL C 1 120 ? 27.525 -122.049 -42.779 1.00 63.61 100 VAL C C 1
ATOM 6158 O O . VAL C 1 120 ? 28.306 -121.103 -42.615 1.00 63.68 100 VAL C O 1
ATOM 6162 N N . ASP C 1 121 ? 26.757 -122.177 -43.872 1.00 62.94 101 ASP C N 1
ATOM 6163 C CA . ASP C 1 121 ? 26.716 -121.132 -44.930 1.00 62.34 101 ASP C CA 1
ATOM 6164 C C . ASP C 1 121 ? 25.425 -120.293 -44.943 1.00 61.71 101 ASP C C 1
ATOM 6165 O O . ASP C 1 121 ? 24.460 -120.604 -44.249 1.00 61.34 101 ASP C O 1
ATOM 6174 N N . SER C 1 122 ? 25.441 -119.222 -45.738 1.00 61.09 102 SER C N 1
ATOM 6175 C CA . SER C 1 122 ? 24.342 -118.253 -45.846 1.00 60.23 102 SER C CA 1
ATOM 6176 C C . SER C 1 122 ? 22.983 -118.897 -46.148 1.00 59.32 102 SER C C 1
ATOM 6177 O O . SER C 1 122 ? 21.936 -118.417 -45.702 1.00 58.50 102 SER C O 1
ATOM 6180 N N . GLY C 1 123 ? 23.008 -119.985 -46.912 1.00 59.17 103 GLY C N 1
ATOM 6181 C CA . GLY C 1 123 ? 21.778 -120.644 -47.361 1.00 58.24 103 GLY C CA 1
ATOM 6182 C C . GLY C 1 123 ? 21.305 -120.042 -48.671 1.00 58.06 103 GLY C C 1
ATOM 6183 O O . GLY C 1 123 ? 20.130 -120.168 -49.023 1.00 57.02 103 GLY C O 1
ATOM 6184 N N . PHE C 1 124 ? 22.227 -119.356 -49.364 1.00 57.95 104 PHE C N 1
ATOM 6185 C CA . PHE C 1 124 ? 22.007 -118.863 -50.725 1.00 58.03 104 PHE C CA 1
ATOM 6186 C C . PHE C 1 124 ? 22.919 -119.606 -51.729 1.00 58.38 104 PHE C C 1
ATOM 6187 O O . PHE C 1 124 ? 23.975 -119.085 -52.111 1.00 58.50 104 PHE C O 1
ATOM 6195 N N . PRO C 1 125 ? 22.505 -120.812 -52.184 1.00 58.52 105 PRO C N 1
ATOM 6196 C CA . PRO C 1 125 ? 23.401 -121.673 -52.977 1.00 58.81 105 PRO C CA 1
ATOM 6197 C C . PRO C 1 125 ? 23.513 -121.226 -54.444 1.00 58.92 105 PRO C C 1
ATOM 6198 O O . PRO C 1 125 ? 22.650 -120.485 -54.929 1.00 59.11 105 PRO C O 1
ATOM 6202 N N . GLY C 1 126 ? 24.564 -121.675 -55.135 1.00 58.79 106 GLY C N 1
ATOM 6203 C CA . GLY C 1 126 ? 24.787 -121.333 -56.547 1.00 58.51 106 GLY C CA 1
ATOM 6204 C C . GLY C 1 126 ? 24.887 -119.840 -56.819 1.00 58.36 106 GLY C C 1
ATOM 6205 O O . GLY C 1 126 ? 25.409 -119.093 -56.006 1.00 58.16 106 GLY C O 1
ATOM 6206 N N . ILE C 1 127 ? 24.361 -119.413 -57.965 1.00 58.40 107 ILE C N 1
ATOM 6207 C CA . ILE C 1 127 ? 24.382 -118.009 -58.372 1.00 58.19 107 ILE C CA 1
ATOM 6208 C C . ILE C 1 127 ? 23.029 -117.352 -58.089 1.00 58.54 107 ILE C C 1
ATOM 6209 O O . ILE C 1 127 ? 22.009 -117.757 -58.648 1.00 58.69 107 ILE C O 1
ATOM 6214 N N . HIS C 1 128 ? 23.018 -116.341 -57.223 1.00 58.73 108 HIS C N 1
ATOM 6215 C CA . HIS C 1 128 ? 21.771 -115.676 -56.868 1.00 58.96 108 HIS C CA 1
ATOM 6216 C C . HIS C 1 128 ? 21.221 -114.844 -58.037 1.00 59.19 108 HIS C C 1
ATOM 6217 O O . HIS C 1 128 ? 22.000 -114.259 -58.796 1.00 59.24 108 HIS C O 1
ATOM 6224 N N . PRO C 1 129 ? 19.879 -114.821 -58.210 1.00 59.48 109 PRO C N 1
ATOM 6225 C CA . PRO C 1 129 ? 19.226 -114.003 -59.246 1.00 59.60 109 PRO C CA 1
ATOM 6226 C C . PRO C 1 129 ? 19.607 -112.519 -59.230 1.00 59.85 109 PRO C C 1
ATOM 6227 O O . PRO C 1 129 ? 19.575 -111.867 -60.275 1.00 60.11 109 PRO C O 1
ATOM 6231 N N . THR C 1 130 ? 19.951 -111.995 -58.057 1.00 60.07 110 THR C N 1
ATOM 6232 C CA . THR C 1 130 ? 20.287 -110.579 -57.917 1.00 60.42 110 THR C CA 1
ATOM 6233 C C . THR C 1 130 ? 21.751 -110.279 -58.222 1.00 60.63 110 THR C C 1
ATOM 6234 O O . THR C 1 130 ? 22.174 -109.131 -58.148 1.00 60.84 110 THR C O 1
ATOM 6238 N N . ALA C 1 131 ? 22.525 -111.305 -58.555 1.00 60.88 111 ALA C N 1
ATOM 6239 C CA . ALA C 1 131 ? 23.922 -111.102 -58.897 1.00 61.02 111 ALA C CA 1
ATOM 6240 C C . ALA C 1 131 ? 24.024 -110.431 -60.257 1.00 61.07 111 ALA C C 1
ATOM 6241 O O . ALA C 1 131 ? 23.503 -110.936 -61.247 1.00 61.14 111 ALA C O 1
ATOM 6243 N N . VAL C 1 132 ? 24.682 -109.277 -60.286 1.00 61.14 112 VAL C N 1
ATOM 6244 C CA . VAL C 1 132 ? 24.932 -108.567 -61.528 1.00 61.18 112 VAL C CA 1
ATOM 6245 C C . VAL C 1 132 ? 26.272 -109.028 -62.110 1.00 61.19 112 VAL C C 1
ATOM 6246 O O . VAL C 1 132 ? 27.339 -108.771 -61.544 1.00 60.96 112 VAL C O 1
ATOM 6250 N N . ILE C 1 133 ? 26.185 -109.741 -63.231 1.00 61.42 113 ILE C N 1
ATOM 6251 C CA . ILE C 1 133 ? 27.350 -110.242 -63.958 1.00 61.57 113 ILE C CA 1
ATOM 6252 C C . ILE C 1 133 ? 27.357 -109.618 -65.352 1.00 61.68 113 ILE C C 1
ATOM 6253 O O . ILE C 1 133 ? 26.434 -109.843 -66.144 1.00 61.93 113 ILE C O 1
ATOM 6258 N N . HIS C 1 134 ? 28.387 -108.817 -65.635 1.00 61.63 114 HIS C N 1
ATOM 6259 C CA . HIS C 1 134 ? 28.539 -108.156 -66.938 1.00 61.42 114 HIS C CA 1
ATOM 6260 C C . HIS C 1 134 ? 28.642 -109.176 -68.072 1.00 61.38 114 HIS C C 1
ATOM 6261 O O . HIS C 1 134 ? 29.397 -110.138 -67.957 1.00 61.39 114 HIS C O 1
ATOM 6268 N N . PRO C 1 135 ? 27.897 -108.959 -69.179 1.00 61.48 115 PRO C N 1
ATOM 6269 C CA . PRO C 1 135 ? 27.844 -109.890 -70.312 1.00 61.35 115 PRO C CA 1
ATOM 6270 C C . PRO C 1 135 ? 29.191 -110.455 -70.782 1.00 61.29 115 PRO C C 1
ATOM 6271 O O . PRO C 1 135 ? 29.223 -111.538 -71.374 1.00 61.27 115 PRO C O 1
ATOM 6275 N N . THR C 1 136 ? 30.278 -109.729 -70.526 1.00 60.97 116 THR C N 1
ATOM 6276 C CA . THR C 1 136 ? 31.600 -110.090 -71.052 1.00 60.74 116 THR C CA 1
ATOM 6277 C C . THR C 1 136 ? 32.449 -110.862 -70.028 1.00 60.64 116 THR C C 1
ATOM 6278 O O . THR C 1 136 ? 33.556 -111.317 -70.340 1.00 60.58 116 THR C O 1
ATOM 6282 N N . ALA C 1 137 ? 31.926 -111.004 -68.812 1.00 60.46 117 ALA C N 1
ATOM 6283 C CA . ALA C 1 137 ? 32.580 -111.805 -67.782 1.00 60.27 117 ALA C CA 1
ATOM 6284 C C . ALA C 1 137 ? 32.375 -113.303 -68.036 1.00 60.30 117 ALA C C 1
ATOM 6285 O O . ALA C 1 137 ? 31.383 -113.703 -68.648 1.00 60.11 117 ALA C O 1
ATOM 6287 N N . ILE C 1 138 ? 33.329 -114.117 -67.579 1.00 60.42 118 ILE C N 1
ATOM 6288 C CA . ILE C 1 138 ? 33.229 -115.574 -67.660 1.00 60.48 118 ILE C CA 1
ATOM 6289 C C . ILE C 1 138 ? 33.130 -116.156 -66.258 1.00 60.53 118 ILE C C 1
ATOM 6290 O O . ILE C 1 138 ? 33.974 -115.890 -65.397 1.00 60.62 118 ILE C O 1
ATOM 6295 N N . ILE C 1 139 ? 32.078 -116.932 -66.030 1.00 60.32 119 ILE C N 1
ATOM 6296 C CA . ILE C 1 139 ? 31.861 -117.591 -64.752 1.00 60.23 119 ILE C CA 1
ATOM 6297 C C . ILE C 1 139 ? 31.927 -119.094 -65.002 1.00 60.56 119 ILE C C 1
ATOM 6298 O O . ILE C 1 139 ? 31.163 -119.613 -65.814 1.00 60.46 119 ILE C O 1
ATOM 6303 N N . GLU C 1 140 ? 32.841 -119.793 -64.329 1.00 60.86 120 GLU C N 1
ATOM 6304 C CA . GLU C 1 140 ? 33.002 -121.234 -64.568 1.00 61.44 120 GLU C CA 1
ATOM 6305 C C . GLU C 1 140 ? 31.922 -122.047 -63.838 1.00 61.54 120 GLU C C 1
ATOM 6306 O O . GLU C 1 140 ? 30.921 -121.492 -63.364 1.00 61.44 120 GLU C O 1
ATOM 6312 N N . ASP C 1 141 ? 32.119 -123.357 -63.755 1.00 61.74 121 ASP C N 1
ATOM 6313 C CA . ASP C 1 141 ? 31.100 -124.243 -63.191 1.00 61.92 121 ASP C CA 1
ATOM 6314 C C . ASP C 1 141 ? 31.167 -124.374 -61.649 1.00 61.87 121 ASP C C 1
ATOM 6315 O O . ASP C 1 141 ? 32.198 -124.094 -61.037 1.00 61.86 121 ASP C O 1
ATOM 6324 N N . HIS C 1 142 ? 30.045 -124.763 -61.036 1.00 61.82 122 HIS C N 1
ATOM 6325 C CA . HIS C 1 142 ? 29.927 -124.996 -59.580 1.00 61.39 122 HIS C CA 1
ATOM 6326 C C . HIS C 1 142 ? 30.405 -123.826 -58.728 1.00 61.14 122 HIS C C 1
ATOM 6327 O O . HIS C 1 142 ? 31.052 -124.013 -57.693 1.00 61.05 122 HIS C O 1
ATOM 6334 N N . VAL C 1 143 ? 30.074 -122.615 -59.166 1.00 60.84 123 VAL C N 1
ATOM 6335 C CA . VAL C 1 143 ? 30.448 -121.402 -58.448 1.00 60.14 123 VAL C CA 1
ATOM 6336 C C . VAL C 1 143 ? 29.229 -120.781 -57.753 1.00 60.15 123 VAL C C 1
ATOM 6337 O O . VAL C 1 143 ? 28.134 -120.703 -58.326 1.00 60.08 123 VAL C O 1
ATOM 6341 N N . CYS C 1 144 ? 29.432 -120.371 -56.503 1.00 59.77 124 CYS C N 1
ATOM 6342 C CA . CYS C 1 144 ? 28.412 -119.681 -55.737 1.00 59.71 124 CYS C CA 1
ATOM 6343 C C . CYS C 1 144 ? 28.676 -118.171 -55.724 1.00 59.63 124 CYS C C 1
ATOM 6344 O O . CYS C 1 144 ? 29.765 -117.731 -55.345 1.00 59.45 124 CYS C O 1
ATOM 6347 N N . ILE C 1 145 ? 27.678 -117.400 -56.155 1.00 59.45 125 ILE C N 1
ATOM 6348 C CA . ILE C 1 145 ? 27.726 -115.941 -56.103 1.00 59.71 125 ILE C CA 1
ATOM 6349 C C . ILE C 1 145 ? 26.499 -115.410 -55.350 1.00 59.85 125 ILE C C 1
ATOM 6350 O O . ILE C 1 145 ? 25.380 -115.442 -55.863 1.00 60.17 125 ILE C O 1
ATOM 6355 N N . GLU C 1 146 ? 26.726 -114.918 -54.133 1.00 60.11 126 GLU C N 1
ATOM 6356 C CA . GLU C 1 146 ? 25.646 -114.552 -53.210 1.00 60.35 126 GLU C CA 1
ATOM 6357 C C . GLU C 1 146 ? 24.895 -113.259 -53.588 1.00 60.30 126 GLU C C 1
ATOM 6358 O O . GLU C 1 146 ? 25.262 -112.599 -54.566 1.00 60.57 126 GLU C O 1
ATOM 6364 N N . PRO C 1 147 ? 23.810 -112.916 -52.851 1.00 60.02 127 PRO C N 1
ATOM 6365 C CA . PRO C 1 147 ? 22.979 -111.771 -53.246 1.00 59.78 127 PRO C CA 1
ATOM 6366 C C . PRO C 1 147 ? 23.712 -110.427 -53.414 1.00 59.96 127 PRO C C 1
ATOM 6367 O O . PRO C 1 147 ? 24.557 -110.053 -52.583 1.00 59.31 127 PRO C O 1
ATOM 6371 N N . TYR C 1 148 ? 23.372 -109.736 -54.504 1.00 60.15 128 TYR C N 1
ATOM 6372 C CA . TYR C 1 148 ? 23.851 -108.386 -54.809 1.00 60.48 128 TYR C CA 1
ATOM 6373 C C . TYR C 1 148 ? 25.354 -108.276 -55.049 1.00 60.41 128 TYR C C 1
ATOM 6374 O O . TYR C 1 148 ? 25.927 -107.208 -54.878 1.00 60.59 128 TYR C O 1
ATOM 6383 N N . ALA C 1 149 ? 25.993 -109.369 -55.443 1.00 60.25 129 ALA C N 1
ATOM 6384 C CA . ALA C 1 149 ? 27.402 -109.299 -55.818 1.00 60.37 129 ALA C CA 1
ATOM 6385 C C . ALA C 1 149 ? 27.513 -108.815 -57.256 1.00 60.49 129 ALA C C 1
ATOM 6386 O O . ALA C 1 149 ? 26.628 -109.067 -58.080 1.00 60.09 129 ALA C O 1
ATOM 6388 N N . VAL C 1 150 ? 28.591 -108.095 -57.549 1.00 60.73 130 VAL C N 1
ATOM 6389 C CA . VAL C 1 150 ? 28.754 -107.497 -58.865 1.00 60.99 130 VAL C CA 1
ATOM 6390 C C . VAL C 1 150 ? 30.032 -107.987 -59.535 1.00 61.20 130 VAL C C 1
ATOM 6391 O O . VAL C 1 150 ? 31.127 -107.798 -59.014 1.00 61.40 130 VAL C O 1
ATOM 6395 N N . VAL C 1 151 ? 29.873 -108.639 -60.684 1.00 61.24 131 VAL C N 1
ATOM 6396 C CA . VAL C 1 151 ? 31.007 -109.083 -61.489 1.00 61.29 131 VAL C CA 1
ATOM 6397 C C . VAL C 1 151 ? 31.078 -108.211 -62.750 1.00 61.45 131 VAL C C 1
ATOM 6398 O O . VAL C 1 151 ? 30.136 -108.173 -63.545 1.00 61.51 131 VAL C O 1
ATOM 6402 N N . CYS C 1 152 ? 32.193 -107.501 -62.909 1.00 61.58 132 CYS C N 1
ATOM 6403 C CA . CYS C 1 152 ? 32.341 -106.490 -63.964 1.00 61.59 132 CYS C CA 1
ATOM 6404 C C . CYS C 1 152 ? 32.885 -107.072 -65.260 1.00 61.54 132 CYS C C 1
ATOM 6405 O O . CYS C 1 152 ? 33.133 -108.274 -65.353 1.00 62.16 132 CYS C O 1
ATOM 6408 N N . GLN C 1 153 ? 33.087 -106.208 -66.252 1.00 61.33 133 GLN C N 1
ATOM 6409 C CA . GLN C 1 153 ? 33.487 -106.634 -67.588 1.00 61.13 133 GLN C CA 1
ATOM 6410 C C . GLN C 1 153 ? 34.772 -107.460 -67.621 1.00 61.31 133 GLN C C 1
ATOM 6411 O O . GLN C 1 153 ? 35.747 -107.132 -66.949 1.00 61.25 133 GLN C O 1
ATOM 6417 N N . HIS C 1 154 ? 34.740 -108.544 -68.394 1.00 61.65 134 HIS C N 1
ATOM 6418 C CA . HIS C 1 154 ? 35.924 -109.355 -68.701 1.00 61.94 134 HIS C CA 1
ATOM 6419 C C . HIS C 1 154 ? 36.612 -109.970 -67.482 1.00 62.29 134 HIS C C 1
ATOM 6420 O O . HIS C 1 154 ? 37.803 -110.282 -67.526 1.00 62.45 134 HIS C O 1
ATOM 6427 N N . ALA C 1 155 ? 35.847 -110.144 -66.408 1.00 62.62 135 ALA C N 1
ATOM 6428 C CA . ALA C 1 155 ? 36.300 -110.863 -65.229 1.00 63.01 135 ALA C CA 1
ATOM 6429 C C . ALA C 1 155 ? 36.190 -112.371 -65.424 1.00 63.43 135 ALA C C 1
ATOM 6430 O O . ALA C 1 155 ? 35.298 -112.870 -66.124 1.00 63.51 135 ALA C O 1
ATOM 6432 N N . HIS C 1 156 ? 37.108 -113.091 -64.793 1.00 63.85 136 HIS C N 1
ATOM 6433 C CA . HIS C 1 156 ? 37.130 -114.544 -64.862 1.00 63.91 136 HIS C CA 1
ATOM 6434 C C . HIS C 1 156 ? 37.071 -115.126 -63.453 1.00 63.82 136 HIS C C 1
ATOM 6435 O O . HIS C 1 156 ? 37.992 -114.960 -62.642 1.00 64.02 136 HIS C O 1
ATOM 6442 N N . VAL C 1 157 ? 35.951 -115.774 -63.163 1.00 63.64 137 VAL C N 1
ATOM 6443 C CA . VAL C 1 157 ? 35.731 -116.427 -61.888 1.00 63.29 137 VAL C CA 1
ATOM 6444 C C . VAL C 1 157 ? 35.820 -117.938 -62.119 1.00 63.51 137 VAL C C 1
ATOM 6445 O O . VAL C 1 157 ? 34.969 -118.517 -62.792 1.00 63.16 137 VAL C O 1
ATOM 6449 N N . GLY C 1 158 ? 36.875 -118.550 -61.580 1.00 63.80 138 GLY C N 1
ATOM 6450 C CA . GLY C 1 158 ? 37.172 -119.974 -61.782 1.00 64.27 138 GLY C CA 1
ATOM 6451 C C . GLY C 1 158 ? 36.204 -120.916 -61.086 1.00 64.57 138 GLY C C 1
ATOM 6452 O O . GLY C 1 158 ? 35.308 -120.467 -60.360 1.00 64.86 138 GLY C O 1
ATOM 6453 N N . SER C 1 159 ? 36.370 -122.221 -61.303 1.00 64.89 139 SER C N 1
ATOM 6454 C CA . SER C 1 159 ? 35.421 -123.199 -60.752 1.00 65.21 139 SER C CA 1
ATOM 6455 C C . SER C 1 159 ? 35.538 -123.398 -59.236 1.00 65.14 139 SER C C 1
ATOM 6456 O O . SER C 1 159 ? 36.594 -123.159 -58.640 1.00 64.91 139 SER C O 1
ATOM 6459 N N . ALA C 1 160 ? 34.427 -123.811 -58.627 1.00 65.25 140 ALA C N 1
ATOM 6460 C CA . ALA C 1 160 ? 34.323 -124.016 -57.177 1.00 65.33 140 ALA C CA 1
ATOM 6461 C C . ALA C 1 160 ? 34.693 -122.775 -56.343 1.00 65.64 140 ALA C C 1
ATOM 6462 O O . ALA C 1 160 ? 35.223 -122.894 -55.237 1.00 65.99 140 ALA C O 1
ATOM 6464 N N . CYS C 1 161 ? 34.405 -121.589 -56.883 1.00 65.49 141 CYS C N 1
ATOM 6465 C CA . CYS C 1 161 ? 34.621 -120.332 -56.170 1.00 65.44 141 CYS C CA 1
ATOM 6466 C C . CYS C 1 161 ? 33.391 -119.922 -55.383 1.00 65.21 141 CYS C C 1
ATOM 6467 O O . CYS C 1 161 ? 32.265 -120.281 -55.738 1.00 65.29 141 CYS C O 1
ATOM 6470 N N . HIS C 1 162 ? 33.623 -119.180 -54.303 1.00 64.73 142 HIS C N 1
ATOM 6471 C CA . HIS C 1 162 ? 32.549 -118.545 -53.563 1.00 64.24 142 HIS C CA 1
ATOM 6472 C C . HIS C 1 162 ? 32.790 -117.045 -53.568 1.00 63.49 142 HIS C C 1
ATOM 6473 O O . HIS C 1 162 ? 33.846 -116.594 -53.140 1.00 63.90 142 HIS C O 1
ATOM 6480 N N . ILE C 1 163 ? 31.819 -116.291 -54.079 1.00 62.69 143 ILE C N 1
ATOM 6481 C CA . ILE C 1 163 ? 31.872 -114.832 -54.078 1.00 62.13 143 ILE C CA 1
ATOM 6482 C C . ILE C 1 163 ? 30.784 -114.300 -53.150 1.00 61.85 143 ILE C C 1
ATOM 6483 O O . ILE C 1 163 ? 29.598 -114.341 -53.491 1.00 61.83 143 ILE C O 1
ATOM 6488 N N . GLY C 1 164 ? 31.196 -113.821 -51.978 1.00 61.37 144 GLY C N 1
ATOM 6489 C CA . GLY C 1 164 ? 30.282 -113.367 -50.922 1.00 61.50 144 GLY C CA 1
ATOM 6490 C C . GLY C 1 164 ? 29.307 -112.271 -51.303 1.00 61.57 144 GLY C C 1
ATOM 6491 O O . GLY C 1 164 ? 29.458 -111.615 -52.327 1.00 61.58 144 GLY C O 1
ATOM 6492 N N . SER C 1 165 ? 28.301 -112.073 -50.466 1.00 61.72 145 SER C N 1
ATOM 6493 C CA . SER C 1 165 ? 27.256 -111.101 -50.748 1.00 62.43 145 SER C CA 1
ATOM 6494 C C . SER C 1 165 ? 27.778 -109.664 -50.867 1.00 62.83 145 SER C C 1
ATOM 6495 O O . SER C 1 165 ? 28.577 -109.211 -50.054 1.00 62.55 145 SER C O 1
ATOM 6498 N N . GLY C 1 166 ? 27.312 -108.956 -51.890 1.00 63.40 146 GLY C N 1
ATOM 6499 C CA . GLY C 1 166 ? 27.682 -107.559 -52.092 1.00 64.05 146 GLY C CA 1
ATOM 6500 C C . GLY C 1 166 ? 29.149 -107.308 -52.372 1.00 64.08 146 GLY C C 1
ATOM 6501 O O . GLY C 1 166 ? 29.610 -106.183 -52.256 1.00 64.55 146 GLY C O 1
ATOM 6502 N N . SER C 1 167 ? 29.890 -108.347 -52.745 1.00 64.31 147 SER C N 1
ATOM 6503 C CA . SER C 1 167 ? 31.283 -108.175 -53.158 1.00 64.21 147 SER C CA 1
ATOM 6504 C C . SER C 1 167 ? 31.381 -107.665 -54.594 1.00 64.23 147 SER C C 1
ATOM 6505 O O . SER C 1 167 ? 30.475 -107.900 -55.398 1.00 64.47 147 SER C O 1
ATOM 6508 N N . VAL C 1 168 ? 32.477 -106.972 -54.913 1.00 63.93 148 VAL C N 1
ATOM 6509 C CA . VAL C 1 168 ? 32.725 -106.508 -56.278 1.00 63.37 148 VAL C CA 1
ATOM 6510 C C . VAL C 1 168 ? 33.954 -107.205 -56.872 1.00 63.33 148 VAL C C 1
ATOM 6511 O O . VAL C 1 168 ? 35.004 -107.275 -56.235 1.00 63.42 148 VAL C O 1
ATOM 6515 N N . ILE C 1 169 ? 33.812 -107.728 -58.087 1.00 62.99 149 ILE C N 1
ATOM 6516 C CA . ILE C 1 169 ? 34.933 -108.308 -58.820 1.00 62.91 149 ILE C CA 1
ATOM 6517 C C . ILE C 1 169 ? 35.181 -107.455 -60.061 1.00 63.07 149 ILE C C 1
ATOM 6518 O O . ILE C 1 169 ? 34.458 -107.560 -61.063 1.00 62.82 149 ILE C O 1
ATOM 6523 N N . GLY C 1 170 ? 36.214 -106.614 -59.976 1.00 63.21 150 GLY C N 1
ATOM 6524 C CA . GLY C 1 170 ? 36.470 -105.565 -60.966 1.00 63.48 150 GLY C CA 1
ATOM 6525 C C . GLY C 1 170 ? 36.808 -105.986 -62.380 1.00 63.80 150 GLY C C 1
ATOM 6526 O O . GLY C 1 170 ? 36.985 -107.172 -62.663 1.00 63.95 150 GLY C O 1
ATOM 6527 N N . ALA C 1 171 ? 36.906 -104.995 -63.266 1.00 63.77 151 ALA C N 1
ATOM 6528 C CA . ALA C 1 171 ? 37.185 -105.233 -64.678 1.00 63.79 151 ALA C CA 1
ATOM 6529 C C . ALA C 1 171 ? 38.479 -106.012 -64.894 1.00 63.72 151 ALA C C 1
ATOM 6530 O O . ALA C 1 171 ? 39.497 -105.708 -64.281 1.00 63.90 151 ALA C O 1
ATOM 6532 N N . TYR C 1 172 ? 38.416 -107.021 -65.762 1.00 63.70 152 TYR C N 1
ATOM 6533 C CA . TYR C 1 172 ? 39.572 -107.840 -66.173 1.00 63.57 152 TYR C CA 1
ATOM 6534 C C . TYR C 1 172 ? 40.270 -108.595 -65.036 1.00 63.48 152 TYR C C 1
ATOM 6535 O O . TYR C 1 172 ? 41.399 -109.071 -65.194 1.00 63.38 152 TYR C O 1
ATOM 6544 N N . SER C 1 173 ? 39.586 -108.717 -63.902 1.00 63.44 153 SER C N 1
ATOM 6545 C CA . SER C 1 173 ? 40.119 -109.419 -62.743 1.00 63.38 153 SER C CA 1
ATOM 6546 C C . SER C 1 173 ? 39.807 -110.917 -62.788 1.00 63.54 153 SER C C 1
ATOM 6547 O O . SER C 1 173 ? 38.765 -111.334 -63.301 1.00 63.51 153 SER C O 1
ATOM 6550 N N . THR C 1 174 ? 40.720 -111.720 -62.248 1.00 63.47 154 THR C N 1
ATOM 6551 C CA . THR C 1 174 ? 40.562 -113.168 -62.254 1.00 63.41 154 THR C CA 1
ATOM 6552 C C . THR C 1 174 ? 40.636 -113.710 -60.825 1.00 63.35 154 THR C C 1
ATOM 6553 O O . THR C 1 174 ? 41.377 -113.179 -59.985 1.00 63.02 154 THR C O 1
ATOM 6557 N N . VAL C 1 175 ? 39.831 -114.735 -60.548 1.00 62.87 155 VAL C N 1
ATOM 6558 C CA . VAL C 1 175 ? 39.836 -115.406 -59.247 1.00 62.66 155 VAL C CA 1
ATOM 6559 C C . VAL C 1 175 ? 40.038 -116.903 -59.500 1.00 63.06 155 VAL C C 1
ATOM 6560 O O . VAL C 1 175 ? 39.187 -117.557 -60.121 1.00 62.97 155 VAL C O 1
ATOM 6564 N N . GLY C 1 176 ? 41.182 -117.430 -59.055 1.00 63.16 156 GLY C N 1
ATOM 6565 C CA . GLY C 1 176 ? 41.555 -118.830 -59.304 1.00 63.20 156 GLY C CA 1
ATOM 6566 C C . GLY C 1 176 ? 40.600 -119.814 -58.652 1.00 63.50 156 GLY C C 1
ATOM 6567 O O . GLY C 1 176 ? 39.830 -119.439 -57.756 1.00 63.81 156 GLY C O 1
ATOM 6568 N N . GLU C 1 177 ? 40.650 -121.071 -59.091 1.00 63.68 157 GLU C N 1
ATOM 6569 C CA . GLU C 1 177 ? 39.736 -122.111 -58.597 1.00 63.57 157 GLU C CA 1
ATOM 6570 C C . GLU C 1 177 ? 39.823 -122.336 -57.085 1.00 63.53 157 GLU C C 1
ATOM 6571 O O . GLU C 1 177 ? 40.885 -122.145 -56.477 1.00 63.65 157 GLU C O 1
ATOM 6577 N N . HIS C 1 178 ? 38.687 -122.717 -56.497 1.00 63.19 158 HIS C N 1
ATOM 6578 C CA . HIS C 1 178 ? 38.546 -122.958 -55.053 1.00 63.04 158 HIS C CA 1
ATOM 6579 C C . HIS C 1 178 ? 38.826 -121.777 -54.115 1.00 63.09 158 HIS C C 1
ATOM 6580 O O . HIS C 1 178 ? 39.061 -121.971 -52.922 1.00 63.18 158 HIS C O 1
ATOM 6587 N N . SER C 1 179 ? 38.788 -120.557 -54.637 1.00 62.78 159 SER C N 1
ATOM 6588 C CA . SER C 1 179 ? 38.961 -119.383 -53.787 1.00 62.88 159 SER C CA 1
ATOM 6589 C C . SER C 1 179 ? 37.657 -119.020 -53.057 1.00 62.99 159 SER C C 1
ATOM 6590 O O . SER C 1 179 ? 36.566 -119.432 -53.478 1.00 62.89 159 SER C O 1
ATOM 6593 N N . TYR C 1 180 ? 37.775 -118.258 -51.968 1.00 62.85 160 TYR C N 1
ATOM 6594 C CA . TYR C 1 180 ? 36.620 -117.894 -51.146 1.00 62.84 160 TYR C CA 1
ATOM 6595 C C . TYR C 1 180 ? 36.608 -116.411 -50.799 1.00 62.91 160 TYR C C 1
ATOM 6596 O O . TYR C 1 180 ? 37.345 -115.957 -49.924 1.00 62.83 160 TYR C O 1
ATOM 6605 N N . ILE C 1 181 ? 35.759 -115.663 -51.491 1.00 62.91 161 ILE C N 1
ATOM 6606 C CA . ILE C 1 181 ? 35.628 -114.236 -51.238 1.00 63.22 161 ILE C CA 1
ATOM 6607 C C . ILE C 1 181 ? 34.423 -114.000 -50.332 1.00 62.78 161 ILE C C 1
ATOM 6608 O O . ILE C 1 181 ? 33.291 -114.305 -50.705 1.00 62.60 161 ILE C O 1
ATOM 6613 N N . HIS C 1 182 ? 34.687 -113.460 -49.146 1.00 62.35 162 HIS C N 1
ATOM 6614 C CA . HIS C 1 182 ? 33.651 -113.179 -48.167 1.00 62.66 162 HIS C CA 1
ATOM 6615 C C . HIS C 1 182 ? 32.807 -111.958 -48.580 1.00 62.61 162 HIS C C 1
ATOM 6616 O O . HIS C 1 182 ? 33.132 -111.289 -49.565 1.00 62.89 162 HIS C O 1
ATOM 6623 N N . PRO C 1 183 ? 31.704 -111.685 -47.859 1.00 62.54 163 PRO C N 1
ATOM 6624 C CA . PRO C 1 183 ? 30.849 -110.548 -48.236 1.00 62.72 163 PRO C CA 1
ATOM 6625 C C . PRO C 1 183 ? 31.560 -109.188 -48.196 1.00 62.63 163 PRO C C 1
ATOM 6626 O O . PRO C 1 183 ? 32.483 -108.975 -47.412 1.00 62.06 163 PRO C O 1
ATOM 6630 N N . ARG C 1 184 ? 31.101 -108.285 -49.049 1.00 62.99 164 ARG C N 1
ATOM 6631 C CA . ARG C 1 184 ? 31.562 -106.895 -49.085 1.00 63.18 164 ARG C CA 1
ATOM 6632 C C . ARG C 1 184 ? 33.091 -106.802 -49.261 1.00 63.30 164 ARG C C 1
ATOM 6633 O O . ARG C 1 184 ? 33.767 -106.053 -48.564 1.00 63.71 164 ARG C O 1
ATOM 6648 N N . VAL C 1 185 ? 33.632 -107.586 -50.190 1.00 63.36 165 VAL C N 1
ATOM 6649 C CA . VAL C 1 185 ? 35.020 -107.412 -50.569 1.00 63.30 165 VAL C CA 1
ATOM 6650 C C . VAL C 1 185 ? 35.066 -106.668 -51.901 1.00 63.35 165 VAL C C 1
ATOM 6651 O O . VAL C 1 185 ? 34.255 -106.916 -52.782 1.00 63.00 165 VAL C O 1
ATOM 6655 N N . VAL C 1 186 ? 35.997 -105.725 -52.025 1.00 63.56 166 VAL C N 1
ATOM 6656 C CA . VAL C 1 186 ? 36.184 -105.024 -53.285 1.00 63.50 166 VAL C CA 1
ATOM 6657 C C . VAL C 1 186 ? 37.498 -105.460 -53.922 1.00 64.10 166 VAL C C 1
ATOM 6658 O O . VAL C 1 186 ? 38.586 -105.200 -53.401 1.00 64.53 166 VAL C O 1
ATOM 6662 N N . ILE C 1 187 ? 37.384 -106.169 -55.038 1.00 64.65 167 ILE C N 1
ATOM 6663 C CA . ILE C 1 187 ? 38.530 -106.478 -55.872 1.00 64.55 167 ILE C CA 1
ATOM 6664 C C . ILE C 1 187 ? 38.431 -105.561 -57.078 1.00 64.64 167 ILE C C 1
ATOM 6665 O O . ILE C 1 187 ? 37.480 -105.643 -57.854 1.00 65.12 167 ILE C O 1
ATOM 6670 N N . ARG C 1 188 ? 39.399 -104.664 -57.215 1.00 64.56 168 ARG C N 1
ATOM 6671 C CA . ARG C 1 188 ? 39.364 -103.662 -58.268 1.00 64.51 168 ARG C CA 1
ATOM 6672 C C . ARG C 1 188 ? 39.912 -104.196 -59.598 1.00 64.90 168 ARG C C 1
ATOM 6673 O O . ARG C 1 188 ? 40.144 -105.393 -59.725 1.00 65.03 168 ARG C O 1
ATOM 6681 N N . GLU C 1 189 ? 40.095 -103.315 -60.585 1.00 65.41 169 GLU C N 1
ATOM 6682 C CA . GLU C 1 189 ? 40.488 -103.720 -61.945 1.00 65.78 169 GLU C CA 1
ATOM 6683 C C . GLU C 1 189 ? 41.815 -104.450 -61.951 1.00 65.57 169 GLU C C 1
ATOM 6684 O O . GLU C 1 189 ? 42.661 -104.222 -61.090 1.00 65.68 169 GLU C O 1
ATOM 6690 N N . ARG C 1 190 ? 41.995 -105.300 -62.956 1.00 65.50 170 ARG C N 1
ATOM 6691 C CA . ARG C 1 190 ? 43.275 -105.935 -63.235 1.00 65.41 170 ARG C CA 1
ATOM 6692 C C . ARG C 1 190 ? 43.936 -106.451 -61.962 1.00 64.89 170 ARG C C 1
ATOM 6693 O O . ARG C 1 190 ? 45.072 -106.095 -61.633 1.00 65.07 170 ARG C O 1
ATOM 6701 N N . VAL C 1 191 ? 43.179 -107.268 -61.231 1.00 64.46 171 VAL C N 1
ATOM 6702 C CA . VAL C 1 191 ? 43.702 -108.026 -60.093 1.00 63.78 171 VAL C CA 1
ATOM 6703 C C . VAL C 1 191 ? 43.656 -109.528 -60.388 1.00 63.46 171 VAL C C 1
ATOM 6704 O O . VAL C 1 191 ? 42.681 -110.060 -60.927 1.00 63.14 171 VAL C O 1
ATOM 6708 N N . SER C 1 192 ? 44.750 -110.189 -60.046 1.00 63.12 172 SER C N 1
ATOM 6709 C CA . SER C 1 192 ? 44.893 -111.612 -60.207 1.00 62.80 172 SER C CA 1
ATOM 6710 C C . SER C 1 192 ? 44.882 -112.244 -58.825 1.00 62.55 172 SER C C 1
ATOM 6711 O O . SER C 1 192 ? 45.815 -112.062 -58.048 1.00 62.72 172 SER C O 1
ATOM 6714 N N . ILE C 1 193 ? 43.793 -112.937 -58.508 1.00 62.29 173 ILE C N 1
ATOM 6715 C CA . ILE C 1 193 ? 43.662 -113.702 -57.273 1.00 61.92 173 ILE C CA 1
ATOM 6716 C C . ILE C 1 193 ? 43.971 -115.150 -57.655 1.00 61.90 173 ILE C C 1
ATOM 6717 O O . ILE C 1 193 ? 43.335 -115.711 -58.561 1.00 62.32 173 ILE C O 1
ATOM 6722 N N . GLY C 1 194 ? 44.960 -115.751 -57.001 1.00 61.62 174 GLY C N 1
ATOM 6723 C CA . GLY C 1 194 ? 45.382 -117.123 -57.332 1.00 60.74 174 GLY C CA 1
ATOM 6724 C C . GLY C 1 194 ? 44.406 -118.187 -56.848 1.00 60.52 174 GLY C C 1
ATOM 6725 O O . GLY C 1 194 ? 43.253 -117.880 -56.529 1.00 59.78 174 GLY C O 1
ATOM 6726 N N . LYS C 1 195 ? 44.876 -119.440 -56.796 1.00 60.35 175 LYS C N 1
ATOM 6727 C CA . LYS C 1 195 ? 44.067 -120.585 -56.361 1.00 60.35 175 LYS C CA 1
ATOM 6728 C C . LYS C 1 195 ? 43.957 -120.693 -54.836 1.00 60.50 175 LYS C C 1
ATOM 6729 O O . LYS C 1 195 ? 44.882 -120.324 -54.112 1.00 60.35 175 LYS C O 1
ATOM 6735 N N . ARG C 1 196 ? 42.830 -121.240 -54.374 1.00 60.91 176 ARG C N 1
ATOM 6736 C CA . ARG C 1 196 ? 42.482 -121.392 -52.940 1.00 61.30 176 ARG C CA 1
ATOM 6737 C C . ARG C 1 196 ? 42.868 -120.235 -52.009 1.00 61.61 176 ARG C C 1
ATOM 6738 O O . ARG C 1 196 ? 43.393 -120.430 -50.902 1.00 61.54 176 ARG C O 1
ATOM 6746 N N . VAL C 1 197 ? 42.575 -119.026 -52.484 1.00 61.72 177 VAL C N 1
ATOM 6747 C CA . VAL C 1 197 ? 42.715 -117.799 -51.708 1.00 62.03 177 VAL C CA 1
ATOM 6748 C C . VAL C 1 197 ? 41.445 -117.562 -50.877 1.00 62.04 177 VAL C C 1
ATOM 6749 O O . VAL C 1 197 ? 40.332 -117.732 -51.377 1.00 62.31 177 VAL C O 1
ATOM 6753 N N . ILE C 1 198 ? 41.615 -117.195 -49.608 1.00 61.91 178 ILE C N 1
ATOM 6754 C CA . ILE C 1 198 ? 40.493 -116.740 -48.777 1.00 61.75 178 ILE C CA 1
ATOM 6755 C C . ILE C 1 198 ? 40.600 -115.232 -48.492 1.00 61.73 178 ILE C C 1
ATOM 6756 O O . ILE C 1 198 ? 41.632 -114.754 -48.012 1.00 61.70 178 ILE C O 1
ATOM 6761 N N . ILE C 1 199 ? 39.540 -114.492 -48.791 1.00 61.66 179 ILE C N 1
ATOM 6762 C CA . ILE C 1 199 ? 39.521 -113.057 -48.498 1.00 61.96 179 ILE C CA 1
ATOM 6763 C C . ILE C 1 199 ? 38.364 -112.718 -47.559 1.00 62.36 179 ILE C C 1
ATOM 6764 O O . ILE C 1 199 ? 37.213 -113.004 -47.861 1.00 63.06 179 ILE C O 1
ATOM 6769 N N . GLN C 1 200 ? 38.696 -112.146 -46.408 1.00 62.32 180 GLN C N 1
ATOM 6770 C CA . GLN C 1 200 ? 37.743 -111.852 -45.353 1.00 62.45 180 GLN C CA 1
ATOM 6771 C C . GLN C 1 200 ? 36.955 -110.576 -45.687 1.00 62.72 180 GLN C C 1
ATOM 6772 O O . GLN C 1 200 ? 37.368 -109.801 -46.560 1.00 62.73 180 GLN C O 1
ATOM 6778 N N . PRO C 1 201 ? 35.825 -110.343 -44.995 1.00 62.57 181 PRO C N 1
ATOM 6779 C CA . PRO C 1 201 ? 34.956 -109.228 -45.386 1.00 62.77 181 PRO C CA 1
ATOM 6780 C C . PRO C 1 201 ? 35.642 -107.867 -45.306 1.00 62.54 181 PRO C C 1
ATOM 6781 O O . PRO C 1 201 ? 36.439 -107.614 -44.409 1.00 62.27 181 PRO C O 1
ATOM 6785 N N . GLY C 1 202 ? 35.354 -107.014 -46.275 1.00 63.24 182 GLY C N 1
ATOM 6786 C CA . GLY C 1 202 ? 35.787 -105.629 -46.199 1.00 63.91 182 GLY C CA 1
ATOM 6787 C C . GLY C 1 202 ? 37.133 -105.355 -46.829 1.00 64.23 182 GLY C C 1
ATOM 6788 O O . GLY C 1 202 ? 37.503 -104.202 -47.036 1.00 64.40 182 GLY C O 1
ATOM 6789 N N . ALA C 1 203 ? 37.873 -106.409 -47.138 1.00 64.59 183 ALA C N 1
ATOM 6790 C CA . ALA C 1 203 ? 39.177 -106.243 -47.762 1.00 64.68 183 ALA C CA 1
ATOM 6791 C C . ALA C 1 203 ? 39.048 -105.438 -49.054 1.00 64.55 183 ALA C C 1
ATOM 6792 O O . ALA C 1 203 ? 37.999 -105.449 -49.699 1.00 64.49 183 ALA C O 1
ATOM 6794 N N . VAL C 1 204 ? 40.108 -104.719 -49.407 1.00 64.23 184 VAL C N 1
ATOM 6795 C CA . VAL C 1 204 ? 40.148 -103.975 -50.660 1.00 63.79 184 VAL C CA 1
ATOM 6796 C C . VAL C 1 204 ? 41.460 -104.308 -51.337 1.00 64.19 184 VAL C C 1
ATOM 6797 O O . VAL C 1 204 ? 42.521 -103.952 -50.822 1.00 64.94 184 VAL C O 1
ATOM 6801 N N . ILE C 1 205 ? 41.372 -105.006 -52.472 1.00 64.14 185 ILE C N 1
ATOM 6802 C CA . ILE C 1 205 ? 42.528 -105.444 -53.238 1.00 63.93 185 ILE C CA 1
ATOM 6803 C C . ILE C 1 205 ? 42.592 -104.601 -54.502 1.00 63.84 185 ILE C C 1
ATOM 6804 O O . ILE C 1 205 ? 41.674 -104.635 -55.318 1.00 63.86 185 ILE C O 1
ATOM 6809 N N . GLY C 1 206 ? 43.666 -103.831 -54.656 1.00 63.65 186 GLY C N 1
ATOM 6810 C CA . GLY C 1 206 ? 43.811 -102.960 -55.817 1.00 63.65 186 GLY C CA 1
ATOM 6811 C C . GLY C 1 206 ? 43.280 -101.553 -55.603 1.00 63.81 186 GLY C C 1
ATOM 6812 O O . GLY C 1 206 ? 42.734 -100.936 -56.519 1.00 64.07 186 GLY C O 1
ATOM 6813 N N . SER C 1 207 ? 43.437 -101.036 -54.393 1.00 64.07 187 SER C N 1
ATOM 6814 C CA . SER C 1 207 ? 43.290 -99.606 -54.187 1.00 64.03 187 SER C CA 1
ATOM 6815 C C . SER C 1 207 ? 44.476 -98.886 -54.843 1.00 64.35 187 SER C C 1
ATOM 6816 O O . SER C 1 207 ? 45.519 -99.502 -55.163 1.00 64.22 187 SER C O 1
ATOM 6819 N N . CYS C 1 208 ? 44.285 -97.591 -55.066 1.00 64.76 188 CYS C N 1
ATOM 6820 C CA . CYS C 1 208 ? 45.289 -96.733 -55.664 1.00 64.65 188 CYS C CA 1
ATOM 6821 C C . CYS C 1 208 ? 46.399 -96.454 -54.663 1.00 63.97 188 CYS C C 1
ATOM 6822 O O . CYS C 1 208 ? 46.132 -96.116 -53.505 1.00 64.18 188 CYS C O 1
ATOM 6825 N N . GLY C 1 209 ? 47.643 -96.609 -55.105 1.00 63.35 189 GLY C N 1
ATOM 6826 C CA . GLY C 1 209 ? 48.805 -96.307 -54.271 1.00 62.15 189 GLY C CA 1
ATOM 6827 C C . GLY C 1 209 ? 48.828 -94.849 -53.869 1.00 61.51 189 GLY C C 1
ATOM 6828 O O . GLY C 1 209 ? 48.301 -93.991 -54.574 1.00 61.03 189 GLY C O 1
ATOM 6829 N N . PHE C 1 210 ? 49.430 -94.566 -52.724 1.00 61.32 190 PHE C N 1
ATOM 6830 C CA . PHE C 1 210 ? 49.484 -93.194 -52.225 1.00 61.45 190 PHE C CA 1
ATOM 6831 C C . PHE C 1 210 ? 50.637 -92.420 -52.870 1.00 61.24 190 PHE C C 1
ATOM 6832 O O . PHE C 1 210 ? 51.648 -92.129 -52.230 1.00 61.21 190 PHE C O 1
ATOM 6840 N N . GLY C 1 211 ? 50.473 -92.098 -54.147 1.00 61.36 191 GLY C N 1
ATOM 6841 C CA . GLY C 1 211 ? 51.508 -91.407 -54.902 1.00 62.11 191 GLY C CA 1
ATOM 6842 C C . GLY C 1 211 ? 50.971 -90.257 -55.719 1.00 62.65 191 GLY C C 1
ATOM 6843 O O . GLY C 1 211 ? 49.972 -90.404 -56.427 1.00 62.38 191 GLY C O 1
ATOM 6844 N N . TYR C 1 212 ? 51.656 -89.116 -55.626 1.00 63.22 192 TYR C N 1
ATOM 6845 C CA . TYR C 1 212 ? 51.172 -87.859 -56.183 1.00 63.85 192 TYR C CA 1
ATOM 6846 C C . TYR C 1 212 ? 52.266 -87.057 -56.878 1.00 64.58 192 TYR C C 1
ATOM 6847 O O . TYR C 1 212 ? 53.450 -87.247 -56.610 1.00 64.81 192 TYR C O 1
ATOM 6856 N N . VAL C 1 213 ? 51.865 -86.156 -57.768 1.00 65.32 193 VAL C N 1
ATOM 6857 C CA . VAL C 1 213 ? 52.798 -85.193 -58.324 1.00 66.16 193 VAL C CA 1
ATOM 6858 C C . VAL C 1 213 ? 52.715 -83.892 -57.534 1.00 67.08 193 VAL C C 1
ATOM 6859 O O . VAL C 1 213 ? 51.669 -83.250 -57.511 1.00 67.35 193 VAL C O 1
ATOM 6863 N N . THR C 1 214 ? 53.809 -83.499 -56.891 1.00 68.10 194 THR C N 1
ATOM 6864 C CA . THR C 1 214 ? 53.844 -82.197 -56.228 1.00 69.19 194 THR C CA 1
ATOM 6865 C C . THR C 1 214 ? 54.085 -81.107 -57.267 1.00 69.66 194 THR C C 1
ATOM 6866 O O . THR C 1 214 ? 54.901 -81.281 -58.169 1.00 70.08 194 THR C O 1
ATOM 6870 N N . SER C 1 215 ? 53.359 -79.996 -57.142 1.00 70.28 195 SER C N 1
ATOM 6871 C CA . SER C 1 215 ? 53.394 -78.926 -58.138 1.00 70.75 195 SER C CA 1
ATOM 6872 C C . SER C 1 215 ? 54.203 -77.706 -57.675 1.00 70.96 195 SER C C 1
ATOM 6873 O O . SER C 1 215 ? 54.904 -77.759 -56.658 1.00 70.83 195 SER C O 1
ATOM 6876 N N . ALA C 1 216 ? 54.105 -76.620 -58.443 1.00 71.29 196 ALA C N 1
ATOM 6877 C CA . ALA C 1 216 ? 54.810 -75.370 -58.151 1.00 71.63 196 ALA C CA 1
ATOM 6878 C C . ALA C 1 216 ? 54.482 -74.812 -56.756 1.00 71.77 196 ALA C C 1
ATOM 6879 O O . ALA C 1 216 ? 55.360 -74.277 -56.072 1.00 71.96 196 ALA C O 1
ATOM 6881 N N . PHE C 1 217 ? 53.230 -74.969 -56.329 1.00 71.69 197 PHE C N 1
ATOM 6882 C CA . PHE C 1 217 ? 52.767 -74.363 -55.085 1.00 71.52 197 PHE C CA 1
ATOM 6883 C C . PHE C 1 217 ? 52.424 -75.389 -54.001 1.00 71.21 197 PHE C C 1
ATOM 6884 O O . PHE C 1 217 ? 51.455 -75.227 -53.257 1.00 71.30 197 PHE C O 1
ATOM 6892 N N . GLY C 1 218 ? 53.244 -76.438 -53.916 1.00 70.75 198 GLY C N 1
ATOM 6893 C CA . GLY C 1 218 ? 53.095 -77.494 -52.913 1.00 70.04 198 GLY C CA 1
ATOM 6894 C C . GLY C 1 218 ? 51.790 -78.261 -53.022 1.00 69.62 198 GLY C C 1
ATOM 6895 O O . GLY C 1 218 ? 51.326 -78.852 -52.044 1.00 69.84 198 GLY C O 1
ATOM 6896 N N . GLN C 1 219 ? 51.195 -78.261 -54.211 1.00 69.00 199 GLN C N 1
ATOM 6897 C CA . GLN C 1 219 ? 49.896 -78.907 -54.417 1.00 68.42 199 GLN C CA 1
ATOM 6898 C C . GLN C 1 219 ? 50.052 -80.267 -55.086 1.00 67.59 199 GLN C C 1
ATOM 6899 O O . GLN C 1 219 ? 50.899 -80.444 -55.958 1.00 67.67 199 GLN C O 1
ATOM 6905 N N . HIS C 1 220 ? 49.214 -81.216 -54.680 1.00 66.85 200 HIS C N 1
ATOM 6906 C CA . HIS C 1 220 ? 49.411 -82.626 -55.017 1.00 65.80 200 HIS C CA 1
ATOM 6907 C C . HIS C 1 220 ? 48.432 -83.113 -56.068 1.00 65.13 200 HIS C C 1
ATOM 6908 O O . HIS C 1 220 ? 47.217 -83.021 -55.899 1.00 65.12 200 HIS C O 1
ATOM 6915 N N . LYS C 1 221 ? 48.988 -83.629 -57.155 1.00 64.33 201 LYS C N 1
ATOM 6916 C CA . LYS C 1 221 ? 48.228 -84.026 -58.323 1.00 63.74 201 LYS C CA 1
ATOM 6917 C C . LYS C 1 221 ? 48.030 -85.542 -58.353 1.00 62.92 201 LYS C C 1
ATOM 6918 O O . LYS C 1 221 ? 48.999 -86.295 -58.281 1.00 62.49 201 LYS C O 1
ATOM 6924 N N . HIS C 1 222 ? 46.774 -85.972 -58.464 1.00 62.07 202 HIS C N 1
ATOM 6925 C CA . HIS C 1 222 ? 46.433 -87.389 -58.574 1.00 61.54 202 HIS C CA 1
ATOM 6926 C C . HIS C 1 222 ? 47.120 -88.089 -59.748 1.00 61.47 202 HIS C C 1
ATOM 6927 O O . HIS C 1 222 ? 47.214 -87.536 -60.852 1.00 61.39 202 HIS C O 1
ATOM 6934 N N . LEU C 1 223 ? 47.596 -89.309 -59.493 1.00 60.96 203 LEU C N 1
ATOM 6935 C CA . LEU C 1 223 ? 48.146 -90.167 -60.543 1.00 60.72 203 LEU C CA 1
ATOM 6936 C C . LEU C 1 223 ? 47.341 -91.453 -60.596 1.00 60.75 203 LEU C C 1
ATOM 6937 O O . LEU C 1 223 ? 47.301 -92.172 -59.620 1.00 60.76 203 LEU C O 1
ATOM 6942 N N . LYS C 1 224 ? 46.677 -91.729 -61.711 1.00 61.06 204 LYS C N 1
ATOM 6943 C CA . LYS C 1 224 ? 46.012 -93.021 -61.863 1.00 61.66 204 LYS C CA 1
ATOM 6944 C C . LYS C 1 224 ? 47.055 -94.134 -61.798 1.00 61.63 204 LYS C C 1
ATOM 6945 O O . LYS C 1 224 ? 47.987 -94.170 -62.601 1.00 62.01 204 LYS C O 1
ATOM 6951 N N . HIS C 1 225 ? 46.897 -95.030 -60.839 1.00 61.90 205 HIS C N 1
ATOM 6952 C CA . HIS C 1 225 ? 47.768 -96.198 -60.706 1.00 62.20 205 HIS C CA 1
ATOM 6953 C C . HIS C 1 225 ? 47.229 -97.374 -61.528 1.00 62.62 205 HIS C C 1
ATOM 6954 O O . HIS C 1 225 ? 46.057 -97.746 -61.425 1.00 62.96 205 HIS C O 1
ATOM 6961 N N . LEU C 1 226 ? 48.088 -97.949 -62.356 1.00 62.57 206 LEU C N 1
ATOM 6962 C CA . LEU C 1 226 ? 47.628 -98.876 -63.369 1.00 62.78 206 LEU C CA 1
ATOM 6963 C C . LEU C 1 226 ? 48.327 -100.234 -63.312 1.00 63.29 206 LEU C C 1
ATOM 6964 O O . LEU C 1 226 ? 48.089 -101.087 -64.163 1.00 63.45 206 LEU C O 1
ATOM 6969 N N . GLY C 1 227 ? 49.163 -100.443 -62.297 1.00 63.78 207 GLY C N 1
ATOM 6970 C CA . GLY C 1 227 ? 49.799 -101.741 -62.082 1.00 64.78 207 GLY C CA 1
ATOM 6971 C C . GLY C 1 227 ? 48.791 -102.813 -61.705 1.00 65.48 207 GLY C C 1
ATOM 6972 O O . GLY C 1 227 ? 47.638 -102.515 -61.429 1.00 66.19 207 GLY C O 1
ATOM 6973 N N . LYS C 1 228 ? 49.217 -104.068 -61.707 1.00 66.23 208 LYS C N 1
ATOM 6974 C CA . LYS C 1 228 ? 48.358 -105.171 -61.273 1.00 66.56 208 LYS C CA 1
ATOM 6975 C C . LYS C 1 228 ? 48.577 -105.433 -59.791 1.00 66.53 208 LYS C C 1
ATOM 6976 O O . LYS C 1 228 ? 49.594 -105.020 -59.218 1.00 67.05 208 LYS C O 1
ATOM 6982 N N . VAL C 1 229 ? 47.606 -106.086 -59.162 1.00 65.98 209 VAL C N 1
ATOM 6983 C CA . VAL C 1 229 ? 47.865 -106.790 -57.918 1.00 65.14 209 VAL C CA 1
ATOM 6984 C C . VAL C 1 229 ? 47.756 -108.284 -58.217 1.00 64.42 209 VAL C C 1
ATOM 6985 O O . VAL C 1 229 ? 46.778 -108.748 -58.811 1.00 64.12 209 VAL C O 1
ATOM 6989 N N . ILE C 1 230 ? 48.796 -109.012 -57.830 1.00 63.13 210 ILE C N 1
ATOM 6990 C CA . ILE C 1 230 ? 48.886 -110.436 -58.054 1.00 61.68 210 ILE C CA 1
ATOM 6991 C C . ILE C 1 230 ? 48.863 -111.085 -56.677 1.00 61.09 210 ILE C C 1
ATOM 6992 O O . ILE C 1 230 ? 49.752 -110.864 -55.856 1.00 60.68 210 ILE C O 1
ATOM 6997 N N . ILE C 1 231 ? 47.804 -111.838 -56.412 1.00 60.28 211 ILE C N 1
ATOM 6998 C CA . ILE C 1 231 ? 47.670 -112.569 -55.169 1.00 60.01 211 ILE C CA 1
ATOM 6999 C C . ILE C 1 231 ? 47.820 -114.029 -55.533 1.00 60.04 211 ILE C C 1
ATOM 7000 O O . ILE C 1 231 ? 46.978 -114.579 -56.241 1.00 60.03 211 ILE C O 1
ATOM 7005 N N . GLU C 1 232 ? 48.906 -114.643 -55.077 1.00 59.40 212 GLU C N 1
ATOM 7006 C CA . GLU C 1 232 ? 49.233 -116.000 -55.498 1.00 59.51 212 GLU C CA 1
ATOM 7007 C C . GLU C 1 232 ? 48.416 -117.060 -54.757 1.00 59.56 212 GLU C C 1
ATOM 7008 O O . GLU C 1 232 ? 47.609 -116.734 -53.885 1.00 59.76 212 GLU C O 1
ATOM 7014 N N . ASP C 1 233 ? 48.629 -118.323 -55.122 1.00 59.82 213 ASP C N 1
ATOM 7015 C CA . ASP C 1 233 ? 47.888 -119.455 -54.569 1.00 59.93 213 ASP C CA 1
ATOM 7016 C C . ASP C 1 233 ? 48.005 -119.540 -53.063 1.00 60.12 213 ASP C C 1
ATOM 7017 O O . ASP C 1 233 ? 49.055 -119.233 -52.506 1.00 60.39 213 ASP C O 1
ATOM 7022 N N . ASP C 1 234 ? 46.927 -119.958 -52.408 1.00 60.47 214 ASP C N 1
ATOM 7023 C CA . ASP C 1 234 ? 46.944 -120.271 -50.967 1.00 60.81 214 ASP C CA 1
ATOM 7024 C C . ASP C 1 234 ? 47.118 -119.079 -50.032 1.00 60.59 214 ASP C C 1
ATOM 7025 O O . ASP C 1 234 ? 47.359 -119.246 -48.839 1.00 61.13 214 ASP C O 1
ATOM 7030 N N . VAL C 1 235 ? 47.003 -117.875 -50.577 1.00 60.02 215 VAL C N 1
ATOM 7031 C CA . VAL C 1 235 ? 47.096 -116.667 -49.774 1.00 59.34 215 VAL C CA 1
ATOM 7032 C C . VAL C 1 235 ? 45.764 -116.419 -49.058 1.00 58.92 215 VAL C C 1
ATOM 7033 O O . VAL C 1 235 ? 44.697 -116.577 -49.643 1.00 58.93 215 VAL C O 1
ATOM 7037 N N . GLU C 1 236 ? 45.830 -116.057 -47.784 1.00 58.29 216 GLU C N 1
ATOM 7038 C CA . GLU C 1 236 ? 44.653 -115.543 -47.077 1.00 57.88 216 GLU C CA 1
ATOM 7039 C C . GLU C 1 236 ? 44.871 -114.086 -46.693 1.00 57.13 216 GLU C C 1
ATOM 7040 O O . GLU C 1 236 ? 45.981 -113.709 -46.337 1.00 56.97 216 GLU C O 1
ATOM 7046 N N . ILE C 1 237 ? 43.802 -113.286 -46.753 1.00 56.64 217 ILE C N 1
ATOM 7047 C CA . ILE C 1 237 ? 43.849 -111.839 -46.509 1.00 55.95 217 ILE C CA 1
ATOM 7048 C C . ILE C 1 237 ? 42.717 -111.418 -45.562 1.00 55.91 217 ILE C C 1
ATOM 7049 O O . ILE C 1 237 ? 41.534 -111.706 -45.819 1.00 55.95 217 ILE C O 1
ATOM 7054 N N . GLY C 1 238 ? 43.089 -110.746 -44.470 1.00 54.45 218 GLY C N 1
ATOM 7055 C CA . GLY C 1 238 ? 42.211 -110.569 -43.327 1.00 53.84 218 GLY C CA 1
ATOM 7056 C C . GLY C 1 238 ? 41.180 -109.477 -43.551 1.00 53.41 218 GLY C C 1
ATOM 7057 O O . GLY C 1 238 ? 41.114 -108.907 -44.632 1.00 52.75 218 GLY C O 1
ATOM 7058 N N . ALA C 1 239 ? 40.372 -109.193 -42.533 1.00 53.20 219 ALA C N 1
ATOM 7059 C CA . ALA C 1 239 ? 39.241 -108.284 -42.726 1.00 53.62 219 ALA C CA 1
ATOM 7060 C C . ALA C 1 239 ? 39.677 -106.801 -42.796 1.00 53.91 219 ALA C C 1
ATOM 7061 O O . ALA C 1 239 ? 40.461 -106.344 -41.979 1.00 53.25 219 ALA C O 1
ATOM 7063 N N . ASN C 1 240 ? 39.127 -106.067 -43.755 1.00 55.45 220 ASN C N 1
ATOM 7064 C CA . ASN C 1 240 ? 39.309 -104.610 -43.865 1.00 55.76 220 ASN C CA 1
ATOM 7065 C C . ASN C 1 240 ? 40.777 -104.210 -44.163 1.00 56.88 220 ASN C C 1
ATOM 7066 O O . ASN C 1 240 ? 41.195 -103.044 -44.019 1.00 56.82 220 ASN C O 1
ATOM 7071 N N . THR C 1 241 ? 41.548 -105.202 -44.599 1.00 56.63 221 THR C N 1
ATOM 7072 C CA . THR C 1 241 ? 42.885 -104.958 -45.099 1.00 56.28 221 THR C CA 1
ATOM 7073 C C . THR C 1 241 ? 42.935 -104.363 -46.499 1.00 56.92 221 THR C C 1
ATOM 7074 O O . THR C 1 241 ? 42.100 -104.663 -47.350 1.00 56.62 221 THR C O 1
ATOM 7078 N N . THR C 1 242 ? 43.962 -103.547 -46.740 1.00 58.15 222 THR C N 1
ATOM 7079 C CA . THR C 1 242 ? 44.065 -102.811 -47.981 1.00 59.25 222 THR C CA 1
ATOM 7080 C C . THR C 1 242 ? 45.395 -103.068 -48.663 1.00 60.30 222 THR C C 1
ATOM 7081 O O . THR C 1 242 ? 46.457 -102.925 -48.049 1.00 60.99 222 THR C O 1
ATOM 7085 N N . ILE C 1 243 ? 45.336 -103.453 -49.936 1.00 60.86 223 ILE C N 1
ATOM 7086 C CA . ILE C 1 243 ? 46.533 -103.700 -50.724 1.00 61.34 223 ILE C CA 1
ATOM 7087 C C . ILE C 1 243 ? 46.529 -102.770 -51.910 1.00 61.87 223 ILE C C 1
ATOM 7088 O O . ILE C 1 243 ? 45.648 -102.863 -52.765 1.00 62.33 223 ILE C O 1
ATOM 7093 N N . ASP C 1 244 ? 47.519 -101.878 -51.964 1.00 62.24 224 ASP C N 1
ATOM 7094 C CA . ASP C 1 244 ? 47.611 -100.896 -53.038 1.00 61.94 224 ASP C CA 1
ATOM 7095 C C . ASP C 1 244 ? 48.326 -101.441 -54.251 1.00 62.13 224 ASP C C 1
ATOM 7096 O O . ASP C 1 244 ? 49.209 -102.304 -54.148 1.00 62.49 224 ASP C O 1
ATOM 7101 N N . ARG C 1 245 ? 47.939 -100.925 -55.410 1.00 62.00 225 ARG C N 1
ATOM 7102 C CA . ARG C 1 245 ? 48.572 -101.282 -56.665 1.00 61.77 225 ARG C CA 1
ATOM 7103 C C . ARG C 1 245 ? 49.636 -100.236 -57.003 1.00 61.82 225 ARG C C 1
ATOM 7104 O O . ARG C 1 245 ? 49.538 -99.085 -56.572 1.00 61.56 225 ARG C O 1
ATOM 7112 N N . GLY C 1 246 ? 50.658 -100.642 -57.754 1.00 61.53 226 GLY C N 1
ATOM 7113 C CA . GLY C 1 246 ? 51.749 -99.741 -58.129 1.00 61.22 226 GLY C CA 1
ATOM 7114 C C . GLY C 1 246 ? 51.351 -98.893 -59.313 1.00 61.17 226 GLY C C 1
ATOM 7115 O O . GLY C 1 246 ? 50.318 -99.162 -59.937 1.00 61.32 226 GLY C O 1
ATOM 7116 N N . ARG C 1 247 ? 52.159 -97.876 -59.634 1.00 60.43 227 ARG C N 1
ATOM 7117 C CA . ARG C 1 247 ? 51.827 -96.974 -60.734 1.00 59.99 227 ARG C CA 1
ATOM 7118 C C . ARG C 1 247 ? 51.731 -97.725 -62.065 1.00 60.39 227 ARG C C 1
ATOM 7119 O O . ARG C 1 247 ? 50.778 -97.533 -62.827 1.00 60.63 227 ARG C O 1
ATOM 7127 N N . PHE C 1 248 ? 52.717 -98.574 -62.343 1.00 60.41 228 PHE C N 1
ATOM 7128 C CA . PHE C 1 248 ? 52.671 -99.432 -63.531 1.00 60.74 228 PHE C CA 1
ATOM 7129 C C . PHE C 1 248 ? 53.321 -100.777 -63.308 1.00 61.50 228 PHE C C 1
ATOM 7130 O O . PHE C 1 248 ? 53.092 -101.708 -64.065 1.00 62.10 228 PHE C O 1
ATOM 7138 N N . LYS C 1 249 ? 54.138 -100.872 -62.271 1.00 62.64 229 LYS C N 1
ATOM 7139 C CA . LYS C 1 249 ? 54.731 -102.147 -61.889 1.00 63.64 229 LYS C CA 1
ATOM 7140 C C . LYS C 1 249 ? 53.851 -102.852 -60.868 1.00 64.07 229 LYS C C 1
ATOM 7141 O O . LYS C 1 249 ? 52.950 -102.236 -60.267 1.00 63.98 229 LYS C O 1
ATOM 7147 N N . HIS C 1 250 ? 54.093 -104.148 -60.682 1.00 64.76 230 HIS C N 1
ATOM 7148 C CA . HIS C 1 250 ? 53.166 -104.971 -59.898 1.00 65.38 230 HIS C CA 1
ATOM 7149 C C . HIS C 1 250 ? 53.431 -104.997 -58.400 1.00 65.37 230 HIS C C 1
ATOM 7150 O O . HIS C 1 250 ? 54.556 -104.819 -57.937 1.00 65.51 230 HIS C O 1
ATOM 7157 N N . SER C 1 251 ? 52.353 -105.214 -57.658 1.00 65.60 231 SER C N 1
ATOM 7158 C CA . SER C 1 251 ? 52.407 -105.585 -56.263 1.00 65.63 231 SER C CA 1
ATOM 7159 C C . SER C 1 251 ? 52.107 -107.086 -56.188 1.00 65.39 231 SER C C 1
ATOM 7160 O O . SER C 1 251 ? 51.276 -107.601 -56.941 1.00 65.13 231 SER C O 1
ATOM 7163 N N . VAL C 1 252 ? 52.796 -107.788 -55.293 1.00 65.09 232 VAL C N 1
ATOM 7164 C CA . VAL C 1 252 ? 52.682 -109.236 -55.222 1.00 64.37 232 VAL C CA 1
ATOM 7165 C C . VAL C 1 252 ? 52.649 -109.751 -53.797 1.00 63.96 232 VAL C C 1
ATOM 7166 O O . VAL C 1 252 ? 53.439 -109.329 -52.959 1.00 64.24 232 VAL C O 1
ATOM 7170 N N . VAL C 1 253 ? 51.740 -110.683 -53.543 1.00 63.36 233 VAL C N 1
ATOM 7171 C CA . VAL C 1 253 ? 51.766 -111.471 -52.322 1.00 62.59 233 VAL C CA 1
ATOM 7172 C C . VAL C 1 253 ? 51.973 -112.907 -52.779 1.00 62.27 233 VAL C C 1
ATOM 7173 O O . VAL C 1 253 ? 51.073 -113.500 -53.376 1.00 61.76 233 VAL C O 1
ATOM 7177 N N . ARG C 1 254 ? 53.168 -113.445 -52.522 1.00 61.98 234 ARG C N 1
ATOM 7178 C CA . ARG C 1 254 ? 53.559 -114.739 -53.076 1.00 62.12 234 ARG C CA 1
ATOM 7179 C C . ARG C 1 254 ? 52.911 -115.884 -52.287 1.00 62.01 234 ARG C C 1
ATOM 7180 O O . ARG C 1 254 ? 52.424 -115.676 -51.169 1.00 61.92 234 ARG C O 1
ATOM 7195 N N . GLU C 1 255 ? 52.924 -117.089 -52.863 1.00 62.14 235 GLU C N 1
ATOM 7196 C CA . GLU C 1 255 ? 52.106 -118.194 -52.365 1.00 61.92 235 GLU C CA 1
ATOM 7197 C C . GLU C 1 255 ? 52.379 -118.573 -50.907 1.00 61.58 235 GLU C C 1
ATOM 7198 O O . GLU C 1 255 ? 53.492 -118.398 -50.408 1.00 61.22 235 GLU C O 1
ATOM 7204 N N . GLY C 1 256 ? 51.336 -119.054 -50.231 1.00 61.16 236 GLY C N 1
ATOM 7205 C CA . GLY C 1 256 ? 51.421 -119.437 -48.827 1.00 61.14 236 GLY C CA 1
ATOM 7206 C C . GLY C 1 256 ? 51.259 -118.318 -47.801 1.00 61.16 236 GLY C C 1
ATOM 7207 O O . GLY C 1 256 ? 50.945 -118.578 -46.646 1.00 61.15 236 GLY C O 1
ATOM 7208 N N . SER C 1 257 ? 51.486 -117.076 -48.204 1.00 61.00 237 SER C N 1
ATOM 7209 C CA . SER C 1 257 ? 51.445 -115.961 -47.255 1.00 61.15 237 SER C CA 1
ATOM 7210 C C . SER C 1 257 ? 50.069 -115.757 -46.619 1.00 60.67 237 SER C C 1
ATOM 7211 O O . SER C 1 257 ? 49.033 -115.874 -47.280 1.00 60.75 237 SER C O 1
ATOM 7214 N N . LYS C 1 258 ? 50.071 -115.496 -45.317 1.00 60.16 238 LYS C N 1
ATOM 7215 C CA . LYS C 1 258 ? 48.831 -115.266 -44.582 1.00 59.47 238 LYS C CA 1
ATOM 7216 C C . LYS C 1 258 ? 48.858 -113.869 -44.006 1.00 58.80 238 LYS C C 1
ATOM 7217 O O . LYS C 1 258 ? 49.794 -113.517 -43.292 1.00 58.12 238 LYS C O 1
ATOM 7223 N N . ILE C 1 259 ? 47.828 -113.070 -44.315 1.00 59.09 239 ILE C N 1
ATOM 7224 C CA . ILE C 1 259 ? 47.768 -111.686 -43.883 1.00 58.39 239 ILE C CA 1
ATOM 7225 C C . ILE C 1 259 ? 46.485 -111.372 -43.072 1.00 58.82 239 ILE C C 1
ATOM 7226 O O . ILE C 1 259 ? 45.373 -111.685 -43.500 1.00 58.58 239 ILE C O 1
ATOM 7231 N N . ASP C 1 260 ? 46.668 -110.718 -41.923 1.00 58.10 240 ASP C N 1
ATOM 7232 C CA . ASP C 1 260 ? 45.648 -110.562 -40.889 1.00 57.54 240 ASP C CA 1
ATOM 7233 C C . ASP C 1 260 ? 44.817 -109.303 -41.188 1.00 57.20 240 ASP C C 1
ATOM 7234 O O . ASP C 1 260 ? 44.899 -108.754 -42.284 1.00 56.49 240 ASP C O 1
ATOM 7239 N N . ASN C 1 261 ? 44.020 -108.889 -40.207 1.00 57.69 241 ASN C N 1
ATOM 7240 C CA . ASN C 1 261 ? 43.052 -107.779 -40.306 1.00 58.00 241 ASN C CA 1
ATOM 7241 C C . ASN C 1 261 ? 43.702 -106.398 -40.320 1.00 58.70 241 ASN C C 1
ATOM 7242 O O . ASN C 1 261 ? 44.691 -106.181 -39.625 1.00 58.50 241 ASN C O 1
ATOM 7247 N N . LEU C 1 262 ? 43.124 -105.440 -41.046 1.00 59.60 242 LEU C N 1
ATOM 7248 C CA . LEU C 1 262 ? 43.479 -104.017 -40.837 1.00 59.91 242 LEU C CA 1
ATOM 7249 C C . LEU C 1 262 ? 44.940 -103.700 -41.169 1.00 60.59 242 LEU C C 1
ATOM 7250 O O . LEU C 1 262 ? 45.533 -102.744 -40.629 1.00 60.88 242 LEU C O 1
ATOM 7255 N N . VAL C 1 263 ? 45.512 -104.527 -42.047 1.00 61.14 243 VAL C N 1
ATOM 7256 C CA . VAL C 1 263 ? 46.879 -104.366 -42.546 1.00 60.66 243 VAL C CA 1
ATOM 7257 C C . VAL C 1 263 ? 46.876 -103.438 -43.770 1.00 60.73 243 VAL C C 1
ATOM 7258 O O . VAL C 1 263 ? 45.975 -103.514 -44.602 1.00 60.36 243 VAL C O 1
ATOM 7262 N N . GLN C 1 264 ? 47.877 -102.559 -43.850 1.00 60.20 244 GLN C N 1
ATOM 7263 C CA . GLN C 1 264 ? 48.164 -101.793 -45.041 1.00 59.78 244 GLN C CA 1
ATOM 7264 C C . GLN C 1 264 ? 49.333 -102.386 -45.797 1.00 60.57 244 GLN C C 1
ATOM 7265 O O . GLN C 1 264 ? 50.434 -102.494 -45.246 1.00 60.63 244 GLN C O 1
ATOM 7271 N N . ILE C 1 265 ? 49.089 -102.737 -47.060 1.00 60.43 245 ILE C N 1
ATOM 7272 C CA . ILE C 1 265 ? 50.125 -103.160 -47.983 1.00 60.98 245 ILE C CA 1
ATOM 7273 C C . ILE C 1 265 ? 50.165 -102.103 -49.060 1.00 60.97 245 ILE C C 1
ATOM 7274 O O . ILE C 1 265 ? 49.217 -101.969 -49.823 1.00 60.73 245 ILE C O 1
ATOM 7279 N N . ALA C 1 266 ? 51.259 -101.342 -49.096 1.00 61.24 246 ALA C N 1
ATOM 7280 C CA . ALA C 1 266 ? 51.355 -100.155 -49.945 1.00 61.95 246 ALA C CA 1
ATOM 7281 C C . ALA C 1 266 ? 51.720 -100.529 -51.362 1.00 62.62 246 ALA C C 1
ATOM 7282 O O . ALA C 1 266 ? 51.993 -101.697 -51.649 1.00 63.30 246 ALA C O 1
ATOM 7284 N N . HIS C 1 267 ? 51.728 -99.533 -52.245 1.00 62.77 247 HIS C N 1
ATOM 7285 C CA . HIS C 1 267 ? 51.955 -99.765 -53.664 1.00 62.91 247 HIS C CA 1
ATOM 7286 C C . HIS C 1 267 ? 53.281 -100.465 -53.898 1.00 62.85 247 HIS C C 1
ATOM 7287 O O . HIS C 1 267 ? 54.290 -100.158 -53.248 1.00 62.02 247 HIS C O 1
ATOM 7294 N N . GLN C 1 268 ? 53.251 -101.432 -54.814 1.00 63.09 248 GLN C N 1
ATOM 7295 C CA . GLN C 1 268 ? 54.456 -102.035 -55.366 1.00 63.45 248 GLN C CA 1
ATOM 7296 C C . GLN C 1 268 ? 55.257 -102.779 -54.300 1.00 63.58 248 GLN C C 1
ATOM 7297 O O . GLN C 1 268 ? 56.460 -102.996 -54.443 1.00 64.21 248 GLN C O 1
ATOM 7303 N N . VAL C 1 269 ? 54.578 -103.165 -53.228 1.00 63.87 249 VAL C N 1
ATOM 7304 C CA . VAL C 1 269 ? 55.166 -104.029 -52.216 1.00 63.89 249 VAL C CA 1
ATOM 7305 C C . VAL C 1 269 ? 55.208 -105.457 -52.773 1.00 63.69 249 VAL C C 1
ATOM 7306 O O . VAL C 1 269 ? 54.324 -105.861 -53.535 1.00 63.66 249 VAL C O 1
ATOM 7310 N N . GLU C 1 270 ? 56.266 -106.185 -52.427 1.00 63.16 250 GLU C N 1
ATOM 7311 C CA . GLU C 1 270 ? 56.367 -107.614 -52.723 1.00 62.76 250 GLU C CA 1
ATOM 7312 C C . GLU C 1 270 ? 56.557 -108.396 -51.427 1.00 61.99 250 GLU C C 1
ATOM 7313 O O . GLU C 1 270 ? 57.522 -108.167 -50.689 1.00 61.72 250 GLU C O 1
ATOM 7319 N N . VAL C 1 271 ? 55.616 -109.294 -51.148 1.00 61.30 251 VAL C N 1
ATOM 7320 C CA . VAL C 1 271 ? 55.645 -110.121 -49.942 1.00 60.73 251 VAL C CA 1
ATOM 7321 C C . VAL C 1 271 ? 56.054 -111.524 -50.380 1.00 61.18 251 VAL C C 1
ATOM 7322 O O . VAL C 1 271 ? 55.390 -112.138 -51.222 1.00 61.63 251 VAL C O 1
ATOM 7326 N N . GLY C 1 272 ? 57.162 -112.018 -49.836 1.00 60.98 252 GLY C N 1
ATOM 7327 C CA . GLY C 1 272 ? 57.677 -113.346 -50.193 1.00 60.70 252 GLY C CA 1
ATOM 7328 C C . GLY C 1 272 ? 56.710 -114.469 -49.852 1.00 60.64 252 GLY C C 1
ATOM 7329 O O . GLY C 1 272 ? 55.659 -114.243 -49.244 1.00 60.90 252 GLY C O 1
ATOM 7330 N N . GLN C 1 273 ? 57.055 -115.685 -50.246 1.00 60.44 253 GLN C N 1
ATOM 7331 C CA . GLN C 1 273 ? 56.187 -116.823 -50.010 1.00 60.46 253 GLN C CA 1
ATOM 7332 C C . GLN C 1 273 ? 56.241 -117.295 -48.551 1.00 60.45 253 GLN C C 1
ATOM 7333 O O . GLN C 1 273 ? 57.276 -117.158 -47.876 1.00 60.51 253 GLN C O 1
ATOM 7339 N N . HIS C 1 274 ? 55.114 -117.836 -48.077 1.00 60.14 254 HIS C N 1
ATOM 7340 C CA . HIS C 1 274 ? 54.948 -118.351 -46.705 1.00 59.63 254 HIS C CA 1
ATOM 7341 C C . HIS C 1 274 ? 55.309 -117.336 -45.615 1.00 59.59 254 HIS C C 1
ATOM 7342 O O . HIS C 1 274 ? 55.911 -117.678 -44.600 1.00 59.15 254 HIS C O 1
ATOM 7349 N N . SER C 1 275 ? 54.928 -116.078 -45.830 1.00 59.96 255 SER C N 1
ATOM 7350 C CA . SER C 1 275 ? 55.204 -115.038 -44.856 1.00 59.76 255 SER C CA 1
ATOM 7351 C C . SER C 1 275 ? 53.938 -114.724 -44.065 1.00 59.95 255 SER C C 1
ATOM 7352 O O . SER C 1 275 ? 52.831 -115.045 -44.514 1.00 59.92 255 SER C O 1
ATOM 7355 N N . MET C 1 276 ? 54.097 -114.168 -42.863 1.00 59.65 256 MET C N 1
ATOM 7356 C CA . MET C 1 276 ? 52.940 -113.830 -42.021 1.00 60.41 256 MET C CA 1
ATOM 7357 C C . MET C 1 276 ? 52.996 -112.367 -41.606 1.00 59.82 256 MET C C 1
ATOM 7358 O O . MET C 1 276 ? 54.033 -111.875 -41.154 1.00 59.79 256 MET C O 1
ATOM 7363 N N . ILE C 1 277 ? 51.874 -111.677 -41.782 1.00 59.59 257 ILE C N 1
ATOM 7364 C CA . ILE C 1 277 ? 51.748 -110.292 -41.374 1.00 58.84 257 ILE C CA 1
ATOM 7365 C C . ILE C 1 277 ? 50.561 -110.230 -40.444 1.00 58.95 257 ILE C C 1
ATOM 7366 O O . ILE C 1 277 ? 49.435 -110.495 -40.854 1.00 59.05 257 ILE C O 1
ATOM 7371 N N . VAL C 1 278 ? 50.842 -109.913 -39.180 1.00 58.76 258 VAL C N 1
ATOM 7372 C CA . VAL C 1 278 ? 49.856 -109.848 -38.114 1.00 58.43 258 VAL C CA 1
ATOM 7373 C C . VAL C 1 278 ? 49.105 -108.496 -38.179 1.00 58.92 258 VAL C C 1
ATOM 7374 O O . VAL C 1 278 ? 49.577 -107.554 -38.828 1.00 58.88 258 VAL C O 1
ATOM 7378 N N . ALA C 1 279 ? 47.964 -108.424 -37.495 1.00 58.65 259 ALA C N 1
ATOM 7379 C CA . ALA C 1 279 ? 46.983 -107.345 -37.651 1.00 59.73 259 ALA C CA 1
ATOM 7380 C C . ALA C 1 279 ? 47.527 -105.953 -37.367 1.00 59.84 259 ALA C C 1
ATOM 7381 O O . ALA C 1 279 ? 48.381 -105.760 -36.484 1.00 60.66 259 ALA C O 1
ATOM 7383 N N . GLN C 1 280 ? 47.017 -104.992 -38.130 1.00 59.63 260 GLN C N 1
ATOM 7384 C CA . GLN C 1 280 ? 47.329 -103.584 -37.945 1.00 59.33 260 GLN C CA 1
ATOM 7385 C C . GLN C 1 280 ? 48.764 -103.224 -38.343 1.00 59.66 260 GLN C C 1
ATOM 7386 O O . GLN C 1 280 ? 49.181 -102.072 -38.228 1.00 59.03 260 GLN C O 1
ATOM 7392 N N . ALA C 1 281 ? 49.511 -104.224 -38.811 1.00 59.72 261 ALA C N 1
ATOM 7393 C CA . ALA C 1 281 ? 50.844 -103.998 -39.346 1.00 60.18 261 ALA C CA 1
ATOM 7394 C C . ALA C 1 281 ? 50.735 -103.317 -40.707 1.00 60.94 261 ALA C C 1
ATOM 7395 O O . ALA C 1 281 ? 49.666 -103.314 -41.333 1.00 61.70 261 ALA C O 1
ATOM 7397 N N . GLY C 1 282 ? 51.835 -102.730 -41.167 1.00 61.47 262 GLY C N 1
ATOM 7398 C CA . GLY C 1 282 ? 51.806 -101.883 -42.359 1.00 61.46 262 GLY C CA 1
ATOM 7399 C C . GLY C 1 282 ? 53.154 -101.891 -43.045 1.00 61.59 262 GLY C C 1
ATOM 7400 O O . GLY C 1 282 ? 54.185 -101.773 -42.391 1.00 61.64 262 GLY C O 1
ATOM 7401 N N . ILE C 1 283 ? 53.149 -102.054 -44.366 1.00 61.61 263 ILE C N 1
ATOM 7402 C CA . ILE C 1 283 ? 54.373 -101.957 -45.148 1.00 61.65 263 ILE C CA 1
ATOM 7403 C C . ILE C 1 283 ? 54.213 -100.826 -46.145 1.00 61.71 263 ILE C C 1
ATOM 7404 O O . ILE C 1 283 ? 53.189 -100.750 -46.844 1.00 61.17 263 ILE C O 1
ATOM 7409 N N . ALA C 1 284 ? 55.234 -99.965 -46.204 1.00 61.61 264 ALA C N 1
ATOM 7410 C CA . ALA C 1 284 ? 55.245 -98.795 -47.082 1.00 61.61 264 ALA C CA 1
ATOM 7411 C C . ALA C 1 284 ? 55.712 -99.125 -48.496 1.00 61.83 264 ALA C C 1
ATOM 7412 O O . ALA C 1 284 ? 56.278 -100.188 -48.739 1.00 62.42 264 ALA C O 1
ATOM 7414 N N . GLY C 1 285 ? 55.491 -98.192 -49.415 1.00 62.35 265 GLY C N 1
ATOM 7415 C CA . GLY C 1 285 ? 55.691 -98.408 -50.849 1.00 62.49 265 GLY C CA 1
ATOM 7416 C C . GLY C 1 285 ? 57.073 -98.887 -51.243 1.00 62.77 265 GLY C C 1
ATOM 7417 O O . GLY C 1 285 ? 58.072 -98.400 -50.719 1.00 62.90 265 GLY C O 1
ATOM 7418 N N . SER C 1 286 ? 57.112 -99.855 -52.159 1.00 62.75 266 SER C N 1
ATOM 7419 C CA . SER C 1 286 ? 58.351 -100.318 -52.804 1.00 63.02 266 SER C CA 1
ATOM 7420 C C . SER C 1 286 ? 59.302 -101.098 -51.912 1.00 62.63 266 SER C C 1
ATOM 7421 O O . SER C 1 286 ? 60.503 -101.158 -52.182 1.00 63.18 266 SER C O 1
ATOM 7424 N N . THR C 1 287 ? 58.764 -101.706 -50.863 1.00 62.30 267 THR C N 1
ATOM 7425 C CA . THR C 1 287 ? 59.550 -102.572 -49.994 1.00 62.02 267 THR C CA 1
ATOM 7426 C C . THR C 1 287 ? 59.344 -104.049 -50.339 1.00 61.72 267 THR C C 1
ATOM 7427 O O . THR C 1 287 ? 58.231 -104.487 -50.649 1.00 61.41 267 THR C O 1
ATOM 7431 N N . LYS C 1 288 ? 60.443 -104.796 -50.312 1.00 61.26 268 LYS C N 1
ATOM 7432 C CA . LYS C 1 288 ? 60.411 -106.224 -50.567 1.00 61.14 268 LYS C CA 1
ATOM 7433 C C . LYS C 1 288 ? 60.599 -107.009 -49.277 1.00 60.95 268 LYS C C 1
ATOM 7434 O O . LYS C 1 288 ? 61.567 -106.805 -48.534 1.00 60.50 268 LYS C O 1
ATOM 7440 N N . ILE C 1 289 ? 59.642 -107.891 -49.009 1.00 61.13 269 ILE C N 1
ATOM 7441 C CA . ILE C 1 289 ? 59.709 -108.788 -47.859 1.00 61.55 269 ILE C CA 1
ATOM 7442 C C . ILE C 1 289 ? 60.077 -110.178 -48.355 1.00 61.54 269 ILE C C 1
ATOM 7443 O O . ILE C 1 289 ? 59.493 -110.668 -49.321 1.00 62.09 269 ILE C O 1
ATOM 7448 N N . GLY C 1 290 ? 61.066 -110.794 -47.713 1.00 61.57 270 GLY C N 1
ATOM 7449 C CA . GLY C 1 290 ? 61.527 -112.125 -48.099 1.00 60.95 270 GLY C CA 1
ATOM 7450 C C . GLY C 1 290 ? 60.538 -113.237 -47.776 1.00 61.05 270 GLY C C 1
ATOM 7451 O O . GLY C 1 290 ? 59.395 -112.979 -47.373 1.00 60.54 270 GLY C O 1
ATOM 7452 N N . ASN C 1 291 ? 60.982 -114.477 -47.963 1.00 60.81 271 ASN C N 1
ATOM 7453 C CA . ASN C 1 291 ? 60.164 -115.648 -47.691 1.00 60.95 271 ASN C CA 1
ATOM 7454 C C . ASN C 1 291 ? 60.280 -116.028 -46.231 1.00 61.36 271 ASN C C 1
ATOM 7455 O O . ASN C 1 291 ? 61.377 -115.961 -45.667 1.00 61.71 271 ASN C O 1
ATOM 7460 N N . HIS C 1 292 ? 59.170 -116.467 -45.638 1.00 61.10 272 HIS C N 1
ATOM 7461 C CA . HIS C 1 292 ? 59.143 -116.922 -44.243 1.00 61.35 272 HIS C CA 1
ATOM 7462 C C . HIS C 1 292 ? 59.491 -115.797 -43.269 1.00 61.46 272 HIS C C 1
ATOM 7463 O O . HIS C 1 292 ? 60.200 -116.023 -42.277 1.00 61.67 272 HIS C O 1
ATOM 7470 N N . VAL C 1 293 ? 59.007 -114.589 -43.560 1.00 61.43 273 VAL C N 1
ATOM 7471 C CA . VAL C 1 293 ? 59.151 -113.463 -42.648 1.00 60.99 273 VAL C CA 1
ATOM 7472 C C . VAL C 1 293 ? 57.876 -113.393 -41.825 1.00 61.51 273 VAL C C 1
ATOM 7473 O O . VAL C 1 293 ? 56.782 -113.593 -42.356 1.00 61.74 273 VAL C O 1
ATOM 7477 N N . ILE C 1 294 ? 58.013 -113.130 -40.528 1.00 61.55 274 ILE C N 1
ATOM 7478 C CA . ILE C 1 294 ? 56.853 -112.832 -39.698 1.00 61.63 274 ILE C CA 1
ATOM 7479 C C . ILE C 1 294 ? 56.899 -111.381 -39.277 1.00 61.52 274 ILE C C 1
ATOM 7480 O O . ILE C 1 294 ? 57.909 -110.914 -38.743 1.00 61.35 274 ILE C O 1
ATOM 7485 N N . ILE C 1 295 ? 55.788 -110.687 -39.516 1.00 61.35 275 ILE C N 1
ATOM 7486 C CA . ILE C 1 295 ? 55.619 -109.311 -39.093 1.00 61.00 275 ILE C CA 1
ATOM 7487 C C . ILE C 1 295 ? 54.598 -109.291 -37.950 1.00 60.66 275 ILE C C 1
ATOM 7488 O O . ILE C 1 295 ? 53.431 -109.659 -38.135 1.00 60.64 275 ILE C O 1
ATOM 7493 N N . GLY C 1 296 ? 55.060 -108.915 -36.758 1.00 59.76 276 GLY C N 1
ATOM 7494 C CA . GLY C 1 296 ? 54.203 -108.859 -35.581 1.00 59.46 276 GLY C CA 1
ATOM 7495 C C . GLY C 1 296 ? 53.262 -107.684 -35.736 1.00 59.17 276 GLY C C 1
ATOM 7496 O O . GLY C 1 296 ? 53.522 -106.823 -36.557 1.00 58.75 276 GLY C O 1
ATOM 7497 N N . GLY C 1 297 ? 52.194 -107.649 -34.938 1.00 59.14 277 GLY C N 1
ATOM 7498 C CA . GLY C 1 297 ? 51.143 -106.665 -35.091 1.00 59.64 277 GLY C CA 1
ATOM 7499 C C . GLY C 1 297 ? 51.542 -105.233 -34.778 1.00 59.82 277 GLY C C 1
ATOM 7500 O O . GLY C 1 297 ? 52.380 -104.981 -33.902 1.00 60.04 277 GLY C O 1
ATOM 7501 N N . GLN C 1 298 ? 50.900 -104.303 -35.477 1.00 59.83 278 GLN C N 1
ATOM 7502 C CA . GLN C 1 298 ? 51.175 -102.872 -35.366 1.00 59.04 278 GLN C CA 1
ATOM 7503 C C . GLN C 1 298 ? 52.602 -102.460 -35.724 1.00 58.94 278 GLN C C 1
ATOM 7504 O O . GLN C 1 298 ? 52.952 -101.298 -35.538 1.00 57.19 278 GLN C O 1
ATOM 7510 N N . ALA C 1 299 ? 53.423 -103.402 -36.222 1.00 59.23 279 ALA C N 1
ATOM 7511 C CA . ALA C 1 299 ? 54.712 -103.036 -36.803 1.00 59.63 279 ALA C CA 1
ATOM 7512 C C . ALA C 1 299 ? 54.513 -102.322 -38.136 1.00 60.29 279 ALA C C 1
ATOM 7513 O O . ALA C 1 299 ? 53.674 -102.707 -38.945 1.00 60.15 279 ALA C O 1
ATOM 7515 N N . GLY C 1 300 ? 55.280 -101.259 -38.350 1.00 60.75 280 GLY C N 1
ATOM 7516 C CA . GLY C 1 300 ? 55.394 -100.641 -39.669 1.00 60.56 280 GLY C CA 1
ATOM 7517 C C . GLY C 1 300 ? 56.812 -100.696 -40.227 1.00 60.15 280 GLY C C 1
ATOM 7518 O O . GLY C 1 300 ? 57.770 -100.539 -39.493 1.00 60.14 280 GLY C O 1
ATOM 7519 N N . ILE C 1 301 ? 56.917 -100.903 -41.536 1.00 60.25 281 ILE C N 1
ATOM 7520 C CA . ILE C 1 301 ? 58.184 -100.995 -42.250 1.00 60.20 281 ILE C CA 1
ATOM 7521 C C . ILE C 1 301 ? 58.197 -99.907 -43.312 1.00 60.26 281 ILE C C 1
ATOM 7522 O O . ILE C 1 301 ? 57.224 -99.795 -44.054 1.00 60.27 281 ILE C O 1
ATOM 7527 N N . THR C 1 302 ? 59.278 -99.113 -43.394 1.00 60.71 282 THR C N 1
ATOM 7528 C CA . THR C 1 302 ? 59.397 -98.044 -44.412 1.00 61.30 282 THR C CA 1
ATOM 7529 C C . THR C 1 302 ? 59.462 -98.597 -45.816 1.00 61.83 282 THR C C 1
ATOM 7530 O O . THR C 1 302 ? 59.697 -99.789 -46.013 1.00 62.29 282 THR C O 1
ATOM 7534 N N . GLY C 1 303 ? 59.274 -97.703 -46.788 1.00 62.27 283 GLY C N 1
ATOM 7535 C CA . GLY C 1 303 ? 59.336 -98.044 -48.201 1.00 62.20 283 GLY C CA 1
ATOM 7536 C C . GLY C 1 303 ? 60.758 -98.075 -48.720 1.00 62.08 283 GLY C C 1
ATOM 7537 O O . GLY C 1 303 ? 61.670 -97.612 -48.039 1.00 62.32 283 GLY C O 1
ATOM 7538 N N . HIS C 1 304 ? 60.924 -98.631 -49.922 1.00 61.89 284 HIS C N 1
ATOM 7539 C CA . HIS C 1 304 ? 62.213 -98.747 -50.627 1.00 61.96 284 HIS C CA 1
ATOM 7540 C C . HIS C 1 304 ? 63.335 -99.515 -49.896 1.00 61.79 284 HIS C C 1
ATOM 7541 O O . HIS C 1 304 ? 64.528 -99.267 -50.134 1.00 61.94 284 HIS C O 1
ATOM 7548 N N . ILE C 1 305 ? 62.968 -100.440 -49.013 1.00 61.29 285 ILE C N 1
ATOM 7549 C CA . ILE C 1 305 ? 63.969 -101.262 -48.332 1.00 60.80 285 ILE C CA 1
ATOM 7550 C C . ILE C 1 305 ? 63.699 -102.749 -48.554 1.00 60.97 285 ILE C C 1
ATOM 7551 O O . ILE C 1 305 ? 62.657 -103.125 -49.099 1.00 61.21 285 ILE C O 1
ATOM 7556 N N . CYS C 1 306 ? 64.639 -103.585 -48.122 1.00 60.51 286 CYS C N 1
ATOM 7557 C CA . CYS C 1 306 ? 64.530 -105.032 -48.264 1.00 60.03 286 CYS C CA 1
ATOM 7558 C C . CYS C 1 306 ? 64.572 -105.733 -46.905 1.00 59.90 286 CYS C C 1
ATOM 7559 O O . CYS C 1 306 ? 65.412 -105.413 -46.063 1.00 59.99 286 CYS C O 1
ATOM 7564 N N . ILE C 1 307 ? 63.653 -106.673 -46.690 1.00 59.68 287 ILE C N 1
ATOM 7565 C CA . ILE C 1 307 ? 63.690 -107.543 -45.506 1.00 59.33 287 ILE C CA 1
ATOM 7566 C C . ILE C 1 307 ? 64.119 -108.968 -45.902 1.00 59.64 287 ILE C C 1
ATOM 7567 O O . ILE C 1 307 ? 63.439 -109.627 -46.699 1.00 59.60 287 ILE C O 1
ATOM 7572 N N . ALA C 1 308 ? 65.240 -109.434 -45.348 1.00 59.48 288 ALA C N 1
ATOM 7573 C CA . ALA C 1 308 ? 65.740 -110.781 -45.635 1.00 59.75 288 ALA C CA 1
ATOM 7574 C C . ALA C 1 308 ? 64.763 -111.886 -45.230 1.00 59.76 288 ALA C C 1
ATOM 7575 O O . ALA C 1 308 ? 63.984 -111.729 -44.299 1.00 60.23 288 ALA C O 1
ATOM 7577 N N . ASP C 1 309 ? 64.815 -112.999 -45.951 1.00 60.23 289 ASP C N 1
ATOM 7578 C CA . ASP C 1 309 ? 64.151 -114.249 -45.572 1.00 60.42 289 ASP C CA 1
ATOM 7579 C C . ASP C 1 309 ? 64.361 -114.589 -44.097 1.00 60.85 289 ASP C C 1
ATOM 7580 O O . ASP C 1 309 ? 65.353 -114.181 -43.497 1.00 61.12 289 ASP C O 1
ATOM 7585 N N . HIS C 1 310 ? 63.420 -115.337 -43.525 1.00 61.45 290 HIS C N 1
ATOM 7586 C CA . HIS C 1 310 ? 63.445 -115.754 -42.113 1.00 62.01 290 HIS C CA 1
ATOM 7587 C C . HIS C 1 310 ? 63.721 -114.678 -41.063 1.00 62.29 290 HIS C C 1
ATOM 7588 O O . HIS C 1 310 ? 64.371 -114.946 -40.046 1.00 62.21 290 HIS C O 1
ATOM 7595 N N . VAL C 1 311 ? 63.216 -113.465 -41.302 1.00 62.47 291 VAL C N 1
ATOM 7596 C CA . VAL C 1 311 ? 63.330 -112.381 -40.326 1.00 62.66 291 VAL C CA 1
ATOM 7597 C C . VAL C 1 311 ? 62.011 -112.270 -39.566 1.00 63.05 291 VAL C C 1
ATOM 7598 O O . VAL C 1 311 ? 60.938 -112.272 -40.167 1.00 62.94 291 VAL C O 1
ATOM 7602 N N . ILE C 1 312 ? 62.098 -112.203 -38.243 1.00 63.47 292 ILE C N 1
ATOM 7603 C CA . ILE C 1 312 ? 60.919 -112.049 -37.407 1.00 63.98 292 ILE C CA 1
ATOM 7604 C C . ILE C 1 312 ? 60.939 -110.688 -36.719 1.00 64.43 292 ILE C C 1
ATOM 7605 O O . ILE C 1 312 ? 61.871 -110.337 -35.979 1.00 64.77 292 ILE C O 1
ATOM 7610 N N . MET C 1 313 ? 59.905 -109.920 -37.007 1.00 64.35 293 MET C N 1
ATOM 7611 C CA . MET C 1 313 ? 59.709 -108.629 -36.410 1.00 64.80 293 MET C CA 1
ATOM 7612 C C . MET C 1 313 ? 58.667 -108.790 -35.309 1.00 64.19 293 MET C C 1
ATOM 7613 O O . MET C 1 313 ? 57.617 -109.414 -35.503 1.00 63.58 293 MET C O 1
ATOM 7618 N N . MET C 1 314 ? 59.005 -108.256 -34.142 1.00 63.81 294 MET C N 1
ATOM 7619 C CA . MET C 1 314 ? 58.130 -108.263 -33.003 1.00 64.41 294 MET C CA 1
ATOM 7620 C C . MET C 1 314 ? 57.054 -107.219 -33.187 1.00 63.90 294 MET C C 1
ATOM 7621 O O . MET C 1 314 ? 57.194 -106.302 -33.999 1.00 63.47 294 MET C O 1
ATOM 7626 N N . ALA C 1 315 ? 55.974 -107.372 -32.436 1.00 63.79 295 ALA C N 1
ATOM 7627 C CA . ALA C 1 315 ? 54.862 -106.439 -32.476 1.00 63.16 295 ALA C CA 1
ATOM 7628 C C . ALA C 1 315 ? 55.342 -105.005 -32.206 1.00 63.09 295 ALA C C 1
ATOM 7629 O O . ALA C 1 315 ? 56.206 -104.798 -31.354 1.00 63.47 295 ALA C O 1
ATOM 7631 N N . GLN C 1 316 ? 54.783 -104.031 -32.928 1.00 62.54 296 GLN C N 1
ATOM 7632 C CA . GLN C 1 316 ? 55.147 -102.599 -32.793 1.00 62.15 296 GLN C CA 1
ATOM 7633 C C . GLN C 1 316 ? 56.595 -102.234 -33.212 1.00 61.80 296 GLN C C 1
ATOM 7634 O O . GLN C 1 316 ? 57.108 -101.162 -32.855 1.00 61.88 296 GLN C O 1
ATOM 7640 N N . THR C 1 317 ? 57.249 -103.102 -33.981 1.00 60.85 297 THR C N 1
ATOM 7641 C CA . THR C 1 317 ? 58.567 -102.765 -34.530 1.00 60.63 297 THR C CA 1
ATOM 7642 C C . THR C 1 317 ? 58.511 -101.564 -35.508 1.00 60.59 297 THR C C 1
ATOM 7643 O O . THR C 1 317 ? 57.517 -101.351 -36.200 1.00 59.90 297 THR C O 1
ATOM 7647 N N . GLY C 1 318 ? 59.603 -100.800 -35.575 1.00 60.60 298 GLY C N 1
ATOM 7648 C CA . GLY C 1 318 ? 59.687 -99.682 -36.512 1.00 59.96 298 GLY C CA 1
ATOM 7649 C C . GLY C 1 318 ? 60.922 -99.839 -37.354 1.00 59.52 298 GLY C C 1
ATOM 7650 O O . GLY C 1 318 ? 62.014 -99.474 -36.926 1.00 59.70 298 GLY C O 1
ATOM 7651 N N . VAL C 1 319 ? 60.757 -100.383 -38.556 1.00 59.28 299 VAL C N 1
ATOM 7652 C CA . VAL C 1 319 ? 61.913 -100.726 -39.401 1.00 58.79 299 VAL C CA 1
ATOM 7653 C C . VAL C 1 319 ? 62.234 -99.576 -40.343 1.00 59.23 299 VAL C C 1
ATOM 7654 O O . VAL C 1 319 ? 61.442 -99.235 -41.225 1.00 58.63 299 VAL C O 1
ATOM 7658 N N . THR C 1 320 ? 63.422 -99.013 -40.154 1.00 59.60 300 THR C N 1
ATOM 7659 C CA . THR C 1 320 ? 63.856 -97.814 -40.857 1.00 59.98 300 THR C CA 1
ATOM 7660 C C . THR C 1 320 ? 64.836 -98.136 -41.978 1.00 60.09 300 THR C C 1
ATOM 7661 O O . THR C 1 320 ? 64.786 -97.533 -43.044 1.00 60.32 300 THR C O 1
ATOM 7665 N N . LYS C 1 321 ? 65.729 -99.086 -41.719 1.00 60.44 301 LYS C N 1
ATOM 7666 C CA . LYS C 1 321 ? 66.747 -99.510 -42.685 1.00 60.45 301 LYS C CA 1
ATOM 7667 C C . LYS C 1 321 ? 66.569 -100.996 -43.013 1.00 60.07 301 LYS C C 1
ATOM 7668 O O . LYS C 1 321 ? 66.085 -101.759 -42.184 1.00 60.15 301 LYS C O 1
ATOM 7674 N N . SER C 1 322 ? 66.935 -101.388 -44.232 1.00 60.00 302 SER C N 1
ATOM 7675 C CA . SER C 1 322 ? 66.938 -102.796 -44.659 1.00 59.99 302 SER C CA 1
ATOM 7676 C C . SER C 1 322 ? 67.508 -103.753 -43.615 1.00 59.83 302 SER C C 1
ATOM 7677 O O . SER C 1 322 ? 68.529 -103.455 -42.986 1.00 59.94 302 SER C O 1
ATOM 7680 N N . ILE C 1 323 ? 66.849 -104.900 -43.450 1.00 59.42 303 ILE C N 1
ATOM 7681 C CA . ILE C 1 323 ? 67.359 -105.983 -42.607 1.00 58.75 303 ILE C CA 1
ATOM 7682 C C . ILE C 1 323 ? 68.109 -107.009 -43.489 1.00 59.19 303 ILE C C 1
ATOM 7683 O O . ILE C 1 323 ? 67.510 -107.680 -44.336 1.00 59.36 303 ILE C O 1
ATOM 7688 N N . THR C 1 324 ? 69.422 -107.112 -43.299 1.00 59.35 304 THR C N 1
ATOM 7689 C CA . THR C 1 324 ? 70.244 -107.943 -44.189 1.00 59.32 304 THR C CA 1
ATOM 7690 C C . THR C 1 324 ? 70.320 -109.409 -43.729 1.00 59.17 304 THR C C 1
ATOM 7691 O O . THR C 1 324 ? 70.415 -110.311 -44.551 1.00 59.39 304 THR C O 1
ATOM 7695 N N . SER C 1 325 ? 70.248 -109.645 -42.426 1.00 59.13 305 SER C N 1
ATOM 7696 C CA . SER C 1 325 ? 70.359 -111.002 -41.889 1.00 59.51 305 SER C CA 1
ATOM 7697 C C . SER C 1 325 ? 69.086 -111.503 -41.179 1.00 59.45 305 SER C C 1
ATOM 7698 O O . SER C 1 325 ? 68.307 -110.694 -40.661 1.00 59.49 305 SER C O 1
ATOM 7701 N N . PRO C 1 326 ? 68.881 -112.841 -41.152 1.00 59.52 306 PRO C N 1
ATOM 7702 C CA . PRO C 1 326 ? 67.742 -113.473 -40.470 1.00 59.51 306 PRO C CA 1
ATOM 7703 C C . PRO C 1 326 ? 67.822 -113.407 -38.944 1.00 59.87 306 PRO C C 1
ATOM 7704 O O . PRO C 1 326 ? 68.889 -113.155 -38.382 1.00 59.88 306 PRO C O 1
ATOM 7708 N N . GLY C 1 327 ? 66.690 -113.630 -38.277 1.00 60.25 307 GLY C N 1
ATOM 7709 C CA . GLY C 1 327 ? 66.664 -113.578 -36.817 1.00 60.33 307 GLY C CA 1
ATOM 7710 C C . GLY C 1 327 ? 65.585 -112.653 -36.306 1.00 60.25 307 GLY C C 1
ATOM 7711 O O . GLY C 1 327 ? 64.842 -112.069 -37.085 1.00 60.37 307 GLY C O 1
ATOM 7712 N N . ILE C 1 328 ? 65.499 -112.526 -34.989 1.00 60.24 308 ILE C N 1
ATOM 7713 C CA . ILE C 1 328 ? 64.439 -111.758 -34.375 1.00 59.93 308 ILE C CA 1
ATOM 7714 C C . ILE C 1 328 ? 64.878 -110.320 -34.153 1.00 60.03 308 ILE C C 1
ATOM 7715 O O . ILE C 1 328 ? 66.005 -110.067 -33.712 1.00 60.11 308 ILE C O 1
ATOM 7720 N N . TYR C 1 329 ? 63.971 -109.397 -34.475 1.00 59.81 309 TYR C N 1
ATOM 7721 C CA . TYR C 1 329 ? 64.183 -107.957 -34.348 1.00 59.50 309 TYR C CA 1
ATOM 7722 C C . TYR C 1 329 ? 62.961 -107.303 -33.691 1.00 59.93 309 TYR C C 1
ATOM 7723 O O . TYR C 1 329 ? 61.842 -107.831 -33.766 1.00 59.68 309 TYR C O 1
ATOM 7732 N N . GLY C 1 330 ? 63.191 -106.157 -33.051 1.00 59.91 310 GLY C N 1
ATOM 7733 C CA . GLY C 1 330 ? 62.159 -105.424 -32.321 1.00 59.95 310 GLY C CA 1
ATOM 7734 C C . GLY C 1 330 ? 62.655 -104.026 -32.006 1.00 60.08 310 GLY C C 1
ATOM 7735 O O . GLY C 1 330 ? 63.847 -103.749 -32.111 1.00 59.88 310 GLY C O 1
ATOM 7736 N N . GLY C 1 331 ? 61.741 -103.138 -31.632 1.00 60.10 311 GLY C N 1
ATOM 7737 C CA . GLY C 1 331 ? 62.094 -101.754 -31.294 1.00 60.30 311 GLY C CA 1
ATOM 7738 C C . GLY C 1 331 ? 61.867 -100.761 -32.421 1.00 60.41 311 GLY C C 1
ATOM 7739 O O . GLY C 1 331 ? 61.497 -101.139 -33.527 1.00 60.93 311 GLY C O 1
ATOM 7740 N N . ALA C 1 332 ? 62.078 -99.481 -32.133 1.00 60.16 312 ALA C N 1
ATOM 7741 C CA . ALA C 1 332 ? 61.954 -98.431 -33.144 1.00 59.81 312 ALA C CA 1
ATOM 7742 C C . ALA C 1 332 ? 62.945 -97.294 -32.872 1.00 59.52 312 ALA C C 1
ATOM 7743 O O . ALA C 1 332 ? 62.641 -96.381 -32.085 1.00 59.42 312 ALA C O 1
ATOM 7745 N N . PRO C 1 333 ? 64.108 -97.312 -33.560 1.00 58.82 313 PRO C N 1
ATOM 7746 C CA . PRO C 1 333 ? 64.417 -98.136 -34.738 1.00 58.49 313 PRO C CA 1
ATOM 7747 C C . PRO C 1 333 ? 64.726 -99.598 -34.427 1.00 58.10 313 PRO C C 1
ATOM 7748 O O . PRO C 1 333 ? 65.173 -99.920 -33.330 1.00 57.64 313 PRO C O 1
ATOM 7752 N N . ALA C 1 334 ? 64.469 -100.457 -35.409 1.00 57.99 314 ALA C N 1
ATOM 7753 C CA . ALA C 1 334 ? 64.623 -101.899 -35.273 1.00 58.17 314 ALA C CA 1
ATOM 7754 C C . ALA C 1 334 ? 66.070 -102.297 -35.001 1.00 58.16 314 ALA C C 1
ATOM 7755 O O . ALA C 1 334 ? 66.989 -101.826 -35.681 1.00 57.85 314 ALA C O 1
ATOM 7757 N N . ARG C 1 335 ? 66.254 -103.137 -33.982 1.00 58.51 315 ARG C N 1
ATOM 7758 C CA . ARG C 1 335 ? 67.550 -103.754 -33.655 1.00 59.05 315 ARG C CA 1
ATOM 7759 C C . ARG C 1 335 ? 67.276 -105.221 -33.317 1.00 58.96 315 ARG C C 1
ATOM 7760 O O . ARG C 1 335 ? 66.124 -105.573 -33.009 1.00 58.71 315 ARG C O 1
ATOM 7768 N N . PRO C 1 336 ? 68.312 -106.089 -33.379 1.00 59.07 316 PRO C N 1
ATOM 7769 C CA . PRO C 1 336 ? 68.117 -107.487 -32.961 1.00 59.34 316 PRO C CA 1
ATOM 7770 C C . PRO C 1 336 ? 67.506 -107.608 -31.556 1.00 59.62 316 PRO C C 1
ATOM 7771 O O . PRO C 1 336 ? 67.651 -106.664 -30.705 1.00 59.49 316 PRO C O 1
ATOM 7775 N N . TYR C 1 337 ? 66.846 -108.768 -31.334 1.00 60.13 317 TYR C N 1
ATOM 7776 C CA . TYR C 1 337 ? 66.193 -109.060 -30.061 1.00 60.79 317 TYR C CA 1
ATOM 7777 C C . TYR C 1 337 ? 67.125 -108.838 -28.859 1.00 60.99 317 TYR C C 1
ATOM 7778 O O . TYR C 1 337 ? 66.799 -108.061 -27.949 1.00 60.80 317 TYR C O 1
ATOM 7787 N N . GLN C 1 338 ? 68.284 -109.500 -28.881 1.00 60.90 318 GLN C N 1
ATOM 7788 C CA . GLN C 1 338 ? 69.278 -109.384 -27.815 1.00 61.11 318 GLN C CA 1
ATOM 7789 C C . GLN C 1 338 ? 69.635 -107.927 -27.504 1.00 61.42 318 GLN C C 1
ATOM 7790 O O . GLN C 1 338 ? 69.740 -107.553 -26.332 1.00 61.61 318 GLN C O 1
ATOM 7801 N N . GLU C 1 339 ? 69.802 -107.111 -28.544 1.00 61.79 319 GLU C N 1
ATOM 7802 C CA . GLU C 1 339 ? 70.177 -105.706 -28.352 1.00 62.29 319 GLU C CA 1
ATOM 7803 C C . GLU C 1 339 ? 69.068 -104.788 -27.800 1.00 62.24 319 GLU C C 1
ATOM 7804 O O . GLU C 1 339 ? 69.377 -103.873 -27.039 1.00 62.03 319 GLU C O 1
ATOM 7810 N N . ILE C 1 340 ? 67.803 -105.004 -28.175 1.00 62.37 320 ILE C N 1
ATOM 7811 C CA . ILE C 1 340 ? 66.712 -104.174 -27.619 1.00 62.62 320 ILE C CA 1
ATOM 7812 C C . ILE C 1 340 ? 66.359 -104.599 -26.209 1.00 62.64 320 ILE C C 1
ATOM 7813 O O . ILE C 1 340 ? 66.217 -103.760 -25.322 1.00 62.74 320 ILE C O 1
ATOM 7818 N N . HIS C 1 341 ? 66.219 -105.904 -26.014 1.00 62.87 321 HIS C N 1
ATOM 7819 C CA . HIS C 1 341 ? 66.006 -106.479 -24.696 1.00 63.19 321 HIS C CA 1
ATOM 7820 C C . HIS C 1 341 ? 67.031 -105.892 -23.724 1.00 63.19 321 HIS C C 1
ATOM 7821 O O . HIS C 1 341 ? 66.673 -105.427 -22.645 1.00 63.23 321 HIS C O 1
ATOM 7828 N N . ARG C 1 342 ? 68.298 -105.906 -24.137 1.00 63.32 322 ARG C N 1
ATOM 7829 C CA . ARG C 1 342 ? 69.404 -105.273 -23.413 1.00 63.55 322 ARG C CA 1
ATOM 7830 C C . ARG C 1 342 ? 69.134 -103.794 -23.115 1.00 63.21 322 ARG C C 1
ATOM 7831 O O . ARG C 1 342 ? 69.305 -103.339 -21.986 1.00 63.66 322 ARG C O 1
ATOM 7839 N N . GLN C 1 343 ? 68.714 -103.060 -24.138 1.00 62.54 323 GLN C N 1
ATOM 7840 C CA . GLN C 1 343 ? 68.586 -101.610 -24.074 1.00 62.22 323 GLN C CA 1
ATOM 7841 C C . GLN C 1 343 ? 67.358 -101.189 -23.258 1.00 61.82 323 GLN C C 1
ATOM 7842 O O . GLN C 1 343 ? 67.369 -100.145 -22.597 1.00 61.51 323 GLN C O 1
ATOM 7848 N N . VAL C 1 344 ? 66.312 -102.014 -23.307 1.00 61.37 324 VAL C N 1
ATOM 7849 C CA . VAL C 1 344 ? 65.140 -101.863 -22.441 1.00 60.75 324 VAL C CA 1
ATOM 7850 C C . VAL C 1 344 ? 65.575 -101.979 -20.973 1.00 60.53 324 VAL C C 1
ATOM 7851 O O . VAL C 1 344 ? 65.139 -101.205 -20.119 1.00 60.30 324 VAL C O 1
ATOM 7855 N N . ALA C 1 345 ? 66.461 -102.933 -20.701 1.00 60.22 325 ALA C N 1
ATOM 7856 C CA . ALA C 1 345 ? 67.003 -103.130 -19.362 1.00 60.02 325 ALA C CA 1
ATOM 7857 C C . ALA C 1 345 ? 67.858 -101.951 -18.918 1.00 59.83 325 ALA C C 1
ATOM 7858 O O . ALA C 1 345 ? 67.800 -101.542 -17.762 1.00 59.84 325 ALA C O 1
ATOM 7860 N N . LYS C 1 346 ? 68.641 -101.404 -19.842 1.00 59.80 326 LYS C N 1
ATOM 7861 C CA . LYS C 1 346 ? 69.592 -100.343 -19.516 1.00 59.96 326 LYS C CA 1
ATOM 7862 C C . LYS C 1 346 ? 68.911 -98.982 -19.378 1.00 59.68 326 LYS C C 1
ATOM 7863 O O . LYS C 1 346 ? 69.368 -98.125 -18.620 1.00 59.43 326 LYS C O 1
ATOM 7869 N N . VAL C 1 347 ? 67.813 -98.796 -20.107 1.00 59.63 327 VAL C N 1
ATOM 7870 C CA . VAL C 1 347 ? 66.951 -97.626 -19.923 1.00 59.57 327 VAL C CA 1
ATOM 7871 C C . VAL C 1 347 ? 66.245 -97.686 -18.559 1.00 59.73 327 VAL C C 1
ATOM 7872 O O . VAL C 1 347 ? 66.174 -96.676 -17.859 1.00 59.89 327 VAL C O 1
ATOM 7876 N N . ARG C 1 348 ? 65.759 -98.872 -18.175 1.00 59.92 328 ARG C N 1
ATOM 7877 C CA . ARG C 1 348 ? 65.132 -99.089 -16.859 1.00 60.01 328 ARG C CA 1
ATOM 7878 C C . ARG C 1 348 ? 66.073 -98.803 -15.696 1.00 60.13 328 ARG C C 1
ATOM 7879 O O . ARG C 1 348 ? 65.634 -98.453 -14.603 1.00 60.14 328 ARG C O 1
ATOM 7887 N N . ASN C 1 349 ? 67.368 -98.956 -15.946 1.00 60.44 329 ASN C N 1
ATOM 7888 C CA . ASN C 1 349 ? 68.386 -98.902 -14.904 1.00 60.79 329 ASN C CA 1
ATOM 7889 C C . ASN C 1 349 ? 69.021 -97.513 -14.701 1.00 61.00 329 ASN C C 1
ATOM 7890 O O . ASN C 1 349 ? 70.008 -97.375 -13.965 1.00 60.88 329 ASN C O 1
ATOM 7895 N N . LEU C 1 350 ? 68.437 -96.490 -15.334 1.00 61.30 330 LEU C N 1
ATOM 7896 C CA . LEU C 1 350 ? 68.987 -95.120 -15.329 1.00 61.48 330 LEU C CA 1
ATOM 7897 C C . LEU C 1 350 ? 69.016 -94.392 -13.976 1.00 61.79 330 LEU C C 1
ATOM 7898 O O . LEU C 1 350 ? 69.947 -93.626 -13.721 1.00 61.91 330 LEU C O 1
ATOM 7903 N N . PRO C 1 351 ? 67.996 -94.599 -13.118 1.00 62.03 331 PRO C N 1
ATOM 7904 C CA . PRO C 1 351 ? 68.075 -94.010 -11.781 1.00 62.35 331 PRO C CA 1
ATOM 7905 C C . PRO C 1 351 ? 69.250 -94.567 -10.976 1.00 62.75 331 PRO C C 1
ATOM 7906 O O . PRO C 1 351 ? 69.929 -93.812 -10.277 1.00 62.72 331 PRO C O 1
ATOM 7910 N N . ARG C 1 352 ? 69.469 -95.880 -11.079 1.00 63.20 332 ARG C N 1
ATOM 7911 C CA . ARG C 1 352 ? 70.630 -96.547 -10.489 1.00 63.50 332 ARG C CA 1
ATOM 7912 C C . ARG C 1 352 ? 71.924 -95.931 -11.005 1.00 63.64 332 ARG C C 1
ATOM 7913 O O . ARG C 1 352 ? 72.828 -95.631 -10.227 1.00 63.77 332 ARG C O 1
ATOM 7921 N N . LEU C 1 353 ? 71.990 -95.737 -12.320 1.00 63.81 333 LEU C N 1
ATOM 7922 C CA . LEU C 1 353 ? 73.171 -95.190 -12.977 1.00 64.04 333 LEU C CA 1
ATOM 7923 C C . LEU C 1 353 ? 73.468 -93.766 -12.513 1.00 64.15 333 LEU C C 1
ATOM 7924 O O . LEU C 1 353 ? 74.628 -93.389 -12.346 1.00 64.13 333 LEU C O 1
ATOM 7929 N N . GLU C 1 354 ? 72.410 -92.987 -12.305 1.00 64.25 334 GLU C N 1
ATOM 7930 C CA . GLU C 1 354 ? 72.530 -91.613 -11.831 1.00 64.42 334 GLU C CA 1
ATOM 7931 C C . GLU C 1 354 ? 72.899 -91.562 -10.348 1.00 64.69 334 GLU C C 1
ATOM 7932 O O . GLU C 1 354 ? 73.629 -90.664 -9.920 1.00 64.75 334 GLU C O 1
ATOM 7938 N N . GLU C 1 355 ? 72.392 -92.525 -9.576 1.00 64.95 335 GLU C N 1
ATOM 7939 C CA . GLU C 1 355 ? 72.689 -92.635 -8.143 1.00 65.25 335 GLU C CA 1
ATOM 7940 C C . GLU C 1 355 ? 74.162 -92.942 -7.905 1.00 65.24 335 GLU C C 1
ATOM 7941 O O . GLU C 1 355 ? 74.751 -92.484 -6.925 1.00 65.26 335 GLU C O 1
ATOM 7947 N N . ARG C 1 356 ? 74.741 -93.724 -8.812 1.00 65.23 336 ARG C N 1
ATOM 7948 C CA . ARG C 1 356 ? 76.145 -94.092 -8.734 1.00 65.29 336 ARG C CA 1
ATOM 7949 C C . ARG C 1 356 ? 77.033 -92.988 -9.295 1.00 65.24 336 ARG C C 1
ATOM 7950 O O . ARG C 1 356 ? 78.254 -93.042 -9.173 1.00 65.36 336 ARG C O 1
ATOM 7958 N N . ILE C 1 357 ? 76.410 -91.994 -9.916 1.00 65.22 337 ILE C N 1
ATOM 7959 C CA . ILE C 1 357 ? 77.099 -90.763 -10.276 1.00 65.20 337 ILE C CA 1
ATOM 7960 C C . ILE C 1 357 ? 77.026 -89.800 -9.087 1.00 65.21 337 ILE C C 1
ATOM 7961 O O . ILE C 1 357 ? 77.962 -89.039 -8.840 1.00 65.22 337 ILE C O 1
ATOM 7966 N N . ALA C 1 358 ? 75.917 -89.856 -8.349 1.00 65.21 338 ALA C N 1
ATOM 7967 C CA . ALA C 1 358 ? 75.758 -89.099 -7.105 1.00 65.16 338 ALA C CA 1
ATOM 7968 C C . ALA C 1 358 ? 76.635 -89.674 -5.989 1.00 65.18 338 ALA C C 1
ATOM 7969 O O . ALA C 1 358 ? 77.067 -88.946 -5.093 1.00 65.20 338 ALA C O 1
ATOM 7971 N N . ALA C 1 359 ? 76.884 -90.983 -6.052 1.00 65.13 339 ALA C N 1
ATOM 7972 C CA . ALA C 1 359 ? 77.805 -91.660 -5.139 1.00 65.01 339 ALA C CA 1
ATOM 7973 C C . ALA C 1 359 ? 79.252 -91.291 -5.461 1.00 65.01 339 ALA C C 1
ATOM 7974 O O . ALA C 1 359 ? 80.141 -91.426 -4.616 1.00 65.10 339 ALA C O 1
ATOM 7976 N N . LEU C 1 360 ? 79.471 -90.825 -6.689 1.00 65.00 340 LEU C N 1
ATOM 7977 C CA . LEU C 1 360 ? 80.794 -90.433 -7.168 1.00 65.03 340 LEU C CA 1
ATOM 7978 C C . LEU C 1 360 ? 81.038 -88.928 -7.062 1.00 64.99 340 LEU C C 1
ATOM 7979 O O . LEU C 1 360 ? 82.160 -88.497 -6.785 1.00 65.00 340 LEU C O 1
ATOM 7984 N N . GLU C 1 361 ? 79.991 -88.134 -7.278 1.00 64.97 341 GLU C N 1
ATOM 7985 C CA . GLU C 1 361 ? 80.074 -86.683 -7.101 1.00 64.99 341 GLU C CA 1
ATOM 7986 C C . GLU C 1 361 ? 80.114 -86.299 -5.616 1.00 65.08 341 GLU C C 1
ATOM 7987 O O . GLU C 1 361 ? 80.358 -85.139 -5.272 1.00 65.07 341 GLU C O 1
ATOM 7993 N N . LYS C 1 362 ? 79.881 -87.286 -4.749 1.00 65.11 342 LYS C N 1
ATOM 7994 C CA . LYS C 1 362 ? 80.004 -87.117 -3.299 1.00 65.15 342 LYS C CA 1
ATOM 7995 C C . LYS C 1 362 ? 81.449 -87.328 -2.831 1.00 65.14 342 LYS C C 1
ATOM 7996 O O . LYS C 1 362 ? 81.884 -86.725 -1.843 1.00 65.15 342 LYS C O 1
ATOM 8002 N N . LEU C 1 363 ? 82.187 -88.177 -3.545 1.00 65.08 343 LEU C N 1
ATOM 8003 C CA . LEU C 1 363 ? 83.579 -88.475 -3.196 1.00 64.93 343 LEU C CA 1
ATOM 8004 C C . LEU C 1 363 ? 84.575 -87.427 -3.721 1.00 64.87 343 LEU C C 1
ATOM 8005 O O . LEU C 1 363 ? 85.769 -87.709 -3.871 1.00 64.90 343 LEU C O 1
ATOM 8010 N N . VAL C 1 364 ? 84.072 -86.217 -3.981 1.00 64.70 344 VAL C N 1
ATOM 8011 C CA . VAL C 1 364 ? 84.912 -85.043 -4.263 1.00 64.45 344 VAL C CA 1
ATOM 8012 C C . VAL C 1 364 ? 85.524 -84.503 -2.966 1.00 64.29 344 VAL C C 1
ATOM 8013 O O . VAL C 1 364 ? 86.234 -83.490 -2.971 1.00 64.27 344 VAL C O 1
ATOM 8017 N N . GLN C 1 365 ? 85.237 -85.199 -1.864 1.00 64.05 345 GLN C N 1
ATOM 8018 C CA . GLN C 1 365 ? 85.784 -84.896 -0.542 1.00 63.79 345 GLN C CA 1
ATOM 8019 C C . GLN C 1 365 ? 87.309 -84.827 -0.565 1.00 63.65 345 GLN C C 1
ATOM 8020 O O . GLN C 1 365 ? 87.935 -84.486 0.439 1.00 63.67 345 GLN C O 1
ATOM 8026 N N . LYS C 1 366 ? 87.892 -85.160 -1.715 1.00 63.44 346 LYS C N 1
ATOM 8027 C CA . LYS C 1 366 ? 89.317 -84.982 -1.961 1.00 63.22 346 LYS C CA 1
ATOM 8028 C C . LYS C 1 366 ? 89.607 -83.480 -1.967 1.00 63.16 346 LYS C C 1
ATOM 8029 O O . LYS C 1 366 ? 89.522 -82.816 -3.005 1.00 63.07 346 LYS C O 1
ATOM 8035 N N . LEU C 1 367 ? 89.936 -82.959 -0.785 1.00 63.11 347 LEU C N 1
ATOM 8036 C CA . LEU C 1 367 ? 90.017 -81.515 -0.542 1.00 63.00 347 LEU C CA 1
ATOM 8037 C C . LEU C 1 367 ? 91.383 -80.898 -0.864 1.00 62.95 347 LEU C C 1
ATOM 8038 O O . LEU C 1 367 ? 91.473 -79.967 -1.669 1.00 62.94 347 LEU C O 1
ATOM 8043 N N . GLU C 1 368 ? 92.435 -81.423 -0.242 1.00 62.86 348 GLU C N 1
ATOM 8044 C CA . GLU C 1 368 ? 93.772 -80.851 -0.361 1.00 62.75 348 GLU C CA 1
ATOM 8045 C C . GLU C 1 368 ? 94.590 -81.578 -1.421 1.00 62.73 348 GLU C C 1
ATOM 8046 O O . GLU C 1 368 ? 94.312 -81.463 -2.613 1.00 62.66 348 GLU C O 1
#

Nearest PDB structures (foldseek):
  2iu9-assembly1_C  TM=9.995E-01  e=8.744E-51  Chlamydia trachomatis
  3pmo-assembly1_A  TM=8.322E-01  e=5.270E-25  Pseudomonas aeruginosa
  4ihh-assembly2_E  TM=7.987E-01  e=2.995E-25  Escherichia coli K-12
  4ihf-assembly1_D  TM=8.101E-01  e=1.231E-24  Escherichia coli K-12
  4e75-assembly1_B  TM=7.055E-01  e=2.615E-24  Acinetobacter baumannii

Solvent-accessible surface area: 43128 Å² total; per-residue (Å²): 249,53,109,36,83,33,26,0,80,98,0,0,90,112,11,189,22,126,60,96,52,88,16,79,25,116,0,30,11,18,20,63,9,97,119,6,130,94,40,47,0,0,25,4,61,112,129,197,53,46,172,75,0,145,84,6,117,9,2,0,0,0,0,26,146,95,27,29,104,129,49,160,129,38,149,47,22,2,0,16,5,87,83,32,15,7,53,2,0,15,80,0,0,52,29,23,45,62,51,37,82,16,18,19,117,33,87,32,127,32,16,19,55,24,128,54,14,97,41,69,107,171,9,25,0,7,0,19,0,2,0,4,29,84,1,71,0,10,37,34,3,20,0,0,3,30,0,8,0,4,3,96,0,60,3,19,69,111,2,79,0,19,15,9,0,0,0,21,32,38,2,41,3,14,89,113,0,30,0,14,0,0,0,0,0,0,0,20,6,39,19,45,8,87,49,59,199,21,51,21,88,68,10,102,9,14,0,84,0,49,1,40,37,45,0,11,1,5,0,0,0,0,0,0,2,0,26,24,56,67,0,15,0,93,72,6,0,5,2,6,1,4,0,7,0,9,42,22,0,46,0,9,67,23,0,23,0,43,7,16,0,6,1,39,9,15,0,99,6,17,47,49,1,63,0,9,14,27,0,9,5,53,22,123,25,64,4,26,66,105,0,59,1,93,48,47,0,5,4,66,150,48,12,123,54,88,33,71,21,0,30,67,39,10,50,65,96,153,60,26,109,124,42,61,52,50,17,139,51,3,27,158,5,44,114,59,6,57,64,23,63,163,90,118,83,248,244,49,184,36,72,53,25,0,89,104,1,2,84,119,9,175,24,135,68,64,37,101,15,71,26,118,0,53,12,20,29,42,7,67,86,0,116,101,39,41,0,0,40,2,64,73,85,176,63,15,156,45,0,151,88,7,68,10,2,0,0,0,0,25,152,100,11,36,107,116,43,147,124,26,154,39,27,0,0,24,5,80,88,37,10,6,62,0,0,15,80,0,0,66,46,14,47,72,60,35,92,19,16,17,117,35,78,30,125,35,17,22,54,29,126,56,17,93,48,70,79,160,11,25,0,8,0,18,0,2,0,5,37,75,0,54,0,7,30,33,1,21,0,0,2,33,0,9,0,5,2,96,0,58,2,17,74,107,1,86,0,15,13,8,0,1,0,16,36,40,1,42,4,14,89,119,0,28,0,10,0,0,0,0,0,0,0,25,9,36,12,42,19,76,54,107,180,10,93,21,117,50,11,93,12,13,3,74,0,52,1,44,37,42,0,11,1,4,0,0,0,0,0,0,2,0,20,26,96,43,0,8,0,84,71,5,0,7,2,7,2,3,0,8,0,6,41,28,0,41,0,5,68,29,0,32,0,44,7,17,0,5,2,41,8,25,0,98,1,8,47,47,0,54,0,9,16,27,0,10,7,65,14,109,20,62,4,24,62,106,0,68,1,85,53,45,0,6,5,69,136,52,12,112,57,87,32,84,25,0,24,64,28,23,18,58,92,137,72,19,113,122,37,58,54,52,20,116,42,2,38,108,6,30,114,45,3,56,78,26,67,184,69,150,118,239,62,84,45,20,0,96,96,0,1,88,105,10,172,26,95,58,63,46,92,14,79,14,123,0,54,11,20,40,54,7,68,122,3,107,84,17,38,0,1,49,1,75,64,154,172,42,25,181,62,0,149,94,8,129,10,3,0,0,0,0,24,111,111,37,8,124,134,20,120,120,37,154,36,19,0,0,3,6,106,98,30,6,12,60,1,0,13,94,0,0,71,53,49,48,88,80,41,65,13,24,16,119,37,82,34,126,33,16,22,55,26,124,56,16,100,41,67,82,163,8,22,0,8,0,17,0,2,0,3,30,84,1,65,0,7,37,39,3,17,0,0,3,31,0,9,0,5,1,95,0,55,2,18,73,113,2,72,0,16,13,8,0,0,0,25,31,44,3,41,3,13,83,113,0,36,0,15,0,0,0,0,0,0,0,16,3,38,20,44,9,85,41,99,159,23,58,23,74,60,10,110,10,9,1,91,0,44,1,54,40,48,0,17,0,6,0,0,0,0,0,0,2,0,26,23,80,86,0,26,1,69,75,5,0,12,2,6,2,5,0,6,1,9,41,53,1,55,0,1,54,19,0,22,0,46,8,18,0,5,1,40,10,32,1,103,1,6,36,37,0,62,0,9,13,30,0,11,5,54,20,151,18,71,4,27,67,106,0,61,2,74,61,47,0,5,3,74,162,54,12,127,54,85,30,79,22,0,26,66,42,14,59,57,106,156,43,14,113,127,42,51,48,57,17,132,53,2,24,156,7,31,104,66,4,51,51,32,63,149,92,104,124,119,167,215

Sequence (1037 aa):
MSQSTYSLEQLADFLKVEFQGNGATLLSGVEEIEEAKTAHITFLDNEKYAKHLKSSEAGAIIISRTQFQKYRDLNKNFLITSESPSLVFQKCLELFITPVDSGFPGIHPTAVIHPTAIIEDHVCIEPYAVVCQHAHVGSACHIGSGSVIGAYSTVGEHSYIHPRVVIRERVSIGKRVIIQPGAVIGSCGFGYVTSAFGQHKHLKHLGKVIIEDDVEIGANTTIDRGRFKHSVVREGSKIDNLVQIAHQVEVGQHSMIVAQAGIAGSTKIGNHVIIGGQAGITGHICIADHVIMMAQTGVTKSITSPGIYGGAPARPYQEIHRQVAKVRNLPRLEERIAALEKLVQKMSQSTYSLEQLADFLKVEFQGNGATLLSGVEEIEEAKTAHITFLDNEKYAKHLKSSEAGAIIISRTQFQKYRDLNKNFLITSESPSLVFQKCLELFITPVDSGFPGIHPTAVIHPTAIIEDHVCIEPYAVVCQHAHVGSACHIGSGSVIGAYSTVGEHSYIHPRVVIRERVSIGKRVIIQPGAVIGSCGFGYVTSAFGQHKHLKHLGKVIIEDDVEIGANTTIDRGRFKHSVVREGSKIDNLVQIAHQVEVGQHSMIVAQAGIAGSTKIGNHVIIGGQAGITGHICIADHVIMMAQTGVTKSITSPGIYGGAPARPYQEIHRQVAKVRNLPRLEERIAALEKLVQQSTYSLEQLADFLKVEFQGNGATLLSGVEEIEEAKTAHITFLDNEKYAKHLKSSEAGAIIISRTQFQKYRDLNKNFLITSESPSLVFQKCLELFITPVDSGFPGIHPTAVIHPTAIIEDHVCIEPYAVVCQHAHVGSACHIGSGSVIGAYSTVGEHSYIHPRVVIRERVSIGKRVIIQPGAVIGSCGFGYVTSAFGQHKHLKHLGKVIIEDDVEIGANTTIDRGRFKHSVVREGSKIDNLVQIAHQVEVGQHSMIVAQAGIAGSTKIGNHVIIGGQAGITGHICIADHVIMMAQTGVTKSITSPGIYGGAPARPYQEIHRQVAKVRNLPRLEERIAALEKLVQKLE

Secondary structure (DSSP, 8-state):
--S--EEHHHHHHHTT-EEES-TT-EE-EE--TTT--TTEEEE--SSSTHHHHHT---SEEEEEHHHHHTSTTS-S-EEEESS-HHHHHHHHHTTTS-----S--SB-TT-EE-TT-EE-TT-EE-TT-EE-TT-EEPTT-EE-TT-EE-TT-EE-TT-EE-TT-EE-SSEEE-TT-EE-TT-EEEEEPS-EEEETTTEEEE------EEE-TT-EE-TT-EEEEPSSS-EEE-TT-EE-TT-EE-TT-EE-TT-EE-TT-EE-TT-EE-SS-EE-TT-EE-SS-EE-TTEEE-TT-EE-S-B-S-EEEEETTEEEHHHHHHHHHHHHTHHHHHHHHHHHHH----/-----EEHHHHHHHHT-EEES-TT-EE-EE--TTT--TTEEEE---TTS-TTTTT---SEEEEEHHHHHHTTTS---EEEESS-HHHHHHHHHHHHS-----S--SB-TT-EE-TT-EE-TT-EE-TT-EE-TT-EE-TT-EE-TT-EE-TT-EE-TT-EE-TT-EE-SSEEE-TT-EE-TT-EEEEEP--EEE-TTS-EEEPPP---EEE-TT-EE-TT-EEEEPSSS-EEE-TT-EE-SS-EE-TT-EE-TT-EE-TT-EE-TT-EE-TT-EE-TT-EE-SS-EE-TTEEEPTT-EE-S-B-S-EEEETTTTEEHHHHHHHHHHHTTHHHHHHHHHHHS----/---EEHHHHHHHHT-EEES-TT-EE-EE--TTT--TTEEEE---SSSGGGTTT---SEEEEETTTHHHHTTS---EEEESS-HHHHHHHHHHHH------S--SB-TT-EE-TT-EE-SS-EE-TT-EE-TT-EE-TT-EE-TT-EE-TT-EE-TT-EEPTT-EE-SSEEE-TT-EE-TT-EEEEEPS-EEE-TTS-EEE------EEE-TT-EE-TT-EEEEPSSSPEEE-TT-EE-TT-EE-TT-EE-TT-EE-TT-EE-TT-EE-TT-EE-TT-EE-SS-EE-TTEEEPTT-EE-S-B-S-EEEETTTTEEHHHHHHHHHHHHTHHHHHHHHHTTSSGGG---

Foldseek 3Di:
DFDDKDFLQRLLVVLVWDKDADRRQIEGEADELQDAASNYEYEDQPPPCPVSNLPGRHVEYEYEPVVCVVCVPHNHMYTYDPDGRVVSVVVVRCVTVPDDDPPQAAEDPQEAAPPQEAEDEREGEDHQEYEDHPEYEEHNEYHEAHEYQEHNEYAEDQEYEYHQEYEYHQEYHEYHEYEEHQEYAAAAFPDFDADDDGDTHDAAADAYEYEYPLEYAEHNEYAHEASHYGEYEDENEYEYYCEAHGYCEAAEYNEYEYAQEYEYEAEYEYYCEYHEHNEYAYHDEYEYHQAYEYHNEYDDHHDDDHAYWYDVPIDHPVVVVVVVVVVVCVVVVVVVVVVVVVPPDD/DQQDKDFLLVLCVVLVFDKDDDRRQIAREADELQPAASNYEYEDQDVVPVVSPQVGHHVEYEYEPVVCVVCVPGDHIYGYDPDRSVVSVVVVNCSRPPDDDPPQAAEHPQEAAPPQEAEDELEAADHQEYEDHQEYEEYNEYHEHNEYQEANEYAEDCEYEYHAEYEYHAEYHEYPEYEYHQEYAAAAFPDWDQDPVGDTHDQDADEYEYEYPLEYAEHNAYAHEANHYGEYEDENEYEYPDEEHGYQEHAEYNEYEYALEYEHEQEYEYYCEYHAANAYYYHPEYEDHQAYEYHPEDDDHHHHDHAYWYDYPIDGPVVVVVVVVVVVCVVVVVVVVVVVVPDDD/DDKAFQLRLCVVLVFDKDADRRQIAQAADDFQPAASNYEYEDDDPVVVVSNLPGHYVEYEYEPVVCVVPVPPRHIYTYDPDPSVVSSVVRHCVNDDDDDPPQAAEDPQEAAPPQEAEDPREAEDHQEYEDHCEYEEHCEYAAHNEYHEHNEYAEYLDYHYHQEYEYHQEYHEAHEYEEHQEYHADAAPDFDQDPVRDTHDQDADDYEYEYHQEYEEHNEYAHEHNHYGEYEYALEYEYECEAHGYPEYAEYNEYEYHCEYEYAAEYEYYHEYHAAVEYAYHPEYEYHQAYEHHNEYDDHHDDDHAYWYDVPIDHPVVVVVVVVVVVCVVVVVVVVVVVVVVVVVDD

CATH classification: 3.40.1390.10 (+1 more: 2.160.10.10)

B-factor: mean 61.88, std 3.85, range [37.9, 86.21]

Organism: Chlamydia trachomatis serovar D (strain ATCC VR-885 / DSM 19411 / UW-3/Cx) (NCBI:txid272561)

InterPro domains:
  IPR001451 Hexapeptide repeat [PF00132] (117-150)
  IPR001451 Hexapeptide repeat [PF00132] (153-186)
  IPR007691 UDP-3-O-[3-hydroxymyristoyl] glucosamine N-acyltransferase LpxD [MF_00523] (7-333)
  IPR007691 UDP-3-O-[3-hydroxymyristoyl] glucosamine N-acyltransferase LpxD [PTHR43378] (6-346)
  IPR007691 UDP-3-O-[3-hydroxymyristoyl] glucosamine N-acyltransferase LpxD [TIGR01853] (10-336)
  IPR007691 UDP-3-O-[3-hydroxymyristoyl] glucosamine N-acyltransferase LpxD [cd03352] (116-319)
  IPR011004 Trimeric LpxA-like superfamily [SSF51161] (35-324)
  IPR020573 UDP-3-O-[3-hydroxymyristoyl] glucosamine N-acyltransferase, non-repeat region [PF04613] (27-95)

Radius of gyration: 30.63 Å; Cα contacts (8 Å, |Δi|>4): 3160; chains: 3; bounding box: 86×84×85 Å